Protein AF-A0A5M8QL01-F1 (afdb_monomer)

Radius of gyration: 34.4 Å; Cα contacts (8 Å, |Δi|>4): 2260; chains: 1; bounding box: 69×116×78 Å

Secondary structure (DSSP, 8-state):
--EEEEE-SS-BPPPEESGGGBTT-S---SS---B---GGGT--SS--SS---EEEEE---SS--------------PPPPEEEEEEETTEEEEEESS-B-TTGGG-GGGEEEE-SS-GGGSS-B--SEEEEEEEEEEE-TTT--EEEEEEEEEE-SSPPPTT-EEEEEEEEEEBTT--EEEEEEEEE--TTSB-SSEE--SSEE-TTS--EEEE--B-GGG-B----SSSPPEEEEEETT--EEEEEE-EEEEEETTTT-EEEEEEE-TT----EEEEEEETTTEEPPPEEESTTTTHHHHHHHHHHHHHTBSS-B-HHHHGGG-B---S-SEEEEPGGGGG-TT--TTSPPTT-EEE----B--SSSS-EEHHHHHHHHHHHHHHHHH-GGG--TTSS--TTTTSSS-HHHHHHHHHHHHHHHHB-TTS-EE-EEEESS---S-GGG--SPEEEPPEEHHHHHHHHHHHHHHHHHHTTT-HHHHHHHHHHHHHHHHHHHH--SPPPPP--TT--------S--HHHHHHHHHHHHHHH--HHHHHHHHHHHTTS------TT-SS--HHHHHHHHHT-SS---HHHHHHHHHHIIIIIHHHHHIIIIII-TT-S---SSGGG--TTTTTTTHHHHHHHHHHHHHHT-TTHHHHHHHHHHTTBT-STT--BSBTTSSTT--S--S-GGG-TTT-SSPPTT-B-----S---TTSHHHHHHH-GGGSBS---STT--S-GGG-----TT-HHHH---HHHHHHHHHHHHHHSS--SS--SEEEEEEEEEEETTEEEEEEEEEEEEEEEEEEEEEESSSS--EEEEEEEEEEEESS-EEEEEEESS--SEEEEEEEEEETTS-EEEPPPEEEE-TT---EEEEEE-GGGEEEEEEE--TT-S-S-EEEEEE-TTS-EEEEEEEPTTSEEEEE-TTSPSEEEEEEEEETT--EEEEEEEEE-

InterPro domains:
  IPR001701 Glycoside hydrolase family 9 [PF00759] (304-762)
  IPR004197 Cellulase, Ig-like domain [PF02927] (197-286)
  IPR004197 Cellulase, Ig-like domain [cd02850] (197-293)
  IPR008928 Six-hairpin glycosidase superfamily [SSF48208] (295-771)
  IPR012341 Six-hairpin glycosidase-like superfamily [G3DSA:1.50.10.10] (296-774)
  IPR013783 Immunoglobulin-like fold [G3DSA:2.60.40.10] (184-293)
  IPR013783 Immunoglobulin-like fold [G3DSA:2.60.40.10] (785-876)
  IPR014756 Immunoglobulin E-set [SSF81296] (187-293)
  IPR026444 Secretion system, C-terminal sorting domain [PF18962] (891-959)

pLDDT: mean 90.53, std 9.04, range [40.56, 98.94]

Structure (mmCIF, N/CA/C/O backbone):
data_AF-A0A5M8QL01-F1
#
_entry.id   AF-A0A5M8QL01-F1
#
loop_
_atom_site.group_PDB
_atom_site.id
_atom_site.type_symbol
_atom_site.label_atom_id
_atom_site.label_alt_id
_atom_site.label_comp_id
_atom_site.label_asym_id
_atom_site.label_entity_id
_atom_site.label_seq_id
_atom_site.pdbx_PDB_ins_code
_atom_site.Cartn_x
_atom_site.Cartn_y
_atom_site.Cartn_z
_atom_site.occupancy
_atom_site.B_iso_or_equiv
_atom_site.auth_seq_id
_atom_site.auth_comp_id
_atom_site.auth_asym_id
_atom_site.auth_atom_id
_atom_site.pdbx_PDB_model_num
ATOM 1 N N . MET A 1 1 ? 15.122 43.424 29.552 1.00 65.81 1 MET A N 1
ATOM 2 C CA . MET A 1 1 ? 13.929 42.722 29.050 1.00 65.81 1 MET A CA 1
ATOM 3 C C . MET A 1 1 ? 12.776 43.707 29.061 1.00 65.81 1 MET A C 1
ATOM 5 O O . MET A 1 1 ? 12.359 44.119 30.132 1.00 65.81 1 MET A O 1
ATOM 9 N N . THR A 1 2 ? 12.348 44.175 27.894 1.00 77.81 2 THR A N 1
ATOM 10 C CA . THR A 1 2 ? 11.279 45.178 27.761 1.00 77.81 2 THR A CA 1
ATOM 11 C C . THR A 1 2 ? 10.052 44.615 27.073 1.00 77.81 2 THR A C 1
ATOM 13 O O . THR A 1 2 ? 8.987 45.196 27.187 1.00 77.81 2 THR A O 1
ATOM 16 N N . SER A 1 3 ? 10.160 43.487 26.374 1.00 89.00 3 SER A N 1
ATOM 17 C CA . SER A 1 3 ? 9.026 42.910 25.662 1.00 89.00 3 SER A CA 1
ATOM 18 C C . SER A 1 3 ? 9.073 41.393 25.625 1.00 89.00 3 SER A C 1
ATOM 20 O O . SER A 1 3 ? 10.116 40.780 25.865 1.00 89.00 3 SER A O 1
ATOM 22 N N . VAL A 1 4 ? 7.929 40.795 25.318 1.00 92.00 4 VAL A N 1
ATOM 23 C CA . VAL A 1 4 ? 7.778 39.355 25.135 1.00 92.00 4 VAL A CA 1
ATOM 24 C C . VAL A 1 4 ? 6.928 39.062 23.907 1.00 92.00 4 VAL A C 1
ATOM 26 O O . VAL A 1 4 ? 6.077 39.871 23.529 1.00 92.00 4 VAL A O 1
ATOM 29 N N . ARG A 1 5 ? 7.151 37.905 23.291 1.00 92.19 5 ARG A N 1
ATOM 30 C CA . ARG A 1 5 ? 6.245 37.330 22.298 1.00 92.19 5 ARG A CA 1
ATOM 31 C C . ARG A 1 5 ? 6.241 35.809 22.381 1.00 92.19 5 ARG A C 1
ATOM 33 O O . ARG A 1 5 ? 7.229 35.206 22.793 1.00 92.19 5 ARG A O 1
ATOM 40 N N . PHE A 1 6 ? 5.160 35.193 21.925 1.00 89.44 6 PHE A N 1
ATOM 41 C CA . PHE A 1 6 ? 5.137 33.764 21.647 1.00 89.44 6 PHE A CA 1
ATOM 42 C C . PHE A 1 6 ? 5.599 33.504 20.223 1.00 89.44 6 PHE A C 1
ATOM 44 O O . PHE A 1 6 ? 5.224 34.224 19.292 1.00 89.44 6 PHE A O 1
ATOM 51 N N . THR A 1 7 ? 6.368 32.442 20.039 1.00 81.94 7 THR A N 1
ATOM 52 C CA . THR A 1 7 ? 6.711 31.954 18.710 1.00 81.94 7 THR A CA 1
ATOM 53 C C . THR A 1 7 ? 6.496 30.452 18.611 1.00 81.94 7 THR A C 1
ATOM 55 O O . THR A 1 7 ? 6.465 29.714 19.597 1.00 81.94 7 THR A O 1
ATOM 58 N N . THR A 1 8 ? 6.259 30.034 17.380 1.00 75.81 8 THR A N 1
ATOM 59 C CA . THR A 1 8 ? 6.319 28.651 16.928 1.00 75.81 8 THR A CA 1
ATOM 60 C C . THR A 1 8 ? 7.345 28.583 15.802 1.00 75.81 8 THR A C 1
ATOM 62 O O . THR A 1 8 ? 7.811 29.621 15.317 1.00 75.81 8 THR A O 1
ATOM 65 N N . TYR A 1 9 ? 7.656 27.386 15.325 1.00 70.12 9 TYR A N 1
ATOM 66 C CA . TYR A 1 9 ? 8.454 27.177 14.125 1.00 70.12 9 TYR A CA 1
ATOM 67 C C . TYR A 1 9 ? 7.861 27.867 12.883 1.00 70.12 9 TYR A C 1
ATOM 69 O O . TYR A 1 9 ? 8.603 28.166 11.951 1.00 70.12 9 TYR A O 1
ATOM 77 N N . PHE A 1 10 ? 6.553 28.150 12.865 1.00 71.44 10 PHE A N 1
ATOM 78 C CA . PHE A 1 10 ? 5.836 28.634 11.679 1.00 71.44 10 PHE A CA 1
ATOM 79 C C . PHE A 1 10 ? 5.258 30.047 11.812 1.00 71.44 10 PHE A C 1
ATOM 81 O O . PHE A 1 10 ? 4.943 30.690 10.813 1.00 71.44 10 PHE A O 1
ATOM 88 N N . ALA A 1 11 ? 5.090 30.548 13.034 1.00 78.62 11 ALA A N 1
ATOM 89 C CA . ALA A 1 11 ? 4.399 31.803 13.287 1.00 78.62 11 ALA A CA 1
ATOM 90 C C . ALA A 1 11 ? 4.971 32.547 14.492 1.00 78.62 11 ALA A C 1
ATOM 92 O O . ALA A 1 11 ? 5.449 31.952 15.458 1.00 78.62 11 ALA A O 1
ATOM 93 N N . LYS A 1 12 ? 4.874 33.878 14.451 1.00 88.00 12 LYS A N 1
ATOM 94 C CA . LYS A 1 12 ? 5.299 34.760 15.540 1.00 88.00 12 LYS A CA 1
ATOM 95 C C . LYS A 1 12 ? 4.149 35.660 15.963 1.00 88.00 12 LYS A C 1
ATOM 97 O O . LYS A 1 12 ? 3.425 36.187 15.121 1.00 88.00 12 LYS A O 1
ATOM 102 N N . SER A 1 13 ? 3.993 35.819 17.270 1.00 91.56 13 SER A N 1
ATOM 103 C CA . SER A 1 13 ? 3.046 36.747 17.878 1.00 91.56 13 SER A CA 1
ATOM 104 C C . SER A 1 13 ? 3.590 38.186 17.814 1.00 91.56 13 SER A C 1
ATOM 106 O O . SER A 1 13 ? 4.774 38.400 17.523 1.00 91.56 13 SER A O 1
ATOM 108 N N . ASN A 1 14 ? 2.756 39.184 18.119 1.00 93.50 14 ASN A N 1
ATOM 109 C CA . ASN A 1 14 ? 3.243 40.552 18.329 1.00 93.50 14 ASN A CA 1
ATOM 110 C C . ASN A 1 14 ? 4.234 40.588 19.498 1.00 93.50 14 ASN A C 1
ATOM 112 O O . ASN A 1 14 ? 4.078 39.836 20.461 1.00 93.50 14 ASN A O 1
ATOM 116 N N . TRP A 1 15 ? 5.203 41.503 19.440 1.00 94.12 15 TRP A N 1
ATOM 117 C CA . TRP A 1 15 ? 5.945 41.917 20.630 1.00 94.12 15 TRP A CA 1
ATOM 118 C C . TRP A 1 15 ? 5.041 42.758 21.527 1.00 94.12 15 TRP A C 1
ATOM 120 O O . TRP A 1 15 ? 4.440 43.727 21.066 1.00 94.12 15 TRP A O 1
ATOM 130 N N . VAL A 1 16 ? 4.978 42.419 22.812 1.00 94.12 16 VAL A N 1
ATOM 131 C CA . VAL A 1 16 ? 4.240 43.188 23.818 1.00 94.12 16 VAL A CA 1
ATOM 132 C C . VAL A 1 16 ? 5.215 43.738 24.844 1.00 94.12 16 VAL A C 1
ATOM 134 O O . VAL A 1 16 ? 5.973 42.972 25.436 1.00 94.12 16 VAL A O 1
ATOM 137 N N . ASN A 1 17 ? 5.205 45.060 25.045 1.00 90.19 17 ASN A N 1
ATOM 138 C CA . ASN A 1 17 ? 5.987 45.709 26.099 1.00 90.19 17 ASN A CA 1
ATOM 139 C C . ASN A 1 17 ? 5.483 45.243 27.475 1.00 90.19 17 ASN A C 1
ATOM 141 O O . ASN A 1 17 ? 4.280 45.270 27.714 1.00 90.19 17 ASN A O 1
ATOM 145 N N . LEU A 1 18 ? 6.387 44.816 28.359 1.00 89.69 18 LEU A N 1
ATOM 146 C CA . LEU A 1 18 ? 6.067 44.301 29.694 1.00 89.69 18 LEU A CA 1
ATOM 147 C C . LEU A 1 18 ? 5.715 45.403 30.697 1.00 89.69 18 LEU A C 1
ATOM 149 O O . LEU A 1 18 ? 4.960 45.146 31.630 1.00 89.69 18 LEU A O 1
ATOM 153 N N . GLU A 1 19 ? 6.258 46.608 30.520 1.00 88.31 19 GLU A N 1
ATOM 154 C CA . GLU A 1 19 ? 6.192 47.701 31.499 1.00 88.31 19 GLU A CA 1
ATOM 155 C C . GLU A 1 19 ? 4.760 48.060 31.945 1.00 88.31 19 GLU A C 1
ATOM 157 O O . GLU A 1 19 ? 4.531 48.139 33.154 1.00 88.31 19 GLU A O 1
ATOM 162 N N . PRO A 1 20 ? 3.753 48.160 31.048 1.00 92.19 20 PRO A N 1
ATOM 163 C CA . PRO A 1 20 ? 2.372 48.451 31.449 1.00 92.19 20 PRO A CA 1
ATOM 164 C C . PRO A 1 20 ? 1.691 47.331 32.252 1.00 92.19 20 PRO A C 1
ATOM 166 O O . PRO A 1 20 ? 0.604 47.535 32.786 1.00 92.19 20 PRO A O 1
ATOM 169 N N . TYR A 1 21 ? 2.291 46.139 32.303 1.00 93.00 21 TYR A N 1
ATOM 170 C CA . TYR A 1 21 ? 1.683 44.918 32.838 1.00 93.00 21 TYR A CA 1
ATOM 171 C C . TYR A 1 21 ? 2.350 44.417 34.128 1.00 93.00 21 TYR A C 1
ATOM 173 O O . TYR A 1 21 ? 1.952 43.373 34.661 1.00 93.00 21 TYR A O 1
ATOM 181 N N . ILE A 1 22 ? 3.343 45.151 34.646 1.00 91.94 22 ILE A N 1
ATOM 182 C CA . ILE A 1 22 ? 4.005 44.866 35.926 1.00 91.94 22 ILE A CA 1
ATOM 183 C C . ILE A 1 22 ? 3.024 45.135 37.071 1.00 91.94 22 ILE A C 1
ATOM 185 O O . ILE A 1 22 ? 2.533 46.253 37.246 1.00 91.94 22 ILE A O 1
ATOM 189 N N . GLN A 1 23 ? 2.747 44.115 37.882 1.00 92.12 23 GLN A N 1
ATOM 190 C CA . GLN A 1 23 ? 1.854 44.248 39.029 1.00 92.12 23 GLN A CA 1
ATOM 191 C C . GLN A 1 23 ? 2.471 45.188 40.074 1.00 92.12 23 GLN A C 1
ATOM 193 O O . GLN A 1 23 ? 3.611 45.007 40.504 1.00 92.12 23 GLN A O 1
ATOM 198 N N . GLY A 1 24 ? 1.719 46.223 40.460 1.00 87.75 24 GLY A N 1
ATOM 199 C CA . GLY A 1 24 ? 2.199 47.294 41.341 1.00 87.75 24 GLY A CA 1
ATOM 200 C C . GLY A 1 24 ? 3.070 48.360 40.658 1.00 87.75 24 GLY A C 1
ATOM 201 O O . GLY A 1 24 ? 3.537 49.269 41.340 1.00 87.75 24 GLY A O 1
ATOM 202 N N . GLY A 1 25 ? 3.269 48.282 39.335 1.00 85.31 25 GLY A N 1
ATOM 203 C CA . GLY A 1 25 ? 4.023 49.258 38.543 1.00 85.31 25 GLY A CA 1
ATOM 204 C C . GLY A 1 25 ? 5.539 49.284 38.803 1.00 85.31 25 GLY A C 1
ATOM 205 O O . GLY A 1 25 ? 6.095 48.475 39.553 1.00 85.31 25 GLY A O 1
ATOM 206 N N . GLY A 1 26 ? 6.217 50.247 38.168 1.00 83.31 26 GLY A N 1
ATOM 207 C CA . GLY A 1 26 ? 7.663 50.469 38.287 1.00 83.31 26 GLY A CA 1
ATOM 208 C C . GLY A 1 26 ? 8.517 49.641 37.318 1.00 83.31 26 GLY A C 1
ATOM 209 O O . GLY A 1 26 ? 8.012 49.059 36.365 1.00 83.31 26 GLY A O 1
ATOM 210 N N . LEU A 1 27 ? 9.832 49.607 37.560 1.00 78.94 27 LEU A N 1
ATOM 211 C CA . LEU A 1 27 ? 10.812 48.907 36.719 1.00 78.94 27 LEU A CA 1
ATOM 212 C C . LEU A 1 27 ? 11.110 47.492 37.243 1.00 78.94 27 LEU A C 1
ATOM 214 O O . LEU A 1 27 ? 11.049 47.235 38.448 1.00 78.94 27 LEU A O 1
ATOM 218 N N . ILE A 1 28 ? 11.496 46.585 36.341 1.00 77.62 28 ILE A N 1
ATOM 219 C CA . ILE A 1 28 ? 12.077 45.284 36.709 1.00 77.62 28 ILE A CA 1
ATOM 220 C C . ILE A 1 28 ? 13.488 45.538 37.257 1.00 77.62 28 ILE A C 1
ATOM 222 O O . ILE A 1 28 ? 14.361 46.012 36.531 1.00 77.62 28 ILE A O 1
ATOM 226 N N . THR A 1 29 ? 13.699 45.243 38.540 1.00 80.56 29 THR A N 1
ATOM 227 C CA . THR A 1 29 ? 14.981 45.414 39.245 1.00 80.56 29 THR A CA 1
ATOM 228 C C . THR A 1 29 ? 15.497 44.059 39.747 1.00 80.56 29 THR A C 1
ATOM 230 O O . THR A 1 29 ? 15.227 43.031 39.135 1.00 80.56 29 THR A O 1
ATOM 233 N N . THR A 1 30 ? 16.245 44.020 40.850 1.00 83.38 30 THR A N 1
ATOM 234 C CA . THR A 1 30 ? 16.792 42.789 41.447 1.00 83.38 30 THR A CA 1
ATOM 235 C C . THR A 1 30 ? 15.770 41.963 42.238 1.00 83.38 30 THR A C 1
ATOM 237 O O . THR A 1 30 ? 16.118 40.917 42.778 1.00 83.38 30 THR A O 1
ATOM 240 N N . SER A 1 31 ? 14.519 42.421 42.330 1.00 85.94 31 SER A N 1
ATOM 241 C CA . SER A 1 31 ? 13.426 41.720 43.015 1.00 85.94 31 SER A CA 1
ATOM 242 C C . SER A 1 31 ? 12.457 41.100 42.011 1.00 85.94 31 SER A C 1
ATOM 244 O O . SER A 1 31 ? 12.217 41.665 40.943 1.00 85.94 31 SER A O 1
ATOM 246 N N . TYR A 1 32 ? 11.874 39.951 42.366 1.00 86.56 32 TYR A N 1
ATOM 247 C CA . TYR A 1 32 ? 10.836 39.320 41.555 1.00 86.56 32 TYR A CA 1
ATOM 248 C C . TYR A 1 32 ? 9.622 40.243 41.417 1.00 86.56 32 TYR A C 1
ATOM 250 O O . TYR A 1 32 ? 9.127 40.811 42.393 1.00 86.56 32 TYR A O 1
ATOM 258 N N . LYS A 1 33 ? 9.142 40.375 40.181 1.00 88.69 33 LYS A N 1
ATOM 259 C CA . LYS A 1 33 ? 7.942 41.129 39.823 1.00 88.69 33 LYS A CA 1
ATOM 260 C C . LYS A 1 33 ? 6.997 40.214 39.063 1.00 88.69 33 LYS A C 1
ATOM 262 O O . LYS A 1 33 ? 7.418 39.510 38.149 1.00 88.69 33 LYS A O 1
ATOM 267 N N . GLU A 1 34 ? 5.723 40.253 39.424 1.00 90.19 34 GLU A N 1
ATOM 268 C CA . GLU A 1 34 ? 4.681 39.579 38.658 1.00 90.19 34 GLU A CA 1
ATOM 269 C C . GLU A 1 34 ? 4.289 40.442 37.451 1.00 90.19 34 GLU A C 1
ATOM 271 O O . GLU A 1 34 ? 4.132 41.658 37.574 1.00 90.19 34 GLU A O 1
ATOM 276 N N . VAL A 1 35 ? 4.119 39.818 36.284 1.00 89.31 35 VAL A N 1
ATOM 277 C CA . VAL A 1 35 ? 3.691 40.491 35.051 1.00 89.31 35 VAL A CA 1
ATOM 278 C C . VAL A 1 35 ? 2.479 39.759 34.480 1.00 89.31 35 VAL A C 1
ATOM 280 O O . VAL A 1 35 ? 2.533 38.547 34.281 1.00 89.31 35 VAL A O 1
ATOM 283 N N . ARG A 1 36 ? 1.383 40.481 34.203 1.00 90.56 36 ARG A N 1
ATOM 284 C CA . ARG A 1 36 ? 0.132 39.901 33.674 1.00 90.56 36 ARG A CA 1
ATOM 285 C C . ARG A 1 36 ? -0.266 40.544 32.355 1.00 90.56 36 ARG A C 1
ATOM 287 O O . ARG A 1 36 ? -0.786 41.655 32.330 1.00 90.56 36 ARG A O 1
ATOM 294 N N . ILE A 1 37 ? -0.051 39.823 31.261 1.00 90.06 37 ILE A N 1
ATOM 295 C CA . ILE A 1 37 ? -0.275 40.330 29.904 1.00 90.06 37 ILE A CA 1
ATOM 296 C C . ILE A 1 37 ? -1.567 39.736 29.332 1.00 90.06 37 ILE A C 1
ATOM 298 O O . ILE A 1 37 ? -1.707 38.511 29.299 1.00 90.06 37 ILE A O 1
ATOM 302 N N . PRO A 1 38 ? -2.497 40.557 28.815 1.00 90.06 38 PRO A N 1
ATOM 303 C CA . PRO A 1 38 ? -3.639 40.054 28.061 1.00 90.06 38 PRO A CA 1
ATOM 304 C C . PRO A 1 38 ? -3.199 39.324 26.781 1.00 90.06 38 PRO A C 1
ATOM 306 O O . PRO A 1 38 ? -2.600 39.927 25.889 1.00 90.06 38 PRO A O 1
ATOM 309 N N . LEU A 1 39 ? -3.565 38.043 26.638 1.00 86.62 39 LEU A N 1
ATOM 310 C CA . LEU A 1 39 ? -3.199 37.218 25.473 1.00 86.62 39 LEU A CA 1
ATOM 311 C C . LEU A 1 39 ? -3.632 37.833 24.132 1.00 86.62 39 LEU A C 1
ATOM 313 O O . LEU A 1 39 ? -2.963 37.656 23.121 1.00 86.62 39 LEU A O 1
ATOM 317 N N . GLN A 1 40 ? -4.726 38.597 24.103 1.00 88.12 40 GLN A N 1
ATOM 318 C CA . GLN A 1 40 ? -5.220 39.226 22.875 1.00 88.12 40 GLN A CA 1
ATOM 319 C C . GLN A 1 40 ? -4.199 40.180 22.230 1.00 88.12 40 GLN A C 1
ATOM 321 O O . GLN A 1 40 ? -4.215 40.333 21.013 1.00 88.12 40 GLN A O 1
ATOM 326 N N . LEU A 1 41 ? -3.292 40.773 23.013 1.00 93.31 41 LEU A N 1
ATOM 327 C CA . LEU A 1 41 ? -2.251 41.676 22.508 1.00 93.31 41 LEU A CA 1
ATOM 328 C C . LEU A 1 41 ? -1.172 40.943 21.710 1.00 93.31 41 LEU A C 1
ATOM 330 O O . LEU A 1 41 ? -0.551 41.521 20.821 1.00 93.31 41 LEU A O 1
ATOM 334 N N . LEU A 1 42 ? -0.963 39.664 22.018 1.00 91.38 42 LEU A N 1
ATOM 335 C CA . LEU A 1 42 ? 0.026 38.826 21.354 1.00 91.38 42 LEU A CA 1
ATOM 336 C C . LEU A 1 42 ? -0.497 38.323 19.993 1.00 91.38 42 LEU A C 1
ATOM 338 O O . LEU A 1 42 ? 0.306 38.028 19.114 1.00 91.38 42 LEU A O 1
ATOM 342 N N . LYS A 1 43 ? -1.816 38.271 19.760 1.00 89.50 43 LYS A N 1
ATOM 343 C CA . LYS A 1 43 ? -2.392 37.780 18.493 1.00 89.50 43 LYS A CA 1
ATOM 344 C C . LYS A 1 43 ? -2.021 38.649 17.293 1.00 89.50 43 LYS A C 1
ATOM 346 O O . LYS A 1 43 ? -2.095 39.872 17.356 1.00 89.50 43 LYS A O 1
ATOM 351 N N . THR A 1 44 ? -1.732 38.007 16.167 1.00 87.56 44 THR A N 1
ATOM 352 C CA . THR A 1 44 ? -1.580 38.672 14.863 1.00 87.56 44 THR A CA 1
ATOM 353 C C . THR A 1 44 ? -2.748 38.307 13.949 1.00 87.56 44 THR A C 1
ATOM 355 O O . THR A 1 44 ? -3.580 37.465 14.290 1.00 87.56 44 THR A O 1
ATOM 358 N N . GLN A 1 45 ? -2.811 38.914 12.760 1.00 80.44 45 GLN A N 1
ATOM 359 C CA . GLN A 1 45 ? -3.791 38.529 11.739 1.00 80.44 45 GLN A CA 1
ATOM 360 C C . GLN A 1 45 ? -3.625 37.062 11.297 1.00 80.44 45 GLN A C 1
ATOM 362 O O . GLN A 1 45 ? -4.611 36.412 10.963 1.00 80.44 45 GLN A O 1
ATOM 367 N N . SER A 1 46 ? -2.395 36.539 11.313 1.00 70.19 46 SER A N 1
ATOM 368 C CA . SER A 1 46 ? -2.055 35.189 10.847 1.00 70.19 46 SER A CA 1
ATOM 369 C C . SER A 1 46 ? -1.870 34.159 11.966 1.00 70.19 46 SER A C 1
ATOM 371 O O . SER A 1 46 ? -1.720 32.976 11.672 1.00 70.19 46 SER A O 1
ATOM 373 N N . TYR A 1 47 ? -1.878 34.565 13.240 1.00 79.75 47 TYR A N 1
ATOM 374 C CA . TYR A 1 47 ? -1.618 33.671 14.367 1.00 79.75 47 TYR A CA 1
ATOM 375 C C . TYR A 1 47 ? -2.485 34.002 15.585 1.00 79.75 47 TYR A C 1
ATOM 377 O O . TYR A 1 47 ? -2.399 35.072 16.192 1.00 79.75 47 TYR A O 1
ATOM 385 N N . ASN A 1 48 ? -3.321 33.035 15.962 1.00 77.19 48 ASN A N 1
ATOM 386 C CA . ASN A 1 48 ? -4.356 33.167 16.987 1.00 77.19 48 ASN A CA 1
ATOM 387 C C . ASN A 1 48 ? -3.961 32.607 18.367 1.00 77.19 48 ASN A C 1
ATOM 389 O O . ASN A 1 48 ? -4.831 32.522 19.234 1.00 77.19 48 ASN A O 1
ATOM 393 N N . LEU A 1 49 ? -2.682 32.264 18.570 1.00 77.69 49 LEU A N 1
ATOM 394 C CA . LEU A 1 49 ? -2.141 31.651 19.795 1.00 77.69 49 LEU A CA 1
ATOM 395 C C . LEU A 1 49 ? -2.639 30.228 20.082 1.00 77.69 49 LEU A C 1
ATOM 397 O O . LEU A 1 49 ? -2.635 29.797 21.229 1.00 77.69 49 LEU A O 1
ATOM 401 N N . SER A 1 50 ? -3.066 29.494 19.053 1.00 66.38 50 SER A N 1
ATOM 402 C CA . SER A 1 50 ? -3.535 28.106 19.194 1.00 66.38 50 SER A CA 1
ATOM 403 C C . SER A 1 50 ? -2.464 27.110 19.662 1.00 66.38 50 SER A C 1
ATOM 405 O O . SER A 1 50 ? -2.824 26.021 20.093 1.00 66.38 50 SER A O 1
ATOM 407 N N . SER A 1 51 ? -1.174 27.456 19.602 1.00 69.81 51 SER A N 1
ATOM 408 C CA . SER A 1 51 ? -0.069 26.627 20.104 1.00 69.81 51 SER A CA 1
ATOM 409 C C . SER A 1 51 ? 1.159 27.472 20.378 1.00 69.81 51 SER A C 1
ATOM 411 O O . SER A 1 51 ? 1.531 28.263 19.526 1.00 69.81 51 SER A O 1
ATOM 413 N N . ILE A 1 52 ? 1.831 27.271 21.507 1.00 76.44 52 ILE A N 1
ATOM 414 C CA . ILE A 1 52 ? 3.022 28.031 21.898 1.00 76.44 52 ILE A CA 1
ATOM 415 C C . ILE A 1 52 ? 4.181 27.050 22.054 1.00 76.44 52 ILE A C 1
ATOM 417 O O . ILE A 1 52 ? 4.075 26.110 22.836 1.00 76.44 52 ILE A O 1
ATOM 421 N N . GLU A 1 53 ? 5.281 27.278 21.337 1.00 72.75 53 GLU A N 1
ATOM 422 C CA . GLU A 1 53 ? 6.481 26.431 21.433 1.00 72.75 53 GLU A CA 1
ATOM 423 C C . GLU A 1 53 ? 7.621 27.162 22.139 1.00 72.75 53 GLU A C 1
ATOM 425 O O . GLU A 1 53 ? 8.304 26.590 22.985 1.00 72.75 53 GLU A O 1
ATOM 430 N N . PHE A 1 54 ? 7.792 28.450 21.839 1.00 81.81 54 PHE A N 1
ATOM 431 C CA . PHE A 1 54 ? 8.830 29.279 22.429 1.00 81.81 54 PHE A CA 1
ATOM 432 C C . PHE A 1 54 ? 8.244 30.560 23.017 1.00 81.81 54 PHE A C 1
ATOM 434 O O . PHE A 1 54 ? 7.316 31.173 22.477 1.00 81.81 54 PHE A O 1
ATOM 441 N N . LEU A 1 55 ? 8.846 30.987 24.123 1.00 86.69 55 LEU A N 1
ATOM 442 C CA . LEU A 1 55 ? 8.664 32.312 24.691 1.00 86.69 55 LEU A CA 1
ATOM 443 C C . LEU A 1 55 ? 9.922 33.127 24.413 1.00 86.69 55 LEU A C 1
ATOM 445 O O . LEU A 1 55 ? 10.987 32.843 24.958 1.00 86.69 55 LEU A O 1
ATOM 449 N N . GLU A 1 56 ? 9.806 34.132 23.553 1.00 89.31 56 GLU A N 1
ATOM 450 C CA . GLU A 1 56 ? 10.920 35.008 23.217 1.00 89.31 56 GLU A CA 1
ATOM 451 C C . GLU A 1 56 ? 10.847 36.299 24.023 1.00 89.31 56 GLU A C 1
ATOM 453 O O . GLU A 1 56 ? 9.789 36.920 24.147 1.00 89.31 56 GLU A O 1
ATOM 458 N N . PHE A 1 57 ? 12.002 36.740 24.507 1.00 85.06 57 PHE A N 1
ATOM 459 C CA . PHE A 1 57 ? 12.143 37.969 25.269 1.00 85.06 57 PHE A CA 1
ATOM 460 C C . PHE A 1 57 ? 12.998 38.979 24.512 1.00 85.06 57 PHE A C 1
ATOM 462 O O . PHE A 1 57 ? 14.095 38.672 24.051 1.00 85.06 57 PHE A O 1
ATOM 469 N N . GLY A 1 58 ? 12.489 40.201 24.399 1.00 83.38 58 GLY A N 1
ATOM 470 C CA . GLY A 1 58 ? 13.148 41.316 23.740 1.00 83.38 58 GLY A CA 1
ATOM 471 C C . GLY A 1 58 ? 13.781 42.237 24.774 1.00 83.38 58 GLY A C 1
ATOM 472 O O . GLY A 1 58 ? 13.215 42.488 25.843 1.00 83.38 58 GLY A O 1
ATOM 473 N N . THR A 1 59 ? 14.964 42.765 24.475 1.00 74.94 59 THR A N 1
ATOM 474 C CA . THR A 1 59 ? 15.629 43.773 25.305 1.00 74.94 59 THR A CA 1
ATOM 475 C C . THR A 1 59 ? 16.189 44.882 24.426 1.00 74.94 59 THR A C 1
ATOM 477 O O . THR A 1 59 ? 16.764 44.609 23.379 1.00 74.94 59 THR A O 1
ATOM 480 N N . SER A 1 60 ? 16.011 46.133 24.847 1.00 67.06 60 SER A N 1
ATOM 481 C CA . SER A 1 60 ? 16.616 47.312 24.213 1.00 67.06 60 SER A CA 1
ATOM 482 C C . SER A 1 60 ? 17.987 47.673 24.806 1.00 67.06 60 SER A C 1
ATOM 484 O O . SER A 1 60 ? 18.613 48.631 24.363 1.00 67.06 60 SER A O 1
ATOM 486 N N . ALA A 1 61 ? 18.453 46.936 25.821 1.00 63.62 61 ALA A N 1
ATOM 487 C CA . ALA A 1 61 ? 19.718 47.204 26.502 1.00 63.62 61 ALA A CA 1
ATOM 488 C C . ALA A 1 61 ? 20.928 46.696 25.696 1.00 63.62 61 ALA A C 1
ATOM 490 O O . ALA A 1 61 ? 20.921 45.570 25.206 1.00 63.62 61 ALA A O 1
ATOM 491 N N . VAL A 1 62 ? 21.980 47.519 25.622 1.00 58.03 62 VAL A N 1
ATOM 492 C CA . VAL A 1 62 ? 23.224 47.261 24.866 1.00 58.03 62 VAL A CA 1
ATOM 493 C C . VAL A 1 62 ? 24.247 46.423 25.665 1.00 58.03 62 VAL A C 1
ATOM 495 O O . VAL A 1 62 ? 25.280 46.032 25.131 1.00 58.03 62 VAL A O 1
ATOM 498 N N . SER A 1 63 ? 23.982 46.134 26.946 1.00 61.34 63 SER A N 1
ATOM 499 C CA . SER A 1 63 ? 24.871 45.386 27.851 1.00 61.34 63 SER A CA 1
ATOM 500 C C . SER A 1 63 ? 24.313 44.007 28.239 1.00 61.34 63 SER A C 1
ATOM 502 O O . SER A 1 63 ? 23.099 43.794 28.275 1.00 61.34 63 SER A O 1
ATOM 504 N N . GLN A 1 64 ? 25.213 43.060 28.540 1.00 62.19 64 GLN A N 1
ATOM 505 C CA . GLN A 1 64 ? 24.890 41.694 28.976 1.00 62.19 64 GLN A CA 1
ATOM 506 C C . GLN A 1 64 ? 24.271 41.685 30.387 1.00 62.19 64 GLN A C 1
ATOM 508 O O . GLN A 1 64 ? 24.963 41.499 31.384 1.00 62.19 64 GLN A O 1
ATOM 513 N N . LEU A 1 65 ? 22.959 41.898 30.479 1.00 68.12 65 LEU A N 1
ATOM 514 C CA . LEU A 1 65 ? 22.177 41.706 31.703 1.00 68.12 65 LEU A CA 1
ATOM 515 C C . LEU A 1 65 ? 21.544 40.307 31.704 1.00 68.12 65 LEU A C 1
ATOM 517 O O . LEU A 1 65 ? 20.916 39.912 30.721 1.00 68.12 65 LEU A O 1
ATOM 521 N N . GLN A 1 66 ? 21.674 39.576 32.814 1.00 71.12 66 GLN A N 1
ATOM 522 C CA . GLN A 1 66 ? 20.969 38.311 33.040 1.00 71.12 66 GLN A CA 1
ATOM 523 C C . GLN A 1 66 ? 19.634 38.574 33.746 1.00 71.12 66 GLN A C 1
ATOM 525 O O . GLN A 1 66 ? 19.585 39.279 34.752 1.00 71.12 66 GLN A O 1
ATOM 530 N N . PHE A 1 67 ? 18.553 38.004 33.215 1.00 73.56 67 PHE A N 1
ATOM 531 C CA . PHE A 1 67 ? 17.216 38.048 33.808 1.00 73.56 67 PHE A CA 1
ATOM 532 C C . PHE A 1 67 ? 16.830 36.640 34.262 1.00 73.56 67 PHE A C 1
ATOM 534 O O . PHE A 1 67 ? 17.066 35.679 33.532 1.00 73.56 67 PHE A O 1
ATOM 541 N N . PHE A 1 68 ? 16.213 36.530 35.438 1.00 79.62 68 PHE A N 1
ATOM 542 C CA . PHE A 1 68 ? 15.688 35.270 35.962 1.00 79.62 68 PHE A CA 1
ATOM 543 C C . PHE A 1 68 ? 14.172 35.226 35.786 1.00 79.62 68 PHE A C 1
ATOM 545 O O . PHE A 1 68 ? 13.483 36.218 36.026 1.00 79.62 68 PHE A O 1
ATOM 552 N N . ILE A 1 69 ? 13.665 34.072 35.361 1.00 81.81 69 ILE A N 1
ATOM 553 C CA . ILE A 1 69 ? 12.239 33.794 35.217 1.00 81.81 69 ILE A CA 1
ATOM 554 C C . ILE A 1 69 ? 11.956 32.550 36.046 1.00 81.81 69 ILE A C 1
ATOM 556 O O . ILE A 1 69 ? 12.593 31.523 35.834 1.00 81.81 69 ILE A O 1
ATOM 560 N N . ASP A 1 70 ? 11.030 32.669 36.990 1.00 81.06 70 ASP A N 1
ATOM 561 C CA . ASP A 1 70 ? 10.685 31.581 37.906 1.00 81.06 70 ASP A CA 1
ATOM 562 C C . ASP A 1 70 ? 9.432 30.835 37.425 1.00 81.06 70 ASP A C 1
ATOM 564 O O . ASP A 1 70 ? 9.491 29.652 37.105 1.00 81.06 70 ASP A O 1
ATOM 568 N N . ASN A 1 71 ? 8.309 31.549 37.261 1.00 80.06 71 ASN A N 1
ATOM 569 C CA . ASN A 1 71 ? 7.012 30.949 36.945 1.00 80.06 71 ASN A CA 1
ATOM 570 C C . ASN A 1 71 ? 6.331 31.611 35.739 1.00 80.06 71 ASN A C 1
ATOM 572 O O . ASN A 1 71 ? 5.938 32.776 35.790 1.00 80.06 71 ASN A O 1
ATOM 576 N N . ILE A 1 72 ? 6.137 30.841 34.664 1.00 79.94 72 ILE A N 1
ATOM 577 C CA . ILE A 1 72 ? 5.308 31.224 33.515 1.00 79.94 72 ILE A CA 1
ATOM 578 C C . ILE A 1 72 ? 4.044 30.367 33.545 1.00 79.94 72 ILE A C 1
ATOM 580 O O . ILE A 1 72 ? 4.119 29.146 33.421 1.00 79.94 72 ILE A O 1
ATOM 584 N N . LYS A 1 73 ? 2.879 31.009 33.663 1.00 77.69 73 LYS A N 1
ATOM 585 C CA . LYS A 1 73 ? 1.575 30.356 33.513 1.00 77.69 73 LYS A CA 1
ATOM 586 C C . LYS A 1 73 ? 0.813 31.021 32.376 1.00 77.69 73 LYS A C 1
ATOM 588 O O . LYS A 1 73 ? 0.588 32.229 32.397 1.00 77.69 73 LYS A O 1
ATOM 593 N N . VAL A 1 74 ? 0.392 30.222 31.402 1.00 74.12 74 VAL A N 1
ATOM 594 C CA . VAL A 1 74 ? -0.679 30.606 30.481 1.00 74.12 74 VAL A CA 1
ATOM 595 C C . VAL A 1 74 ? -1.966 30.082 31.099 1.00 74.12 74 VAL A C 1
ATOM 597 O O . VAL A 1 74 ? -2.063 28.894 31.383 1.00 74.12 74 VAL A O 1
ATOM 600 N N . ALA A 1 75 ? -2.914 30.972 31.365 1.00 71.56 75 ALA A N 1
ATOM 601 C CA . ALA A 1 75 ? -4.238 30.608 31.842 1.00 71.56 75 ALA A CA 1
ATOM 602 C C . ALA A 1 75 ? -5.252 31.218 30.882 1.00 71.56 75 ALA A C 1
ATOM 604 O O . ALA A 1 75 ? -5.258 32.438 30.682 1.00 71.56 75 ALA A O 1
ATOM 605 N N . ASP A 1 76 ? -6.089 30.382 30.282 1.00 73.94 76 ASP A N 1
ATOM 606 C CA . ASP A 1 76 ? -7.366 30.853 29.773 1.00 73.94 76 ASP A CA 1
ATOM 607 C C . ASP A 1 76 ? -8.445 30.577 30.833 1.00 73.94 76 ASP A C 1
ATOM 609 O O . ASP A 1 76 ? -8.250 29.762 31.730 1.00 73.94 76 ASP A O 1
ATOM 613 N N . GLY A 1 77 ? -9.532 31.347 30.812 1.00 78.00 77 GLY A N 1
ATOM 614 C CA . GLY A 1 77 ? -10.648 31.179 31.749 1.00 78.00 77 GLY A CA 1
ATOM 615 C C . GLY A 1 77 ? -11.809 30.394 31.147 1.00 78.00 77 GLY A C 1
ATOM 616 O O . GLY A 1 77 ? -12.956 30.649 31.518 1.00 78.00 77 GLY A O 1
ATOM 617 N N . LYS A 1 78 ? -11.563 29.564 30.125 1.00 84.06 78 LYS A N 1
ATOM 618 C CA . LYS A 1 78 ? -12.618 28.841 29.415 1.00 84.06 78 LYS A CA 1
ATOM 619 C C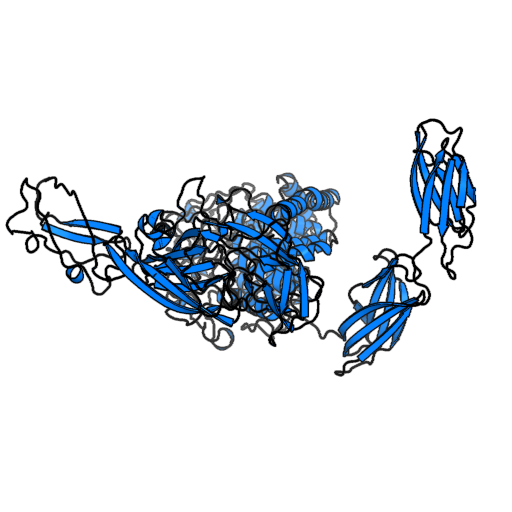 . LYS A 1 78 ? -12.653 27.401 29.901 1.00 84.06 78 LYS A C 1
ATOM 621 O O . LYS A 1 78 ? -11.659 26.700 29.882 1.00 84.06 78 LYS A O 1
ATOM 626 N N . SER A 1 79 ? -13.831 26.936 30.302 1.00 86.94 79 SER A N 1
ATOM 627 C CA . SER A 1 79 ? -14.008 25.521 30.622 1.00 86.94 79 SER A CA 1
ATOM 628 C C . SER A 1 79 ? -13.804 24.641 29.383 1.00 86.94 79 SER A C 1
ATOM 630 O O . SER A 1 79 ? -14.337 24.974 28.314 1.00 86.94 79 SER A O 1
ATOM 632 N N . PRO A 1 80 ? -13.139 23.479 29.524 1.00 88.44 80 PRO A N 1
ATOM 633 C CA . PRO A 1 80 ? -12.992 22.538 28.426 1.00 88.44 80 PRO A CA 1
ATOM 634 C C . PRO A 1 80 ? -14.356 21.993 27.989 1.00 88.44 80 PRO A C 1
ATOM 636 O O . PRO A 1 80 ? -15.260 21.772 28.797 1.00 88.44 80 PRO A O 1
ATOM 639 N N . LYS A 1 81 ? -14.519 21.729 26.693 1.00 91.50 81 LYS A N 1
ATOM 640 C CA . LYS A 1 81 ? -15.696 21.042 26.149 1.00 91.50 81 LYS A CA 1
ATOM 641 C C . LYS A 1 81 ? -15.493 19.535 26.216 1.00 91.50 81 LYS A C 1
ATOM 643 O O . LYS A 1 81 ? -14.410 19.043 25.896 1.00 91.50 81 LYS A O 1
ATOM 648 N N . VAL A 1 82 ? -16.553 18.808 26.557 1.00 92.69 82 VAL A N 1
ATOM 649 C CA . VAL A 1 82 ? -16.555 17.341 26.611 1.00 92.69 82 VAL A CA 1
ATOM 650 C C . VAL A 1 82 ? -17.594 16.800 25.644 1.00 92.69 82 VAL A C 1
ATOM 652 O O . VAL A 1 82 ? -18.739 17.244 25.635 1.00 92.69 82 VAL A O 1
ATOM 655 N N . TYR A 1 83 ? -17.191 15.824 24.840 1.00 94.81 83 TYR A N 1
ATOM 656 C CA . TYR A 1 83 ? -18.052 15.107 23.910 1.00 94.81 83 TYR A CA 1
ATOM 657 C C . TYR A 1 83 ? -18.089 13.640 24.311 1.00 94.81 83 TYR A C 1
ATOM 659 O O . TYR A 1 83 ? -17.041 13.022 24.494 1.00 94.81 83 TYR A O 1
ATOM 667 N N . PHE A 1 84 ? -19.282 13.074 24.425 1.00 95.31 84 PHE A N 1
ATOM 668 C CA . PHE A 1 84 ? -19.475 11.688 24.832 1.00 95.31 84 PHE A CA 1
ATOM 669 C C . PHE A 1 84 ? -19.865 10.799 23.651 1.00 95.31 84 PHE A C 1
ATOM 671 O O . PHE A 1 84 ? -20.600 11.224 22.759 1.00 95.31 84 PHE A O 1
ATOM 678 N N . ARG A 1 85 ? -19.399 9.547 23.682 1.00 94.94 85 ARG A N 1
ATOM 679 C CA . ARG A 1 85 ? -19.950 8.449 22.883 1.00 94.94 85 ARG A CA 1
ATOM 680 C C . ARG A 1 85 ? -19.754 7.091 23.573 1.00 94.94 85 ARG A C 1
ATOM 682 O O . ARG A 1 85 ? -18.723 6.904 24.226 1.00 94.94 85 ARG A O 1
ATOM 689 N N . PRO A 1 86 ? -20.662 6.117 23.396 1.00 94.25 86 PRO A N 1
ATOM 690 C CA . PRO A 1 86 ? -20.372 4.727 23.737 1.00 94.25 86 PRO A CA 1
ATOM 691 C C . PRO A 1 86 ? -19.249 4.160 22.849 1.00 94.25 86 PRO A C 1
ATOM 693 O O . PRO A 1 86 ? -18.995 4.640 21.741 1.00 94.25 86 PRO A O 1
ATOM 696 N N . VAL A 1 87 ? -18.538 3.159 23.368 1.00 94.06 87 VAL A N 1
ATOM 697 C CA . VAL A 1 87 ? -17.494 2.402 22.651 1.00 94.06 87 VAL A CA 1
ATOM 698 C C . VAL A 1 87 ? -17.769 0.909 22.694 1.00 94.06 87 VAL A C 1
ATOM 700 O O . VAL A 1 87 ? -17.420 0.211 21.757 1.00 94.06 87 VAL A O 1
ATOM 703 N N . ALA A 1 88 ? -18.356 0.395 23.765 1.00 94.88 88 ALA A N 1
ATOM 704 C CA . ALA A 1 88 ? -18.784 -0.993 23.876 1.00 94.88 88 ALA A CA 1
ATOM 705 C C . ALA A 1 88 ? -19.866 -1.083 24.955 1.00 94.88 88 ALA A C 1
ATOM 707 O O . ALA A 1 88 ? -20.151 -0.098 25.638 1.00 94.88 88 ALA A O 1
ATOM 708 N N . GLY A 1 89 ? -20.399 -2.283 25.155 1.00 92.12 89 GLY A N 1
ATOM 709 C CA . GLY A 1 89 ? -21.398 -2.603 26.162 1.00 92.12 89 GLY A CA 1
ATOM 710 C C . GLY A 1 89 ? -20.994 -2.143 27.550 1.00 92.12 89 GLY A C 1
ATOM 711 O O . GLY A 1 89 ? -21.857 -1.809 28.321 1.00 92.12 89 GLY A O 1
ATOM 712 N N . ASN A 1 90 ? -19.720 -2.022 27.892 1.00 94.50 90 ASN A N 1
ATOM 713 C CA . ASN A 1 90 ? -19.300 -1.541 29.209 1.00 94.50 90 ASN A CA 1
ATOM 714 C C . ASN A 1 90 ? -18.263 -0.415 29.141 1.00 94.50 90 ASN A C 1
ATOM 716 O O . ASN A 1 90 ? -17.525 -0.195 30.102 1.00 94.50 90 ASN A O 1
ATOM 720 N N . ILE A 1 91 ? -18.156 0.274 27.999 1.00 96.75 91 ILE A N 1
ATOM 721 C CA . ILE A 1 91 ? -17.118 1.285 27.781 1.00 96.75 91 ILE A CA 1
ATOM 722 C C . ILE A 1 91 ? -17.730 2.536 27.171 1.00 96.75 91 ILE A C 1
ATOM 724 O O . ILE A 1 91 ? -18.332 2.497 26.098 1.00 96.75 91 ILE A O 1
ATOM 728 N N . ALA A 1 92 ? -17.495 3.661 27.834 1.00 95.44 92 ALA A N 1
ATOM 729 C CA . ALA A 1 92 ? -17.789 4.993 27.334 1.00 95.44 92 ALA A CA 1
ATOM 730 C C . ALA A 1 92 ? -16.497 5.719 26.965 1.00 95.44 92 ALA A C 1
ATOM 732 O O . ALA A 1 92 ? -15.450 5.491 27.571 1.00 95.44 92 ALA A O 1
ATOM 733 N N . LYS A 1 93 ? -16.575 6.637 26.002 1.00 96.56 93 LYS A N 1
ATOM 734 C CA . LYS A 1 93 ? -15.482 7.544 25.666 1.00 96.56 93 LYS A CA 1
ATOM 735 C C . LYS A 1 93 ? -15.900 8.994 25.810 1.00 96.56 93 LYS A C 1
ATOM 737 O O . LYS A 1 93 ? -16.922 9.408 25.266 1.00 96.56 93 LYS A O 1
ATOM 742 N N . LEU A 1 94 ? -15.053 9.762 26.483 1.00 96.06 94 LEU A N 1
ATOM 743 C CA . LEU A 1 94 ? -15.116 11.213 26.543 1.00 96.06 94 LEU A CA 1
ATOM 744 C C . LEU A 1 94 ? -13.974 11.788 25.706 1.00 96.06 94 LEU A C 1
ATOM 746 O O . LEU A 1 94 ? -12.811 11.501 25.976 1.00 96.06 94 LEU A O 1
ATOM 750 N N . ARG A 1 95 ? -14.287 12.601 24.699 1.00 95.19 95 ARG A N 1
ATOM 751 C CA . ARG A 1 95 ? -13.310 13.458 24.019 1.00 95.19 95 ARG A CA 1
ATOM 752 C C . ARG A 1 95 ? -13.337 14.830 24.676 1.00 95.19 95 ARG A C 1
ATOM 754 O O . ARG A 1 95 ? -14.401 15.435 24.776 1.00 95.19 95 ARG A O 1
ATOM 761 N N . VAL A 1 96 ? -12.175 15.329 25.069 1.00 91.88 96 VAL A N 1
ATOM 762 C CA . VAL A 1 96 ? -12.015 16.623 25.741 1.00 91.88 96 VAL A CA 1
ATOM 763 C C . VAL A 1 96 ? -11.342 17.594 24.771 1.00 91.88 96 VAL A C 1
ATOM 765 O O . VAL A 1 96 ? -10.427 17.205 24.044 1.00 91.88 96 VAL A O 1
ATOM 768 N N . SER A 1 97 ? -11.816 18.841 24.699 1.00 89.31 97 SER A N 1
ATOM 769 C CA . SER A 1 97 ? -11.259 19.842 23.772 1.00 89.31 97 SER A CA 1
ATOM 770 C C . SER A 1 97 ? -9.869 20.336 24.160 1.00 89.31 97 SER A C 1
ATOM 772 O O . SER A 1 97 ? -9.208 20.960 23.338 1.00 89.31 97 SER A O 1
ATOM 774 N N . GLU A 1 98 ? -9.447 20.080 25.396 1.00 86.00 98 GLU A N 1
ATOM 775 C CA . GLU A 1 98 ? -8.200 20.571 25.970 1.00 86.00 98 GLU A CA 1
ATOM 776 C C . GLU A 1 98 ? -7.524 19.490 26.809 1.00 86.00 98 GLU A C 1
ATOM 778 O O . GLU A 1 98 ? -8.119 18.458 27.145 1.00 86.00 98 GLU A O 1
ATOM 783 N N . ARG A 1 99 ? -6.257 19.736 27.146 1.00 86.75 99 ARG A N 1
ATOM 784 C CA . ARG A 1 99 ? -5.478 18.845 27.995 1.00 86.75 99 ARG A CA 1
ATOM 785 C C . ARG A 1 99 ? -6.016 18.912 29.421 1.00 86.75 99 ARG A C 1
ATOM 787 O O . ARG A 1 99 ? -5.929 19.947 30.074 1.00 86.75 99 ARG A O 1
ATOM 794 N N . PHE A 1 100 ? -6.539 17.793 29.900 1.00 87.50 100 PHE A N 1
ATOM 795 C CA . PHE A 1 100 ? -7.037 17.677 31.265 1.00 87.50 100 PHE A CA 1
ATOM 796 C C . PHE A 1 100 ? -5.907 17.524 32.296 1.00 87.50 100 PHE A C 1
ATOM 798 O O . PHE A 1 100 ? -4.807 17.052 31.973 1.00 87.50 100 PHE A O 1
ATOM 805 N N . ASP A 1 101 ? -6.203 17.886 33.545 1.00 88.69 101 ASP A N 1
ATOM 806 C CA . ASP A 1 101 ? -5.356 17.593 34.696 1.00 88.69 101 ASP A CA 1
ATOM 807 C C . ASP A 1 101 ? -5.229 16.081 34.881 1.00 88.69 101 ASP A C 1
ATOM 809 O O . ASP A 1 101 ? -6.209 15.333 34.934 1.00 88.69 101 ASP A O 1
ATOM 813 N N . THR A 1 102 ? -3.986 15.619 34.958 1.00 84.38 102 THR A N 1
ATOM 814 C CA . THR A 1 102 ? -3.686 14.189 34.922 1.00 84.38 102 THR A CA 1
ATOM 815 C C . THR A 1 102 ? -3.960 13.483 36.240 1.00 84.38 102 THR A C 1
ATOM 817 O O . THR A 1 102 ? -3.960 12.259 36.265 1.00 84.38 102 THR A O 1
ATOM 820 N N . THR A 1 103 ? -4.136 14.220 37.334 1.00 84.00 103 THR A N 1
ATOM 821 C CA . THR A 1 103 ? -4.418 13.657 38.657 1.00 84.00 103 THR A CA 1
ATOM 822 C C . THR A 1 103 ? -5.923 13.510 38.840 1.00 84.00 103 THR A C 1
ATOM 824 O O . THR A 1 103 ? -6.405 12.451 39.239 1.00 84.00 103 THR A O 1
ATOM 827 N N . ASP A 1 104 ? -6.672 14.554 38.490 1.00 87.69 104 ASP A N 1
ATOM 828 C CA . ASP A 1 104 ? -8.123 14.598 38.615 1.00 87.69 104 ASP A CA 1
ATOM 829 C C . ASP A 1 104 ? -8.818 13.651 37.624 1.00 87.69 104 ASP A C 1
ATOM 831 O O . ASP A 1 104 ? -9.787 12.979 37.985 1.00 87.69 104 ASP A O 1
ATOM 835 N N . CYS A 1 105 ? -8.282 13.493 36.406 1.00 90.56 105 CYS A N 1
ATOM 836 C CA . CYS A 1 105 ? -8.945 12.691 35.381 1.00 90.56 105 CYS A CA 1
ATOM 837 C C . CYS A 1 105 ? -9.086 11.197 35.730 1.00 90.56 105 CYS A C 1
ATOM 839 O O . CYS A 1 105 ? -9.997 10.559 35.204 1.00 90.56 105 CYS A O 1
ATOM 841 N N . TYR A 1 106 ? -8.236 10.632 36.602 1.00 93.12 106 TYR A N 1
ATOM 842 C CA . TYR A 1 106 ? -8.348 9.233 37.063 1.00 93.12 106 TYR A CA 1
ATOM 843 C C . TYR A 1 106 ? -9.260 9.056 38.278 1.00 93.12 106 TYR A C 1
ATOM 845 O O . TYR A 1 106 ? -9.503 7.920 38.698 1.00 93.12 106 TYR A O 1
ATOM 853 N N . ASN A 1 107 ? -9.776 10.138 38.863 1.00 93.94 107 ASN A N 1
ATOM 854 C CA . ASN A 1 107 ? -10.716 10.019 39.960 1.00 93.94 107 ASN A CA 1
ATOM 855 C C . ASN A 1 107 ? -12.043 9.465 39.433 1.00 93.94 107 ASN A C 1
ATOM 857 O O . ASN A 1 107 ? -12.877 10.189 38.900 1.00 93.94 107 ASN A O 1
ATOM 861 N N . VAL A 1 108 ? -12.264 8.165 39.616 1.00 94.56 108 VAL A N 1
ATOM 862 C CA . VAL A 1 108 ? -13.479 7.484 39.149 1.00 94.56 108 VAL A CA 1
ATOM 863 C C . VAL A 1 108 ? -14.763 8.101 39.698 1.00 94.56 108 VAL A C 1
ATOM 865 O O . VAL A 1 108 ? -15.800 7.993 39.059 1.00 94.56 108 VAL A O 1
ATOM 868 N N . LYS A 1 109 ? -14.715 8.790 40.847 1.00 94.38 109 LYS A N 1
ATOM 869 C CA . LYS A 1 109 ? -15.881 9.471 41.429 1.00 94.38 109 LYS A CA 1
ATOM 870 C C . LYS A 1 109 ? -16.301 10.729 40.674 1.00 94.38 109 LYS A C 1
ATOM 872 O O . LYS A 1 109 ? -17.409 11.208 40.900 1.00 94.38 109 LYS A O 1
ATOM 877 N N . ASN A 1 110 ? -15.460 11.223 39.771 1.00 94.38 110 ASN A N 1
ATOM 878 C CA . ASN A 1 110 ? -15.803 12.315 38.870 1.00 94.38 110 ASN A CA 1
ATOM 879 C C . ASN A 1 110 ? -16.724 11.855 37.732 1.00 94.38 110 ASN A C 1
ATOM 881 O O . ASN A 1 110 ? -17.311 12.700 37.069 1.00 94.38 110 ASN A O 1
ATOM 885 N N . TYR A 1 111 ? -16.905 10.550 37.515 1.00 95.94 111 TYR A N 1
ATOM 886 C CA . TYR A 1 111 ? -17.731 10.040 36.423 1.00 95.94 111 TYR A CA 1
ATOM 887 C C . TYR A 1 111 ? -18.739 9.032 36.929 1.00 95.94 111 TYR A C 1
ATOM 889 O O . TYR A 1 111 ? -18.412 8.169 37.738 1.00 95.94 111 TYR A O 1
ATOM 897 N N . SER A 1 112 ? -19.953 9.079 36.409 1.00 95.94 112 SER A N 1
ATOM 898 C CA . SER A 1 112 ? -20.953 8.083 36.759 1.00 95.94 112 SER A CA 1
ATOM 899 C C . SER A 1 112 ? -21.974 7.882 35.661 1.00 95.94 112 SER A C 1
ATOM 901 O O . SER A 1 112 ? -22.141 8.737 34.799 1.00 95.94 112 SER A O 1
ATOM 903 N N . ILE A 1 113 ? -22.661 6.751 35.711 1.00 96.94 113 ILE A N 1
ATOM 904 C CA . ILE A 1 113 ? -23.737 6.400 34.797 1.00 96.94 113 ILE A CA 1
ATOM 905 C C . ILE A 1 113 ? -24.904 5.804 35.583 1.00 96.94 113 ILE A C 1
ATOM 907 O O . ILE A 1 113 ? -24.700 5.108 36.581 1.00 96.94 113 ILE A O 1
ATOM 911 N N . GLU A 1 114 ? -26.120 6.086 35.136 1.00 97.06 114 GLU A N 1
ATOM 912 C CA . GLU A 1 114 ? -27.352 5.580 35.739 1.00 97.06 114 GLU A CA 1
ATOM 913 C C . GLU A 1 114 ? -28.441 5.353 34.683 1.00 97.06 114 GLU A C 1
ATOM 915 O O . GLU A 1 114 ? -28.401 5.907 33.582 1.00 97.06 114 GLU A O 1
ATOM 920 N N . SER A 1 115 ? -29.425 4.522 35.015 1.00 97.31 115 SER A N 1
ATOM 921 C CA . SER A 1 115 ? -30.616 4.284 34.205 1.00 97.31 115 SER A CA 1
ATOM 922 C C . SER A 1 115 ? -31.785 3.862 35.081 1.00 97.31 115 SER A C 1
ATOM 924 O O . SER A 1 115 ? -31.667 2.971 35.915 1.00 97.31 115 SER A O 1
ATOM 926 N N . GLN A 1 116 ? -32.957 4.441 34.833 1.00 96.12 116 GLN A N 1
ATOM 927 C CA . GLN A 1 116 ? -34.194 4.012 35.495 1.00 96.12 116 GLN A CA 1
ATOM 928 C C . GLN A 1 116 ? -34.740 2.687 34.938 1.00 96.12 116 GLN A C 1
ATOM 930 O O . GLN A 1 116 ? -35.538 2.024 35.598 1.00 96.12 116 GLN A O 1
ATOM 935 N N . ALA A 1 117 ? -34.324 2.307 33.727 1.00 95.94 117 ALA A N 1
ATOM 936 C CA . ALA A 1 117 ? -34.828 1.140 33.006 1.00 95.94 117 ALA A CA 1
ATOM 937 C C . ALA A 1 117 ? -33.896 -0.082 33.096 1.00 95.94 117 ALA A C 1
ATOM 939 O O . ALA A 1 117 ? -34.307 -1.187 32.744 1.00 95.94 117 ALA A O 1
ATOM 940 N N . ASP A 1 118 ? -32.672 0.087 33.602 1.00 96.56 118 ASP A N 1
ATOM 941 C CA . ASP A 1 118 ? -31.733 -1.006 33.836 1.00 96.56 118 ASP A CA 1
ATOM 942 C C . ASP A 1 118 ? -31.491 -1.226 35.334 1.00 96.56 118 ASP A C 1
ATOM 944 O O . ASP A 1 118 ? -30.963 -0.357 36.023 1.00 96.56 118 ASP A O 1
ATOM 948 N N . ALA A 1 119 ? -31.837 -2.411 35.843 1.00 95.81 119 ALA A N 1
ATOM 949 C CA . ALA A 1 119 ? -31.655 -2.763 37.249 1.00 95.81 119 ALA A CA 1
ATOM 950 C C . ALA A 1 119 ? -30.190 -2.668 37.717 1.00 95.81 119 ALA A C 1
ATOM 952 O O . ALA A 1 119 ? -29.956 -2.279 38.861 1.00 95.81 119 ALA A O 1
ATOM 953 N N . ASP A 1 120 ? -29.225 -2.961 36.838 1.00 95.88 120 ASP A N 1
ATOM 954 C CA . ASP A 1 120 ? -27.791 -2.885 37.151 1.00 95.88 120 ASP A CA 1
ATOM 955 C C . ASP A 1 120 ? -27.305 -1.432 37.323 1.00 95.88 120 ASP A C 1
ATOM 957 O O . ASP A 1 120 ? -26.281 -1.189 37.959 1.00 95.88 120 ASP A O 1
ATOM 961 N N . TYR A 1 121 ? -28.072 -0.466 36.805 1.00 96.75 121 TYR A N 1
ATOM 962 C CA . TYR A 1 121 ? -27.761 0.966 36.802 1.00 96.75 121 TYR A CA 1
ATOM 963 C C . TYR A 1 121 ? -28.840 1.821 37.475 1.00 96.75 121 TYR A C 1
ATOM 965 O O . TYR A 1 121 ? -28.832 3.044 37.342 1.00 96.75 121 TYR A O 1
ATOM 973 N N . LYS A 1 122 ? -29.760 1.199 38.224 1.00 94.19 122 LYS A N 1
ATOM 974 C CA . LYS A 1 122 ? -30.828 1.912 38.943 1.00 94.19 122 LYS A CA 1
ATOM 975 C C . LYS A 1 122 ? -30.276 2.887 39.985 1.00 94.19 122 LYS A C 1
ATOM 977 O O . LYS A 1 122 ? -30.890 3.913 40.261 1.00 94.19 122 LYS A O 1
ATOM 982 N N . ASN A 1 123 ? -29.124 2.544 40.557 1.00 93.38 123 ASN A N 1
ATOM 983 C CA . ASN A 1 123 ? -28.325 3.427 41.395 1.00 93.38 123 ASN A CA 1
ATOM 984 C C . ASN A 1 123 ? -27.123 3.936 40.595 1.00 93.38 123 ASN A C 1
ATOM 986 O O . ASN A 1 123 ? -26.656 3.254 39.688 1.00 93.38 123 ASN A O 1
ATOM 990 N N . VAL A 1 124 ? -26.576 5.082 40.999 1.00 94.25 124 VAL A N 1
ATOM 991 C CA . VAL A 1 124 ? -25.362 5.669 40.413 1.00 94.25 124 VAL A CA 1
ATOM 992 C C . VAL A 1 124 ? -24.205 4.658 40.409 1.00 94.25 124 VAL A C 1
ATOM 994 O O . VAL A 1 124 ? -23.762 4.201 41.468 1.00 94.25 124 VAL A O 1
ATOM 997 N N . VAL A 1 125 ? -23.683 4.345 39.220 1.00 97.06 125 VAL A N 1
ATOM 998 C CA . VAL A 1 125 ? -22.527 3.457 39.013 1.00 97.06 125 VAL A CA 1
ATOM 999 C C . VAL A 1 125 ? -21.312 4.271 38.579 1.00 97.06 125 VAL A C 1
ATOM 1001 O O . VAL A 1 125 ? -21.413 5.149 37.728 1.00 97.06 125 VAL A O 1
ATOM 1004 N N . TYR A 1 126 ? -20.144 3.954 39.134 1.00 97.12 126 TYR A N 1
ATOM 1005 C CA . TYR A 1 126 ? -18.862 4.584 38.795 1.00 97.12 126 TYR A CA 1
ATOM 1006 C C . TYR A 1 126 ? -18.020 3.644 37.916 1.00 97.12 126 TYR A C 1
ATOM 1008 O O . TYR A 1 126 ? -18.142 2.423 38.061 1.00 97.12 126 TYR A O 1
ATOM 1016 N N . PRO A 1 127 ? -17.149 4.160 37.029 1.00 97.06 127 PRO A N 1
ATOM 1017 C CA . PRO A 1 127 ? -16.208 3.315 36.304 1.00 97.06 127 PRO A CA 1
ATOM 1018 C C . PRO A 1 127 ? -15.239 2.626 37.274 1.00 97.06 127 PRO A C 1
ATOM 1020 O O . PRO A 1 127 ? -14.853 3.184 38.300 1.00 97.06 127 PRO A O 1
ATOM 1023 N N . VAL A 1 128 ? -14.815 1.412 36.929 1.00 96.88 128 VAL A N 1
ATOM 1024 C CA . VAL A 1 128 ? -13.811 0.644 37.687 1.00 96.88 128 VAL A CA 1
ATOM 1025 C C . VAL A 1 128 ? -12.388 0.928 37.217 1.00 96.88 128 VAL A C 1
ATOM 1027 O O . VAL A 1 128 ? -11.427 0.693 37.947 1.00 96.88 128 VAL A O 1
ATOM 1030 N N . LYS A 1 129 ? -12.243 1.431 35.988 1.00 96.25 129 LYS A N 1
ATOM 1031 C CA . LYS A 1 129 ? -10.961 1.786 35.385 1.00 96.25 129 LYS A CA 1
ATOM 1032 C C . LYS A 1 129 ? -11.155 2.926 34.394 1.00 96.25 129 LYS A C 1
ATOM 1034 O O . LYS A 1 129 ? -12.187 3.011 33.730 1.00 96.25 129 LYS A O 1
ATOM 1039 N N . ILE A 1 130 ? -10.143 3.779 34.287 1.00 95.94 130 ILE A N 1
ATOM 1040 C CA . ILE A 1 130 ? -10.091 4.864 33.311 1.00 95.94 130 ILE A CA 1
ATOM 1041 C C . ILE A 1 130 ? -8.849 4.666 32.452 1.00 95.94 130 ILE A C 1
ATOM 1043 O O . ILE A 1 130 ? -7.767 4.412 32.977 1.00 95.94 130 ILE A O 1
ATOM 1047 N N . GLY A 1 131 ? -9.038 4.733 31.140 1.00 95.44 131 GLY A N 1
ATOM 1048 C CA . GLY A 1 131 ? -7.972 4.783 30.153 1.00 95.44 131 GLY A CA 1
ATOM 1049 C C . GLY A 1 131 ? -7.818 6.186 29.601 1.00 95.44 131 GLY A C 1
ATOM 1050 O O . GLY A 1 131 ? -8.806 6.860 29.341 1.00 95.44 131 GLY A O 1
ATOM 1051 N N . ARG A 1 132 ? -6.588 6.622 29.393 1.00 93.62 132 ARG A N 1
ATOM 1052 C CA . ARG A 1 132 ? -6.238 7.905 28.808 1.00 93.62 132 ARG A CA 1
ATOM 1053 C C . ARG A 1 132 ? -5.490 7.707 27.508 1.00 93.62 132 ARG A C 1
ATOM 1055 O O . ARG A 1 132 ? -4.506 6.969 27.448 1.00 93.62 132 ARG A O 1
ATOM 1062 N N . HIS A 1 133 ? -5.891 8.463 26.498 1.00 93.19 133 HIS A N 1
ATOM 1063 C CA . HIS A 1 133 ? -5.220 8.509 25.210 1.00 93.19 133 HIS A CA 1
ATOM 1064 C C . HIS A 1 133 ? -5.094 9.957 24.749 1.00 93.19 133 HIS A C 1
ATOM 1066 O O . HIS A 1 133 ? -6.047 10.728 24.814 1.00 93.19 133 HIS A O 1
ATOM 1072 N N . ALA A 1 134 ? -3.902 10.329 24.294 1.00 90.75 134 ALA A N 1
ATOM 1073 C CA . ALA A 1 134 ? -3.692 11.567 23.561 1.00 90.75 134 ALA A CA 1
ATOM 1074 C C . ALA A 1 134 ? -2.924 11.267 22.277 1.00 90.75 134 ALA A C 1
ATOM 1076 O O . ALA A 1 134 ? -1.998 10.452 22.287 1.00 90.75 134 ALA A O 1
ATOM 1077 N N . TYR A 1 135 ? -3.307 11.897 21.173 1.00 90.88 135 TYR A N 1
ATOM 1078 C CA . TYR A 1 135 ? -2.615 11.742 19.897 1.00 90.88 135 TYR A CA 1
ATOM 1079 C C . TYR A 1 135 ? -2.817 12.961 19.005 1.00 90.88 135 TYR A C 1
ATOM 1081 O O . TYR A 1 135 ? -3.838 13.648 19.080 1.00 90.88 135 TYR A O 1
ATOM 1089 N N . VAL A 1 136 ? -1.853 13.201 18.120 1.00 90.62 136 VAL A N 1
ATOM 1090 C CA . VAL A 1 136 ? -1.960 14.243 17.099 1.00 90.62 136 VAL A CA 1
ATOM 1091 C C . VAL A 1 136 ? -2.903 13.761 16.004 1.00 90.62 136 VAL A C 1
ATOM 1093 O O . VAL A 1 136 ? -2.624 12.797 15.292 1.00 90.62 136 VAL A O 1
ATOM 1096 N N . SER A 1 137 ? -4.048 14.428 15.908 1.00 90.44 137 SER A N 1
ATOM 1097 C CA . SER A 1 137 ? -5.127 14.128 14.960 1.00 90.44 137 SER A CA 1
ATOM 1098 C C . SER A 1 137 ? -5.075 14.976 13.688 1.00 90.44 137 SER A C 1
ATOM 1100 O O . SER A 1 137 ? -5.763 14.669 12.723 1.00 90.44 137 SER A O 1
ATOM 1102 N N . GLY A 1 138 ? -4.248 16.019 13.674 1.00 90.62 138 GLY A N 1
ATOM 1103 C CA . GLY A 1 138 ? -4.040 16.886 12.523 1.00 90.62 138 GLY A CA 1
ATOM 1104 C C . GLY A 1 138 ? -3.040 17.991 12.842 1.00 90.62 138 GLY A C 1
ATOM 1105 O O . GLY A 1 138 ? -2.520 18.051 13.957 1.00 90.62 138 GLY A O 1
ATOM 1106 N N . LEU A 1 139 ? -2.802 18.879 11.881 1.00 86.94 139 LEU A N 1
ATOM 1107 C CA . LEU A 1 139 ? -2.029 20.104 12.065 1.00 86.94 139 LEU A CA 1
ATOM 1108 C C . LEU A 1 139 ? -2.906 21.318 11.744 1.00 86.94 139 LEU A C 1
ATOM 1110 O O . LEU A 1 139 ? -3.722 21.281 10.823 1.00 86.94 139 LEU A O 1
ATOM 1114 N N . MET A 1 140 ? -2.743 22.396 12.506 1.00 80.19 140 MET A N 1
ATOM 1115 C CA . MET A 1 140 ? -3.415 23.663 12.240 1.00 80.19 140 MET A CA 1
ATOM 1116 C C . MET A 1 140 ? -2.865 24.277 10.942 1.00 80.19 140 MET A C 1
ATOM 1118 O O . MET A 1 140 ? -1.646 24.463 10.833 1.00 80.19 140 MET A O 1
ATOM 1122 N N . PRO A 1 141 ? -3.725 24.636 9.970 1.00 71.81 141 PRO A N 1
ATOM 1123 C CA . PRO A 1 141 ? -3.283 25.281 8.738 1.00 71.81 141 PRO A CA 1
ATOM 1124 C C . PRO A 1 141 ? -2.494 26.568 9.012 1.00 71.81 141 PRO A C 1
ATOM 1126 O O . PRO A 1 141 ? -2.871 27.376 9.860 1.00 71.81 141 PRO A O 1
ATOM 1129 N N . GLY A 1 142 ? -1.393 26.766 8.286 1.00 68.06 142 GLY A N 1
ATOM 1130 C CA . GLY A 1 142 ? -0.532 27.949 8.386 1.00 68.06 142 GLY A CA 1
ATOM 1131 C C . GLY A 1 142 ? 0.454 27.928 9.558 1.00 68.06 142 GLY A C 1
ATOM 1132 O O . GLY A 1 142 ? 1.622 28.240 9.353 1.00 68.06 142 GLY A O 1
ATOM 1133 N N . SER A 1 143 ? 0.024 27.530 10.763 1.00 68.19 143 SER A N 1
ATOM 1134 C CA . SER A 1 143 ? 0.906 27.476 11.941 1.00 68.19 143 SER A CA 1
ATOM 1135 C C . SER A 1 143 ? 1.593 26.128 12.151 1.00 68.19 143 SER A C 1
ATOM 1137 O O . SER A 1 143 ? 2.426 26.034 13.046 1.00 68.19 143 SER A O 1
ATOM 1139 N N . GLY A 1 144 ? 1.203 25.076 11.419 1.00 73.88 144 GLY A N 1
ATOM 1140 C CA . GLY A 1 144 ? 1.783 23.728 11.513 1.00 73.88 144 GLY A CA 1
ATOM 1141 C C . GLY A 1 144 ? 1.708 23.101 12.909 1.00 73.88 144 GLY A C 1
ATOM 1142 O O . GLY A 1 144 ? 2.394 22.123 13.194 1.00 73.88 144 GLY A O 1
ATOM 1143 N N . SER A 1 145 ? 0.893 23.680 13.791 1.00 77.62 145 SER A N 1
ATOM 1144 C CA . SER A 1 145 ? 0.809 23.299 15.193 1.00 77.62 145 SER A CA 1
ATOM 1145 C C . SER A 1 145 ? -0.024 22.034 15.367 1.00 77.62 145 SER A C 1
ATOM 1147 O O . SER A 1 145 ? -1.017 21.871 14.655 1.00 77.62 145 SER A O 1
ATOM 1149 N N . PRO A 1 146 ? 0.312 21.154 16.319 1.00 84.75 146 PRO A N 1
ATOM 1150 C CA . PRO A 1 146 ? -0.388 19.892 16.479 1.00 84.75 146 PRO A CA 1
ATOM 1151 C C . PRO A 1 146 ? -1.808 20.108 17.008 1.00 84.75 146 PRO A C 1
ATOM 1153 O O . PRO A 1 146 ? -2.023 20.736 18.041 1.00 84.75 146 PRO A O 1
ATOM 1156 N N . VAL A 1 147 ? -2.789 19.534 16.314 1.00 87.75 147 VAL A N 1
ATOM 1157 C CA . VAL A 1 147 ? -4.154 19.372 16.820 1.00 87.75 147 VAL A CA 1
ATOM 1158 C C . VAL A 1 147 ? -4.198 18.066 17.599 1.00 87.75 147 VAL A C 1
ATOM 1160 O O . VAL A 1 147 ? -4.417 16.985 17.038 1.00 87.75 147 VAL A O 1
ATOM 1163 N N . THR A 1 148 ? -3.962 18.161 18.902 1.00 88.88 148 THR A N 1
ATOM 1164 C CA . THR A 1 148 ? -3.982 17.005 19.800 1.00 88.88 148 THR A CA 1
ATOM 1165 C C . THR A 1 148 ? -5.410 16.689 20.229 1.00 88.88 148 THR A C 1
ATOM 1167 O O . THR A 1 148 ? -6.139 17.547 20.720 1.00 88.88 148 THR A O 1
ATOM 1170 N N . THR A 1 149 ? -5.816 15.437 20.042 1.00 92.38 149 THR A N 1
ATOM 1171 C CA . THR A 1 149 ? -7.082 14.912 20.549 1.00 92.38 149 THR A CA 1
ATOM 1172 C C . THR A 1 149 ? -6.837 14.216 21.884 1.00 92.38 149 THR A C 1
ATOM 1174 O O . THR A 1 149 ? -5.942 13.379 21.985 1.00 92.38 149 THR A O 1
ATOM 1177 N N . PHE A 1 150 ? -7.639 14.563 22.895 1.00 92.88 150 PHE A N 1
ATOM 1178 C CA . PHE A 1 150 ? -7.581 14.003 24.245 1.00 92.88 150 PHE A CA 1
ATOM 1179 C C . PHE A 1 150 ? -8.820 13.148 24.508 1.00 92.88 150 PHE A C 1
ATOM 1181 O O . PHE A 1 150 ? -9.950 13.629 24.395 1.00 92.88 150 PHE A O 1
ATOM 1188 N N . GLU A 1 151 ? -8.617 11.880 24.852 1.00 95.56 151 GLU A N 1
ATOM 1189 C CA . GLU A 1 151 ? -9.684 10.906 25.067 1.00 95.56 151 GLU A CA 1
ATOM 1190 C C . GLU A 1 151 ? -9.538 10.214 26.426 1.00 95.56 151 GLU A C 1
ATOM 1192 O O . GLU A 1 151 ? -8.439 9.827 26.836 1.00 95.56 151 GLU A O 1
ATOM 1197 N N . LEU A 1 152 ? -10.672 10.034 27.104 1.00 95.94 152 LEU A N 1
ATOM 1198 C CA . LEU A 1 152 ? -10.817 9.200 28.289 1.00 95.94 152 LEU A CA 1
ATOM 1199 C C . LEU A 1 152 ? -11.764 8.044 27.979 1.00 95.94 152 LEU A C 1
ATOM 1201 O O . LEU A 1 152 ? -12.877 8.261 27.504 1.00 95.94 152 LEU A O 1
ATOM 1205 N N . PHE A 1 153 ? -11.340 6.826 28.282 1.00 97.31 153 PHE A N 1
ATOM 1206 C CA . PHE A 1 153 ? -12.137 5.611 28.215 1.00 97.31 153 PHE A CA 1
ATOM 1207 C C . PHE A 1 153 ? -12.592 5.247 29.624 1.00 97.31 153 PHE A C 1
ATOM 1209 O O . PHE A 1 153 ? -11.778 4.863 30.461 1.00 97.31 153 PHE A O 1
ATOM 1216 N N . LEU A 1 154 ? -13.886 5.366 29.895 1.00 97.12 154 LEU A N 1
ATOM 1217 C CA . LEU A 1 154 ? -14.493 4.978 31.162 1.00 97.12 154 LEU A CA 1
ATOM 1218 C C . LEU A 1 154 ? -14.961 3.528 31.044 1.00 97.12 154 LEU A C 1
ATOM 1220 O O . LEU A 1 154 ? -15.798 3.221 30.195 1.00 97.12 154 LEU A O 1
ATOM 1224 N N . ILE A 1 155 ? -14.406 2.641 31.868 1.00 97.25 155 ILE A N 1
ATOM 1225 C CA . ILE A 1 155 ? -14.676 1.201 31.823 1.00 97.25 155 ILE A CA 1
ATOM 1226 C C . ILE A 1 155 ? -15.522 0.829 33.039 1.00 97.25 155 ILE A C 1
ATOM 1228 O O . ILE A 1 155 ? -15.105 1.058 34.176 1.00 97.25 155 ILE A O 1
ATOM 1232 N N . PHE A 1 156 ? -16.690 0.241 32.802 1.00 96.38 156 PHE A N 1
ATOM 1233 C CA . PHE A 1 156 ? -17.642 -0.190 33.825 1.00 96.38 156 PHE A CA 1
ATOM 1234 C C . PHE A 1 156 ? -17.611 -1.716 34.008 1.00 96.38 156 PHE A C 1
ATOM 1236 O O . PHE A 1 156 ? -17.208 -2.457 33.109 1.00 96.38 156 PHE A O 1
ATOM 1243 N N . ASP A 1 157 ? -18.022 -2.187 35.189 1.00 94.50 157 ASP A N 1
ATOM 1244 C CA . ASP A 1 157 ? -18.053 -3.623 35.522 1.00 94.50 157 ASP A CA 1
ATOM 1245 C C . ASP A 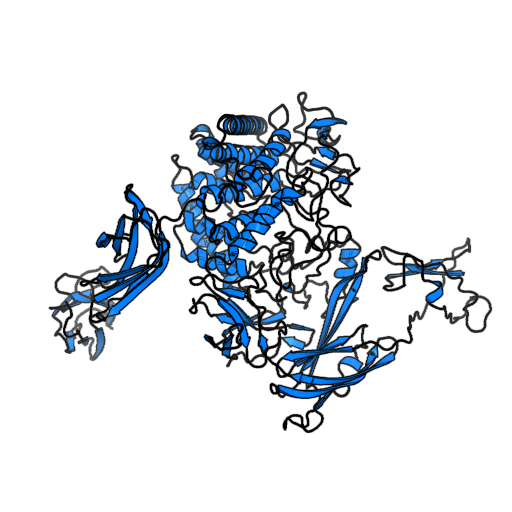1 157 ? -19.189 -4.370 34.808 1.00 94.50 157 ASP A C 1
ATOM 1247 O O . ASP A 1 157 ? -19.030 -5.509 34.372 1.00 94.50 157 ASP A O 1
ATOM 1251 N N . LYS A 1 158 ? -20.347 -3.718 34.675 1.00 93.81 158 LYS A N 1
ATOM 1252 C CA . LYS A 1 158 ? -21.539 -4.291 34.045 1.00 93.81 158 LYS A CA 1
ATOM 1253 C C . LYS A 1 158 ? -21.669 -3.838 32.588 1.00 93.81 158 LYS A C 1
ATOM 1255 O O . LYS A 1 158 ? -21.155 -2.772 32.243 1.00 93.81 158 LYS A O 1
ATOM 1260 N N . PRO A 1 159 ? -22.303 -4.648 31.723 1.00 94.31 159 PRO A N 1
ATOM 1261 C CA . PRO A 1 159 ? -22.682 -4.228 30.386 1.00 94.31 159 PRO A CA 1
ATOM 1262 C C . PRO A 1 159 ? -24.028 -3.482 30.386 1.00 94.31 159 PRO A C 1
ATOM 1264 O O . PRO A 1 159 ? -24.960 -3.843 31.097 1.00 94.31 159 PRO A O 1
ATOM 1267 N N . LEU A 1 160 ? -24.125 -2.481 29.524 1.00 95.19 160 LEU A N 1
ATOM 1268 C CA . LEU A 1 160 ? -25.308 -1.761 29.090 1.00 95.19 160 LEU A CA 1
ATOM 1269 C C . LEU A 1 160 ? -26.173 -2.665 28.203 1.00 95.19 160 LEU A C 1
ATOM 1271 O O . LEU A 1 160 ? -25.680 -3.524 27.466 1.00 95.19 160 LEU A O 1
ATOM 1275 N N . LYS A 1 161 ? -27.480 -2.430 28.247 1.00 95.62 161 LYS A N 1
ATOM 1276 C CA . LYS A 1 161 ? -28.509 -3.134 27.484 1.00 95.62 161 LYS A CA 1
ATOM 1277 C C . LYS A 1 161 ? -28.925 -2.296 26.281 1.00 95.62 161 LYS A C 1
ATOM 1279 O O . LYS A 1 161 ? -29.107 -1.084 26.378 1.00 95.62 161 LYS A O 1
ATOM 1284 N N . ASN A 1 162 ? -29.085 -2.951 25.133 1.00 96.12 162 ASN A N 1
ATOM 1285 C CA . ASN A 1 162 ? -29.529 -2.288 23.907 1.00 96.12 162 ASN A CA 1
ATOM 1286 C C . ASN A 1 162 ? -30.917 -1.665 24.074 1.00 96.12 162 ASN A C 1
ATOM 1288 O O . ASN A 1 162 ? -31.784 -2.238 24.734 1.00 96.12 162 ASN A O 1
ATOM 1292 N N . ASN A 1 163 ? -31.138 -0.527 23.414 1.00 95.25 163 ASN A N 1
ATOM 1293 C CA . ASN A 1 163 ? -32.394 0.231 23.428 1.00 95.25 163 ASN A CA 1
ATOM 1294 C C . ASN A 1 163 ? -32.832 0.705 24.825 1.00 95.25 163 ASN A C 1
ATOM 1296 O O . ASN A 1 163 ? -33.995 1.051 25.028 1.00 95.25 163 ASN A O 1
ATOM 1300 N N . VAL A 1 164 ? -31.904 0.745 25.784 1.00 96.62 164 VAL A N 1
ATOM 1301 C CA . VAL A 1 164 ? -32.124 1.319 27.111 1.00 96.62 164 VAL A CA 1
ATOM 1302 C C . VAL A 1 164 ? -31.484 2.702 27.183 1.00 96.62 164 VAL A C 1
ATOM 1304 O O . VAL A 1 164 ? -30.399 2.932 26.647 1.00 96.62 164 VAL A O 1
ATOM 1307 N N . SER A 1 165 ? -32.190 3.632 27.828 1.00 96.81 165 SER A N 1
ATOM 1308 C CA . SER A 1 165 ? -31.725 4.997 28.066 1.00 96.81 165 SER A CA 1
ATOM 1309 C C . SER A 1 165 ? -30.824 5.048 29.297 1.00 96.81 165 SER A C 1
ATOM 1311 O O . SER A 1 165 ? -31.218 4.571 30.363 1.00 96.81 165 SER A O 1
ATOM 1313 N N . TYR A 1 166 ? -29.661 5.677 29.170 1.00 97.44 166 TYR A N 1
ATOM 1314 C CA . TYR A 1 166 ? -28.700 5.906 30.247 1.00 97.44 166 TYR A CA 1
ATOM 1315 C C . TYR A 1 166 ? -28.331 7.381 30.313 1.00 97.44 166 TYR A C 1
ATOM 1317 O O . TYR A 1 166 ? -28.217 8.034 29.276 1.00 97.44 166 TYR A O 1
ATOM 1325 N N . THR A 1 167 ? -28.082 7.880 31.517 1.00 97.00 167 THR A N 1
ATOM 1326 C CA . THR A 1 167 ? -27.540 9.220 31.746 1.00 97.00 167 THR A CA 1
ATOM 1327 C C . THR A 1 167 ? -26.110 9.089 32.233 1.00 97.00 167 THR A C 1
ATOM 1329 O O . THR A 1 167 ? -25.852 8.375 33.203 1.00 97.00 167 THR A O 1
ATOM 1332 N N . ILE A 1 168 ? -25.176 9.746 31.545 1.00 96.44 168 ILE A N 1
ATOM 1333 C CA . ILE A 1 168 ? -23.771 9.805 31.938 1.00 96.44 168 ILE A CA 1
ATOM 1334 C C . ILE A 1 168 ? -23.423 11.195 32.456 1.00 96.44 168 ILE A C 1
ATOM 1336 O O . ILE A 1 168 ? -23.707 12.212 31.823 1.00 96.44 168 ILE A O 1
ATOM 1340 N N . HIS A 1 169 ? -22.746 11.194 33.596 1.00 95.81 169 HIS A N 1
ATOM 1341 C CA . HIS A 1 169 ? -22.281 12.368 34.308 1.00 95.81 169 HIS A CA 1
ATOM 1342 C C . HIS A 1 169 ? -20.754 12.389 34.297 1.00 95.81 169 HIS A C 1
ATOM 1344 O O . HIS A 1 169 ? -20.120 11.395 34.659 1.00 95.81 169 HIS A O 1
ATOM 1350 N N . ALA A 1 170 ? -20.157 13.516 33.926 1.00 93.44 170 ALA A N 1
ATOM 1351 C CA . ALA A 1 170 ? -18.759 13.834 34.188 1.00 93.44 170 ALA A CA 1
ATOM 1352 C C . ALA A 1 170 ? -18.715 15.158 34.948 1.00 93.44 170 ALA A C 1
ATOM 1354 O O . ALA A 1 170 ? -19.049 16.205 34.407 1.00 93.44 170 ALA A O 1
ATOM 1355 N N . ASN A 1 171 ? -18.312 15.108 36.209 1.00 87.81 171 ASN A N 1
ATOM 1356 C CA . ASN A 1 171 ? -18.278 16.231 37.126 1.00 87.81 171 ASN A CA 1
ATOM 1357 C C . ASN A 1 171 ? -16.833 16.561 37.470 1.00 87.81 171 ASN A C 1
ATOM 1359 O O . ASN A 1 171 ? -16.047 15.664 37.753 1.00 87.81 171 ASN A O 1
ATOM 1363 N N . LYS A 1 172 ? -16.509 17.853 37.546 1.00 83.81 172 LYS A N 1
ATOM 1364 C CA . LYS A 1 172 ? -15.211 18.340 38.037 1.00 83.81 172 LYS A CA 1
ATOM 1365 C C . LYS A 1 172 ? -14.003 17.938 37.191 1.00 83.81 172 LYS A C 1
ATOM 1367 O O . LYS A 1 172 ? -12.902 18.125 37.679 1.00 83.81 172 LYS A O 1
ATOM 1372 N N . LEU A 1 173 ? -14.175 17.483 35.946 1.00 88.56 173 LEU A N 1
ATOM 1373 C CA . LEU A 1 173 ? -13.039 17.284 35.046 1.00 88.56 173 LEU A CA 1
ATOM 1374 C C . LEU A 1 173 ? -12.346 18.634 34.819 1.00 88.56 173 LEU A C 1
ATOM 1376 O O . LEU A 1 173 ? -12.976 19.573 34.324 1.00 88.56 173 LEU A O 1
ATOM 1380 N N . LYS A 1 174 ? -11.071 18.726 35.198 1.00 89.31 174 LYS A N 1
ATOM 1381 C CA . LYS A 1 174 ? -10.281 19.958 35.083 1.00 89.31 174 LYS A CA 1
ATOM 1382 C C . LYS A 1 174 ? -9.338 19.949 33.893 1.00 89.31 174 LYS A C 1
ATOM 1384 O O . LYS A 1 174 ? -8.833 18.894 33.515 1.00 89.31 174 LYS A O 1
ATOM 1389 N N . ASP A 1 175 ? -9.056 21.128 33.352 1.00 87.81 175 ASP A N 1
ATOM 1390 C CA . ASP A 1 175 ? -7.864 21.384 32.541 1.00 87.81 175 ASP A CA 1
ATOM 1391 C C . ASP A 1 175 ? -6.639 21.727 33.418 1.00 87.81 175 ASP A C 1
ATOM 1393 O O . ASP A 1 175 ? -6.714 21.760 34.648 1.00 87.81 175 ASP A O 1
ATOM 1397 N N . LEU A 1 176 ? -5.495 22.003 32.787 1.00 83.88 176 LEU A N 1
ATOM 1398 C CA . LEU A 1 176 ? -4.273 22.441 33.483 1.00 83.88 176 LEU A CA 1
ATOM 1399 C C . LEU A 1 176 ? -4.349 23.874 34.056 1.00 83.88 176 LEU A C 1
ATOM 1401 O O . LEU A 1 176 ? -3.440 24.300 34.772 1.00 83.88 176 LEU A O 1
ATOM 1405 N N . SER A 1 177 ? -5.402 24.629 33.740 1.00 84.00 177 SER A N 1
ATOM 1406 C CA . SER A 1 177 ? -5.654 25.986 34.236 1.00 84.00 177 SER A CA 1
ATOM 1407 C C . SER A 1 177 ? -6.605 26.013 35.438 1.00 84.00 177 SER A C 1
ATOM 1409 O O . SER A 1 177 ? -6.906 27.103 35.923 1.00 84.00 177 SER A O 1
ATOM 1411 N N . ASP A 1 178 ? -7.016 24.845 35.948 1.00 86.31 178 ASP A N 1
ATOM 1412 C CA . ASP A 1 178 ? -8.057 24.641 36.967 1.00 86.31 178 ASP A CA 1
ATOM 1413 C C . ASP A 1 178 ? -9.486 24.990 36.510 1.00 86.31 178 ASP A C 1
ATOM 1415 O O . ASP A 1 178 ? -10.412 25.010 37.331 1.00 86.31 178 ASP A O 1
ATOM 1419 N N . ASN A 1 179 ? -9.717 25.205 35.211 1.00 87.94 179 ASN A N 1
ATOM 1420 C CA . ASN A 1 179 ? -11.072 25.343 34.696 1.00 87.94 179 ASN A CA 1
ATOM 1421 C C . ASN A 1 179 ? -11.761 23.981 34.750 1.00 87.94 179 ASN A C 1
ATOM 1423 O O . ASN A 1 179 ? -11.268 22.985 34.221 1.00 87.94 179 ASN A O 1
ATOM 1427 N N . SER A 1 180 ? -12.935 23.939 35.375 1.00 88.62 180 SER A N 1
ATOM 1428 C CA . SER A 1 180 ? -13.730 22.716 35.473 1.00 88.62 180 SER A CA 1
ATOM 1429 C C . SER A 1 180 ? -14.837 22.688 34.431 1.00 88.62 180 SER A C 1
ATOM 1431 O O . SER A 1 180 ? -15.406 23.726 34.082 1.00 88.62 180 SER A O 1
ATOM 1433 N N . THR A 1 181 ? -15.163 21.490 33.966 1.00 87.19 181 THR A N 1
ATOM 1434 C CA . THR A 1 181 ? -16.305 21.242 33.091 1.00 87.19 181 THR A CA 1
ATOM 1435 C C . THR A 1 181 ? -17.243 20.207 33.692 1.00 87.19 181 THR A C 1
ATOM 1437 O O . THR A 1 181 ? -16.858 19.402 34.549 1.00 87.19 181 THR A O 1
ATOM 1440 N N . VAL A 1 182 ? -18.492 20.265 33.243 1.00 90.31 182 VAL A N 1
ATOM 1441 C CA . VAL A 1 182 ? -19.546 19.324 33.603 1.00 90.31 182 VAL A CA 1
ATOM 1442 C C . VAL A 1 182 ? -20.170 18.803 32.316 1.00 90.31 182 VAL A C 1
ATOM 1444 O O . VAL A 1 182 ? -20.480 19.577 31.410 1.00 90.31 182 VAL A O 1
ATOM 1447 N N . LEU A 1 183 ? -20.356 17.491 32.246 1.00 93.56 183 LEU A N 1
ATOM 1448 C CA . LEU A 1 183 ? -21.167 16.827 31.240 1.00 93.56 183 LEU A CA 1
ATOM 1449 C C . LEU A 1 183 ? -22.288 16.085 31.958 1.00 93.56 183 LEU A C 1
ATOM 1451 O O . LEU A 1 183 ? -22.013 15.270 32.830 1.00 93.56 183 LEU A O 1
ATOM 1455 N N . ASP A 1 184 ? -23.519 16.332 31.541 1.00 94.81 184 ASP A N 1
ATOM 1456 C CA . ASP A 1 184 ? -24.691 15.543 31.903 1.00 94.81 184 ASP A CA 1
ATOM 1457 C C . ASP A 1 184 ? -25.451 15.302 30.597 1.00 94.81 184 ASP A C 1
ATOM 1459 O O . ASP A 1 184 ? -25.908 16.250 29.950 1.00 94.81 184 ASP A O 1
ATOM 1463 N N . THR A 1 185 ? -25.446 14.060 30.114 1.00 96.12 185 THR A N 1
ATOM 1464 C CA . THR A 1 185 ? -26.075 13.721 28.835 1.00 96.12 185 THR A CA 1
ATOM 1465 C C . THR A 1 185 ? -26.740 12.358 28.873 1.00 96.12 185 THR A C 1
ATOM 1467 O O . THR A 1 185 ? -26.222 11.399 29.446 1.00 96.12 185 THR A O 1
ATOM 1470 N N . THR A 1 186 ? -27.906 12.273 28.240 1.00 96.56 186 THR A N 1
ATOM 1471 C CA . THR A 1 186 ? -28.677 11.038 28.101 1.00 96.56 186 THR A CA 1
ATOM 1472 C C . THR A 1 186 ? -28.467 10.445 26.714 1.00 96.56 186 THR A C 1
ATOM 1474 O O . THR A 1 186 ? -28.473 11.165 25.715 1.00 96.56 186 THR A O 1
ATOM 1477 N N . PHE A 1 187 ? -28.309 9.128 26.634 1.00 95.81 187 PHE A N 1
ATOM 1478 C CA . PHE A 1 187 ? -28.162 8.400 25.379 1.00 95.81 187 PHE A CA 1
ATOM 1479 C C . PHE A 1 187 ? -28.882 7.054 25.432 1.00 95.81 187 PHE A C 1
ATOM 1481 O O . PHE A 1 187 ? -29.124 6.503 26.503 1.00 95.81 187 PHE A O 1
ATOM 1488 N N . ILE A 1 188 ? -29.194 6.510 24.258 1.00 95.88 188 ILE A N 1
ATOM 1489 C CA . ILE A 1 188 ? -29.705 5.147 24.110 1.00 95.88 188 ILE A CA 1
ATOM 1490 C C . ILE A 1 188 ? -28.556 4.281 23.608 1.00 95.88 188 ILE A C 1
ATOM 1492 O O . ILE A 1 188 ? -27.932 4.612 22.600 1.00 95.88 188 ILE A O 1
ATOM 1496 N N . PHE A 1 189 ? -28.250 3.196 24.316 1.00 96.19 189 PHE A N 1
ATOM 1497 C CA . PHE A 1 189 ? -27.175 2.296 23.902 1.00 96.19 189 PHE A CA 1
ATOM 1498 C C . PHE A 1 189 ? -27.615 1.404 22.731 1.00 96.19 189 PHE A C 1
ATOM 1500 O O . PHE A 1 189 ? -28.711 0.836 22.755 1.00 96.19 189 PHE A O 1
ATOM 1507 N N . SER A 1 190 ? -26.745 1.254 21.729 1.00 95.44 190 SER A N 1
ATOM 1508 C CA . SER A 1 190 ? -26.926 0.308 20.629 1.00 95.44 190 SER A CA 1
ATOM 1509 C C . SER A 1 190 ? -25.596 -0.291 20.190 1.00 95.44 190 SER A C 1
ATOM 1511 O O . SER A 1 190 ? -24.773 0.367 19.562 1.00 95.44 190 SER A O 1
ATOM 1513 N N . ASP A 1 191 ? -25.400 -1.581 20.432 1.00 94.75 191 ASP A N 1
ATOM 1514 C CA . ASP A 1 191 ? -24.251 -2.318 19.904 1.00 94.75 191 ASP A CA 1
ATOM 1515 C C . ASP A 1 191 ? -24.265 -2.479 18.374 1.00 94.75 191 ASP A C 1
ATOM 1517 O O . ASP A 1 191 ? -23.311 -3.003 17.805 1.00 94.75 191 ASP A O 1
ATOM 1521 N N . LYS A 1 192 ? -25.302 -1.995 17.686 1.00 93.19 192 LYS A N 1
ATOM 1522 C CA . LYS A 1 192 ? -25.345 -1.909 16.223 1.00 93.19 192 LYS A CA 1
ATOM 1523 C C . LYS A 1 192 ? -24.648 -0.668 15.668 1.00 93.19 192 LYS A C 1
ATOM 1525 O O . LYS A 1 192 ? -24.634 -0.483 14.452 1.00 93.19 192 LYS A O 1
ATOM 1530 N N . ASP A 1 193 ? -24.070 0.175 16.513 1.00 94.06 193 ASP A N 1
ATOM 1531 C CA . ASP A 1 193 ? -23.284 1.326 16.079 1.00 94.06 193 ASP A CA 1
ATOM 1532 C C . ASP A 1 193 ? -21.839 0.944 15.712 1.00 94.06 193 ASP A C 1
ATOM 1534 O O . ASP A 1 193 ? -21.305 -0.105 16.090 1.00 94.06 193 ASP A O 1
ATOM 1538 N N . ILE A 1 194 ? -21.176 1.828 14.962 1.00 94.12 194 ILE A N 1
ATOM 1539 C CA . ILE A 1 194 ? -19.762 1.680 14.605 1.00 94.12 194 ILE A CA 1
ATOM 1540 C C . ILE A 1 194 ? -18.904 2.302 15.705 1.00 94.12 194 ILE A C 1
ATOM 1542 O O . ILE A 1 194 ? -18.851 3.522 15.871 1.00 94.12 194 ILE A O 1
ATOM 1546 N N . TYR A 1 195 ? -18.176 1.456 16.432 1.00 94.38 195 TYR A N 1
ATOM 1547 C CA . TYR A 1 195 ? -17.291 1.892 17.520 1.00 94.38 195 TYR A CA 1
ATOM 1548 C C . TYR A 1 195 ? -15.794 1.804 17.194 1.00 94.38 195 TYR A C 1
ATOM 1550 O O . TYR A 1 195 ? -14.965 2.302 17.959 1.00 94.38 195 TYR A O 1
ATOM 1558 N N . GLY A 1 196 ? -15.436 1.202 16.054 1.00 93.00 196 GLY A N 1
ATOM 1559 C CA . GLY A 1 196 ? -14.045 0.935 15.661 1.00 93.00 196 GLY A CA 1
ATOM 1560 C C . GLY A 1 196 ? -13.441 -0.327 16.292 1.00 93.00 196 GLY A C 1
ATOM 1561 O O . GLY A 1 196 ? -12.243 -0.569 16.158 1.00 93.00 196 GLY A O 1
ATOM 1562 N N . ASN A 1 197 ? -14.259 -1.135 16.974 1.00 97.12 197 ASN A N 1
ATOM 1563 C CA . ASN A 1 197 ? -13.832 -2.392 17.592 1.00 97.12 197 ASN A CA 1
ATOM 1564 C C . ASN A 1 197 ? -13.833 -3.564 16.607 1.00 97.12 197 ASN A C 1
ATOM 1566 O O . ASN A 1 197 ? -12.957 -4.423 16.683 1.00 97.12 197 ASN A O 1
ATOM 1570 N N . VAL A 1 198 ? -14.837 -3.603 15.725 1.00 98.19 198 VAL A N 1
ATOM 1571 C CA . VAL A 1 198 ? -15.034 -4.634 14.703 1.00 98.19 198 VAL A CA 1
ATOM 1572 C C . VAL A 1 198 ? -14.549 -4.077 13.370 1.00 98.19 198 VAL A C 1
ATOM 1574 O O . VAL A 1 198 ? -15.015 -3.030 12.923 1.00 98.19 198 VAL A O 1
ATOM 1577 N N . LYS A 1 199 ? -13.583 -4.758 12.761 1.00 97.75 199 LYS A N 1
ATOM 1578 C CA . LYS A 1 199 ? -12.843 -4.304 11.581 1.00 97.75 199 LYS A CA 1
ATOM 1579 C C . LYS A 1 199 ? -13.022 -5.304 10.451 1.00 97.75 199 LYS A C 1
ATOM 1581 O O . LYS A 1 199 ? -13.004 -6.515 10.678 1.00 97.75 199 LYS A O 1
ATOM 1586 N N . ALA A 1 200 ? -13.196 -4.771 9.253 1.00 97.31 200 ALA A N 1
ATOM 1587 C CA . ALA A 1 200 ? -13.381 -5.512 8.016 1.00 97.31 200 ALA A CA 1
ATOM 1588 C C . ALA A 1 200 ? -12.716 -4.740 6.871 1.00 97.31 200 ALA A C 1
ATOM 1590 O O . ALA A 1 200 ? -12.349 -3.575 7.033 1.00 97.31 200 ALA A O 1
ATOM 1591 N N . ASN A 1 201 ? -12.592 -5.385 5.718 1.00 97.25 201 ASN A N 1
ATOM 1592 C CA . ASN A 1 201 ? -12.340 -4.703 4.458 1.00 97.25 201 ASN A CA 1
ATOM 1593 C C . ASN A 1 201 ? -13.558 -3.815 4.134 1.00 97.25 201 ASN A C 1
ATOM 1595 O O . ASN A 1 201 ? -14.665 -4.324 4.037 1.00 97.25 201 ASN A O 1
ATOM 1599 N N . HIS A 1 202 ? -13.352 -2.505 4.011 1.00 95.50 202 HIS A N 1
ATOM 1600 C CA . HIS A 1 202 ? -14.344 -1.448 3.757 1.00 95.50 202 HIS A CA 1
ATOM 1601 C C . HIS A 1 202 ? -14.936 -1.486 2.347 1.00 95.50 202 HIS A C 1
ATOM 1603 O O . HIS A 1 202 ? -15.969 -0.871 2.094 1.00 95.50 202 HIS A O 1
ATOM 1609 N N . VAL A 1 203 ? -14.269 -2.177 1.423 1.00 95.75 203 VAL A N 1
ATOM 1610 C CA . VAL A 1 203 ? -14.746 -2.374 0.054 1.00 95.75 203 VAL A CA 1
ATOM 1611 C C . VAL A 1 203 ? -15.552 -3.664 -0.008 1.00 95.75 203 VAL A C 1
ATOM 1613 O O . VAL A 1 203 ? -16.754 -3.658 -0.289 1.00 95.75 203 VAL A O 1
ATOM 1616 N N . GLY A 1 204 ? -14.904 -4.791 0.284 1.00 95.94 204 GLY A N 1
ATOM 1617 C CA . GLY A 1 204 ? -15.547 -6.078 0.119 1.00 95.94 204 GLY A CA 1
ATOM 1618 C C . GLY A 1 204 ? -14.624 -7.273 0.004 1.00 95.94 204 GLY A C 1
ATOM 1619 O O . GLY A 1 204 ? -13.405 -7.177 0.127 1.00 95.94 204 GLY A O 1
ATOM 1620 N N . TYR A 1 205 ? -15.256 -8.408 -0.264 1.00 98.12 205 TYR A N 1
ATOM 1621 C CA . TYR A 1 205 ? -14.629 -9.712 -0.379 1.00 98.12 205 TYR A CA 1
ATOM 1622 C C . TYR A 1 205 ? -15.160 -10.478 -1.593 1.00 98.12 205 TYR A C 1
ATOM 1624 O O . TYR A 1 205 ? -16.311 -10.302 -1.994 1.00 98.12 205 TYR A O 1
ATOM 1632 N N . LEU A 1 206 ? -14.345 -11.380 -2.144 1.00 94.12 206 LEU A N 1
ATOM 1633 C CA . LEU A 1 206 ? -14.817 -12.317 -3.163 1.00 94.12 206 LEU A CA 1
ATOM 1634 C C . LEU A 1 206 ? -15.597 -13.470 -2.493 1.00 94.12 206 LEU A C 1
ATOM 1636 O O . LEU A 1 206 ? -15.244 -13.878 -1.378 1.00 94.12 206 LEU A O 1
ATOM 1640 N N . PRO A 1 207 ? -16.624 -14.037 -3.156 1.00 90.00 207 PRO A N 1
ATOM 1641 C CA . PRO A 1 207 ? -17.415 -15.150 -2.628 1.00 90.00 207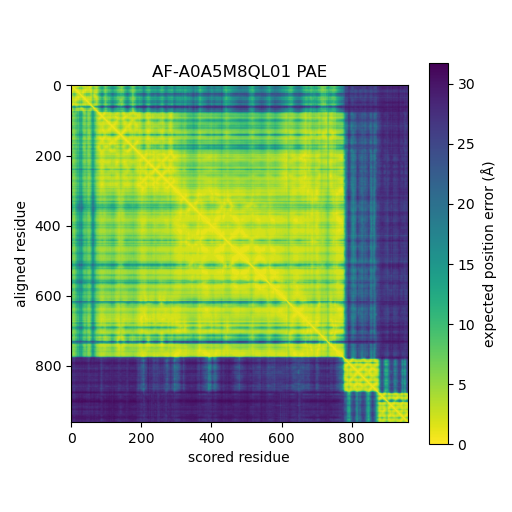 PRO A CA 1
ATOM 1642 C C . PRO A 1 207 ? -16.570 -16.340 -2.161 1.00 90.00 207 PRO A C 1
ATOM 1644 O O . PRO A 1 207 ? -16.719 -16.790 -1.026 1.00 90.00 207 PRO A O 1
ATOM 1647 N N . ASP A 1 208 ? -15.618 -16.775 -2.988 1.00 88.31 208 ASP A N 1
ATOM 1648 C CA . ASP A 1 208 ? -14.820 -17.991 -2.779 1.00 88.31 208 ASP A CA 1
ATOM 1649 C C . ASP A 1 208 ? -13.390 -17.707 -2.252 1.00 88.31 208 ASP A C 1
ATOM 1651 O O . ASP A 1 208 ? -12.493 -18.524 -2.439 1.00 88.31 208 ASP A O 1
ATOM 1655 N N . SER A 1 209 ? -13.147 -16.561 -1.596 1.00 88.81 209 SER A N 1
ATOM 1656 C CA . SER A 1 209 ? -11.839 -16.225 -0.992 1.00 88.81 209 SER A CA 1
ATOM 1657 C C . SER A 1 209 ? -11.847 -16.269 0.543 1.00 88.81 209 SER A C 1
ATOM 1659 O O . SER A 1 209 ? -12.926 -16.259 1.148 1.00 88.81 209 SER A O 1
ATOM 1661 N N . PRO A 1 210 ? -10.676 -16.226 1.212 1.00 95.50 210 PRO A N 1
ATOM 1662 C CA . PRO A 1 210 ? -10.606 -15.933 2.639 1.00 95.50 210 PRO A CA 1
ATOM 1663 C C . PRO A 1 210 ? -11.311 -14.616 2.973 1.00 95.50 210 PRO A C 1
ATOM 1665 O O . PRO A 1 210 ? -11.199 -13.637 2.229 1.00 95.50 210 PRO A O 1
ATOM 1668 N N . LYS A 1 211 ? -12.052 -14.613 4.083 1.00 98.06 211 LYS A N 1
ATOM 1669 C CA . LYS A 1 211 ? -12.835 -13.476 4.580 1.00 98.06 211 LYS A CA 1
ATOM 1670 C C . LYS A 1 211 ? -12.661 -13.363 6.083 1.00 98.06 211 LYS A C 1
ATOM 1672 O O . LYS A 1 211 ? -13.309 -14.071 6.855 1.00 98.06 211 LYS A O 1
ATOM 1677 N N . LEU A 1 212 ? -11.728 -12.502 6.481 1.00 97.69 212 LEU A N 1
ATOM 1678 C CA . LEU A 1 212 ? -11.246 -12.420 7.855 1.00 97.69 212 LEU A CA 1
ATOM 1679 C C . LEU A 1 212 ? -11.493 -11.020 8.417 1.00 97.69 212 LEU A C 1
ATOM 1681 O O . LEU A 1 212 ? -10.794 -10.076 8.066 1.00 97.69 212 LEU A O 1
ATOM 1685 N N . GLY A 1 213 ? -12.440 -10.882 9.336 1.00 98.25 213 GLY A N 1
ATOM 1686 C CA . GLY A 1 213 ? -12.576 -9.687 10.165 1.00 98.25 213 GLY A CA 1
ATOM 1687 C C . GLY A 1 213 ? -11.695 -9.746 11.410 1.00 98.25 213 GLY A C 1
ATOM 1688 O O . GLY A 1 213 ? -11.094 -10.783 11.730 1.00 98.25 213 GLY A O 1
ATOM 1689 N N . LYS A 1 214 ? -11.631 -8.628 12.136 1.00 98.25 214 LYS A N 1
ATOM 1690 C CA . LYS A 1 214 ? -10.918 -8.525 13.415 1.00 98.25 214 LYS A CA 1
ATOM 1691 C C . LYS A 1 214 ? -11.781 -7.856 14.480 1.00 98.25 214 LYS A C 1
ATOM 1693 O O . LYS A 1 214 ? -12.537 -6.935 14.187 1.00 98.25 214 LYS A O 1
ATOM 1698 N N . LEU A 1 215 ? -11.633 -8.301 15.722 1.00 98.56 215 LEU A N 1
ATOM 1699 C CA . LEU A 1 215 ? -12.207 -7.670 16.909 1.00 98.56 215 LEU A CA 1
ATOM 1700 C C . LEU A 1 215 ? -11.080 -7.300 17.883 1.00 98.56 215 LEU A C 1
ATOM 1702 O O . LEU A 1 215 ? -10.216 -8.123 18.181 1.00 98.56 215 LEU A O 1
ATOM 1706 N N . GLY A 1 216 ? -11.101 -6.064 18.377 1.00 97.75 216 GLY A N 1
ATOM 1707 C CA . GLY A 1 216 ? -10.137 -5.542 19.348 1.00 97.75 216 GLY A CA 1
ATOM 1708 C C . GLY A 1 216 ? -10.157 -4.016 19.397 1.00 97.75 216 GLY A C 1
ATOM 1709 O O . GLY A 1 216 ? -10.657 -3.375 18.476 1.00 97.75 216 GLY A O 1
ATOM 1710 N N . ASN A 1 217 ? -9.630 -3.410 20.463 1.00 96.50 217 ASN A N 1
ATOM 1711 C CA . ASN A 1 217 ? -9.393 -1.963 20.511 1.00 96.50 217 ASN A CA 1
ATOM 1712 C C . ASN A 1 217 ? -8.329 -1.599 21.559 1.00 96.50 217 ASN A C 1
ATOM 1714 O O . ASN A 1 217 ? -8.099 -2.357 22.508 1.00 96.50 217 ASN A O 1
ATOM 1718 N N . PHE A 1 218 ? -7.699 -0.439 21.373 1.00 95.38 218 PHE A N 1
ATOM 1719 C CA . PHE A 1 218 ? -6.740 0.170 22.292 1.00 95.38 218 PHE A CA 1
ATOM 1720 C C . PHE A 1 218 ? -7.431 1.289 23.070 1.00 95.38 218 PHE A C 1
ATOM 1722 O O . PHE A 1 218 ? -7.939 2.241 22.480 1.00 95.38 218 PHE A O 1
ATOM 1729 N N . LEU A 1 219 ? -7.428 1.180 24.393 1.00 95.25 219 LEU A N 1
ATOM 1730 C CA . LEU A 1 219 ? -8.084 2.100 25.321 1.00 95.25 219 LEU A CA 1
ATOM 1731 C C . LEU A 1 219 ? -7.071 3.039 25.995 1.00 95.25 219 LEU A C 1
ATOM 1733 O O . LEU A 1 219 ? -7.206 3.375 27.173 1.00 95.25 219 LEU A O 1
ATOM 1737 N N . GLY A 1 220 ? -6.017 3.430 25.273 1.00 92.44 220 GLY A N 1
ATOM 1738 C CA . GLY A 1 220 ? -4.943 4.249 25.829 1.00 92.44 220 GLY A CA 1
ATOM 1739 C C . GLY A 1 220 ? -4.110 3.494 26.868 1.00 92.44 220 GLY A C 1
ATOM 1740 O O . GLY A 1 220 ? -3.808 2.313 26.706 1.00 92.44 220 GLY A O 1
ATOM 1741 N N . ASP A 1 221 ? -3.751 4.145 27.969 1.00 92.12 221 ASP A N 1
ATOM 1742 C CA . ASP A 1 221 ? -3.025 3.498 29.078 1.00 92.12 221 ASP A CA 1
ATOM 1743 C C . ASP A 1 221 ? -3.846 2.469 29.884 1.00 92.12 221 ASP A C 1
ATOM 1745 O O . ASP A 1 221 ? -3.280 1.723 30.687 1.00 92.12 221 ASP A O 1
ATOM 1749 N N . ALA A 1 222 ? -5.157 2.345 29.637 1.00 93.19 222 ALA A N 1
ATOM 1750 C CA . ALA A 1 222 ? -5.914 1.186 30.099 1.00 93.19 222 ALA A CA 1
ATOM 1751 C C . ALA A 1 222 ? -5.598 -0.081 29.286 1.00 93.19 222 ALA A C 1
ATOM 1753 O O . ALA A 1 222 ? -6.023 -1.167 29.698 1.00 93.19 222 ALA A O 1
ATOM 1754 N N . TRP A 1 223 ? -4.804 0.052 28.219 1.00 92.81 223 TRP A N 1
ATOM 1755 C CA . TRP A 1 223 ? -4.361 -0.986 27.298 1.00 92.81 223 TRP A CA 1
ATOM 1756 C C . TRP A 1 223 ? -5.513 -1.601 26.507 1.00 92.81 223 TRP A C 1
ATOM 1758 O O . TRP A 1 223 ? -6.235 -0.902 25.803 1.00 92.81 223 TRP A O 1
ATOM 1768 N N . PHE A 1 224 ? -5.655 -2.918 26.554 1.00 94.31 224 PHE A N 1
ATOM 1769 C CA . PHE A 1 224 ? -6.560 -3.658 25.691 1.00 94.31 224 PHE A CA 1
ATOM 1770 C C . PHE A 1 224 ? -8.004 -3.483 26.138 1.00 94.31 224 PHE A C 1
ATOM 1772 O O . PHE A 1 224 ? -8.301 -3.525 27.335 1.00 94.31 224 PHE A O 1
ATOM 1779 N N . MET A 1 225 ? -8.912 -3.407 25.169 1.00 95.69 225 MET A N 1
ATOM 1780 C CA . MET A 1 225 ? -10.326 -3.633 25.439 1.00 95.69 225 MET A CA 1
ATOM 1781 C C . MET A 1 225 ? -10.524 -4.996 26.136 1.00 95.69 225 MET A C 1
ATOM 1783 O O . MET A 1 225 ? -9.966 -5.996 25.670 1.00 95.69 225 MET A O 1
ATOM 1787 N N . PRO A 1 226 ? -11.270 -5.061 27.258 1.00 92.75 226 PRO A N 1
ATOM 1788 C CA . PRO A 1 226 ? -11.499 -6.305 27.976 1.00 92.75 226 PRO A CA 1
ATOM 1789 C C . PRO A 1 226 ? -12.439 -7.210 27.170 1.00 92.75 226 PRO A C 1
ATOM 1791 O O . PRO A 1 226 ? -13.626 -6.935 27.010 1.00 92.75 226 PRO A O 1
ATOM 1794 N N . ILE A 1 227 ? -11.879 -8.301 26.656 1.00 94.56 227 ILE A N 1
ATOM 1795 C CA . ILE A 1 227 ? -12.592 -9.370 25.954 1.00 94.56 227 ILE A CA 1
ATOM 1796 C C . ILE A 1 227 ? -12.107 -10.695 26.547 1.00 94.56 227 ILE A C 1
ATOM 1798 O O . ILE A 1 227 ? -10.899 -10.856 26.777 1.00 94.56 227 ILE A O 1
ATOM 1802 N N . ASP A 1 228 ? -13.037 -11.612 26.819 1.00 93.94 228 ASP A N 1
ATOM 1803 C CA . ASP A 1 228 ? -12.724 -12.952 27.321 1.00 93.94 228 ASP A CA 1
ATOM 1804 C C . ASP A 1 228 ? -11.933 -13.730 26.256 1.00 93.94 228 ASP A C 1
ATOM 1806 O O . ASP A 1 228 ? -12.389 -13.941 25.135 1.00 93.94 228 ASP A O 1
ATOM 1810 N N . THR A 1 229 ? -10.703 -14.120 26.594 1.00 95.69 229 THR A N 1
ATOM 1811 C CA . THR A 1 229 ? -9.814 -14.869 25.697 1.00 95.69 229 THR A CA 1
ATOM 1812 C C . THR A 1 229 ? -10.054 -16.377 25.742 1.00 95.69 229 THR A C 1
ATOM 1814 O O . THR A 1 229 ? -9.576 -17.081 24.856 1.00 95.69 229 THR A O 1
ATOM 1817 N N . LEU A 1 230 ? -10.735 -16.876 26.778 1.00 95.50 230 LEU A N 1
ATOM 1818 C CA . LEU A 1 230 ? -11.085 -18.287 26.951 1.00 95.50 230 LEU A CA 1
ATOM 1819 C C . LEU A 1 230 ? -12.432 -18.598 26.301 1.00 95.50 230 LEU A C 1
ATOM 1821 O O . LEU A 1 230 ? -12.557 -19.623 25.636 1.00 95.50 230 LEU A O 1
ATOM 1825 N N . ASN A 1 231 ? -13.396 -17.683 26.432 1.00 95.62 231 ASN A N 1
ATOM 1826 C CA . ASN A 1 231 ? -14.709 -17.770 25.790 1.00 95.62 231 ASN A CA 1
ATOM 1827 C C . ASN A 1 231 ? -14.979 -16.507 24.956 1.00 95.62 231 ASN A C 1
ATOM 1829 O O . ASN A 1 231 ? -15.750 -15.639 25.373 1.00 95.62 231 ASN A O 1
ATOM 1833 N N . PRO A 1 232 ? -14.327 -16.367 23.788 1.00 96.69 232 PRO A N 1
ATOM 1834 C CA . PRO A 1 232 ? -14.536 -15.213 22.926 1.00 96.69 232 PRO A CA 1
ATOM 1835 C C . PRO A 1 232 ? -16.010 -15.045 22.518 1.00 96.69 232 PRO A C 1
ATOM 1837 O O . PRO A 1 232 ? -16.700 -16.047 22.306 1.00 96.69 232 PRO A O 1
ATOM 1840 N N . PRO A 1 233 ? -16.507 -13.805 22.354 1.00 96.75 233 PRO A N 1
ATOM 1841 C CA . PRO A 1 233 ? -17.890 -13.572 21.951 1.00 96.75 233 PRO A CA 1
ATOM 1842 C C . PRO A 1 233 ? -18.160 -14.125 20.539 1.00 96.75 233 PRO A C 1
ATOM 1844 O O . PRO A 1 233 ? -17.274 -14.077 19.677 1.00 96.75 233 PRO A O 1
ATOM 1847 N N . PRO A 1 234 ? -19.371 -14.626 20.247 1.00 98.25 234 PRO A N 1
ATOM 1848 C CA . PRO A 1 234 ? -19.745 -14.960 18.880 1.00 98.25 234 PRO A CA 1
ATOM 1849 C C . PRO A 1 234 ? -19.865 -13.687 18.032 1.00 98.25 234 PRO A C 1
ATOM 1851 O O . PRO A 1 234 ? -20.018 -12.580 18.551 1.00 98.25 234 PRO A O 1
ATOM 1854 N N . PHE A 1 235 ? -19.837 -13.851 16.714 1.00 98.75 235 PHE A N 1
ATOM 1855 C CA . PHE A 1 235 ? -20.082 -12.774 15.763 1.00 98.75 235 PHE A CA 1
ATOM 1856 C C . PHE A 1 235 ? -21.143 -13.180 14.742 1.00 98.75 235 PHE A C 1
ATOM 1858 O O . PHE A 1 235 ? -21.429 -14.360 14.529 1.00 98.75 235 PHE A O 1
ATOM 1865 N N . GLN A 1 236 ? -21.728 -12.178 14.103 1.00 98.62 236 GLN A N 1
ATOM 1866 C CA . GLN A 1 236 ? -22.768 -12.323 13.099 1.00 98.62 236 GLN A CA 1
ATOM 1867 C C . GLN A 1 236 ? -22.404 -11.517 11.856 1.00 98.62 236 GLN A C 1
ATOM 1869 O O . GLN A 1 236 ? -21.743 -10.481 11.941 1.00 98.62 236 GLN A O 1
ATOM 1874 N N . LEU A 1 237 ? -22.868 -11.990 10.705 1.00 98.38 237 LEU A N 1
ATOM 1875 C CA . LEU A 1 237 ? -22.958 -11.192 9.492 1.00 98.38 237 LEU A CA 1
ATOM 1876 C C . LEU A 1 237 ? -24.406 -10.725 9.363 1.00 98.38 237 LEU A C 1
ATOM 1878 O O . LEU A 1 237 ? -25.318 -11.560 9.355 1.00 98.38 237 LEU A O 1
ATOM 1882 N N . ILE A 1 238 ? -24.610 -9.415 9.281 1.00 97.88 238 ILE A N 1
ATOM 1883 C CA . ILE A 1 238 ? -25.934 -8.812 9.096 1.00 97.88 238 ILE A CA 1
ATOM 1884 C C . ILE A 1 238 ? -26.014 -8.123 7.735 1.00 97.88 238 ILE A C 1
ATOM 1886 O O . ILE A 1 238 ? -25.030 -7.523 7.307 1.00 97.88 238 ILE A O 1
ATOM 1890 N N . ASN A 1 239 ? -27.157 -8.224 7.055 1.00 96.06 239 ASN A N 1
ATOM 1891 C CA . ASN A 1 239 ? -27.432 -7.476 5.821 1.00 96.06 239 ASN A CA 1
ATOM 1892 C C . ASN A 1 239 ? -27.952 -6.054 6.117 1.00 96.06 239 ASN A C 1
ATOM 1894 O O . ASN A 1 239 ? -28.122 -5.670 7.280 1.00 96.06 239 ASN A O 1
ATOM 1898 N N . ASP A 1 240 ? -28.216 -5.277 5.065 1.00 88.69 240 ASP A N 1
ATOM 1899 C CA . ASP A 1 240 ? -28.745 -3.910 5.170 1.00 88.69 240 ASP A CA 1
ATOM 1900 C C . ASP A 1 240 ? -30.124 -3.870 5.867 1.00 88.69 240 ASP A C 1
ATOM 1902 O O . ASP A 1 240 ? -30.413 -2.937 6.620 1.00 88.69 240 ASP A O 1
ATOM 1906 N N . GLU A 1 241 ? -30.937 -4.927 5.734 1.00 91.88 241 GLU A N 1
ATOM 1907 C CA . GLU A 1 241 ? -32.207 -5.117 6.454 1.00 91.88 241 GLU A CA 1
ATOM 1908 C C . GLU A 1 241 ? -32.031 -5.548 7.921 1.00 91.88 241 GLU A C 1
ATOM 1910 O O . GLU A 1 241 ? -33.012 -5.856 8.603 1.00 91.88 241 GLU A O 1
ATOM 1915 N N . GLN A 1 242 ? -30.795 -5.565 8.433 1.00 90.25 242 GLN A N 1
ATOM 1916 C CA . GLN A 1 242 ? -30.455 -5.929 9.811 1.00 90.25 242 GLN A CA 1
ATOM 1917 C C . GLN A 1 242 ? -30.764 -7.389 10.181 1.00 90.25 242 GLN A C 1
ATOM 1919 O O . GLN A 1 242 ? -30.857 -7.726 11.367 1.00 90.25 242 GLN A O 1
ATOM 1924 N N . GLN A 1 243 ? -30.906 -8.261 9.185 1.00 95.69 243 GLN A N 1
ATOM 1925 C CA . GLN A 1 243 ? -31.126 -9.693 9.349 1.00 95.69 243 GLN A CA 1
ATOM 1926 C C . GLN A 1 243 ? -29.791 -10.423 9.453 1.00 95.69 243 GLN A C 1
ATOM 1928 O O . GLN A 1 243 ? -28.861 -10.166 8.691 1.00 95.69 243 GLN A O 1
ATOM 1933 N N . VAL A 1 244 ? -29.711 -11.371 10.383 1.00 97.94 244 VAL A N 1
ATOM 1934 C CA . VAL A 1 244 ? -28.547 -12.246 10.524 1.00 97.94 244 VAL A CA 1
ATOM 1935 C C . VAL A 1 244 ? -28.565 -13.275 9.399 1.00 97.94 244 VAL A C 1
ATOM 1937 O O . VAL A 1 244 ? -29.475 -14.099 9.326 1.00 97.94 244 VAL A O 1
ATOM 1940 N N . VAL A 1 245 ? -27.548 -13.242 8.540 1.00 97.62 245 VAL A N 1
ATOM 1941 C CA . VAL A 1 245 ? -27.401 -14.167 7.400 1.00 97.62 245 VAL A CA 1
ATOM 1942 C C . VAL A 1 245 ? -26.313 -15.217 7.628 1.00 97.62 245 VAL A C 1
ATOM 1944 O O . VAL A 1 245 ? -26.286 -16.245 6.957 1.00 97.62 245 VAL A O 1
ATOM 1947 N N . PHE A 1 246 ? -25.424 -14.973 8.591 1.00 98.19 246 PHE A N 1
ATOM 1948 C CA . PHE A 1 246 ? -24.385 -15.903 9.018 1.00 98.19 246 PHE A CA 1
ATOM 1949 C C . PHE A 1 246 ? -24.049 -15.668 10.492 1.00 98.19 246 PHE A C 1
ATOM 1951 O O . PHE A 1 246 ? -24.179 -14.559 11.010 1.00 98.19 246 PHE A O 1
ATOM 1958 N N . SER A 1 247 ? -23.613 -16.715 11.185 1.00 98.19 247 SER A N 1
ATOM 1959 C CA . SER A 1 247 ? -23.108 -16.639 12.557 1.00 98.19 247 SER A CA 1
ATOM 1960 C C . SER A 1 247 ? -21.853 -17.489 12.679 1.00 98.19 247 SER A C 1
ATOM 1962 O O . SER A 1 247 ? -21.788 -18.587 12.130 1.00 98.19 247 SER A O 1
ATOM 1964 N N . GLY A 1 248 ? -20.871 -16.982 13.415 1.00 97.25 248 GLY A N 1
ATOM 1965 C CA . GLY A 1 248 ? -19.606 -17.658 13.658 1.00 97.25 248 GLY A CA 1
ATOM 1966 C C . GLY A 1 248 ? -19.094 -17.404 15.070 1.00 97.25 248 GLY A C 1
ATOM 1967 O O . GLY A 1 248 ? -19.604 -16.556 15.803 1.00 97.25 248 GLY A O 1
ATOM 1968 N N . ASN A 1 249 ? -18.065 -18.149 15.458 1.00 97.25 249 ASN A N 1
ATOM 1969 C CA . ASN A 1 249 ? -17.377 -17.945 16.728 1.00 97.25 249 ASN A CA 1
ATOM 1970 C C . ASN A 1 249 ? -16.100 -17.153 16.479 1.00 97.25 249 ASN A C 1
ATOM 1972 O O . ASN A 1 249 ? -15.331 -17.499 15.580 1.00 97.25 249 ASN A O 1
ATOM 1976 N N . SER A 1 250 ? -15.863 -16.106 17.271 1.00 97.56 250 SER A N 1
ATOM 1977 C CA . SER A 1 250 ? -14.575 -15.423 17.209 1.00 97.56 250 SER A CA 1
ATOM 1978 C C . SER A 1 250 ? -13.482 -16.295 17.828 1.00 97.56 250 SER A C 1
ATOM 1980 O O . SER A 1 250 ? -13.733 -17.126 18.704 1.00 97.56 250 SER A O 1
ATOM 1982 N N . LYS A 1 251 ? -12.246 -16.120 17.362 1.00 97.12 251 LYS A N 1
ATOM 1983 C CA . LYS A 1 251 ? -11.083 -16.853 17.868 1.00 97.12 251 LYS A CA 1
ATOM 1984 C C . LYS A 1 251 ? -10.049 -15.877 18.393 1.00 97.12 251 LYS A C 1
ATOM 1986 O O . LYS A 1 251 ? -9.577 -15.030 17.642 1.00 97.12 251 LYS A O 1
ATOM 1991 N N . PHE A 1 252 ? -9.648 -16.014 19.655 1.00 97.75 252 PHE A N 1
ATOM 1992 C CA . PHE A 1 252 ? -8.514 -15.249 20.169 1.00 97.75 252 PHE A CA 1
ATOM 1993 C C . PHE A 1 252 ? -7.247 -15.616 19.389 1.00 97.75 252 PHE A C 1
ATOM 1995 O O . PHE A 1 252 ? -6.857 -16.784 19.339 1.00 97.75 252 PHE A O 1
ATOM 2002 N N . LEU A 1 253 ? -6.612 -14.618 18.774 1.00 94.88 253 LEU A N 1
ATOM 2003 C CA . LEU A 1 253 ? -5.342 -14.800 18.084 1.00 94.88 253 LEU A CA 1
ATOM 2004 C C . LEU A 1 253 ? -4.182 -14.499 19.024 1.00 94.88 253 LEU A C 1
ATOM 2006 O O . LEU A 1 253 ? -3.315 -15.346 19.239 1.00 94.88 253 LEU A O 1
ATOM 2010 N N . LYS A 1 254 ? -4.129 -13.264 19.539 1.00 93.62 254 LYS A N 1
ATOM 2011 C CA . LYS A 1 254 ? -2.941 -12.760 20.231 1.00 93.62 254 LYS A CA 1
ATOM 2012 C C . LYS A 1 254 ? -3.200 -11.464 20.997 1.00 93.62 254 LYS A C 1
ATOM 2014 O O . LYS A 1 254 ? -4.016 -10.642 20.594 1.00 93.62 254 LYS A O 1
ATOM 2019 N N . THR A 1 255 ? -2.418 -11.244 22.052 1.00 94.81 255 THR A N 1
ATOM 2020 C CA . THR A 1 255 ? -2.196 -9.913 22.639 1.00 94.81 255 THR A CA 1
ATOM 2021 C C . THR A 1 255 ? -1.050 -9.229 21.895 1.00 94.81 255 THR A C 1
ATOM 2023 O O . THR A 1 255 ? 0.101 -9.655 21.997 1.00 94.81 255 THR A O 1
ATOM 2026 N N . ASP A 1 256 ? -1.356 -8.188 21.132 1.00 91.50 256 ASP A N 1
ATOM 2027 C CA . ASP A 1 256 ? -0.421 -7.471 20.270 1.00 91.50 256 ASP A CA 1
ATOM 2028 C C . ASP A 1 256 ? -0.164 -6.046 20.783 1.00 91.50 256 ASP A C 1
ATOM 2030 O O . ASP A 1 256 ? -0.540 -5.044 20.177 1.00 91.50 256 ASP A O 1
ATOM 2034 N N . SER A 1 257 ? 0.487 -5.956 21.944 1.00 89.12 257 SER A N 1
ATOM 2035 C CA . SER A 1 257 ? 0.747 -4.696 22.653 1.00 89.12 257 SER A CA 1
ATOM 2036 C C . SER A 1 257 ? 1.588 -3.702 21.855 1.00 89.12 257 SER A C 1
ATOM 2038 O O . SER A 1 257 ? 1.354 -2.502 21.926 1.00 89.12 257 SER A O 1
ATOM 2040 N N . THR A 1 258 ? 2.581 -4.195 21.111 1.00 85.50 258 THR A N 1
ATOM 2041 C CA . THR A 1 258 ? 3.595 -3.351 20.464 1.00 85.50 258 THR A CA 1
ATOM 2042 C C . THR A 1 258 ? 3.111 -2.737 19.152 1.00 85.50 258 THR A C 1
ATOM 2044 O O . THR A 1 258 ? 3.491 -1.611 18.832 1.00 85.50 258 THR A O 1
ATOM 2047 N N . PHE A 1 259 ? 2.303 -3.463 18.375 1.00 89.25 259 PHE A N 1
ATOM 2048 C CA . PHE A 1 259 ? 1.902 -3.028 17.039 1.00 89.25 259 PHE A CA 1
ATOM 2049 C C . PHE A 1 259 ? 0.518 -2.394 17.047 1.00 89.25 259 PHE A C 1
ATOM 2051 O O . PHE A 1 259 ? 0.410 -1.197 16.786 1.00 89.25 259 PHE A O 1
ATOM 2058 N N . SER A 1 260 ? -0.522 -3.151 17.390 1.00 92.75 260 SER A N 1
ATOM 2059 C CA . SER A 1 260 ? -1.902 -2.645 17.421 1.00 92.75 260 SER A CA 1
ATOM 2060 C C . SER A 1 260 ? -2.335 -2.059 18.769 1.00 92.75 260 SER A C 1
ATOM 2062 O O . SER A 1 260 ? -3.172 -1.154 18.798 1.00 92.75 260 SER A O 1
ATOM 2064 N N . GLY A 1 261 ? -1.762 -2.539 19.876 1.00 92.94 261 GLY A N 1
ATOM 2065 C CA . GLY A 1 261 ? -2.210 -2.214 21.230 1.00 92.94 261 GLY A CA 1
ATOM 2066 C C . GLY A 1 261 ? -3.466 -2.977 21.635 1.00 92.94 261 GLY A C 1
ATOM 2067 O O . GLY A 1 261 ? -4.215 -2.499 22.481 1.00 92.94 261 GLY A O 1
ATOM 2068 N N . GLU A 1 262 ? -3.730 -4.132 21.019 1.00 95.75 262 GLU A N 1
ATOM 2069 C CA . GLU A 1 262 ? -5.009 -4.840 21.129 1.00 95.75 262 GLU A CA 1
ATOM 2070 C C . GLU A 1 262 ? -4.836 -6.297 21.567 1.00 95.75 262 GLU A C 1
ATOM 2072 O O . GLU A 1 262 ? -3.841 -6.952 21.259 1.00 95.75 262 GLU A O 1
ATOM 2077 N N . ARG A 1 263 ? -5.852 -6.842 22.241 1.00 96.94 263 ARG A N 1
ATOM 2078 C CA . ARG A 1 263 ? -6.139 -8.275 22.143 1.00 96.94 263 ARG A CA 1
ATOM 2079 C C . ARG A 1 263 ? -6.944 -8.470 20.872 1.00 96.94 263 ARG A C 1
ATOM 2081 O O . ARG A 1 263 ? -8.029 -7.907 20.757 1.00 96.94 263 ARG A O 1
ATOM 2088 N N . VAL A 1 264 ? -6.384 -9.216 19.932 1.00 97.69 264 VAL A N 1
ATOM 2089 C CA . VAL A 1 264 ? -6.946 -9.377 18.595 1.00 97.69 264 VAL A CA 1
ATOM 2090 C C . VAL A 1 264 ? -7.638 -10.724 18.495 1.00 97.69 264 VAL A C 1
ATOM 2092 O O . VAL A 1 264 ? -7.059 -11.766 18.818 1.00 97.69 264 VAL A O 1
ATOM 2095 N N . PHE A 1 265 ? -8.874 -10.681 18.019 1.00 98.50 265 PHE A N 1
ATOM 2096 C CA . PHE A 1 265 ? -9.710 -11.836 17.744 1.00 98.50 265 PHE A CA 1
ATOM 2097 C C . PHE A 1 265 ? -10.030 -11.881 16.255 1.00 98.50 265 PHE A C 1
ATOM 2099 O O . PHE A 1 265 ? -10.256 -10.845 15.633 1.00 98.50 265 PHE A O 1
ATOM 2106 N N . GLU A 1 266 ? -10.041 -13.076 15.684 1.00 98.31 266 GLU A N 1
ATOM 2107 C CA . GLU A 1 266 ? -10.384 -13.316 14.288 1.00 98.31 266 GLU A CA 1
ATOM 2108 C C . GLU A 1 266 ? -11.861 -13.644 14.133 1.00 98.31 266 GLU A C 1
ATOM 2110 O O . GLU A 1 266 ? -12.405 -14.447 14.894 1.00 98.31 266 GLU A O 1
ATOM 2115 N N . LEU A 1 267 ? -12.479 -13.022 13.131 1.00 98.69 267 LEU A N 1
ATOM 2116 C CA . LEU A 1 267 ? -13.854 -13.260 12.715 1.00 98.69 267 LEU A CA 1
ATOM 2117 C C . LEU A 1 267 ? -13.804 -13.895 11.318 1.00 98.69 267 LEU A C 1
ATOM 2119 O O . LEU A 1 267 ? -13.736 -13.177 10.324 1.00 98.69 267 LEU A O 1
ATOM 2123 N N . ASP A 1 268 ? -13.740 -15.224 11.238 1.00 98.31 268 ASP A N 1
ATOM 2124 C CA . ASP A 1 268 ? -13.637 -15.945 9.962 1.00 98.31 268 ASP A CA 1
ATOM 2125 C C . ASP A 1 268 ? -15.023 -16.341 9.439 1.00 98.31 268 ASP A C 1
ATOM 2127 O O . ASP A 1 268 ? -15.705 -17.196 10.007 1.00 98.31 268 ASP A O 1
ATOM 2131 N N . PHE A 1 269 ? -15.430 -15.716 8.338 1.00 98.38 269 PHE A N 1
ATOM 2132 C CA . PHE A 1 269 ? -16.686 -15.982 7.636 1.00 98.38 269 PHE A CA 1
ATOM 2133 C C . PHE A 1 269 ? -16.433 -16.437 6.195 1.00 98.38 269 PHE A C 1
ATOM 2135 O O . PHE A 1 269 ? -17.284 -16.277 5.321 1.00 98.38 269 PHE A O 1
ATOM 2142 N N . SER A 1 270 ? -15.267 -17.043 5.940 1.00 96.25 270 SER A N 1
ATOM 2143 C CA . SER A 1 270 ? -14.858 -17.523 4.613 1.00 96.25 270 SER A CA 1
ATOM 2144 C C . SER A 1 270 ? -15.859 -18.510 4.003 1.00 96.25 270 SER A C 1
ATOM 2146 O O . SER A 1 270 ? -16.022 -18.530 2.786 1.00 96.25 270 SER A O 1
ATOM 2148 N N . ALA A 1 271 ? -16.584 -19.264 4.837 1.00 94.00 271 ALA A N 1
ATOM 2149 C CA . ALA A 1 271 ? -17.612 -20.216 4.413 1.00 94.00 271 ALA A CA 1
ATOM 2150 C C . ALA A 1 271 ? -18.897 -19.572 3.846 1.00 94.00 271 ALA A C 1
ATOM 2152 O O . ALA A 1 271 ? -19.713 -20.277 3.253 1.00 94.00 271 ALA A O 1
ATOM 2153 N N . PHE A 1 272 ? -19.113 -18.266 4.035 1.00 96.06 272 PHE A N 1
ATOM 2154 C CA . PHE A 1 272 ? -20.297 -17.565 3.538 1.00 96.06 272 PHE A CA 1
ATOM 2155 C C . PHE A 1 272 ? -20.018 -16.907 2.182 1.00 96.06 272 PHE A C 1
ATOM 2157 O O . PHE A 1 272 ? -19.263 -15.949 2.119 1.00 96.06 272 PHE A O 1
ATOM 2164 N N . ALA A 1 273 ? -20.641 -17.385 1.104 1.00 92.56 273 ALA A N 1
ATOM 2165 C CA . ALA A 1 273 ? -20.350 -16.929 -0.263 1.00 92.56 273 ALA A CA 1
ATOM 2166 C C . ALA A 1 273 ? -21.473 -16.097 -0.913 1.00 92.56 273 ALA A C 1
ATOM 2168 O O . ALA A 1 273 ? -21.325 -15.640 -2.043 1.00 92.56 273 ALA A O 1
ATOM 2169 N N . THR A 1 274 ? -22.615 -15.914 -0.243 1.00 93.94 274 THR A N 1
ATOM 2170 C CA . THR A 1 274 ? -23.759 -15.210 -0.839 1.00 93.94 274 THR A CA 1
ATOM 2171 C C . THR A 1 274 ? -23.401 -13.755 -1.121 1.00 93.94 274 THR A C 1
ATOM 2173 O O . THR A 1 274 ? -22.935 -13.043 -0.233 1.00 93.94 274 THR A O 1
ATOM 2176 N N . ALA A 1 275 ? -23.633 -13.321 -2.360 1.00 94.62 275 ALA A N 1
ATOM 2177 C CA . ALA A 1 275 ? -23.384 -11.947 -2.756 1.00 94.62 275 ALA A CA 1
ATOM 2178 C C . ALA A 1 275 ? -24.384 -10.981 -2.102 1.00 94.62 275 ALA A C 1
ATOM 2180 O O . ALA A 1 275 ? -25.574 -11.284 -1.991 1.00 94.62 275 ALA A O 1
ATOM 2181 N N . GLY A 1 276 ? -23.906 -9.805 -1.705 1.00 94.50 276 GLY A N 1
ATOM 2182 C CA . GLY A 1 276 ? -24.719 -8.797 -1.029 1.00 94.50 276 GLY A CA 1
ATOM 2183 C C . GLY A 1 276 ? -23.886 -7.788 -0.248 1.00 94.50 276 GLY A C 1
ATOM 2184 O O . GLY A 1 276 ? -22.657 -7.843 -0.256 1.00 94.50 276 GLY A O 1
ATOM 2185 N N . LYS A 1 277 ? -24.567 -6.860 0.424 1.00 97.38 277 LYS A N 1
ATOM 2186 C CA . LYS A 1 277 ? -23.958 -5.878 1.328 1.00 97.38 277 LYS A CA 1
ATOM 2187 C C . LYS A 1 277 ? -24.158 -6.307 2.768 1.00 97.38 277 LYS A C 1
ATOM 2189 O O . LYS A 1 277 ? -25.249 -6.748 3.137 1.00 97.38 277 LYS A O 1
ATOM 2194 N N . TYR A 1 278 ? -23.099 -6.192 3.559 1.00 98.06 278 TYR A N 1
ATOM 2195 C CA . TYR A 1 278 ? -23.071 -6.732 4.905 1.00 98.06 278 TYR A CA 1
ATOM 2196 C C . TYR A 1 278 ? -22.274 -5.873 5.883 1.00 98.06 278 TYR A C 1
ATOM 2198 O O . TYR A 1 278 ? -21.437 -5.051 5.505 1.00 98.06 278 TYR A O 1
ATOM 2206 N N . HIS A 1 279 ? -22.500 -6.151 7.164 1.00 97.56 279 HIS A N 1
ATOM 2207 C CA . HIS A 1 279 ? -21.648 -5.748 8.272 1.00 97.56 279 HIS A CA 1
ATOM 2208 C C . HIS A 1 279 ? -21.255 -6.963 9.104 1.00 97.56 279 HIS A C 1
ATOM 2210 O O . HIS A 1 279 ? -22.083 -7.843 9.357 1.00 97.56 279 HIS A O 1
ATOM 2216 N N . LEU A 1 280 ? -20.027 -6.962 9.620 1.00 98.38 280 LEU A N 1
ATOM 2217 C CA . LEU A 1 280 ? -19.685 -7.802 10.761 1.00 98.38 280 LEU A CA 1
ATOM 2218 C C . LEU A 1 280 ? -20.219 -7.144 12.024 1.00 98.38 280 LEU A C 1
ATOM 2220 O O . LEU A 1 280 ? -19.969 -5.966 12.264 1.00 98.38 280 LEU A O 1
ATOM 2224 N N . PHE A 1 281 ? -20.921 -7.913 12.842 1.00 98.50 281 PHE A N 1
ATOM 2225 C CA . PHE A 1 281 ? -21.525 -7.465 14.086 1.00 98.50 281 PHE A CA 1
ATOM 2226 C C . PHE A 1 281 ? -21.112 -8.394 15.225 1.00 98.50 281 PHE A C 1
ATOM 2228 O O . PHE A 1 281 ? -21.134 -9.618 15.087 1.00 98.50 281 PHE A O 1
ATOM 2235 N N . VAL A 1 282 ? -20.729 -7.810 16.357 1.00 98.31 282 VAL A N 1
ATOM 2236 C CA . VAL A 1 282 ? -20.396 -8.548 17.575 1.00 98.31 282 VAL A CA 1
ATOM 2237 C C . VAL A 1 282 ? -21.256 -7.971 18.705 1.00 98.31 282 VAL A C 1
ATOM 2239 O O . VAL A 1 282 ? -21.038 -6.816 19.083 1.00 98.31 282 VAL A O 1
ATOM 2242 N N . PRO A 1 283 ? -22.219 -8.738 19.255 1.00 96.19 283 PRO A N 1
ATOM 2243 C CA . PRO A 1 283 ? -23.092 -8.268 20.329 1.00 96.19 283 PRO A CA 1
ATOM 2244 C C . PRO A 1 283 ? -22.307 -7.665 21.498 1.00 96.19 283 PRO A C 1
ATOM 2246 O O . PRO A 1 283 ? -21.324 -8.240 21.964 1.00 96.19 283 PRO A O 1
ATOM 2249 N N . GLY A 1 284 ? -22.723 -6.483 21.948 1.00 95.38 284 GLY A N 1
ATOM 2250 C CA . GLY A 1 284 ? -22.039 -5.701 22.978 1.00 95.38 284 GLY A CA 1
ATOM 2251 C C . GLY A 1 284 ? -20.731 -5.023 22.543 1.00 95.38 284 GLY A C 1
ATOM 2252 O O . GLY A 1 284 ? -20.165 -4.278 23.334 1.00 95.38 284 GLY A O 1
ATOM 2253 N N . TYR A 1 285 ? -20.237 -5.216 21.318 1.00 97.06 285 TYR A N 1
ATOM 2254 C CA . TYR A 1 285 ? -18.956 -4.652 20.869 1.00 97.06 285 TYR A CA 1
ATOM 2255 C C . TYR A 1 285 ? -19.049 -3.765 19.623 1.00 97.06 285 TYR A C 1
ATOM 2257 O O . TYR A 1 285 ? -18.050 -3.133 19.279 1.00 97.06 285 TYR A O 1
ATOM 2265 N N . GLY A 1 286 ? -20.204 -3.646 18.972 1.00 96.75 286 GLY A N 1
ATOM 2266 C CA . GLY A 1 286 ? -20.354 -2.805 17.783 1.00 96.75 286 GLY A CA 1
ATOM 2267 C C . GLY A 1 286 ? -20.451 -3.608 16.486 1.00 96.75 286 GLY A C 1
ATOM 2268 O O . GLY A 1 286 ? -20.412 -4.844 16.470 1.00 96.75 286 GLY A O 1
ATOM 2269 N N . ARG A 1 287 ? -20.480 -2.877 15.371 1.00 97.12 287 ARG A N 1
ATOM 2270 C CA . ARG A 1 287 ? -20.316 -3.425 14.018 1.00 97.12 287 ARG A CA 1
ATOM 2271 C C . ARG A 1 287 ? -19.176 -2.769 13.236 1.00 97.12 287 ARG A C 1
ATOM 2273 O O . ARG A 1 287 ? -18.665 -1.717 13.628 1.00 97.12 287 ARG A O 1
ATOM 2280 N N . SER A 1 288 ? -18.794 -3.397 12.127 1.00 97.19 288 SER A N 1
ATOM 2281 C CA . SER A 1 288 ? -17.891 -2.832 11.122 1.00 97.19 288 SER A CA 1
ATOM 2282 C C . SER A 1 288 ? -18.588 -1.790 10.237 1.00 97.19 288 SER A C 1
ATOM 2284 O O . SER A 1 288 ? -19.821 -1.682 10.205 1.00 97.19 288 SER A O 1
ATOM 2286 N N . GLU A 1 289 ? -17.786 -1.090 9.429 1.00 95.19 289 GLU A N 1
ATOM 2287 C CA . GLU A 1 289 ? -18.262 -0.436 8.201 1.00 95.19 289 GLU A CA 1
ATOM 2288 C C . GLU A 1 289 ? -19.002 -1.434 7.289 1.00 95.19 289 GLU A C 1
ATOM 2290 O O . GLU A 1 289 ? -18.889 -2.655 7.478 1.00 95.19 289 GLU A O 1
ATOM 2295 N N . ASN A 1 290 ? -19.807 -0.933 6.341 1.00 94.88 290 ASN A N 1
ATOM 2296 C CA . ASN A 1 290 ? -20.386 -1.815 5.320 1.00 94.88 290 ASN A CA 1
ATOM 2297 C C . ASN A 1 290 ? -19.305 -2.309 4.361 1.00 94.88 290 ASN A C 1
ATOM 2299 O O . ASN A 1 290 ? -18.293 -1.649 4.139 1.00 94.88 290 ASN A O 1
ATOM 2303 N N . PHE A 1 291 ? -19.553 -3.481 3.794 1.00 97.12 291 PHE A N 1
ATOM 2304 C CA . PHE A 1 291 ? -18.748 -4.055 2.732 1.00 97.12 291 PHE A CA 1
ATOM 2305 C C . PHE A 1 291 ? -19.606 -4.951 1.847 1.00 97.12 291 PHE A C 1
ATOM 2307 O O . PHE A 1 291 ? -20.684 -5.396 2.246 1.00 97.12 291 PHE A O 1
ATOM 2314 N N . THR A 1 292 ? -19.125 -5.228 0.639 1.00 96.94 292 THR A N 1
ATOM 2315 C CA . THR A 1 292 ? -19.835 -6.074 -0.327 1.00 96.94 292 THR A CA 1
ATOM 2316 C C . THR A 1 292 ? -19.176 -7.449 -0.430 1.00 96.94 292 THR A C 1
ATOM 2318 O O . THR A 1 292 ? -17.957 -7.557 -0.397 1.00 96.94 292 THR A O 1
ATOM 2321 N N . ILE A 1 293 ? -19.954 -8.516 -0.579 1.00 98.06 293 ILE A N 1
ATOM 2322 C CA . ILE A 1 293 ? -19.464 -9.794 -1.108 1.00 98.06 293 ILE A CA 1
ATOM 2323 C C . ILE A 1 293 ? -19.943 -9.879 -2.553 1.00 98.06 293 ILE A C 1
ATOM 2325 O O . ILE A 1 293 ? -21.147 -9.820 -2.797 1.00 98.06 293 ILE A O 1
ATOM 2329 N N . SER A 1 294 ? -19.021 -9.925 -3.512 1.00 93.75 294 SER A N 1
ATOM 2330 C CA . SER A 1 294 ? -19.328 -9.999 -4.948 1.00 93.75 294 SER A CA 1
ATOM 2331 C C . SER A 1 294 ? -18.063 -10.310 -5.750 1.00 93.75 294 SER A C 1
ATOM 2333 O O . SER A 1 294 ? -16.956 -10.041 -5.288 1.00 93.75 294 SER A O 1
ATOM 2335 N N . ASP A 1 295 ? -18.212 -10.828 -6.967 1.00 89.38 295 ASP A N 1
ATOM 2336 C CA . ASP A 1 295 ? -17.088 -11.134 -7.866 1.00 89.38 295 ASP A CA 1
ATOM 2337 C C . ASP A 1 295 ? -16.392 -9.878 -8.426 1.00 89.38 295 ASP A C 1
ATOM 2339 O O . ASP A 1 295 ? -15.291 -9.965 -8.961 1.00 89.38 295 ASP A O 1
ATOM 2343 N N . ASN A 1 296 ? -17.015 -8.703 -8.296 1.00 91.00 296 ASN A N 1
ATOM 2344 C CA . ASN A 1 296 ? -16.554 -7.436 -8.876 1.00 91.00 296 ASN A CA 1
ATOM 2345 C C . ASN A 1 296 ? -16.119 -6.383 -7.841 1.00 91.00 296 ASN A C 1
ATOM 2347 O O . ASN A 1 296 ? -15.996 -5.205 -8.172 1.00 91.00 296 ASN A O 1
ATOM 2351 N N . VAL A 1 297 ? -15.875 -6.774 -6.585 1.00 95.50 297 VAL A N 1
ATOM 2352 C CA . VAL A 1 297 ? -15.530 -5.819 -5.508 1.00 95.50 297 VAL A CA 1
ATOM 2353 C C . VAL A 1 297 ? -14.223 -5.051 -5.747 1.00 95.50 297 VAL A C 1
ATOM 2355 O O . VAL A 1 297 ? -14.018 -4.012 -5.132 1.00 95.50 297 VAL A O 1
ATOM 2358 N N . TYR A 1 298 ? -13.339 -5.526 -6.631 1.00 96.44 298 TYR A N 1
ATOM 2359 C CA . TYR A 1 298 ? -12.085 -4.836 -6.965 1.00 96.44 298 TYR A CA 1
ATOM 2360 C C . TYR A 1 298 ? -12.150 -3.999 -8.242 1.00 96.44 298 TYR A C 1
ATOM 2362 O O . TYR A 1 298 ? -11.153 -3.365 -8.564 1.00 96.44 298 TYR A O 1
ATOM 2370 N N . ASP A 1 299 ? -13.281 -3.950 -8.947 1.00 94.75 299 ASP A N 1
ATOM 2371 C CA . ASP A 1 299 ? -13.379 -3.238 -10.228 1.00 94.75 299 ASP A CA 1
ATOM 2372 C C . ASP A 1 299 ? -13.228 -1.724 -10.048 1.00 94.75 299 ASP A C 1
ATOM 2374 O O . ASP A 1 299 ? -12.413 -1.099 -10.721 1.00 94.75 299 ASP A O 1
ATOM 2378 N N . GLU A 1 300 ? -13.957 -1.138 -9.095 1.00 94.06 300 GLU A N 1
ATOM 2379 C CA . GLU A 1 300 ? -13.847 0.287 -8.759 1.00 94.06 300 GLU A CA 1
ATOM 2380 C C . GLU A 1 300 ? -12.468 0.630 -8.159 1.00 94.06 300 GLU A C 1
ATOM 2382 O O . GLU A 1 300 ? -11.821 1.555 -8.664 1.00 94.06 300 GLU A O 1
ATOM 2387 N N . PRO A 1 301 ? -11.943 -0.113 -7.156 1.00 96.25 301 PRO A N 1
ATOM 2388 C CA . PRO A 1 301 ? -10.572 0.082 -6.702 1.00 96.25 301 PRO A CA 1
ATOM 2389 C C . PRO A 1 301 ? -9.534 0.010 -7.820 1.00 96.25 301 PRO A C 1
ATOM 2391 O O . PRO A 1 301 ? -8.633 0.842 -7.850 1.00 96.25 301 PRO A O 1
ATOM 2394 N N . TYR A 1 302 ? -9.659 -0.955 -8.736 1.00 97.44 302 TYR A N 1
A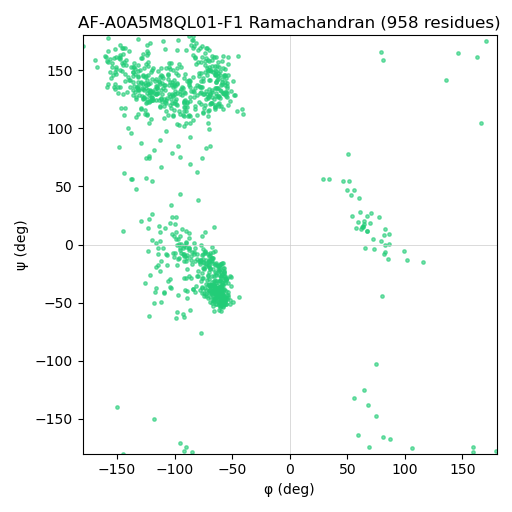TOM 2395 C CA . TYR A 1 302 ? -8.759 -1.103 -9.875 1.00 97.44 302 TYR A CA 1
ATOM 2396 C C . TYR A 1 302 ? -8.864 0.089 -10.833 1.00 97.44 302 TYR A C 1
ATOM 2398 O O . TYR A 1 302 ? -7.840 0.655 -11.203 1.00 97.44 302 TYR A O 1
ATOM 2406 N N . PHE A 1 303 ? -10.077 0.519 -11.186 1.00 95.56 303 PHE A N 1
ATOM 2407 C CA . PHE A 1 303 ? -10.287 1.679 -12.055 1.00 95.56 303 PHE A CA 1
ATOM 2408 C C . PHE A 1 303 ? -9.605 2.936 -11.501 1.00 95.56 303 PHE A C 1
ATOM 2410 O O . PHE A 1 303 ? -8.867 3.623 -12.210 1.00 95.56 303 PHE A O 1
ATOM 2417 N N . HIS A 1 304 ? -9.804 3.226 -10.213 1.00 95.88 304 HIS A N 1
ATOM 2418 C CA . HIS A 1 304 ? -9.208 4.405 -9.594 1.00 95.88 304 HIS A CA 1
ATOM 2419 C C . HIS A 1 304 ? -7.688 4.303 -9.467 1.00 95.88 304 HIS A C 1
ATOM 2421 O O . HIS A 1 304 ? -6.996 5.278 -9.757 1.00 95.88 304 HIS A O 1
ATOM 2427 N N . THR A 1 305 ? -7.149 3.146 -9.076 1.00 95.88 305 THR A N 1
ATOM 2428 C CA . THR A 1 305 ? -5.695 2.992 -8.926 1.00 95.88 305 THR A CA 1
ATOM 2429 C C . THR A 1 305 ? -4.981 2.970 -10.272 1.00 95.88 305 THR A C 1
ATOM 2431 O O . THR A 1 305 ? -3.908 3.556 -10.375 1.00 95.88 305 THR A O 1
ATOM 2434 N N . ALA A 1 306 ? -5.576 2.394 -11.325 1.00 95.00 306 ALA A N 1
ATOM 2435 C CA . ALA A 1 306 ? -5.031 2.440 -12.688 1.00 95.00 306 ALA A CA 1
ATOM 2436 C C . ALA A 1 306 ? -4.863 3.885 -13.173 1.00 95.00 306 ALA A C 1
ATOM 2438 O O . ALA A 1 306 ? -3.824 4.263 -13.713 1.00 95.00 306 ALA A O 1
ATOM 2439 N N . ARG A 1 307 ? -5.858 4.727 -12.887 1.00 95.69 307 ARG A N 1
ATOM 2440 C CA . ARG A 1 307 ? -5.845 6.150 -13.237 1.00 95.69 307 ARG A CA 1
ATOM 2441 C C . ARG A 1 307 ? -4.942 6.998 -12.352 1.00 95.69 307 ARG A C 1
ATOM 2443 O O . ARG A 1 307 ? -4.638 8.128 -12.725 1.00 95.69 307 ARG A O 1
ATOM 2450 N N . ALA A 1 308 ? -4.504 6.494 -11.201 1.00 95.19 308 ALA A N 1
ATOM 2451 C CA . ALA A 1 308 ? -3.615 7.240 -10.319 1.00 95.19 308 ALA A CA 1
ATOM 2452 C C . ALA A 1 308 ? -2.296 7.609 -11.031 1.00 95.19 308 ALA A C 1
ATOM 2454 O O . ALA A 1 308 ? -1.827 8.732 -10.874 1.00 95.19 308 ALA A O 1
ATOM 2455 N N . LEU A 1 309 ? -1.776 6.734 -11.908 1.00 96.44 309 LEU A N 1
ATOM 2456 C CA . LEU A 1 309 ? -0.609 7.029 -12.756 1.00 96.44 309 LEU A CA 1
ATOM 2457 C C . LEU A 1 309 ? -0.889 8.118 -13.801 1.00 96.44 309 LEU A C 1
ATOM 2459 O O . LEU A 1 309 ? -0.073 9.024 -13.965 1.00 96.44 309 LEU A O 1
ATOM 2463 N N . TYR A 1 310 ? -2.071 8.111 -14.428 1.00 97.38 310 TYR A N 1
ATOM 2464 C CA . TYR A 1 310 ? -2.487 9.196 -15.325 1.00 97.38 310 TYR A CA 1
ATOM 2465 C C . TYR A 1 310 ? -2.436 10.563 -14.615 1.00 97.38 310 TYR A C 1
ATOM 2467 O O . TYR A 1 310 ? -1.962 11.552 -15.178 1.00 97.38 310 TYR A O 1
ATOM 2475 N N . PHE A 1 311 ? -2.844 10.625 -13.343 1.00 97.31 311 PHE A N 1
ATOM 2476 C CA . PHE A 1 311 ? -2.768 11.858 -12.551 1.00 97.31 311 PHE A CA 1
ATOM 2477 C C . PHE A 1 311 ? -1.340 12.271 -12.160 1.00 97.31 311 PHE A C 1
ATOM 2479 O O . PHE A 1 311 ? -1.115 13.453 -11.868 1.00 97.31 311 PHE A O 1
ATOM 2486 N N . GLN A 1 312 ? -0.376 11.351 -12.239 1.00 97.88 312 GLN A N 1
ATOM 2487 C CA . GLN A 1 312 ? 1.048 11.639 -12.090 1.00 97.88 312 GLN A CA 1
ATOM 2488 C C . GLN A 1 312 ? 1.699 12.139 -13.383 1.00 97.88 312 GLN A C 1
ATOM 2490 O O . GLN A 1 312 ? 2.849 12.552 -13.339 1.00 97.88 312 GLN A O 1
ATOM 2495 N N . ARG A 1 313 ? 1.027 12.166 -14.541 1.00 97.88 313 ARG A N 1
ATOM 2496 C CA . ARG A 1 313 ? 1.655 12.662 -15.778 1.00 97.88 313 ARG A CA 1
ATOM 2497 C C . ARG A 1 313 ? 2.135 14.113 -15.632 1.00 97.88 313 ARG A C 1
ATOM 2499 O O . ARG A 1 313 ? 1.427 14.976 -15.109 1.00 97.88 313 ARG A O 1
ATOM 2506 N N . THR A 1 314 ? 3.327 14.410 -16.148 1.00 97.38 314 THR A N 1
ATOM 2507 C CA . THR A 1 314 ? 3.906 15.772 -16.141 1.00 97.38 314 THR A CA 1
ATOM 2508 C C . THR A 1 314 ? 3.161 16.769 -17.029 1.00 97.38 314 THR A C 1
ATOM 2510 O O . THR A 1 314 ? 3.358 17.977 -16.902 1.00 97.38 314 THR A O 1
ATOM 2513 N N . GLU A 1 315 ? 2.317 16.286 -17.939 1.00 96.12 315 GLU A N 1
ATOM 2514 C CA . GLU A 1 315 ? 1.571 17.105 -18.890 1.00 96.12 315 GLU A CA 1
ATOM 2515 C C . GLU A 1 315 ? 0.274 17.677 -18.300 1.00 96.12 315 GLU A C 1
ATOM 2517 O O . GLU A 1 315 ? -0.086 17.442 -17.142 1.00 96.12 315 GLU A O 1
ATOM 2522 N N . LYS A 1 316 ? -0.403 18.495 -19.112 1.00 96.56 316 LYS A N 1
ATOM 2523 C CA . LYS A 1 316 ? -1.736 19.000 -18.804 1.00 96.56 316 LYS A CA 1
ATOM 2524 C C . LYS A 1 316 ? -2.719 17.835 -18.761 1.00 96.56 316 LYS A C 1
ATOM 2526 O O . LYS A 1 316 ? -2.726 16.993 -19.656 1.00 96.56 316 LYS A O 1
ATOM 2531 N N . LEU A 1 317 ? -3.560 17.827 -17.735 1.00 96.56 317 LEU A N 1
ATOM 2532 C CA . LEU A 1 317 ? -4.630 16.855 -17.573 1.00 96.56 317 LEU A CA 1
ATOM 2533 C C . LEU A 1 317 ? -5.945 17.517 -17.983 1.00 96.56 317 LEU A C 1
ATOM 2535 O O . LEU A 1 317 ? -6.421 18.433 -17.310 1.00 96.56 317 LEU A O 1
ATOM 2539 N N . GLU A 1 318 ? -6.513 17.079 -19.104 1.00 94.50 318 GLU A N 1
ATOM 2540 C CA . GLU A 1 318 ? -7.722 17.679 -19.677 1.00 94.50 318 GLU A CA 1
ATOM 2541 C C . GLU A 1 318 ? -8.986 17.245 -18.928 1.00 94.50 318 GLU A C 1
ATOM 2543 O O . GLU A 1 318 ? -9.088 16.108 -18.469 1.00 94.50 318 GLU A O 1
ATOM 2548 N N . GLY A 1 319 ? -9.986 18.128 -18.849 1.00 91.56 319 GLY A N 1
ATOM 2549 C CA . GLY A 1 319 ? -11.230 17.876 -18.107 1.00 91.56 319 GLY A CA 1
ATOM 2550 C C . GLY A 1 319 ? -12.036 16.664 -18.585 1.00 91.56 319 GLY A C 1
ATOM 2551 O O . GLY A 1 319 ? -12.712 16.042 -17.771 1.00 91.56 319 GLY A O 1
ATOM 2552 N N . SER A 1 320 ? -11.922 16.279 -19.861 1.00 89.00 320 SER A N 1
ATOM 2553 C CA . SER A 1 320 ? -12.578 15.087 -20.423 1.00 89.00 320 SER A CA 1
ATOM 2554 C C . SER A 1 320 ? -12.130 13.787 -19.752 1.00 89.00 320 SER A C 1
ATOM 2556 O O . SER A 1 320 ? -12.944 12.894 -19.539 1.00 89.00 320 SER A O 1
ATOM 2558 N N . SER A 1 321 ? -10.850 13.698 -19.385 1.00 90.69 321 SER A N 1
ATOM 2559 C CA . SER A 1 321 ? -10.285 12.521 -18.724 1.00 90.69 321 SER A CA 1
ATOM 2560 C C . SER A 1 321 ? -10.074 12.770 -17.236 1.00 90.69 321 SER A C 1
ATOM 2562 O O . SER A 1 321 ? -10.315 11.876 -16.446 1.00 90.69 321 SER A O 1
ATOM 2564 N N . ALA A 1 322 ? -9.677 13.968 -16.808 1.00 92.62 322 ALA A N 1
ATOM 2565 C CA . ALA A 1 322 ? -9.322 14.276 -15.420 1.00 92.62 322 ALA A CA 1
ATOM 2566 C C . ALA A 1 322 ? -10.490 14.760 -14.544 1.00 92.62 322 ALA A C 1
ATOM 2568 O O . ALA A 1 322 ? -10.349 14.807 -13.321 1.00 92.62 322 ALA A O 1
ATOM 2569 N N . GLY A 1 323 ? -11.631 15.130 -15.134 1.00 92.62 323 GLY A N 1
ATOM 2570 C CA . GLY A 1 323 ? -12.774 15.668 -14.397 1.00 92.62 323 GLY A CA 1
ATOM 2571 C C . GLY A 1 323 ? -12.400 16.896 -13.561 1.00 92.62 323 GLY A C 1
ATOM 2572 O O . GLY A 1 323 ? -11.722 17.806 -14.038 1.00 92.62 323 GLY A O 1
ATOM 2573 N N . SER A 1 324 ? -12.811 16.911 -12.290 1.00 92.00 324 SER A N 1
ATOM 2574 C CA . SER A 1 324 ? -12.517 18.009 -11.357 1.00 92.00 324 SER A CA 1
ATOM 2575 C C . SER A 1 324 ? -11.035 18.172 -11.025 1.00 92.00 324 SER A C 1
ATOM 2577 O O . SER A 1 324 ? -10.666 19.224 -10.518 1.00 92.00 324 SER A O 1
ATOM 2579 N N . TRP A 1 325 ? -10.199 17.166 -11.297 1.00 95.25 325 TRP A N 1
ATOM 2580 C CA . TRP A 1 325 ? -8.750 17.204 -11.060 1.00 95.25 325 TRP A CA 1
ATOM 2581 C C . TRP A 1 325 ? -7.954 17.657 -12.291 1.00 95.25 325 TRP A C 1
ATOM 2583 O O . TRP A 1 325 ? -6.735 17.488 -12.339 1.00 95.25 325 TRP A O 1
ATOM 2593 N N . ALA A 1 326 ? -8.627 18.221 -13.301 1.00 95.62 326 ALA A N 1
ATOM 2594 C CA . ALA A 1 326 ? -7.958 18.866 -14.422 1.00 95.62 326 ALA A CA 1
ATOM 2595 C C . ALA A 1 326 ? -6.987 19.947 -13.925 1.00 95.62 326 ALA A C 1
ATOM 2597 O O . ALA A 1 326 ? -7.314 20.751 -13.049 1.00 95.62 326 ALA A O 1
ATOM 2598 N N . ARG A 1 327 ? -5.780 19.954 -14.491 1.00 95.81 327 ARG A N 1
ATOM 2599 C CA . ARG A 1 327 ? -4.704 20.875 -14.113 1.00 95.81 327 ARG A CA 1
ATOM 2600 C C . ARG A 1 327 ? -3.739 21.088 -15.266 1.00 95.81 327 ARG A C 1
ATOM 2602 O O . ARG A 1 327 ? -3.568 20.206 -16.108 1.00 95.81 327 ARG A O 1
ATOM 2609 N N . ASP A 1 328 ? -3.047 22.219 -15.248 1.00 96.44 328 ASP A N 1
ATOM 2610 C CA . ASP A 1 328 ? -1.892 22.426 -16.115 1.00 96.44 328 ASP A CA 1
ATOM 2611 C C . ASP A 1 328 ? -0.728 21.495 -15.720 1.00 96.44 328 ASP A C 1
ATOM 2613 O O . ASP A 1 328 ? -0.622 21.021 -14.580 1.00 96.44 328 ASP A O 1
ATOM 2617 N N . GLY A 1 329 ? 0.116 21.184 -16.705 1.00 95.62 329 GLY A N 1
ATOM 2618 C CA . GLY A 1 329 ? 1.343 20.405 -16.527 1.00 95.62 329 GLY A CA 1
ATOM 2619 C C . GLY A 1 329 ? 2.537 21.280 -16.160 1.00 95.62 329 GLY A C 1
ATOM 2620 O O . GLY A 1 329 ? 2.418 22.501 -16.108 1.00 95.62 329 GLY A O 1
ATOM 2621 N N . LEU A 1 330 ? 3.704 20.664 -15.964 1.00 96.12 330 LEU A N 1
ATOM 2622 C CA . LEU A 1 330 ? 4.948 21.400 -15.725 1.00 96.12 330 LEU A CA 1
ATOM 2623 C C . LEU A 1 330 ? 5.217 22.395 -16.875 1.00 96.12 330 LEU A C 1
ATOM 2625 O O . LEU A 1 330 ? 5.194 21.985 -18.042 1.00 96.12 330 LEU A O 1
ATOM 2629 N N . PRO A 1 331 ? 5.525 23.678 -16.589 1.00 94.94 331 PRO A N 1
ATOM 2630 C CA . PRO A 1 331 ? 5.751 24.673 -17.640 1.00 94.94 331 PRO A CA 1
ATOM 2631 C C . PRO A 1 331 ? 6.945 24.342 -18.544 1.00 94.94 331 PRO A C 1
ATOM 2633 O O . PRO A 1 331 ? 6.907 24.565 -19.756 1.00 94.94 331 PRO A O 1
ATOM 2636 N N . SER A 1 332 ? 8.020 23.798 -17.963 1.00 92.19 332 SER A N 1
ATOM 2637 C CA . SER A 1 332 ? 9.225 23.432 -18.706 1.00 92.19 332 SER A CA 1
ATOM 2638 C C . SER A 1 332 ? 9.166 21.989 -19.201 1.00 92.19 332 SER A C 1
ATOM 2640 O O . SER A 1 332 ? 9.083 21.052 -18.412 1.00 92.19 332 SER A O 1
ATOM 2642 N N . LYS A 1 333 ? 9.330 21.807 -20.517 1.00 93.75 333 LYS A N 1
ATOM 2643 C CA . LYS A 1 333 ? 9.540 20.496 -21.166 1.00 93.75 333 LYS A CA 1
ATOM 2644 C C . LYS A 1 333 ? 11.020 20.165 -21.390 1.00 93.75 333 LYS A C 1
ATOM 2646 O O . LYS A 1 333 ? 11.349 19.196 -22.068 1.00 93.75 333 LYS A O 1
ATOM 2651 N N . THR A 1 334 ? 11.913 20.993 -20.856 1.00 97.31 334 THR A N 1
ATOM 2652 C CA . THR A 1 334 ? 13.368 20.813 -20.912 1.00 97.31 334 THR A CA 1
ATOM 2653 C C . THR A 1 334 ? 13.955 20.839 -19.509 1.00 97.31 334 THR A C 1
ATOM 2655 O O . THR A 1 334 ? 13.386 21.474 -18.618 1.00 97.31 334 THR A O 1
ATOM 2658 N N . ALA A 1 335 ? 15.109 20.214 -19.321 1.00 97.31 335 ALA A N 1
ATOM 2659 C CA . ALA A 1 335 ? 15.873 20.310 -18.086 1.00 97.31 335 ALA A CA 1
ATOM 2660 C C . ALA A 1 335 ? 17.341 20.613 -18.381 1.00 97.31 335 ALA A C 1
ATOM 2662 O O . ALA A 1 335 ? 17.868 20.254 -19.432 1.00 97.31 335 ALA A O 1
ATOM 2663 N N . GLU A 1 336 ? 17.974 21.320 -17.460 1.00 97.31 336 GLU A N 1
ATOM 2664 C CA . GLU A 1 336 ? 19.353 21.768 -17.557 1.00 97.31 336 GLU A CA 1
ATOM 2665 C C . GLU A 1 336 ? 20.311 20.693 -17.032 1.00 97.31 336 GLU A C 1
ATOM 2667 O O . GLU A 1 336 ? 20.083 20.105 -15.974 1.00 97.31 336 GLU A O 1
ATOM 2672 N N . ILE A 1 337 ? 21.400 20.431 -17.753 1.00 96.88 337 ILE A N 1
ATOM 2673 C CA . ILE A 1 337 ? 22.484 19.580 -17.258 1.00 96.88 337 ILE A CA 1
ATOM 2674 C C . ILE A 1 337 ? 23.139 20.259 -16.058 1.00 96.88 337 ILE A C 1
ATOM 2676 O O . ILE A 1 337 ? 23.703 21.349 -16.178 1.00 96.88 337 ILE A O 1
ATOM 2680 N N . HIS A 1 338 ? 23.081 19.606 -14.900 1.00 95.12 338 HIS A N 1
ATOM 2681 C CA . HIS A 1 338 ? 23.653 20.152 -13.680 1.00 95.12 338 HIS A CA 1
ATOM 2682 C C . HIS A 1 338 ? 25.192 20.173 -13.725 1.00 95.12 338 HIS A C 1
ATOM 2684 O O . HIS A 1 338 ? 25.837 19.307 -14.315 1.00 95.12 338 HIS A O 1
ATOM 2690 N N . SER A 1 339 ? 25.809 21.130 -13.033 1.00 91.94 339 SER A N 1
ATOM 2691 C CA . SER A 1 339 ? 27.273 21.268 -12.974 1.00 91.94 339 SER A CA 1
ATOM 2692 C C . SER A 1 339 ? 27.989 20.074 -12.344 1.00 91.94 339 SER A C 1
ATOM 2694 O O . SER A 1 339 ? 29.159 19.855 -12.632 1.00 91.94 339 SER A O 1
ATOM 2696 N N . SER A 1 340 ? 27.293 19.261 -11.546 1.00 88.19 340 SER A N 1
ATOM 2697 C CA . SER A 1 340 ? 27.856 18.049 -10.935 1.00 88.19 340 SER A CA 1
ATOM 2698 C C . SER A 1 340 ? 28.285 16.987 -11.944 1.00 88.19 340 SER A C 1
ATOM 2700 O O . SER A 1 340 ? 29.071 16.123 -11.577 1.00 88.19 340 SER A O 1
ATOM 2702 N N . HIS A 1 341 ? 27.826 17.040 -13.201 1.00 92.50 341 HIS A N 1
ATOM 2703 C CA . HIS A 1 341 ? 28.245 16.073 -14.225 1.00 92.50 341 HIS A CA 1
ATOM 2704 C C . HIS A 1 341 ? 29.762 16.083 -14.425 1.00 92.50 341 HIS A C 1
ATOM 2706 O O . HIS A 1 341 ? 30.354 15.026 -14.585 1.00 92.50 341 HIS A O 1
ATOM 2712 N N . THR A 1 342 ? 30.427 17.238 -14.310 1.00 90.81 342 THR A N 1
ATOM 2713 C CA . THR A 1 342 ? 31.893 17.333 -14.464 1.00 90.81 342 THR A CA 1
ATOM 2714 C C . THR A 1 342 ? 32.672 16.667 -13.329 1.00 90.81 342 THR A C 1
ATOM 2716 O O . THR A 1 342 ? 33.880 16.477 -13.454 1.00 90.81 342 THR A O 1
ATOM 2719 N N . LEU A 1 343 ? 32.000 16.321 -12.228 1.00 88.12 343 LEU A N 1
ATOM 2720 C CA . LEU A 1 343 ? 32.576 15.603 -11.092 1.00 88.12 343 LEU A CA 1
ATOM 2721 C C . LEU A 1 343 ? 32.405 14.082 -11.218 1.00 88.12 343 LEU A C 1
ATOM 2723 O O . LEU A 1 343 ? 32.953 13.343 -10.401 1.00 88.12 343 LEU A O 1
ATOM 2727 N N . SER A 1 344 ? 31.637 13.627 -12.209 1.00 90.44 344 SER A N 1
ATOM 2728 C CA . SER A 1 344 ? 31.325 12.220 -12.421 1.00 90.44 344 SER A CA 1
ATOM 2729 C C . SER A 1 344 ? 32.443 11.503 -13.166 1.00 90.44 344 SER A C 1
ATOM 2731 O O . SER A 1 344 ? 32.879 11.954 -14.225 1.00 90.44 344 SER A O 1
ATOM 2733 N N . ASP A 1 345 ? 32.821 10.316 -12.691 1.00 91.12 345 ASP A N 1
ATOM 2734 C CA . ASP A 1 345 ? 33.767 9.432 -13.390 1.00 91.12 345 ASP A CA 1
ATOM 2735 C C . ASP A 1 345 ? 33.180 8.880 -14.716 1.00 91.12 345 ASP A C 1
ATOM 2737 O O . ASP A 1 345 ? 33.900 8.304 -15.531 1.00 91.12 345 ASP A O 1
ATOM 2741 N N . LEU A 1 346 ? 31.870 9.053 -14.948 1.00 94.94 346 LEU A N 1
ATOM 2742 C CA . LEU A 1 346 ? 31.165 8.648 -16.173 1.00 94.94 346 LEU A CA 1
ATOM 2743 C C . LEU A 1 346 ? 31.019 9.775 -17.211 1.00 94.94 346 LEU A C 1
ATOM 2745 O O . LEU A 1 346 ? 30.476 9.540 -18.294 1.00 94.94 346 LEU A O 1
ATOM 2749 N N . ASN A 1 347 ? 31.464 10.992 -16.894 1.00 93.62 347 ASN A N 1
ATOM 2750 C CA . ASN A 1 347 ? 31.389 12.128 -17.808 1.00 93.62 347 ASN A CA 1
ATOM 2751 C C . ASN A 1 347 ? 32.476 12.055 -18.890 1.00 93.62 347 ASN A C 1
ATOM 2753 O O . ASN A 1 347 ? 33.642 11.784 -18.600 1.00 93.62 347 ASN A O 1
ATOM 2757 N N . ASN A 1 348 ? 32.112 12.326 -20.142 1.00 93.56 348 ASN A N 1
ATOM 2758 C CA . ASN A 1 348 ? 33.025 12.288 -21.283 1.00 93.56 348 ASN A CA 1
ATOM 2759 C C . ASN A 1 348 ? 32.722 13.368 -22.336 1.00 93.56 348 ASN A C 1
ATOM 2761 O O . ASN A 1 348 ? 31.813 14.178 -22.201 1.00 93.56 348 ASN A O 1
ATOM 2765 N N . ALA A 1 349 ? 33.518 13.391 -23.409 1.00 92.81 349 ALA A N 1
ATOM 2766 C CA . ALA A 1 349 ? 33.463 14.431 -24.438 1.00 92.81 349 ALA A CA 1
ATOM 2767 C C . ALA A 1 349 ? 32.178 14.440 -25.291 1.00 92.81 349 ALA A C 1
ATOM 2769 O O . ALA A 1 349 ? 31.950 15.407 -26.014 1.00 92.81 349 ALA A O 1
ATOM 2770 N N . THR A 1 350 ? 31.368 13.378 -25.250 1.00 93.75 350 THR A N 1
ATOM 2771 C CA . THR A 1 350 ? 30.089 13.307 -25.980 1.00 93.75 350 THR A CA 1
ATOM 2772 C C . THR A 1 350 ? 28.898 13.767 -25.142 1.00 93.75 350 THR A C 1
ATOM 2774 O O . THR A 1 350 ? 27.802 13.917 -25.683 1.00 93.75 350 THR A O 1
ATOM 2777 N N . ASP A 1 351 ? 29.102 14.003 -23.844 1.00 93.88 351 ASP A N 1
ATOM 2778 C CA . ASP A 1 351 ? 28.062 14.502 -22.957 1.00 93.88 351 ASP A CA 1
ATOM 2779 C C . ASP A 1 351 ? 27.713 15.962 -23.253 1.00 93.88 351 ASP A C 1
ATOM 2781 O O . ASP A 1 351 ? 28.541 16.778 -23.667 1.00 93.88 351 ASP A O 1
ATOM 2785 N N . TYR A 1 352 ? 26.453 16.306 -23.001 1.00 95.88 352 TYR A N 1
ATOM 2786 C CA . TYR A 1 352 ? 26.003 17.689 -23.024 1.00 95.88 352 TYR A CA 1
ATOM 2787 C C . TYR A 1 352 ? 26.724 18.496 -21.936 1.00 95.88 352 TYR A C 1
ATOM 27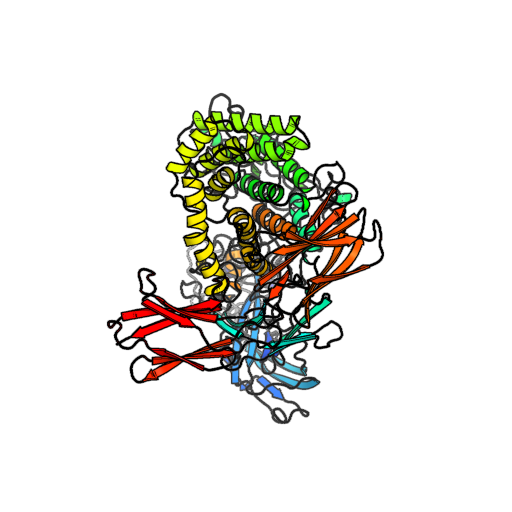89 O O . TYR A 1 352 ? 26.813 18.071 -20.785 1.00 95.88 352 TYR A O 1
ATOM 2797 N N . ALA A 1 353 ? 27.208 19.690 -22.282 1.00 95.06 353 ALA A N 1
ATOM 2798 C CA . ALA A 1 353 ? 27.891 20.554 -21.323 1.00 95.06 353 ALA A CA 1
ATOM 2799 C C . ALA A 1 353 ? 26.932 21.019 -20.205 1.00 95.06 353 ALA A C 1
ATOM 2801 O O . ALA A 1 353 ? 25.760 21.290 -20.493 1.00 95.06 353 ALA A O 1
ATOM 2802 N N . PRO A 1 354 ? 27.401 21.196 -18.955 1.00 95.31 354 PRO A N 1
ATOM 2803 C CA . PRO A 1 354 ? 26.610 21.841 -17.911 1.00 95.31 354 PRO A CA 1
ATOM 2804 C C . PRO A 1 354 ? 25.993 23.169 -18.353 1.00 95.31 354 PRO A C 1
ATOM 2806 O O . PRO A 1 354 ? 26.624 23.944 -19.071 1.00 95.31 354 PRO A O 1
ATOM 2809 N N . GLY A 1 355 ? 24.752 23.424 -17.940 1.00 95.62 355 GLY A N 1
ATOM 2810 C CA . GLY A 1 355 ? 23.961 24.567 -18.410 1.00 95.62 355 GLY A CA 1
ATOM 2811 C C . GLY A 1 355 ? 23.199 24.316 -19.718 1.00 95.62 355 GLY A C 1
ATOM 2812 O O . GLY A 1 355 ? 22.308 25.087 -20.075 1.00 95.62 355 GLY A O 1
ATOM 2813 N N . THR A 1 356 ? 23.495 23.228 -20.440 1.00 97.56 356 THR A N 1
ATOM 2814 C CA . THR A 1 356 ? 22.733 22.850 -21.639 1.00 97.56 356 THR A CA 1
ATOM 2815 C C . THR A 1 356 ? 21.333 22.399 -21.242 1.00 97.56 356 THR A C 1
ATOM 2817 O O . THR A 1 356 ? 21.180 21.524 -20.392 1.00 97.56 356 THR A O 1
ATOM 2820 N N . LYS A 1 357 ? 20.302 22.954 -21.886 1.00 97.81 357 LYS A N 1
ATOM 2821 C CA . LYS A 1 357 ? 18.917 22.491 -21.735 1.00 97.81 357 LYS A CA 1
ATOM 2822 C C . LYS A 1 357 ? 18.613 21.403 -22.753 1.00 97.81 357 LYS A C 1
ATOM 2824 O O . LYS A 1 357 ? 18.707 21.648 -23.954 1.00 97.81 357 LYS A O 1
ATOM 2829 N N . ILE A 1 358 ? 18.211 20.231 -22.272 1.00 97.69 358 ILE A N 1
ATOM 2830 C CA . ILE A 1 358 ? 17.842 19.088 -23.110 1.00 97.69 358 ILE A CA 1
ATOM 2831 C C . ILE A 1 358 ? 16.352 18.746 -22.966 1.00 97.69 358 ILE A C 1
ATOM 2833 O O . ILE A 1 358 ? 15.772 18.994 -21.902 1.00 97.69 358 ILE A O 1
ATOM 2837 N N . PRO A 1 359 ? 15.699 18.216 -24.020 1.00 97.50 359 PRO A N 1
ATOM 2838 C CA . PRO A 1 359 ? 14.303 17.792 -23.949 1.00 97.50 359 PRO A CA 1
ATOM 2839 C C . PRO A 1 359 ? 14.084 16.731 -22.867 1.00 97.50 359 PRO A C 1
ATOM 2841 O O . PRO A 1 359 ? 14.795 15.734 -22.832 1.00 97.50 359 PRO A O 1
ATOM 2844 N N . MET A 1 360 ? 13.079 16.949 -22.017 1.00 96.81 360 MET A N 1
ATOM 2845 C CA . MET A 1 360 ? 12.622 16.027 -20.969 1.00 96.81 360 MET A CA 1
ATOM 2846 C C . MET A 1 360 ? 11.082 15.988 -20.912 1.00 96.81 360 MET A C 1
ATOM 2848 O O . MET A 1 360 ? 10.492 16.320 -19.872 1.00 96.81 360 MET A O 1
ATOM 2852 N N . PRO A 1 361 ? 10.404 15.658 -22.030 1.00 95.81 361 PRO A N 1
ATOM 2853 C CA . PRO A 1 361 ? 8.949 15.564 -22.066 1.00 95.81 361 PRO A CA 1
ATOM 2854 C C . PRO A 1 361 ? 8.454 14.316 -21.313 1.00 95.81 361 PRO A C 1
ATOM 2856 O O . PRO A 1 361 ? 9.243 13.423 -21.006 1.00 95.81 361 PRO A O 1
ATOM 2859 N N . LYS A 1 362 ? 7.136 14.242 -21.085 1.00 97.25 362 LYS A N 1
ATOM 2860 C CA . LYS A 1 362 ? 6.432 13.053 -20.569 1.00 97.25 362 LYS A CA 1
ATOM 2861 C C . LYS A 1 362 ? 6.924 12.584 -19.187 1.00 97.25 362 LYS A C 1
ATOM 2863 O O . LYS A 1 362 ? 7.544 13.351 -18.445 1.00 97.25 362 LYS A O 1
ATOM 2868 N N . GLY A 1 363 ? 6.585 11.355 -18.819 1.00 97.62 363 GLY A N 1
ATOM 2869 C CA . GLY A 1 363 ? 6.937 10.722 -17.554 1.00 97.62 363 GLY A CA 1
ATOM 2870 C C . GLY A 1 363 ? 6.056 11.111 -16.368 1.00 97.62 363 GLY A C 1
ATOM 2871 O O . GLY A 1 363 ? 5.394 12.156 -16.373 1.00 97.62 363 GLY A O 1
ATOM 2872 N N . TRP A 1 364 ? 6.052 10.261 -15.352 1.00 98.19 364 TRP A N 1
ATOM 2873 C CA . TRP A 1 364 ? 5.272 10.424 -14.134 1.00 98.19 364 TRP A CA 1
ATOM 2874 C C . TRP A 1 364 ? 6.056 11.159 -13.059 1.00 98.19 364 TRP A C 1
ATOM 2876 O O . TRP A 1 364 ? 7.173 10.784 -12.729 1.00 98.19 364 TRP A O 1
ATOM 2886 N N . LEU A 1 365 ? 5.437 12.165 -12.452 1.00 97.12 365 LEU A N 1
ATOM 2887 C CA . LEU A 1 365 ? 5.853 12.691 -11.158 1.00 97.12 365 LEU A CA 1
ATOM 2888 C C . LEU A 1 365 ? 5.962 11.499 -10.188 1.00 97.12 365 LEU A C 1
ATOM 2890 O O . LEU A 1 365 ? 5.021 10.715 -10.061 1.00 97.12 365 LEU A O 1
ATOM 2894 N N . ASP A 1 366 ? 7.123 11.308 -9.569 1.00 96.56 366 ASP A N 1
ATOM 2895 C CA . ASP A 1 366 ? 7.451 10.066 -8.859 1.00 96.56 366 ASP A CA 1
ATOM 2896 C C . ASP A 1 366 ? 6.560 9.835 -7.644 1.00 96.56 366 ASP A C 1
ATOM 2898 O O . ASP A 1 366 ? 6.174 8.705 -7.353 1.00 96.56 366 ASP A O 1
ATOM 2902 N N . ALA A 1 367 ? 6.238 10.918 -6.944 1.00 94.88 367 ALA A N 1
ATOM 2903 C CA . ALA A 1 367 ? 5.605 10.880 -5.642 1.00 94.88 367 ALA A CA 1
ATOM 2904 C C . ALA A 1 367 ? 4.729 12.126 -5.436 1.00 94.88 367 ALA A C 1
ATOM 2906 O O . ALA A 1 367 ? 4.022 12.587 -6.340 1.00 94.88 367 ALA A O 1
ATOM 2907 N N . GLY A 1 368 ? 4.762 12.677 -4.223 1.00 93.06 368 GLY A N 1
ATOM 2908 C CA . GLY A 1 368 ? 4.129 13.946 -3.914 1.00 93.06 368 GLY A CA 1
ATOM 2909 C C . GLY A 1 368 ? 4.789 15.139 -4.600 1.00 93.06 368 GLY A C 1
ATOM 2910 O O . GLY A 1 368 ? 4.096 16.130 -4.831 1.00 93.06 368 GLY A O 1
ATOM 2911 N N . ASP A 1 369 ? 6.089 15.052 -4.907 1.00 92.38 369 ASP A N 1
ATOM 2912 C CA . ASP A 1 369 ? 6.910 16.063 -5.577 1.00 92.38 369 ASP A CA 1
ATOM 2913 C C . ASP A 1 369 ? 6.960 15.885 -7.108 1.00 92.38 369 ASP A C 1
ATOM 2915 O O . ASP A 1 369 ? 6.298 15.017 -7.672 1.00 92.38 369 ASP A O 1
ATOM 2919 N N . TYR A 1 370 ? 7.721 16.742 -7.803 1.00 94.56 370 TYR A N 1
ATOM 2920 C CA . TYR A 1 370 ? 7.803 16.736 -9.273 1.00 94.56 370 TYR A CA 1
ATOM 2921 C C . TYR A 1 370 ? 9.064 16.082 -9.840 1.00 94.56 370 TYR A C 1
ATOM 2923 O O . TYR A 1 370 ? 9.336 16.192 -11.042 1.00 94.56 370 TYR A O 1
ATOM 2931 N N . GLY A 1 371 ? 9.857 15.429 -8.991 1.00 95.38 371 GLY A N 1
ATOM 2932 C CA . GLY A 1 371 ? 10.978 14.622 -9.431 1.00 95.38 371 GLY A CA 1
ATOM 2933 C C . GLY A 1 371 ? 10.536 13.426 -10.272 1.00 95.38 371 GLY A C 1
ATOM 2934 O O . GLY A 1 371 ? 9.447 12.886 -10.103 1.00 95.38 371 GLY A O 1
ATOM 2935 N N . ARG A 1 372 ? 11.405 13.020 -11.198 1.00 96.88 372 ARG A N 1
ATOM 2936 C CA . ARG A 1 372 ? 11.302 11.781 -11.978 1.00 96.88 372 ARG A CA 1
ATOM 2937 C C . ARG A 1 372 ? 12.613 11.024 -11.850 1.00 96.88 372 ARG A C 1
ATOM 2939 O O . ARG A 1 372 ? 13.674 11.602 -12.119 1.00 96.88 372 ARG A O 1
ATOM 2946 N N . TYR A 1 373 ? 12.556 9.759 -11.445 1.00 97.69 373 TYR A N 1
ATOM 2947 C CA . TYR A 1 373 ? 13.731 8.975 -11.061 1.00 97.69 373 TYR A CA 1
ATOM 2948 C C . TYR A 1 373 ? 13.750 7.643 -11.812 1.00 97.69 373 TYR A C 1
ATOM 2950 O O . TYR A 1 373 ? 12.781 6.890 -11.790 1.00 97.69 373 TYR A O 1
ATOM 2958 N N . VAL A 1 374 ? 14.872 7.321 -12.464 1.00 98.06 374 VAL A N 1
ATOM 2959 C CA . VAL A 1 374 ? 15.011 6.050 -13.196 1.00 98.06 374 VAL A CA 1
ATOM 2960 C C . VAL A 1 374 ? 14.814 4.817 -12.296 1.00 98.06 374 VAL A C 1
ATOM 2962 O O . VAL A 1 374 ? 14.161 3.877 -12.754 1.00 98.06 374 VAL A O 1
ATOM 2965 N N . PRO A 1 375 ? 15.302 4.778 -11.034 1.00 96.44 375 PRO A N 1
ATOM 2966 C CA . PRO A 1 375 ? 15.109 3.613 -10.167 1.00 96.44 375 PRO A CA 1
ATOM 2967 C C . PRO A 1 375 ? 13.639 3.236 -9.931 1.00 96.44 375 PRO A C 1
ATOM 2969 O O . PRO A 1 375 ? 13.255 2.073 -10.080 1.00 96.44 375 PRO A O 1
ATOM 2972 N N . THR A 1 376 ? 12.797 4.211 -9.592 1.00 96.62 376 THR A N 1
ATOM 2973 C CA . THR A 1 376 ? 11.377 3.981 -9.290 1.00 96.62 376 THR A CA 1
ATOM 2974 C C . THR A 1 376 ? 10.555 3.745 -10.553 1.00 96.62 376 THR A C 1
ATOM 2976 O O . THR A 1 376 ? 9.691 2.863 -10.560 1.00 96.62 376 THR A O 1
ATOM 2979 N N . ALA A 1 377 ? 10.885 4.436 -11.646 1.00 98.00 377 ALA A N 1
ATOM 2980 C CA . ALA A 1 377 ? 10.310 4.214 -12.967 1.00 98.00 377 ALA A CA 1
ATOM 2981 C C . ALA A 1 377 ? 10.550 2.786 -13.470 1.00 98.00 377 ALA A C 1
ATOM 2983 O O . ALA A 1 377 ? 9.607 2.062 -13.789 1.00 98.00 377 ALA A O 1
ATOM 2984 N N . ALA A 1 378 ? 11.805 2.327 -13.467 1.00 97.81 378 ALA A N 1
ATOM 2985 C CA . ALA A 1 378 ? 12.151 0.983 -13.918 1.00 97.81 378 ALA A CA 1
ATOM 2986 C C . ALA A 1 378 ? 11.511 -0.100 -13.034 1.00 97.81 378 ALA A C 1
ATOM 2988 O O . ALA A 1 378 ? 11.054 -1.127 -13.537 1.00 97.81 378 ALA A O 1
ATOM 2989 N N . SER A 1 379 ? 11.434 0.129 -11.719 1.00 96.56 379 SER A N 1
ATOM 2990 C CA . SER A 1 379 ? 10.725 -0.762 -10.795 1.00 96.56 379 SER A CA 1
ATOM 2991 C C . SER A 1 379 ? 9.221 -0.831 -11.095 1.00 96.56 379 SER A C 1
ATOM 2993 O O . SER A 1 379 ? 8.658 -1.923 -11.171 1.00 96.56 379 SER A O 1
ATOM 2995 N N . THR A 1 380 ? 8.587 0.313 -11.364 1.00 98.00 380 THR A N 1
ATOM 2996 C CA . THR A 1 380 ? 7.177 0.402 -11.779 1.00 98.00 380 THR A CA 1
ATOM 2997 C C . THR A 1 380 ? 6.924 -0.340 -13.090 1.00 98.00 380 THR A C 1
ATOM 2999 O O . THR A 1 380 ? 5.991 -1.139 -13.183 1.00 98.00 380 THR A O 1
ATOM 3002 N N . MET A 1 381 ? 7.799 -0.152 -14.082 1.00 98.12 381 MET A N 1
ATOM 3003 C CA . MET A 1 381 ? 7.725 -0.862 -15.360 1.00 98.12 381 MET A CA 1
ATOM 3004 C C . MET A 1 381 ? 7.884 -2.370 -15.181 1.00 98.12 381 MET A C 1
ATOM 3006 O O . MET A 1 381 ? 7.127 -3.124 -15.788 1.00 98.12 381 MET A O 1
ATOM 3010 N N . PHE A 1 382 ? 8.798 -2.824 -14.314 1.00 98.50 382 PHE A N 1
ATOM 3011 C CA . PHE A 1 382 ? 8.925 -4.245 -13.990 1.00 98.50 382 PHE A CA 1
ATOM 3012 C C . PHE A 1 382 ? 7.598 -4.832 -13.504 1.00 98.50 382 PHE A C 1
ATOM 3014 O O . PHE A 1 382 ? 7.153 -5.858 -14.020 1.00 98.50 382 PHE A O 1
ATOM 3021 N N . ILE A 1 383 ? 6.969 -4.176 -12.526 1.00 98.56 383 ILE A N 1
ATOM 3022 C CA . ILE A 1 383 ? 5.724 -4.640 -11.905 1.00 98.56 383 ILE A CA 1
ATOM 3023 C C . ILE A 1 383 ? 4.608 -4.727 -12.949 1.00 98.56 383 ILE A C 1
ATOM 3025 O O . ILE A 1 383 ? 3.984 -5.778 -13.102 1.00 98.56 383 ILE A O 1
ATOM 3029 N N . LEU A 1 384 ? 4.374 -3.648 -13.698 1.00 98.69 384 LEU A N 1
ATOM 3030 C CA . LEU A 1 384 ? 3.225 -3.553 -14.598 1.00 98.69 384 LEU A CA 1
ATOM 3031 C C . LEU A 1 384 ? 3.403 -4.362 -15.886 1.00 98.69 384 LEU A C 1
ATOM 3033 O O . LEU A 1 384 ? 2.450 -5.015 -16.310 1.00 98.69 384 LEU A O 1
ATOM 3037 N N . PHE A 1 385 ? 4.605 -4.419 -16.471 1.00 98.75 385 PHE A N 1
ATOM 3038 C CA . PHE A 1 385 ? 4.853 -5.339 -17.587 1.00 98.75 385 PHE A CA 1
ATOM 3039 C C . PHE A 1 385 ? 4.782 -6.796 -17.139 1.00 98.75 385 PHE A C 1
ATOM 3041 O O . PHE A 1 385 ? 4.217 -7.614 -17.854 1.00 98.75 385 PHE A O 1
ATOM 3048 N N . THR A 1 386 ? 5.286 -7.141 -15.949 1.00 98.56 386 THR A N 1
ATOM 3049 C CA . THR A 1 386 ? 5.149 -8.512 -15.430 1.00 98.56 386 THR A CA 1
ATOM 3050 C C . THR A 1 386 ? 3.681 -8.876 -15.208 1.00 98.56 386 THR A C 1
ATOM 3052 O O . THR A 1 386 ? 3.264 -9.975 -15.568 1.00 98.56 386 THR A O 1
ATOM 3055 N N . ALA A 1 387 ? 2.877 -7.959 -14.662 1.00 98.44 387 ALA A N 1
ATOM 3056 C CA . ALA A 1 387 ? 1.436 -8.149 -14.522 1.00 98.44 387 ALA A CA 1
ATOM 3057 C C . ALA A 1 387 ? 0.761 -8.370 -15.886 1.00 98.44 387 ALA A C 1
ATOM 3059 O O . ALA A 1 387 ? -0.006 -9.321 -16.052 1.00 98.44 387 ALA A O 1
ATOM 3060 N N . PHE A 1 388 ? 1.095 -7.538 -16.877 1.00 98.19 388 PHE A N 1
ATOM 3061 C CA . PHE A 1 388 ? 0.587 -7.669 -18.240 1.00 98.19 388 PHE A CA 1
ATOM 3062 C C . PHE A 1 388 ? 0.997 -8.998 -18.890 1.00 98.19 388 PHE A C 1
ATOM 3064 O O . PHE A 1 388 ? 0.172 -9.644 -19.523 1.00 98.19 388 PHE A O 1
ATOM 3071 N N . GLU A 1 389 ? 2.230 -9.461 -18.688 1.00 97.25 389 GLU A N 1
ATOM 3072 C CA . GLU A 1 389 ? 2.704 -10.750 -19.208 1.00 97.25 389 GLU A CA 1
ATOM 3073 C C . GLU A 1 389 ? 2.004 -11.950 -18.555 1.00 97.25 389 GLU A C 1
ATOM 3075 O O . GLU A 1 389 ? 1.730 -12.944 -19.229 1.00 97.25 389 GLU A O 1
ATOM 3080 N N . LEU A 1 390 ? 1.713 -11.877 -17.253 1.00 95.81 390 LEU A N 1
ATOM 3081 C CA . LEU A 1 390 ? 1.080 -12.972 -16.515 1.00 95.81 390 LEU A CA 1
ATOM 3082 C C . LEU A 1 390 ? -0.430 -13.070 -16.773 1.00 95.81 390 LEU A C 1
ATOM 3084 O O . LEU A 1 390 ? -0.968 -14.173 -16.861 1.00 95.81 390 LEU A O 1
ATOM 3088 N N . TYR A 1 391 ? -1.127 -11.938 -16.872 1.00 95.56 391 TYR A N 1
ATOM 3089 C CA . TYR A 1 391 ? -2.587 -11.894 -16.996 1.00 95.56 391 TYR A CA 1
ATOM 3090 C C . TYR A 1 391 ? -3.053 -10.749 -17.917 1.00 95.56 391 TYR A C 1
ATOM 3092 O O . TYR A 1 391 ? -3.834 -9.892 -17.497 1.00 95.56 391 TYR A O 1
ATOM 3100 N N . PRO A 1 392 ? -2.663 -10.764 -19.212 1.00 93.19 392 PRO A N 1
ATOM 3101 C CA . PRO A 1 392 ? -2.900 -9.659 -20.155 1.00 93.19 392 PRO A CA 1
ATOM 3102 C C . PRO A 1 392 ? -4.383 -9.346 -20.347 1.00 93.19 392 PRO A C 1
ATOM 3104 O O . PRO A 1 392 ? -4.765 -8.202 -20.571 1.00 93.19 392 PRO A O 1
ATOM 3107 N N . LYS A 1 393 ? -5.250 -10.357 -20.193 1.00 90.81 393 LYS A N 1
ATOM 3108 C CA . LYS A 1 393 ? -6.701 -10.179 -20.274 1.00 90.81 393 LYS A CA 1
ATOM 3109 C C . LYS A 1 393 ? -7.228 -9.191 -19.237 1.00 90.81 393 LYS A C 1
ATOM 3111 O O . LYS A 1 393 ? -8.280 -8.634 -19.478 1.00 90.81 393 LYS A O 1
ATOM 3116 N N . LYS A 1 394 ? -6.552 -8.947 -18.112 1.00 94.62 394 LYS A N 1
ATOM 3117 C CA . LYS A 1 394 ? -7.018 -7.987 -17.094 1.00 94.62 394 LYS A CA 1
ATOM 3118 C C . LYS A 1 394 ? -6.816 -6.522 -17.484 1.00 94.62 394 LYS A C 1
ATOM 3120 O O . LYS A 1 394 ? -7.267 -5.655 -16.751 1.00 94.62 394 LYS A O 1
ATOM 3125 N N . PHE A 1 395 ? -6.187 -6.259 -18.627 1.00 95.62 395 PHE A N 1
ATOM 3126 C CA . PHE A 1 395 ? -5.858 -4.920 -19.104 1.00 95.62 395 PHE A CA 1
ATOM 3127 C C . PHE A 1 395 ? -6.499 -4.683 -20.481 1.00 95.62 395 PHE A C 1
ATOM 3129 O O . PHE A 1 395 ? -5.820 -4.783 -21.502 1.00 95.62 395 PHE A O 1
ATOM 3136 N N . PRO A 1 396 ? -7.823 -4.473 -20.550 1.00 90.56 396 PRO A N 1
ATOM 3137 C CA . PRO A 1 396 ? -8.479 -4.073 -21.791 1.00 90.56 396 PRO A CA 1
ATOM 3138 C C . PRO A 1 396 ? -8.138 -2.625 -22.177 1.00 90.56 396 PRO A C 1
ATOM 3140 O O . PRO A 1 396 ? -7.760 -1.809 -21.336 1.00 90.56 396 PRO A O 1
ATOM 3143 N N . ASP A 1 397 ? -8.307 -2.331 -23.462 1.00 92.00 397 ASP A N 1
ATOM 3144 C CA . ASP A 1 397 ? -8.416 -0.967 -23.989 1.00 92.00 397 ASP A CA 1
ATOM 3145 C C . ASP A 1 397 ? -9.738 -0.325 -23.511 1.00 92.00 397 ASP A C 1
ATOM 3147 O O . ASP A 1 397 ? -10.718 -1.034 -23.248 1.00 92.00 397 ASP A O 1
ATOM 3151 N N . GLY A 1 398 ? -9.753 0.995 -23.337 1.00 87.00 398 GLY A N 1
ATOM 3152 C CA . GLY A 1 398 ? -10.936 1.790 -22.995 1.00 87.00 398 GLY A CA 1
ATOM 3153 C C . GLY A 1 398 ? -11.316 1.812 -21.509 1.00 87.00 398 GLY A C 1
ATOM 3154 O O . GLY A 1 398 ? -12.209 2.556 -21.101 1.00 87.00 398 GLY A O 1
ATOM 3155 N N . PHE A 1 399 ? -10.670 1.004 -20.662 1.00 90.44 399 PHE A N 1
ATOM 3156 C CA . PHE A 1 399 ? -11.081 0.830 -19.263 1.00 90.44 399 PHE A CA 1
ATOM 3157 C C . PHE A 1 399 ? -10.707 1.991 -18.341 1.00 90.44 399 PHE A C 1
ATOM 3159 O O . PHE A 1 399 ? -11.502 2.371 -17.487 1.00 90.44 399 PHE A O 1
ATOM 3166 N N . SER A 1 400 ? -9.507 2.547 -18.478 1.00 90.12 400 SER A N 1
ATOM 3167 C CA . SER A 1 400 ? -8.978 3.590 -17.594 1.00 90.12 400 SER A CA 1
ATOM 3168 C C . SER A 1 400 ? -9.481 4.986 -17.976 1.00 90.12 400 SER A C 1
ATOM 3170 O O . SER A 1 400 ? -9.378 5.911 -17.165 1.00 90.12 400 SER A O 1
ATOM 3172 N N . ASN A 1 401 ? -10.070 5.163 -19.166 1.00 89.75 401 ASN A N 1
ATOM 3173 C CA . ASN A 1 401 ? -10.560 6.452 -19.672 1.00 89.75 401 ASN A CA 1
ATOM 3174 C C . ASN A 1 401 ? -9.462 7.536 -19.585 1.00 89.75 401 ASN A C 1
ATOM 3176 O O . ASN A 1 401 ? -9.613 8.595 -18.959 1.00 89.75 401 ASN A O 1
ATOM 3180 N N . ILE A 1 402 ? -8.324 7.219 -20.189 1.00 94.88 402 ILE A N 1
ATOM 3181 C CA . ILE A 1 402 ? -7.190 8.120 -20.408 1.00 94.88 402 ILE A CA 1
ATOM 3182 C C . ILE A 1 402 ? -7.268 8.684 -21.838 1.00 94.88 402 ILE A C 1
ATOM 3184 O O . ILE A 1 402 ? -8.082 8.211 -22.627 1.00 94.88 402 ILE A O 1
ATOM 3188 N N . PRO A 1 403 ? -6.495 9.724 -22.197 1.00 96.25 403 PRO A N 1
ATOM 3189 C CA . PRO A 1 403 ? -6.567 10.316 -23.536 1.00 96.25 403 PRO A CA 1
ATOM 3190 C C . PRO A 1 403 ? -6.317 9.330 -24.682 1.00 96.25 403 PRO A C 1
ATOM 3192 O O . PRO A 1 403 ? -6.793 9.556 -25.790 1.00 96.25 403 PRO A O 1
ATOM 3195 N N . GLU A 1 404 ? -5.548 8.275 -24.420 1.00 96.56 404 GLU A N 1
ATOM 3196 C CA . GLU A 1 404 ? -5.202 7.240 -25.387 1.00 96.56 404 GLU A CA 1
ATOM 3197 C C . GLU A 1 404 ? -6.233 6.106 -25.493 1.00 96.56 404 GLU A C 1
ATOM 3199 O O . GLU A 1 404 ? -6.134 5.328 -26.433 1.00 96.56 404 GLU A O 1
ATOM 3204 N N . SER A 1 405 ? -7.225 6.037 -24.598 1.00 92.56 405 SER A N 1
ATOM 3205 C CA . SER A 1 405 ? -8.266 5.002 -24.614 1.00 92.56 405 SER A CA 1
ATOM 3206 C C . SER A 1 405 ? -8.989 4.911 -25.969 1.00 92.56 405 SER A C 1
ATOM 3208 O O . SER A 1 405 ? -9.237 5.926 -26.624 1.00 92.56 405 SER A O 1
ATOM 3210 N N . ASP A 1 406 ? -9.372 3.688 -26.343 1.00 91.12 406 ASP A N 1
ATOM 3211 C CA . ASP A 1 406 ? -10.022 3.298 -27.602 1.00 91.12 406 ASP A CA 1
ATOM 3212 C C . ASP A 1 406 ? -9.106 3.372 -28.847 1.00 91.12 406 ASP A C 1
ATOM 3214 O O . ASP A 1 406 ? -9.569 3.557 -29.981 1.00 91.12 406 ASP A O 1
ATOM 3218 N N . ASN A 1 407 ? -7.788 3.214 -28.667 1.00 93.00 407 ASN A N 1
ATOM 3219 C CA . ASN A 1 407 ? -6.795 3.228 -29.753 1.00 93.00 407 ASN A CA 1
ATOM 3220 C C . ASN A 1 407 ? -6.358 1.822 -30.236 1.00 93.00 407 ASN A C 1
ATOM 3222 O O . ASN A 1 407 ? -5.509 1.715 -31.127 1.00 93.00 407 ASN A O 1
ATOM 3226 N N . ASN A 1 408 ? -6.972 0.752 -29.719 1.00 90.69 408 ASN A N 1
ATOM 3227 C CA . ASN A 1 408 ? -6.622 -0.668 -29.887 1.00 90.69 408 ASN A CA 1
ATOM 3228 C C . ASN A 1 408 ? -5.326 -1.117 -29.187 1.00 90.69 408 ASN A C 1
ATOM 3230 O O . ASN A 1 408 ? -4.769 -2.172 -29.516 1.00 90.69 408 ASN A O 1
ATOM 3234 N N . ILE A 1 409 ? -4.850 -0.350 -28.213 1.00 95.19 409 ILE A N 1
ATOM 3235 C CA . ILE A 1 409 ? -3.757 -0.690 -27.308 1.00 95.19 409 ILE A CA 1
ATOM 3236 C C . ILE A 1 409 ? -4.363 -0.764 -25.900 1.00 95.19 409 ILE A C 1
ATOM 3238 O O . ILE A 1 409 ? -5.153 0.088 -25.521 1.00 95.19 409 ILE A O 1
ATOM 3242 N N . PRO A 1 410 ? -4.046 -1.795 -25.098 1.00 96.69 410 PRO A N 1
ATOM 3243 C CA . PRO A 1 410 ? -4.405 -1.804 -23.686 1.00 96.69 410 PRO A CA 1
ATOM 3244 C C . PRO A 1 410 ? -4.037 -0.490 -22.987 1.00 96.69 410 PRO A C 1
ATOM 3246 O O . PRO A 1 410 ? -2.865 -0.117 -23.002 1.00 96.69 410 PRO A O 1
ATOM 3249 N N . ASP A 1 411 ? -4.980 0.133 -22.277 1.00 97.38 411 ASP A N 1
ATOM 3250 C CA . ASP A 1 411 ? -4.745 1.410 -21.583 1.00 97.38 411 ASP A CA 1
ATOM 3251 C C . ASP A 1 411 ? -3.524 1.361 -20.646 1.00 97.38 411 ASP A C 1
ATOM 3253 O O . ASP A 1 411 ? -2.801 2.342 -20.482 1.00 97.38 411 ASP A O 1
ATOM 3257 N N . LEU A 1 412 ? -3.254 0.197 -20.034 1.00 98.25 412 LEU A N 1
ATOM 3258 C CA . LEU A 1 412 ? -2.050 0.000 -19.221 1.00 98.25 412 LEU A CA 1
ATOM 3259 C C . LEU A 1 412 ? -0.764 0.200 -20.042 1.00 98.25 412 LEU A C 1
ATOM 3261 O O . LEU A 1 412 ? 0.201 0.781 -19.547 1.00 98.25 412 LEU A O 1
ATOM 3265 N N . LEU A 1 413 ? -0.727 -0.318 -21.271 1.00 98.56 413 LEU A N 1
ATOM 3266 C CA . LEU A 1 413 ? 0.415 -0.167 -22.166 1.00 98.56 413 LEU A CA 1
ATOM 3267 C C . LEU A 1 413 ? 0.544 1.276 -22.661 1.00 98.56 413 LEU A C 1
ATOM 3269 O O . LEU A 1 413 ? 1.671 1.749 -22.777 1.00 98.56 413 LEU A O 1
ATOM 3273 N N . ASP A 1 414 ? -0.552 1.999 -22.885 1.00 98.56 414 ASP A N 1
ATOM 3274 C CA . ASP A 1 414 ? -0.482 3.432 -23.196 1.00 98.56 414 ASP A CA 1
ATOM 3275 C C . ASP A 1 414 ? 0.094 4.250 -22.039 1.00 98.56 414 ASP A C 1
ATOM 3277 O O . ASP A 1 414 ? 0.981 5.085 -22.239 1.00 98.56 414 ASP A O 1
ATOM 3281 N N . GLU A 1 415 ? -0.328 3.959 -20.809 1.00 98.62 415 GLU A N 1
ATOM 3282 C CA . GLU A 1 415 ? 0.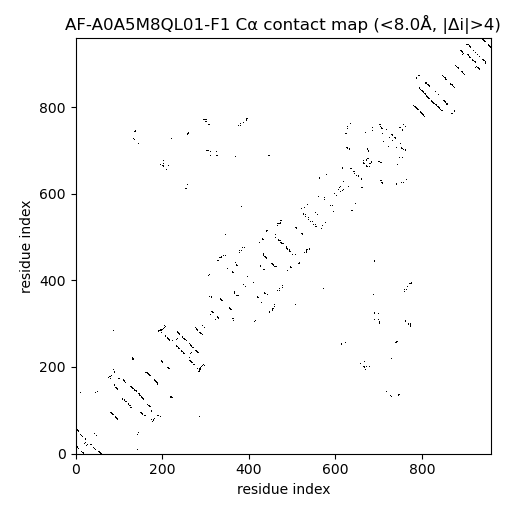242 4.600 -19.626 1.00 98.62 415 GLU A CA 1
ATOM 3283 C C . GLU A 1 415 ? 1.739 4.257 -19.489 1.00 98.62 415 GLU A C 1
ATOM 3285 O O . GLU A 1 415 ? 2.569 5.146 -19.306 1.00 98.62 415 GLU A O 1
ATOM 3290 N N . LEU A 1 416 ? 2.134 2.992 -19.688 1.00 98.69 416 LEU A N 1
ATOM 3291 C CA . LEU A 1 416 ? 3.548 2.583 -19.693 1.00 98.69 416 LEU A CA 1
ATOM 3292 C C . LEU A 1 416 ? 4.358 3.213 -20.835 1.00 98.69 416 LEU A C 1
ATOM 3294 O O . LEU A 1 416 ? 5.554 3.473 -20.667 1.00 98.69 416 LEU A O 1
ATOM 3298 N N . ARG A 1 417 ? 3.740 3.479 -21.992 1.00 98.69 417 ARG A N 1
ATOM 3299 C CA . ARG A 1 417 ? 4.372 4.191 -23.112 1.00 98.69 417 ARG A CA 1
ATOM 3300 C C . ARG A 1 417 ? 4.710 5.624 -22.713 1.00 98.69 417 ARG A C 1
ATOM 3302 O O . ARG A 1 417 ? 5.792 6.097 -23.057 1.00 98.69 417 ARG A O 1
ATOM 3309 N N . PHE A 1 418 ? 3.842 6.281 -21.940 1.00 98.62 418 PHE A N 1
ATOM 3310 C CA . PHE A 1 418 ? 4.073 7.635 -21.434 1.00 98.62 418 PHE A CA 1
ATOM 3311 C C . PHE A 1 418 ? 5.364 7.735 -20.603 1.00 98.62 418 PHE A C 1
ATOM 3313 O O . PHE A 1 418 ? 6.148 8.671 -20.784 1.00 98.62 418 PHE A O 1
ATOM 3320 N N . GLU A 1 419 ? 5.621 6.753 -19.737 1.00 98.75 419 GLU A N 1
ATOM 3321 C CA . GLU A 1 419 ? 6.864 6.677 -18.958 1.00 98.75 419 GLU A CA 1
ATOM 3322 C C . GLU A 1 419 ? 8.064 6.246 -19.806 1.00 98.75 419 GLU A C 1
ATOM 3324 O O . GLU A 1 419 ? 9.149 6.826 -19.716 1.00 98.75 419 GLU A O 1
ATOM 3329 N N . THR A 1 420 ? 7.862 5.259 -20.684 1.00 98.75 420 THR A N 1
ATOM 3330 C CA . THR A 1 420 ? 8.900 4.768 -21.601 1.00 98.75 420 THR A CA 1
ATOM 3331 C C . THR A 1 420 ? 9.435 5.906 -22.474 1.00 98.75 420 THR A C 1
ATOM 3333 O O . THR A 1 420 ? 10.643 6.006 -22.683 1.00 98.75 420 THR A O 1
ATOM 3336 N N . ASP A 1 421 ? 8.569 6.810 -22.938 1.00 98.56 421 ASP A N 1
ATOM 3337 C CA . ASP A 1 421 ? 8.968 7.971 -23.733 1.00 98.56 421 ASP A CA 1
ATOM 3338 C C . ASP A 1 421 ? 9.843 8.956 -22.958 1.00 98.56 421 ASP A C 1
ATOM 3340 O O . ASP A 1 421 ? 10.817 9.458 -23.521 1.00 98.56 421 ASP A O 1
ATOM 3344 N N . TRP A 1 422 ? 9.580 9.179 -21.668 1.00 98.62 422 TRP A N 1
ATOM 3345 C CA . TRP A 1 422 ? 10.484 9.966 -20.826 1.00 98.62 422 TRP A CA 1
ATOM 3346 C C . TRP A 1 422 ? 11.830 9.264 -20.625 1.00 98.62 422 TRP A C 1
ATOM 3348 O O . TRP A 1 422 ? 12.877 9.880 -20.829 1.00 98.62 422 TRP A O 1
ATOM 3358 N N . LEU A 1 423 ? 11.829 7.968 -20.298 1.00 98.56 423 LEU A N 1
ATOM 3359 C CA . LEU A 1 423 ? 13.067 7.213 -20.098 1.00 98.56 423 LEU A CA 1
ATOM 3360 C C . LEU A 1 423 ? 13.976 7.245 -21.329 1.00 98.56 423 LEU A C 1
ATOM 3362 O O . LEU A 1 423 ? 15.189 7.375 -21.185 1.00 98.56 423 LEU A O 1
ATOM 3366 N N . LYS A 1 424 ? 13.419 7.185 -22.544 1.00 98.38 424 LYS A N 1
ATOM 3367 C CA . LYS A 1 424 ? 14.199 7.296 -23.791 1.00 98.38 424 LYS A CA 1
ATOM 3368 C C . LYS A 1 424 ? 14.977 8.617 -23.879 1.00 98.38 424 LYS A C 1
ATOM 3370 O O . LYS A 1 424 ? 16.081 8.644 -24.413 1.00 98.38 424 LYS A O 1
ATOM 3375 N N . HIS A 1 425 ? 14.447 9.700 -23.307 1.00 98.06 425 HIS A N 1
ATOM 3376 C CA . HIS A 1 425 ? 15.152 10.983 -23.203 1.00 98.06 425 HIS A CA 1
ATOM 3377 C C . HIS A 1 425 ? 16.210 11.024 -22.089 1.00 98.06 425 HIS A C 1
ATOM 3379 O O . HIS A 1 425 ? 17.094 11.879 -22.127 1.00 98.06 425 HIS A O 1
ATOM 3385 N N . MET A 1 426 ? 16.167 10.098 -21.128 1.00 98.56 426 MET A N 1
ATOM 3386 C CA . MET A 1 426 ? 17.174 9.979 -20.067 1.00 98.56 426 MET A CA 1
ATOM 3387 C C . MET A 1 426 ? 18.476 9.311 -20.538 1.00 98.56 426 MET A C 1
ATOM 3389 O O . MET A 1 426 ? 19.478 9.380 -19.823 1.00 98.56 426 MET A O 1
ATOM 3393 N N . GLN A 1 427 ? 18.496 8.679 -21.719 1.00 98.44 427 GLN A N 1
ATOM 3394 C CA . GLN A 1 427 ? 19.712 8.100 -22.290 1.00 98.44 427 GLN A CA 1
ATOM 3395 C C . GLN A 1 427 ? 20.593 9.180 -22.940 1.00 98.44 427 GLN A C 1
ATOM 3397 O O . GLN A 1 427 ? 20.189 9.885 -23.865 1.00 98.44 427 GLN A O 1
ATOM 3402 N N . ALA A 1 428 ? 21.834 9.277 -22.475 1.00 97.69 428 ALA A N 1
ATOM 3403 C CA . ALA A 1 428 ? 22.859 10.165 -22.999 1.00 97.69 428 ALA A CA 1
ATOM 3404 C C . ALA A 1 428 ? 23.414 9.685 -24.364 1.00 97.69 428 ALA A C 1
ATOM 3406 O O . ALA A 1 428 ? 23.219 8.527 -24.765 1.00 97.69 428 ALA A O 1
ATOM 3407 N N . PRO A 1 429 ? 24.130 10.550 -25.112 1.00 96.25 429 PRO A N 1
ATOM 3408 C CA . PRO A 1 429 ? 24.644 10.221 -26.445 1.00 96.25 429 PRO A CA 1
ATOM 3409 C C . PRO A 1 429 ? 25.547 8.982 -26.512 1.00 96.25 429 PRO A C 1
ATOM 3411 O O . PRO A 1 429 ? 25.506 8.272 -27.517 1.00 96.25 429 PRO A O 1
ATOM 3414 N N . ASP A 1 430 ? 26.289 8.668 -25.452 1.00 96.88 430 ASP A N 1
ATOM 3415 C CA . ASP A 1 430 ? 27.159 7.487 -25.350 1.00 96.88 430 ASP A CA 1
ATOM 3416 C C . ASP A 1 430 ? 26.437 6.193 -24.931 1.00 96.88 430 ASP A C 1
ATOM 3418 O O . ASP A 1 430 ? 27.023 5.115 -24.990 1.00 96.88 430 ASP A O 1
ATOM 3422 N N . GLY A 1 431 ? 25.160 6.276 -24.545 1.00 98.19 431 GLY A N 1
ATOM 3423 C CA . GLY A 1 431 ? 24.355 5.140 -24.093 1.00 98.19 431 GLY A CA 1
ATOM 3424 C C . GLY A 1 431 ? 24.184 5.027 -22.581 1.00 98.19 431 GLY A C 1
ATOM 3425 O O . GLY A 1 431 ? 23.299 4.282 -22.153 1.00 98.19 431 GLY A O 1
ATOM 3426 N N . GLY A 1 432 ? 24.961 5.767 -21.783 1.00 98.38 432 GLY A N 1
ATOM 3427 C CA . GLY A 1 432 ? 24.747 5.859 -20.340 1.00 98.38 432 GLY A CA 1
ATOM 3428 C C . GLY A 1 432 ? 23.449 6.599 -20.025 1.00 98.38 432 GLY A C 1
ATOM 3429 O O . GLY A 1 432 ? 22.927 7.334 -20.859 1.00 98.38 432 GLY A O 1
ATOM 3430 N N . VAL A 1 433 ? 22.889 6.403 -18.835 1.00 98.56 433 VAL A N 1
ATOM 3431 C CA . VAL A 1 433 ? 21.563 6.935 -18.485 1.00 98.56 433 VAL A CA 1
ATOM 3432 C C . VAL A 1 433 ? 21.651 7.825 -17.258 1.00 98.56 433 VAL A C 1
ATOM 3434 O O . VAL A 1 433 ? 22.212 7.427 -16.233 1.00 98.56 433 VAL A O 1
ATOM 3437 N N . TYR A 1 434 ? 21.092 9.030 -17.379 1.00 97.75 434 TYR A N 1
ATOM 3438 C CA . TYR A 1 434 ? 20.976 9.997 -16.292 1.00 97.75 434 TYR A CA 1
ATOM 3439 C C . TYR A 1 434 ? 20.119 9.441 -15.154 1.00 97.75 434 TYR A C 1
ATOM 3441 O O . TYR A 1 434 ? 19.151 8.723 -15.380 1.00 97.75 434 TYR A O 1
ATOM 3449 N N . PHE A 1 435 ? 20.454 9.786 -13.916 1.00 96.25 435 PHE A N 1
ATOM 3450 C CA . PHE A 1 435 ? 19.784 9.212 -12.749 1.00 96.25 435 PHE A CA 1
ATOM 3451 C C . PHE A 1 435 ? 18.353 9.723 -12.532 1.00 96.25 435 PHE A C 1
ATOM 3453 O O . PHE A 1 435 ? 17.440 8.957 -12.217 1.00 96.25 435 PHE A O 1
ATOM 3460 N N . ARG A 1 436 ? 18.156 11.038 -12.673 1.00 95.88 436 ARG A N 1
ATOM 3461 C CA . ARG A 1 436 ? 16.885 11.716 -12.385 1.00 95.88 436 ARG A CA 1
ATOM 3462 C C . ARG A 1 436 ? 16.795 13.069 -13.074 1.00 95.88 436 ARG A C 1
ATOM 3464 O O . ARG A 1 436 ? 17.825 13.669 -13.401 1.00 95.88 436 ARG A O 1
ATOM 3471 N N . VAL A 1 437 ? 15.572 13.575 -13.184 1.00 96.31 437 VAL A N 1
ATOM 3472 C CA . VAL A 1 437 ? 15.284 14.985 -13.455 1.00 96.31 437 VAL A CA 1
ATOM 3473 C C . VAL A 1 437 ? 14.390 15.539 -12.355 1.00 96.31 437 VAL A C 1
ATOM 3475 O O . VAL A 1 437 ? 13.330 14.985 -12.074 1.00 96.31 437 VAL A O 1
ATOM 3478 N N . THR A 1 438 ? 14.815 16.621 -11.710 1.00 95.50 438 THR A N 1
ATOM 3479 C CA . THR A 1 438 ? 14.087 17.202 -10.573 1.00 95.50 438 THR A CA 1
ATOM 3480 C C . THR A 1 438 ? 14.143 18.721 -10.615 1.00 95.50 438 THR A C 1
ATOM 3482 O O . THR A 1 438 ? 15.107 19.275 -11.145 1.00 95.50 438 THR A O 1
ATOM 3485 N N . PRO A 1 439 ? 13.170 19.427 -10.028 1.00 93.56 439 PRO A N 1
ATOM 3486 C CA . PRO A 1 439 ? 13.343 20.840 -9.722 1.00 93.56 439 PRO A CA 1
ATOM 3487 C C . PRO A 1 439 ? 14.549 21.068 -8.794 1.00 93.56 439 PRO A C 1
ATOM 3489 O O . PRO A 1 439 ? 15.004 20.158 -8.095 1.00 93.56 439 PRO A O 1
ATOM 3492 N N . ALA A 1 440 ? 15.091 22.287 -8.801 1.00 90.44 440 ALA A N 1
ATOM 3493 C CA . ALA A 1 440 ? 16.224 22.668 -7.953 1.00 90.44 440 ALA A CA 1
ATOM 3494 C C . ALA A 1 440 ? 15.931 22.529 -6.447 1.00 90.44 440 ALA A C 1
ATOM 3496 O O . ALA A 1 440 ? 16.803 22.153 -5.663 1.00 90.44 440 ALA A O 1
ATOM 3497 N N . LEU A 1 441 ? 14.695 22.831 -6.051 1.00 91.75 441 LEU A N 1
ATOM 3498 C CA . LEU A 1 441 ? 14.194 22.766 -4.682 1.00 91.75 441 LEU A CA 1
ATOM 3499 C C . LEU A 1 441 ? 12.962 21.858 -4.627 1.00 91.75 441 LEU A C 1
ATOM 3501 O O . LEU A 1 441 ? 12.334 21.610 -5.651 1.00 91.75 441 LEU A O 1
ATOM 3505 N N . TRP A 1 442 ? 12.585 21.404 -3.430 1.00 89.69 442 TRP A N 1
ATOM 3506 C CA . TRP A 1 442 ? 11.350 20.643 -3.245 1.00 89.69 442 TRP A CA 1
ATOM 3507 C C . TRP A 1 442 ? 10.141 21.444 -3.733 1.00 89.69 442 TRP A C 1
ATOM 3509 O O . TRP A 1 442 ? 9.958 22.600 -3.343 1.00 89.69 442 TRP A O 1
ATOM 3519 N N . SER A 1 443 ? 9.320 20.811 -4.567 1.00 88.06 443 SER A N 1
ATOM 3520 C CA . SER A 1 443 ? 8.161 21.435 -5.198 1.00 88.06 443 SER A CA 1
ATOM 3521 C C . SER A 1 443 ? 7.102 21.899 -4.201 1.00 88.06 443 SER A C 1
ATOM 3523 O O . SER A 1 443 ? 6.947 21.348 -3.108 1.00 88.06 443 SER A O 1
ATOM 3525 N N . SER A 1 444 ? 6.335 22.909 -4.617 1.00 87.56 444 SER A N 1
ATOM 3526 C CA . SER A 1 444 ? 5.129 23.382 -3.935 1.00 87.56 444 SER A CA 1
ATOM 3527 C C . SER A 1 444 ? 4.122 23.927 -4.952 1.00 87.56 444 SER A C 1
ATOM 3529 O O . SER A 1 444 ? 4.507 24.260 -6.069 1.00 87.56 444 SER A O 1
ATOM 3531 N N . GLY A 1 445 ? 2.847 24.029 -4.574 1.00 91.06 445 GLY A N 1
ATOM 3532 C CA . GLY A 1 445 ? 1.778 24.468 -5.487 1.00 91.06 445 GLY A CA 1
ATOM 3533 C C . GLY A 1 445 ? 1.272 23.342 -6.388 1.00 91.06 445 GLY A C 1
ATOM 3534 O O . GLY A 1 445 ? 1.523 22.185 -6.087 1.00 91.06 445 GLY A O 1
ATOM 3535 N N . LEU A 1 446 ? 0.529 23.659 -7.448 1.00 94.50 446 LEU A N 1
ATOM 3536 C CA . LEU A 1 446 ? 0.171 22.710 -8.518 1.00 94.50 446 LEU A CA 1
ATOM 3537 C C . LEU A 1 446 ? 1.317 22.580 -9.545 1.00 94.50 446 LEU A C 1
ATOM 3539 O O . LEU A 1 446 ? 2.138 23.489 -9.639 1.00 94.50 446 LEU A O 1
ATOM 3543 N N . PRO A 1 447 ? 1.385 21.507 -10.362 1.00 95.12 447 PRO A N 1
ATOM 3544 C CA . PRO A 1 447 ? 2.455 21.334 -11.354 1.00 95.12 447 PRO A CA 1
ATOM 3545 C C . PRO A 1 447 ? 2.645 22.521 -12.309 1.00 95.12 447 PRO A C 1
ATOM 3547 O O . PRO A 1 447 ? 3.775 22.935 -12.554 1.00 95.12 447 PRO A O 1
ATOM 3550 N N . GLY A 1 448 ? 1.555 23.130 -12.787 1.00 95.56 448 GLY A N 1
ATOM 3551 C CA . GLY A 1 448 ? 1.608 24.339 -13.624 1.00 95.56 448 GLY A CA 1
ATOM 3552 C C . GLY A 1 448 ? 2.124 25.603 -12.930 1.00 95.56 448 GLY A C 1
ATOM 3553 O O . GLY A 1 448 ? 2.424 26.583 -13.605 1.00 95.56 448 GLY A O 1
ATOM 3554 N N . GLU A 1 449 ? 2.250 25.587 -11.602 1.00 95.25 449 GLU A N 1
ATOM 3555 C CA . GLU A 1 449 ? 2.772 26.694 -10.791 1.00 95.25 449 GLU A CA 1
ATOM 3556 C C . GLU A 1 449 ? 4.286 26.546 -10.509 1.00 95.25 449 GLU A C 1
ATOM 3558 O O . GLU A 1 449 ? 4.864 27.397 -9.836 1.00 95.25 449 GLU A O 1
ATOM 3563 N N . GLU A 1 450 ? 4.952 25.493 -11.010 1.00 94.12 450 GLU A N 1
ATOM 3564 C CA . GLU A 1 450 ? 6.388 25.270 -10.791 1.00 94.12 450 GLU A CA 1
ATOM 3565 C C . GLU A 1 450 ? 7.248 26.312 -11.524 1.00 94.12 450 GLU A C 1
ATOM 3567 O O . GLU A 1 450 ? 7.210 26.439 -12.750 1.00 94.12 450 GLU A O 1
ATOM 3572 N N . THR A 1 451 ? 8.073 27.033 -10.763 1.00 93.31 451 THR A N 1
ATOM 3573 C CA . THR A 1 451 ? 8.958 28.090 -11.278 1.00 93.31 451 THR A CA 1
ATOM 3574 C C . THR A 1 451 ? 10.440 27.743 -11.193 1.00 93.31 451 THR A C 1
ATOM 3576 O O . THR A 1 451 ? 11.264 28.448 -11.776 1.00 93.31 451 THR A O 1
ATOM 3579 N N . ASN A 1 452 ? 10.814 26.705 -10.440 1.00 93.25 452 ASN A N 1
ATOM 3580 C CA . ASN A 1 452 ? 12.212 26.323 -10.289 1.00 93.25 452 ASN A CA 1
ATOM 3581 C C . ASN A 1 452 ? 12.747 25.687 -11.583 1.00 93.25 452 ASN A C 1
ATOM 3583 O O . ASN A 1 452 ? 12.017 24.969 -12.273 1.00 93.25 452 ASN A O 1
ATOM 3587 N N . PRO A 1 453 ? 14.034 25.893 -11.918 1.00 92.88 453 PRO A N 1
ATOM 3588 C CA . PRO A 1 453 ? 14.646 25.177 -13.026 1.00 92.88 453 PRO A CA 1
ATOM 3589 C C . PRO A 1 453 ? 14.665 23.672 -12.735 1.00 92.88 453 PRO A C 1
ATOM 3591 O O . PRO A 1 453 ? 14.907 23.246 -11.603 1.00 92.88 453 PRO A O 1
ATOM 3594 N N . LEU A 1 454 ? 14.424 22.877 -13.778 1.00 95.88 454 LEU A N 1
ATOM 3595 C CA . LEU A 1 454 ? 14.595 21.429 -13.742 1.00 95.88 454 LEU A CA 1
ATOM 3596 C C . LEU A 1 454 ? 16.052 21.090 -14.051 1.00 95.88 454 LEU A C 1
ATOM 3598 O O . LEU A 1 454 ? 16.587 21.574 -15.047 1.00 95.88 454 LEU A O 1
ATOM 3602 N N . TYR A 1 455 ? 16.657 20.222 -13.249 1.00 96.56 455 TYR A N 1
ATOM 3603 C CA . TYR A 1 455 ? 18.018 19.738 -13.427 1.00 96.56 455 TYR A CA 1
ATOM 3604 C C . TYR A 1 455 ? 18.054 18.247 -13.719 1.00 96.56 455 TYR A C 1
ATOM 3606 O O . TYR A 1 455 ? 17.400 17.451 -13.047 1.00 96.56 455 TYR A O 1
ATOM 3614 N N . VAL A 1 456 ? 18.887 17.873 -14.683 1.00 96.75 456 VAL A N 1
ATOM 3615 C CA . VAL A 1 456 ? 19.265 16.490 -14.967 1.00 96.75 456 VAL A CA 1
ATOM 3616 C C . VAL A 1 456 ? 20.492 16.159 -14.125 1.00 96.75 456 VAL A C 1
ATOM 3618 O O . VAL A 1 456 ? 21.512 16.847 -14.211 1.00 96.75 456 VAL A O 1
ATOM 3621 N N . SER A 1 457 ? 20.404 15.122 -13.293 1.00 94.88 457 SER A N 1
ATOM 3622 C CA . SER A 1 457 ? 21.550 14.629 -12.511 1.00 94.88 457 SER A CA 1
ATOM 3623 C C . SER A 1 457 ? 22.475 13.748 -13.358 1.00 94.88 457 SER A C 1
ATOM 3625 O O . SER A 1 457 ? 22.124 13.359 -14.469 1.00 94.88 457 SER A O 1
ATOM 3627 N N . GLU A 1 458 ? 23.669 13.463 -12.842 1.00 94.31 458 GLU A N 1
ATOM 3628 C CA . GLU A 1 458 ? 24.689 12.670 -13.539 1.00 94.31 458 GLU A CA 1
ATOM 3629 C C . GLU A 1 458 ? 24.208 11.257 -13.924 1.00 94.31 458 GLU A C 1
ATOM 3631 O O . GLU A 1 458 ? 23.209 10.747 -13.402 1.00 94.31 458 GLU A O 1
ATOM 3636 N N . LYS A 1 459 ? 24.920 10.630 -14.867 1.00 95.31 459 LYS A N 1
ATOM 3637 C CA . LYS A 1 459 ? 24.681 9.237 -15.268 1.00 95.31 459 LYS A CA 1
ATOM 3638 C C . LYS A 1 459 ? 25.089 8.287 -14.148 1.00 95.31 459 LYS A C 1
ATOM 3640 O O . LYS A 1 459 ? 26.044 8.567 -13.431 1.00 95.31 459 LYS A O 1
ATOM 3645 N N . THR A 1 460 ? 24.430 7.134 -14.056 1.00 97.12 460 THR A N 1
ATOM 3646 C CA . THR A 1 460 ? 24.915 6.017 -13.227 1.00 97.12 460 THR A CA 1
ATOM 3647 C C . THR A 1 460 ? 24.842 4.688 -13.961 1.00 97.12 460 THR A C 1
ATOM 3649 O O . THR A 1 460 ? 23.976 4.477 -14.817 1.00 97.12 460 THR A O 1
ATOM 3652 N N . THR A 1 461 ? 25.735 3.758 -13.621 1.00 98.38 461 THR A N 1
ATOM 3653 C CA . THR A 1 461 ? 25.682 2.392 -14.157 1.00 98.38 461 THR A CA 1
ATOM 3654 C C . THR A 1 461 ? 24.426 1.660 -13.680 1.00 98.38 461 THR A C 1
ATOM 3656 O O . THR A 1 461 ? 23.806 0.956 -14.474 1.00 98.38 461 THR A O 1
ATOM 3659 N N . GLN A 1 462 ? 23.962 1.920 -12.453 1.00 97.88 462 GLN A N 1
ATOM 3660 C CA . GLN A 1 462 ? 22.693 1.405 -11.927 1.00 97.88 462 GLN A CA 1
ATOM 3661 C C . GLN A 1 462 ? 21.502 1.834 -12.796 1.00 97.88 462 GLN A C 1
ATOM 3663 O O . GLN A 1 462 ? 20.751 0.984 -13.275 1.00 97.88 462 GLN A O 1
ATOM 3668 N N . SER A 1 463 ? 21.357 3.140 -13.066 1.00 98.06 463 SER A N 1
ATOM 3669 C CA . SER A 1 463 ? 20.274 3.668 -13.916 1.00 98.06 463 SER A CA 1
ATOM 3670 C C . SER A 1 463 ? 20.367 3.125 -15.333 1.00 98.06 463 SER A C 1
ATOM 3672 O O . SER A 1 463 ? 19.352 2.784 -15.930 1.00 98.06 463 SER A O 1
ATOM 3674 N N . THR A 1 464 ? 21.587 2.984 -15.855 1.00 98.81 464 THR A N 1
ATOM 3675 C CA . THR A 1 464 ? 21.820 2.446 -17.200 1.00 98.81 464 THR A CA 1
ATOM 3676 C C . THR A 1 464 ? 21.385 0.984 -17.311 1.00 98.81 464 THR A C 1
ATOM 3678 O O . THR A 1 464 ? 20.738 0.608 -18.287 1.00 98.81 464 THR A O 1
ATOM 3681 N N . ALA A 1 465 ? 21.672 0.162 -16.300 1.00 98.88 465 ALA A N 1
ATOM 3682 C CA . ALA A 1 465 ? 21.242 -1.233 -16.261 1.00 98.88 465 ALA A CA 1
ATOM 3683 C C . ALA A 1 465 ? 19.724 -1.370 -16.068 1.00 98.88 465 ALA A C 1
ATOM 3685 O O . ALA A 1 465 ? 19.073 -2.094 -16.820 1.00 98.88 465 ALA A O 1
ATOM 3686 N N . MET A 1 466 ? 19.133 -0.613 -15.142 1.00 98.75 466 MET A N 1
ATOM 3687 C CA . MET A 1 466 ? 17.679 -0.598 -14.948 1.00 98.75 466 MET A CA 1
ATOM 3688 C C . MET A 1 466 ? 16.925 -0.123 -16.197 1.00 98.75 466 MET A C 1
ATOM 3690 O O . MET A 1 466 ? 15.916 -0.715 -16.573 1.00 98.75 466 MET A O 1
ATOM 3694 N N . PHE A 1 467 ? 17.446 0.892 -16.889 1.00 98.88 467 PHE A N 1
ATOM 3695 C CA . PHE A 1 467 ? 16.918 1.347 -18.172 1.00 98.88 467 PHE A CA 1
ATOM 3696 C C . PHE A 1 467 ? 17.024 0.269 -19.254 1.00 98.88 467 PHE A C 1
ATOM 3698 O O . PHE A 1 467 ? 16.053 0.034 -19.969 1.00 98.88 467 PHE A O 1
ATOM 3705 N N . ALA A 1 468 ? 18.167 -0.418 -19.370 1.00 98.94 468 ALA A N 1
ATOM 3706 C CA . ALA A 1 468 ? 18.331 -1.501 -20.338 1.00 98.94 468 ALA A CA 1
ATOM 3707 C C . ALA A 1 468 ? 17.303 -2.622 -20.110 1.00 98.94 468 ALA A C 1
ATOM 3709 O O . ALA A 1 468 ? 16.687 -3.093 -21.067 1.00 98.94 468 ALA A O 1
ATOM 3710 N N . ALA A 1 469 ? 17.065 -2.991 -18.847 1.00 98.94 469 ALA A N 1
ATOM 3711 C CA . ALA A 1 469 ? 16.024 -3.940 -18.468 1.00 98.94 469 ALA A CA 1
ATOM 3712 C C . ALA A 1 469 ? 14.626 -3.438 -18.876 1.00 98.94 469 ALA A C 1
ATOM 3714 O O . ALA A 1 469 ? 13.915 -4.118 -19.617 1.00 98.94 469 ALA A O 1
ATOM 3715 N N . ALA A 1 470 ? 14.262 -2.218 -18.469 1.00 98.81 470 ALA A N 1
ATOM 3716 C CA . ALA A 1 470 ? 12.960 -1.614 -18.751 1.00 98.81 470 ALA A CA 1
ATOM 3717 C C . ALA A 1 470 ? 12.674 -1.478 -20.259 1.00 98.81 470 ALA A C 1
ATOM 3719 O O . ALA A 1 470 ? 11.581 -1.808 -20.719 1.00 98.81 470 ALA A O 1
ATOM 3720 N N . MET A 1 471 ? 13.663 -1.059 -21.053 1.00 98.94 471 MET A N 1
ATOM 3721 C CA . MET A 1 471 ? 13.537 -0.951 -22.508 1.00 98.94 471 MET A CA 1
ATOM 3722 C C . MET A 1 471 ? 13.427 -2.318 -23.200 1.00 98.94 471 MET A C 1
ATOM 3724 O O . MET A 1 471 ? 12.698 -2.449 -24.185 1.00 98.94 471 MET A O 1
ATOM 3728 N N . ALA A 1 472 ? 14.103 -3.353 -22.688 1.00 98.94 472 ALA A N 1
ATOM 3729 C CA . ALA A 1 472 ? 13.943 -4.719 -23.185 1.00 98.94 472 ALA A CA 1
ATOM 3730 C C . ALA A 1 472 ? 12.531 -5.265 -22.890 1.00 98.94 472 ALA A C 1
ATOM 3732 O O . ALA A 1 472 ? 11.899 -5.853 -23.769 1.00 98.94 472 ALA A O 1
ATOM 3733 N N . MET A 1 473 ? 11.987 -4.996 -21.697 1.00 98.88 473 MET A N 1
ATOM 3734 C CA . MET A 1 473 ? 10.588 -5.310 -21.375 1.00 98.88 473 MET A CA 1
ATOM 3735 C C . MET A 1 473 ? 9.611 -4.559 -22.289 1.00 98.88 473 MET A C 1
ATOM 3737 O O . MET A 1 473 ? 8.688 -5.178 -22.824 1.00 98.88 473 MET A O 1
ATOM 3741 N N . ALA A 1 474 ? 9.840 -3.263 -22.531 1.00 98.88 474 ALA A N 1
ATOM 3742 C CA . ALA A 1 474 ? 9.031 -2.463 -23.448 1.00 98.88 474 ALA A CA 1
ATOM 3743 C C . ALA A 1 474 ? 9.040 -3.055 -24.867 1.00 98.88 474 ALA A C 1
ATOM 3745 O O . ALA A 1 474 ? 7.977 -3.228 -25.461 1.00 98.88 474 ALA A O 1
ATOM 3746 N N . TYR A 1 475 ? 10.205 -3.470 -25.386 1.00 98.81 475 TYR A N 1
ATOM 3747 C CA . TYR A 1 475 ? 10.276 -4.168 -26.674 1.00 98.81 475 TYR A CA 1
ATOM 3748 C C . TYR A 1 475 ? 9.323 -5.364 -26.723 1.00 98.81 475 TYR A C 1
ATOM 3750 O O . TYR A 1 475 ? 8.527 -5.455 -27.654 1.00 98.81 475 TYR A O 1
ATOM 3758 N N . ARG A 1 476 ? 9.361 -6.266 -25.732 1.00 97.62 476 ARG A N 1
ATOM 3759 C CA . ARG A 1 476 ? 8.501 -7.462 -25.755 1.00 97.62 476 ARG A CA 1
ATOM 3760 C C . ARG A 1 476 ? 7.021 -7.116 -25.751 1.00 97.62 476 ARG A C 1
ATOM 3762 O O . ARG A 1 476 ? 6.265 -7.717 -26.507 1.00 97.62 476 ARG A O 1
ATOM 3769 N N . ASN A 1 477 ? 6.631 -6.171 -24.901 1.00 98.38 477 ASN A N 1
ATOM 3770 C CA . ASN A 1 477 ? 5.228 -5.884 -24.625 1.00 98.38 477 ASN A CA 1
ATOM 3771 C C . ASN A 1 477 ? 4.580 -4.995 -25.696 1.00 98.38 477 ASN A C 1
ATOM 3773 O O . ASN A 1 477 ? 3.390 -5.139 -25.954 1.00 98.38 477 ASN A O 1
ATOM 3777 N N . PHE A 1 478 ? 5.355 -4.153 -26.392 1.00 98.50 478 PHE A N 1
ATOM 3778 C CA . PHE A 1 478 ? 4.852 -3.342 -27.508 1.00 98.50 478 PHE A CA 1
ATOM 3779 C C . PHE A 1 478 ? 4.998 -4.005 -28.879 1.00 98.50 478 PHE A C 1
ATOM 3781 O O . PHE A 1 478 ? 4.362 -3.552 -29.827 1.00 98.50 478 PHE A O 1
ATOM 3788 N N . LYS A 1 479 ? 5.791 -5.078 -29.022 1.00 96.94 479 LYS A N 1
ATOM 3789 C CA . LYS A 1 479 ? 6.112 -5.698 -30.326 1.00 96.94 479 LYS A CA 1
ATOM 3790 C C . LYS A 1 479 ? 4.887 -6.016 -31.188 1.00 96.94 479 LYS A C 1
ATOM 3792 O O . LYS A 1 479 ? 4.969 -5.920 -32.410 1.00 96.94 479 LYS A O 1
ATOM 3797 N N . THR A 1 480 ? 3.783 -6.422 -30.566 1.00 95.00 480 THR A N 1
ATOM 3798 C CA . THR A 1 480 ? 2.541 -6.802 -31.257 1.00 95.00 480 THR A CA 1
ATOM 3799 C C . THR A 1 480 ? 1.616 -5.624 -31.562 1.00 95.00 480 THR A C 1
ATOM 3801 O O . THR A 1 480 ? 0.695 -5.794 -32.353 1.00 95.00 480 THR A O 1
ATOM 3804 N N . TYR A 1 481 ? 1.856 -4.456 -30.961 1.00 95.81 481 TYR A N 1
ATOM 3805 C CA . TYR A 1 481 ? 1.013 -3.260 -31.080 1.00 95.81 481 TYR A CA 1
ATOM 3806 C C . TYR A 1 481 ? 1.688 -2.161 -31.916 1.00 95.81 481 TYR A C 1
ATOM 3808 O O . TYR A 1 481 ? 1.053 -1.546 -32.764 1.00 95.81 481 TYR A O 1
ATOM 3816 N N . ASP A 1 482 ? 2.991 -1.944 -31.721 1.00 97.69 482 ASP A N 1
ATOM 3817 C CA . ASP A 1 482 ? 3.793 -0.926 -32.408 1.00 97.69 482 ASP A CA 1
ATOM 3818 C C . ASP A 1 482 ? 5.240 -1.435 -32.565 1.00 97.69 482 ASP A C 1
ATOM 3820 O O . ASP A 1 482 ? 6.128 -1.187 -31.744 1.00 97.69 482 ASP A O 1
ATOM 3824 N N . LEU A 1 483 ? 5.477 -2.220 -33.622 1.00 98.00 483 LEU A N 1
ATOM 3825 C CA . LEU A 1 483 ? 6.777 -2.848 -33.879 1.00 98.00 483 LEU A CA 1
ATOM 3826 C C . LEU A 1 483 ? 7.924 -1.832 -34.083 1.00 98.00 483 LEU A C 1
ATOM 3828 O O . LEU A 1 483 ? 9.001 -2.063 -33.523 1.00 98.00 483 LEU A O 1
ATOM 3832 N N . PRO A 1 484 ? 7.764 -0.728 -34.846 1.00 98.62 484 PRO A N 1
ATOM 3833 C CA . PRO A 1 484 ? 8.800 0.300 -34.950 1.00 98.62 484 PRO A CA 1
ATOM 3834 C C . PRO A 1 484 ? 9.177 0.898 -33.593 1.00 98.62 484 PRO A C 1
ATOM 3836 O O . PRO A 1 484 ? 10.366 1.028 -33.293 1.00 98.62 484 PRO A O 1
ATOM 3839 N N . TYR A 1 485 ? 8.185 1.207 -32.752 1.00 98.56 485 TYR A N 1
ATOM 3840 C CA . TYR A 1 485 ? 8.429 1.705 -31.403 1.00 98.56 485 TYR A CA 1
ATOM 3841 C C . TYR A 1 485 ? 9.175 0.686 -30.541 1.00 98.56 485 TYR A C 1
ATOM 3843 O O . TYR A 1 485 ? 10.198 1.015 -29.938 1.00 98.56 485 TYR A O 1
ATOM 3851 N N . ALA A 1 486 ? 8.709 -0.564 -30.541 1.00 98.81 486 ALA A N 1
ATOM 3852 C CA . ALA A 1 486 ? 9.342 -1.651 -29.810 1.00 98.81 486 ALA A CA 1
ATOM 3853 C C . ALA A 1 486 ? 10.816 -1.814 -30.212 1.00 98.81 486 ALA A C 1
ATOM 3855 O O . ALA A 1 486 ? 11.689 -1.873 -29.343 1.00 98.81 486 ALA A O 1
ATOM 3856 N N . ASN A 1 487 ? 11.119 -1.846 -31.515 1.00 98.81 487 ASN A N 1
ATOM 3857 C CA . ASN A 1 487 ? 12.495 -1.950 -32.011 1.00 98.81 487 ASN A CA 1
ATOM 3858 C C . ASN A 1 487 ? 13.366 -0.779 -31.530 1.00 98.81 487 ASN A C 1
ATOM 3860 O O . ASN A 1 487 ? 14.488 -1.007 -31.084 1.00 98.81 487 ASN A O 1
ATOM 3864 N N . ALA A 1 488 ? 12.835 0.448 -31.523 1.00 98.75 488 ALA A N 1
ATOM 3865 C CA . ALA A 1 488 ? 13.553 1.611 -31.001 1.00 98.75 488 ALA A CA 1
ATOM 3866 C C . ALA A 1 488 ? 13.844 1.512 -29.489 1.00 98.75 488 ALA A C 1
ATOM 3868 O O . ALA A 1 488 ? 14.879 2.002 -29.028 1.00 98.75 488 ALA A O 1
ATOM 3869 N N . CYS A 1 489 ? 12.966 0.879 -28.703 1.00 98.88 489 CYS A N 1
ATOM 3870 C CA . CYS A 1 489 ? 13.255 0.546 -27.305 1.00 98.88 489 CYS A CA 1
ATOM 3871 C C . CYS A 1 489 ? 14.389 -0.485 -27.214 1.00 98.88 489 CYS A C 1
ATOM 3873 O O . CYS A 1 489 ? 15.353 -0.274 -26.479 1.00 98.88 489 CYS A O 1
ATOM 3875 N N . LEU A 1 490 ? 14.336 -1.563 -28.006 1.00 98.88 490 LEU A N 1
ATOM 3876 C CA . LEU A 1 490 ? 15.383 -2.589 -28.004 1.00 98.88 490 LEU A CA 1
ATOM 3877 C C . LEU A 1 490 ? 16.759 -2.029 -28.388 1.00 98.88 490 LEU A C 1
ATOM 3879 O O . LEU A 1 490 ? 17.758 -2.389 -27.768 1.00 98.88 490 LEU A O 1
ATOM 3883 N N . ASP A 1 491 ? 16.830 -1.145 -29.380 1.00 98.88 491 ASP A N 1
ATOM 3884 C CA . ASP A 1 491 ? 18.093 -0.535 -29.806 1.00 98.88 491 ASP A CA 1
ATOM 3885 C C . ASP A 1 491 ? 18.717 0.315 -28.692 1.00 98.88 491 ASP A C 1
ATOM 3887 O O . ASP A 1 491 ? 19.922 0.233 -28.443 1.00 98.88 491 ASP A O 1
ATOM 3891 N N . GLN A 1 492 ? 17.899 1.056 -27.942 1.00 98.81 492 GLN A N 1
ATOM 3892 C CA . GLN A 1 492 ? 18.372 1.809 -26.780 1.00 98.81 492 GLN A CA 1
ATOM 3893 C C . GLN A 1 492 ? 18.779 0.899 -25.619 1.00 98.81 492 GLN A C 1
ATOM 3895 O O . GLN A 1 492 ? 19.787 1.178 -24.966 1.00 98.81 492 GLN A O 1
ATOM 3900 N N . ALA A 1 493 ? 18.070 -0.215 -25.399 1.00 98.94 493 ALA A N 1
ATOM 3901 C CA . ALA A 1 493 ? 18.464 -1.229 -24.421 1.00 98.94 493 ALA A CA 1
ATOM 3902 C C . ALA A 1 493 ? 19.856 -1.800 -24.741 1.00 98.94 493 ALA A C 1
ATOM 3904 O O . ALA A 1 493 ? 20.722 -1.889 -23.870 1.00 98.94 493 ALA A O 1
ATOM 3905 N N . LYS A 1 494 ? 20.101 -2.129 -26.016 1.00 98.88 494 LYS A N 1
ATOM 3906 C CA . LYS A 1 494 ? 21.400 -2.619 -26.497 1.00 98.88 494 LYS A CA 1
ATOM 3907 C C . LYS A 1 494 ? 22.495 -1.568 -26.346 1.00 98.88 494 LYS A C 1
ATOM 3909 O O . LYS A 1 494 ? 23.587 -1.905 -25.900 1.00 98.88 494 LYS A O 1
ATOM 3914 N N . LYS A 1 495 ? 22.200 -0.305 -26.662 1.00 98.81 495 LYS A N 1
ATOM 3915 C CA . LYS A 1 495 ? 23.140 0.811 -26.496 1.00 98.81 495 LYS A CA 1
ATOM 3916 C C . LYS A 1 495 ? 23.531 1.018 -25.027 1.00 98.81 495 LYS A C 1
ATOM 3918 O O . LYS A 1 495 ? 24.712 1.174 -24.729 1.00 98.81 495 LYS A O 1
ATOM 3923 N N . ALA A 1 496 ? 22.565 0.937 -24.112 1.00 98.88 496 ALA A N 1
ATOM 3924 C CA . ALA A 1 496 ? 22.817 0.973 -22.672 1.00 98.88 496 ALA A CA 1
ATOM 3925 C C . ALA A 1 496 ? 23.670 -0.219 -22.208 1.00 98.88 496 ALA A C 1
ATOM 3927 O O . ALA A 1 496 ? 24.602 -0.048 -21.424 1.00 98.88 496 ALA A O 1
ATOM 3928 N N . TRP A 1 497 ? 23.423 -1.420 -22.743 1.00 98.81 497 TRP A N 1
ATOM 3929 C CA . TRP A 1 497 ? 24.271 -2.582 -22.469 1.00 98.81 497 TRP A CA 1
ATOM 3930 C C . TRP A 1 497 ? 25.714 -2.391 -22.952 1.00 98.81 497 TRP A C 1
ATOM 3932 O O . TRP A 1 497 ? 26.654 -2.692 -22.219 1.00 98.81 497 TRP A O 1
ATOM 3942 N N . THR A 1 498 ? 25.913 -1.834 -24.149 1.00 98.62 498 THR A N 1
ATOM 3943 C CA . THR A 1 498 ? 27.253 -1.509 -24.661 1.00 98.62 498 THR A CA 1
ATOM 3944 C C . THR A 1 498 ? 27.979 -0.506 -23.763 1.00 98.62 498 THR A C 1
ATOM 3946 O O . THR A 1 498 ? 29.160 -0.701 -23.477 1.00 98.62 498 THR A O 1
ATOM 3949 N N . PHE A 1 499 ? 27.285 0.515 -23.249 1.00 98.69 499 PHE A N 1
ATOM 3950 C CA . PHE A 1 499 ? 27.853 1.421 -22.246 1.00 98.69 499 PHE A CA 1
ATOM 3951 C C . PHE A 1 499 ? 28.294 0.655 -20.989 1.00 98.69 499 PHE A C 1
ATOM 3953 O O . PHE A 1 499 ? 29.430 0.782 -20.541 1.00 98.69 499 PHE A O 1
ATOM 3960 N N . LEU A 1 500 ? 27.442 -0.218 -20.447 1.00 98.75 500 LEU A N 1
ATOM 3961 C CA . LEU A 1 500 ? 27.773 -1.021 -19.263 1.00 98.75 500 LEU A CA 1
ATOM 3962 C C . LEU A 1 500 ? 29.001 -1.917 -19.467 1.00 98.75 500 LEU A C 1
ATOM 3964 O O . LEU A 1 500 ? 29.769 -2.108 -18.525 1.00 98.75 500 LEU A O 1
ATOM 3968 N N . GLN A 1 501 ? 29.209 -2.446 -20.674 1.00 98.00 501 GLN A N 1
ATOM 3969 C CA . GLN A 1 501 ? 30.400 -3.233 -21.009 1.00 98.00 501 GLN A CA 1
ATOM 3970 C C . GLN A 1 501 ? 31.679 -2.381 -21.027 1.00 98.00 501 GLN A C 1
ATOM 3972 O O . GLN A 1 501 ? 32.733 -2.858 -20.611 1.00 98.00 501 GLN A O 1
ATOM 3977 N N . ALA A 1 502 ? 31.589 -1.118 -21.453 1.00 97.56 502 ALA A N 1
ATOM 3978 C CA . ALA A 1 502 ? 32.706 -0.171 -21.414 1.00 97.56 502 ALA A CA 1
ATOM 3979 C C . ALA A 1 502 ? 33.014 0.346 -19.992 1.00 97.56 502 ALA A C 1
ATOM 3981 O O . ALA A 1 502 ? 34.135 0.775 -19.721 1.00 97.56 502 ALA A O 1
ATOM 3982 N N . HIS A 1 503 ? 32.045 0.264 -19.076 1.00 97.56 503 HIS A N 1
ATOM 3983 C CA . HIS A 1 503 ? 32.149 0.729 -17.691 1.00 97.56 503 HIS A CA 1
ATOM 3984 C C . HIS A 1 503 ? 31.881 -0.424 -16.703 1.00 97.56 503 HIS A C 1
ATOM 3986 O O . HIS A 1 503 ? 30.793 -0.497 -16.132 1.00 97.56 503 HIS A O 1
ATOM 3992 N N . PRO A 1 504 ? 32.836 -1.352 -16.486 1.00 95.12 504 PRO A N 1
ATOM 3993 C CA . PRO A 1 504 ? 32.600 -2.587 -15.727 1.00 95.12 504 PRO A CA 1
ATOM 3994 C C . PRO A 1 504 ? 32.490 -2.400 -14.205 1.00 95.12 504 PRO A C 1
ATOM 3996 O O . PRO A 1 504 ? 32.028 -3.308 -13.518 1.00 95.12 504 PRO A O 1
ATOM 3999 N N . ALA A 1 505 ? 32.928 -1.259 -13.668 1.00 95.00 505 ALA A N 1
ATOM 4000 C CA . ALA A 1 505 ? 32.807 -0.936 -12.248 1.00 95.00 505 ALA A CA 1
ATOM 4001 C C . ALA A 1 505 ? 31.504 -0.175 -11.968 1.00 95.00 505 ALA A C 1
ATOM 4003 O O . ALA A 1 505 ? 31.106 0.678 -12.763 1.00 95.00 505 ALA A O 1
ATOM 4004 N N . ALA A 1 506 ? 30.880 -0.447 -10.820 1.00 96.12 506 ALA A N 1
ATOM 4005 C CA . ALA A 1 506 ? 29.722 0.310 -10.365 1.00 96.12 506 ALA A CA 1
ATOM 4006 C C . ALA A 1 506 ? 30.090 1.781 -10.125 1.00 96.12 506 ALA A C 1
ATOM 4008 O O . ALA A 1 506 ? 31.112 2.080 -9.496 1.00 96.12 506 ALA A O 1
ATOM 4009 N N . SER A 1 507 ? 29.249 2.702 -10.598 1.00 95.25 507 SER A N 1
ATOM 4010 C CA . SER A 1 507 ? 29.386 4.114 -10.246 1.00 95.25 507 SER A CA 1
ATOM 4011 C C . SER A 1 507 ? 29.031 4.366 -8.783 1.00 95.25 507 SER A C 1
ATOM 4013 O O . SER A 1 507 ? 28.293 3.603 -8.154 1.00 95.25 507 SER A O 1
ATOM 4015 N N . LYS A 1 508 ? 29.537 5.479 -8.248 1.00 92.38 508 LYS A N 1
ATOM 4016 C CA . LYS A 1 508 ? 29.155 5.967 -6.920 1.00 92.38 508 LYS A CA 1
ATOM 4017 C C . LYS A 1 508 ? 27.668 6.366 -6.910 1.00 92.38 508 LYS A C 1
ATOM 4019 O O . LYS A 1 508 ? 27.169 6.822 -7.940 1.00 92.38 508 LYS A O 1
ATOM 4024 N N . PRO A 1 509 ? 26.979 6.251 -5.758 1.00 89.81 509 PRO A N 1
ATOM 4025 C CA . PRO A 1 509 ? 25.653 6.834 -5.596 1.00 89.81 509 PRO A CA 1
ATOM 4026 C C . PRO A 1 509 ? 25.672 8.332 -5.911 1.00 89.81 509 PRO A C 1
ATOM 4028 O O . PRO A 1 509 ? 26.626 9.027 -5.554 1.00 89.81 509 PRO A O 1
ATOM 4031 N N . VAL A 1 510 ? 24.596 8.818 -6.526 1.00 86.38 510 VAL A N 1
ATOM 4032 C CA . VAL A 1 510 ? 24.445 10.231 -6.880 1.00 86.38 510 VAL A CA 1
ATOM 4033 C C . VAL A 1 510 ? 24.323 11.087 -5.620 1.00 86.38 510 VAL A C 1
ATOM 4035 O O . VAL A 1 510 ? 23.394 10.916 -4.832 1.00 86.38 510 VAL A O 1
ATOM 4038 N N . ASP A 1 511 ? 25.230 12.051 -5.463 1.00 84.62 511 ASP A N 1
ATOM 4039 C CA . ASP A 1 511 ? 25.183 13.081 -4.417 1.00 84.62 511 ASP A CA 1
ATOM 4040 C C . ASP A 1 511 ? 25.360 14.467 -5.049 1.00 84.62 511 ASP A C 1
ATOM 4042 O O . ASP A 1 511 ? 26.467 14.993 -5.198 1.00 84.62 511 ASP A O 1
ATOM 4046 N N . VAL A 1 512 ? 24.240 15.057 -5.473 1.00 84.06 512 VAL A N 1
ATOM 4047 C CA . VAL A 1 512 ? 24.240 16.365 -6.133 1.00 84.06 512 VAL A CA 1
ATOM 4048 C C . VAL A 1 512 ? 23.952 17.472 -5.129 1.00 84.06 512 VAL A C 1
ATOM 4050 O O . VAL A 1 512 ? 22.802 17.732 -4.769 1.00 84.06 512 VAL A O 1
ATOM 4053 N N . LYS A 1 513 ? 25.007 18.183 -4.722 1.00 83.38 513 LYS A N 1
ATOM 4054 C CA . LYS A 1 513 ? 24.883 19.394 -3.899 1.00 83.38 513 LYS A CA 1
ATOM 4055 C C . LYS A 1 513 ? 24.047 20.454 -4.615 1.00 83.38 513 LYS A C 1
ATOM 4057 O O . LYS A 1 513 ? 24.256 20.714 -5.794 1.00 83.38 513 LYS A O 1
ATOM 4062 N N . GLY A 1 514 ? 23.157 21.109 -3.871 1.00 80.06 514 GLY A N 1
ATOM 4063 C CA . GLY A 1 514 ? 22.324 22.201 -4.388 1.00 80.06 514 GLY A CA 1
ATOM 4064 C C . GLY A 1 514 ? 21.025 21.760 -5.066 1.00 80.06 514 GLY A C 1
ATOM 4065 O O . GLY A 1 514 ? 20.266 22.628 -5.483 1.00 80.06 514 GLY A O 1
ATOM 4066 N N . ILE A 1 515 ? 20.741 20.452 -5.126 1.00 85.69 515 ILE A N 1
ATOM 4067 C CA . ILE A 1 515 ? 19.447 19.913 -5.560 1.00 85.69 515 ILE A CA 1
ATOM 4068 C C . ILE A 1 515 ? 18.743 19.271 -4.363 1.00 85.69 515 ILE A C 1
ATOM 4070 O O . ILE A 1 515 ? 19.290 18.371 -3.723 1.00 85.69 515 ILE A O 1
ATOM 4074 N N . ALA A 1 516 ? 17.514 19.697 -4.079 1.00 85.25 516 ALA A N 1
ATOM 4075 C CA . ALA A 1 516 ? 16.674 19.064 -3.067 1.00 85.25 516 ALA A CA 1
ATOM 4076 C C . ALA A 1 516 ? 15.796 17.981 -3.716 1.00 85.25 516 ALA A C 1
ATOM 4078 O O . ALA A 1 516 ? 14.823 18.294 -4.393 1.00 85.25 516 ALA A O 1
ATOM 4079 N N . ALA A 1 517 ? 16.180 16.713 -3.553 1.00 88.06 517 ALA A N 1
ATOM 4080 C CA . ALA A 1 517 ? 15.522 15.588 -4.214 1.00 88.06 517 ALA A CA 1
ATOM 4081 C C . ALA A 1 517 ? 15.782 14.254 -3.497 1.00 88.06 517 ALA A C 1
ATOM 4083 O O . ALA A 1 517 ? 16.795 14.102 -2.805 1.00 88.06 517 ALA A O 1
ATOM 4084 N N . GLY A 1 518 ? 14.904 13.269 -3.725 1.00 86.81 518 GLY A N 1
ATOM 4085 C CA . GLY A 1 518 ? 15.023 11.911 -3.187 1.00 86.81 518 GLY A CA 1
ATOM 4086 C C . GLY A 1 518 ? 16.358 11.254 -3.573 1.00 86.81 518 GLY A C 1
ATOM 4087 O O . GLY A 1 518 ? 16.730 11.298 -4.750 1.00 86.81 518 GLY A O 1
ATOM 4088 N N . PRO A 1 519 ? 17.122 10.691 -2.617 1.00 87.56 519 PRO A N 1
ATOM 4089 C CA . PRO A 1 519 ? 18.502 10.283 -2.871 1.00 87.56 519 PRO A CA 1
ATOM 4090 C C . PRO A 1 519 ? 18.640 8.941 -3.602 1.00 87.56 519 PRO A C 1
ATOM 4092 O O . PRO A 1 519 ? 19.660 8.751 -4.251 1.00 87.56 519 PRO A O 1
ATOM 4095 N N . TYR A 1 520 ? 17.668 8.024 -3.466 1.00 90.88 520 TYR A N 1
ATOM 4096 C CA . TYR A 1 520 ? 17.677 6.642 -3.993 1.00 90.88 520 TYR A CA 1
ATOM 4097 C C . TYR A 1 520 ? 19.085 6.015 -4.126 1.00 90.88 520 TYR A C 1
ATOM 4099 O O . TYR A 1 520 ? 19.498 5.644 -5.228 1.00 90.88 520 TYR A O 1
ATOM 4107 N N . PRO A 1 521 ? 19.873 5.952 -3.031 1.00 92.50 521 PRO A N 1
ATOM 4108 C CA . PRO A 1 521 ? 21.274 5.579 -3.122 1.00 92.50 521 PRO A CA 1
ATOM 4109 C C . PRO A 1 521 ? 21.425 4.079 -3.343 1.00 92.50 521 PRO A C 1
ATOM 4111 O O . PRO A 1 521 ? 20.934 3.277 -2.551 1.00 92.50 521 PRO A O 1
ATOM 4114 N N . ASP A 1 522 ? 22.211 3.711 -4.347 1.00 92.69 522 ASP A N 1
ATOM 4115 C CA . ASP A 1 522 ? 22.623 2.334 -4.563 1.00 92.69 522 ASP A CA 1
ATOM 4116 C C . ASP A 1 522 ? 24.135 2.252 -4.775 1.00 92.69 522 ASP A C 1
ATOM 4118 O O . ASP A 1 522 ? 24.719 3.022 -5.536 1.00 92.69 522 ASP A O 1
ATOM 4122 N N . LYS A 1 523 ? 24.785 1.375 -4.009 1.00 91.50 523 LYS A N 1
ATOM 4123 C CA . LYS A 1 523 ? 26.251 1.315 -3.891 1.00 91.50 523 LYS A CA 1
ATOM 4124 C C . LYS A 1 523 ? 26.881 0.267 -4.797 1.00 91.50 523 LYS A C 1
ATOM 4126 O O . LYS A 1 523 ? 28.102 0.254 -4.929 1.00 91.50 523 LYS A O 1
ATOM 4131 N N . GLU A 1 524 ? 26.080 -0.620 -5.365 1.00 93.38 524 GLU A N 1
ATOM 4132 C CA . GLU A 1 524 ? 26.537 -1.652 -6.284 1.00 93.38 524 GLU A CA 1
ATOM 4133 C C . GLU A 1 524 ? 25.649 -1.681 -7.529 1.00 93.38 524 GLU A C 1
ATOM 4135 O O . GLU A 1 524 ? 24.731 -0.874 -7.624 1.00 93.38 524 GLU A O 1
ATOM 4140 N N . ASP A 1 525 ? 25.968 -2.529 -8.508 1.00 96.81 525 ASP A N 1
ATOM 4141 C CA . ASP A 1 525 ? 25.143 -2.671 -9.711 1.00 96.81 525 ASP A CA 1
ATOM 4142 C C . ASP A 1 525 ? 25.071 -4.103 -10.279 1.00 96.81 525 ASP A C 1
ATOM 4144 O O . ASP A 1 525 ? 24.616 -4.302 -11.412 1.00 96.81 525 ASP A O 1
ATOM 4148 N N . ARG A 1 526 ? 25.542 -5.122 -9.539 1.00 97.81 526 ARG A N 1
ATOM 4149 C CA . ARG A 1 526 ? 25.677 -6.486 -10.087 1.00 97.81 526 ARG A CA 1
ATOM 4150 C C . ARG A 1 526 ? 24.319 -7.094 -10.399 1.00 97.81 526 ARG A C 1
ATOM 4152 O O . ARG A 1 526 ? 24.160 -7.746 -11.431 1.00 97.81 526 ARG A O 1
ATOM 4159 N N . ASP A 1 527 ? 23.341 -6.880 -9.527 1.00 97.00 527 ASP A N 1
ATOM 4160 C CA . ASP A 1 527 ? 21.983 -7.366 -9.726 1.00 97.00 527 ASP A CA 1
ATOM 4161 C C . ASP A 1 527 ? 21.189 -6.522 -10.726 1.00 97.00 527 ASP A C 1
ATOM 4163 O O . ASP A 1 527 ? 20.423 -7.103 -11.497 1.00 97.00 527 ASP A O 1
ATOM 4167 N N . ASN A 1 528 ? 21.442 -5.212 -10.841 1.00 98.12 528 ASN A N 1
ATOM 4168 C CA . ASN A 1 528 ? 20.916 -4.408 -11.952 1.00 98.12 528 ASN A CA 1
ATOM 4169 C C . ASN A 1 528 ? 21.424 -4.954 -13.300 1.00 98.12 528 ASN A C 1
ATOM 4171 O O . ASN A 1 528 ? 20.644 -5.104 -14.241 1.00 98.12 528 ASN A O 1
ATOM 4175 N N . ARG A 1 529 ? 22.720 -5.289 -13.406 1.00 98.75 529 ARG A N 1
ATOM 4176 C CA . ARG A 1 529 ? 23.324 -5.843 -14.633 1.00 98.75 529 ARG A CA 1
ATOM 4177 C C . ARG A 1 529 ? 22.814 -7.240 -14.959 1.00 98.75 529 ARG A C 1
ATOM 4179 O O . ARG A 1 529 ? 22.504 -7.505 -16.119 1.00 98.75 529 ARG A O 1
ATOM 4186 N N . ALA A 1 530 ? 22.684 -8.114 -13.960 1.00 98.69 530 ALA A N 1
ATOM 4187 C CA . ALA A 1 530 ? 22.053 -9.415 -14.164 1.00 98.69 530 ALA A CA 1
ATOM 4188 C C . ALA A 1 530 ? 20.602 -9.258 -14.631 1.00 98.69 530 ALA A C 1
ATOM 4190 O O . ALA A 1 530 ? 20.175 -9.976 -15.532 1.00 98.69 530 ALA A O 1
ATOM 4191 N N . TRP A 1 531 ? 19.857 -8.299 -14.075 1.00 98.75 531 TRP A N 1
ATOM 4192 C CA . TRP A 1 531 ? 18.490 -8.032 -14.510 1.00 98.75 531 TRP A CA 1
ATOM 4193 C C . TRP A 1 531 ? 18.431 -7.552 -15.962 1.00 98.75 531 TRP A C 1
ATOM 4195 O O . TRP A 1 531 ? 17.697 -8.132 -16.760 1.00 98.75 531 TRP A O 1
ATOM 4205 N N . ALA A 1 532 ? 19.269 -6.587 -16.341 1.00 98.88 532 ALA A N 1
ATOM 4206 C CA . ALA A 1 532 ? 19.382 -6.121 -17.721 1.00 98.88 532 ALA A CA 1
ATOM 4207 C C . ALA A 1 532 ? 19.713 -7.255 -18.705 1.00 98.88 532 ALA A C 1
ATOM 4209 O O . ALA A 1 532 ? 19.036 -7.398 -19.724 1.00 98.88 532 ALA A O 1
ATOM 4210 N N . ALA A 1 533 ? 20.709 -8.088 -18.388 1.00 98.94 533 ALA A N 1
ATOM 4211 C CA . ALA A 1 533 ? 21.088 -9.228 -19.220 1.00 98.94 533 ALA A CA 1
ATOM 4212 C C . ALA A 1 533 ? 19.951 -10.257 -19.341 1.00 98.94 533 ALA A C 1
ATOM 4214 O O . ALA A 1 533 ? 19.653 -10.718 -20.443 1.00 98.94 533 ALA A O 1
ATOM 4215 N N . ALA A 1 534 ? 19.268 -10.574 -18.236 1.00 98.88 534 ALA A N 1
ATOM 4216 C CA . ALA A 1 534 ? 18.146 -11.508 -18.237 1.00 98.88 534 ALA A CA 1
ATOM 4217 C C . ALA A 1 534 ? 16.963 -11.000 -19.074 1.00 98.88 534 ALA A C 1
ATOM 4219 O O . ALA A 1 534 ? 16.385 -11.769 -19.842 1.00 98.88 534 ALA A O 1
ATOM 4220 N N . GLU A 1 535 ? 16.616 -9.714 -18.976 1.00 98.88 535 GLU A N 1
ATOM 4221 C CA . GLU A 1 535 ? 15.536 -9.128 -19.777 1.00 98.88 535 GLU A CA 1
ATOM 4222 C C . GLU A 1 535 ? 15.919 -9.026 -21.255 1.00 98.88 535 GLU A C 1
ATOM 4224 O O . GLU A 1 535 ? 15.093 -9.329 -22.116 1.00 98.88 535 GLU A O 1
ATOM 4229 N N . LEU A 1 536 ? 17.169 -8.671 -21.579 1.00 98.94 536 LEU A N 1
ATOM 4230 C CA . LEU A 1 536 ? 17.674 -8.703 -22.955 1.00 98.94 536 LEU A CA 1
ATOM 4231 C C . LEU A 1 536 ? 17.623 -10.124 -23.529 1.00 98.94 536 LEU A C 1
ATOM 4233 O O . LEU A 1 536 ? 17.168 -10.301 -24.663 1.00 98.94 536 LEU A O 1
ATOM 4237 N N . TYR A 1 537 ? 17.995 -11.140 -22.745 1.00 98.94 537 TYR A N 1
ATOM 4238 C CA . TYR A 1 537 ? 17.878 -12.538 -23.157 1.00 98.94 537 TYR A CA 1
ATOM 4239 C C . TYR A 1 537 ? 16.419 -12.951 -23.366 1.00 98.94 537 TYR A C 1
ATOM 4241 O O . TYR A 1 537 ? 16.066 -13.403 -24.453 1.00 98.94 537 TYR A O 1
ATOM 4249 N N . LYS A 1 538 ? 15.539 -12.703 -22.385 1.00 98.75 538 LYS A N 1
ATOM 4250 C CA . LYS A 1 538 ? 14.094 -12.986 -22.482 1.00 98.75 538 LYS A CA 1
ATOM 4251 C C . LYS A 1 538 ? 13.444 -12.313 -23.692 1.00 98.75 538 LYS A C 1
ATOM 4253 O O . LYS A 1 538 ? 12.478 -12.825 -24.249 1.00 98.75 538 LYS A O 1
ATOM 4258 N N . SER A 1 539 ? 13.977 -11.170 -24.109 1.00 98.69 539 SER A N 1
ATOM 4259 C CA . SER A 1 539 ? 13.450 -10.386 -25.225 1.00 98.69 539 SER A CA 1
ATOM 4260 C C . SER A 1 539 ? 13.975 -10.819 -26.590 1.00 98.69 539 SER A C 1
ATOM 4262 O O . SER A 1 539 ? 13.278 -10.639 -27.585 1.00 98.69 539 SER A O 1
ATOM 4264 N N . THR A 1 540 ? 15.187 -11.370 -26.667 1.00 98.38 540 THR A N 1
ATOM 4265 C CA . THR A 1 540 ? 15.880 -11.579 -27.952 1.00 98.38 540 THR A CA 1
ATOM 4266 C C . THR A 1 540 ? 16.249 -13.026 -28.249 1.00 98.38 540 THR A C 1
ATOM 4268 O O . THR A 1 540 ? 16.382 -13.366 -29.421 1.00 98.38 540 THR A O 1
ATOM 4271 N N . GLY A 1 541 ? 16.441 -13.858 -27.224 1.00 98.38 541 GLY A N 1
ATOM 4272 C CA . GLY A 1 541 ? 17.023 -15.194 -27.362 1.00 98.38 541 GLY A CA 1
ATOM 4273 C C . GLY A 1 541 ? 18.494 -15.189 -27.783 1.00 98.38 541 GLY A C 1
ATOM 4274 O O . GLY A 1 541 ? 19.016 -16.231 -28.159 1.00 98.38 541 GLY A O 1
ATOM 4275 N N . ASP A 1 542 ? 19.169 -14.034 -27.763 1.00 98.50 542 ASP A N 1
ATOM 4276 C CA . ASP A 1 542 ? 20.581 -13.928 -28.133 1.00 98.50 542 ASP A CA 1
ATOM 4277 C C . ASP A 1 542 ? 21.458 -14.493 -27.006 1.00 98.50 542 ASP A C 1
ATOM 4279 O O . ASP A 1 542 ? 21.523 -13.945 -25.900 1.00 98.50 542 ASP A O 1
ATOM 4283 N N . GLU A 1 543 ? 22.143 -15.596 -27.307 1.00 98.25 543 GLU A N 1
ATOM 4284 C CA . GLU A 1 543 ? 22.961 -16.377 -26.373 1.00 98.25 543 GLU A CA 1
ATOM 4285 C C . GLU A 1 543 ? 24.078 -15.570 -25.695 1.00 98.25 543 GLU A C 1
ATOM 4287 O O . GLU A 1 543 ? 24.529 -15.929 -24.606 1.00 98.25 543 GLU A O 1
ATOM 4292 N N . LYS A 1 544 ? 24.498 -14.427 -26.256 1.00 98.31 544 LYS A N 1
ATOM 4293 C CA . LYS A 1 544 ? 25.456 -13.557 -25.556 1.00 98.31 544 LYS A CA 1
ATOM 4294 C C . LYS A 1 544 ? 24.877 -13.002 -24.248 1.00 98.31 544 LYS A C 1
ATOM 4296 O O . LYS A 1 544 ? 25.588 -12.933 -23.251 1.00 98.31 544 LYS A O 1
ATOM 4301 N N . TYR A 1 545 ? 23.585 -12.659 -24.225 1.00 98.81 545 TYR A N 1
ATOM 4302 C CA . TYR A 1 545 ? 22.928 -12.131 -23.027 1.00 98.81 545 TYR A CA 1
ATOM 4303 C C . TYR A 1 545 ? 22.655 -13.232 -22.005 1.00 98.81 545 TYR A C 1
ATOM 4305 O O . TYR A 1 545 ? 22.683 -12.968 -20.806 1.00 98.81 545 TYR A O 1
ATOM 4313 N N . HIS A 1 546 ? 22.456 -14.471 -22.465 1.00 98.75 546 HIS A N 1
ATOM 4314 C CA . HIS A 1 546 ? 22.439 -15.643 -21.594 1.00 98.75 546 HIS A CA 1
ATOM 4315 C C . HIS A 1 546 ? 23.781 -15.799 -20.867 1.00 98.75 546 HIS A C 1
ATOM 4317 O O . HIS A 1 546 ? 23.816 -15.860 -19.639 1.00 98.75 546 HIS A O 1
ATOM 4323 N N . ALA A 1 547 ? 24.894 -15.789 -21.608 1.00 98.69 547 ALA A N 1
ATOM 4324 C CA . ALA A 1 547 ? 26.233 -15.881 -21.026 1.00 98.69 547 ALA A CA 1
ATOM 4325 C C . ALA A 1 547 ? 26.540 -14.707 -20.076 1.00 98.69 547 ALA A C 1
ATOM 4327 O O . ALA A 1 547 ? 27.083 -14.908 -18.986 1.00 98.69 547 ALA A O 1
ATOM 4328 N N . ASP A 1 548 ? 26.152 -13.488 -20.456 1.00 98.69 548 ASP A N 1
ATOM 4329 C CA . ASP A 1 548 ? 26.290 -12.297 -19.619 1.00 98.69 548 ASP A CA 1
ATOM 4330 C C . ASP A 1 548 ? 25.471 -12.409 -18.324 1.00 98.69 548 ASP A C 1
ATOM 4332 O O . ASP A 1 548 ? 25.993 -12.117 -17.245 1.00 98.69 548 ASP A O 1
ATOM 4336 N N . PHE A 1 549 ? 24.222 -12.887 -18.397 1.00 98.81 549 PHE A N 1
ATOM 4337 C CA . PHE A 1 549 ? 23.398 -13.140 -17.216 1.00 98.81 549 PHE A CA 1
ATOM 4338 C C . PHE A 1 549 ? 24.097 -14.107 -16.262 1.00 98.81 549 PHE A C 1
ATOM 4340 O O . PHE A 1 549 ? 24.256 -13.774 -15.093 1.00 98.81 549 PHE A O 1
ATOM 4347 N N . LEU A 1 550 ? 24.575 -15.259 -16.744 1.00 98.56 550 LEU A N 1
ATOM 4348 C CA . LEU A 1 550 ? 25.272 -16.238 -15.901 1.00 98.56 550 LEU A CA 1
ATOM 4349 C C . LEU A 1 550 ? 26.522 -15.640 -15.233 1.00 98.56 550 LEU A C 1
ATOM 4351 O O . LEU A 1 550 ? 26.819 -15.927 -14.069 1.00 98.56 550 LEU A O 1
ATOM 4355 N N . ASN A 1 551 ? 27.244 -14.774 -15.949 1.00 98.25 551 ASN A N 1
ATOM 4356 C CA . ASN A 1 551 ? 28.437 -14.105 -15.439 1.00 98.25 551 ASN A CA 1
ATOM 4357 C C . ASN A 1 551 ? 28.153 -13.083 -14.340 1.00 98.25 551 ASN A C 1
ATOM 4359 O O . ASN A 1 551 ? 28.968 -12.968 -13.427 1.00 98.25 551 ASN A O 1
ATOM 4363 N N . TRP A 1 552 ? 27.038 -12.360 -14.414 1.00 98.19 552 TRP A N 1
ATOM 4364 C CA . TRP A 1 552 ? 26.637 -11.433 -13.355 1.00 98.19 552 TRP A CA 1
ATOM 4365 C C . TRP A 1 552 ? 25.925 -12.149 -12.216 1.00 98.19 552 TRP A C 1
ATOM 4367 O O . TRP A 1 552 ? 26.224 -11.880 -11.056 1.00 98.19 552 TRP A O 1
ATOM 4377 N N . TYR A 1 553 ? 25.052 -13.107 -12.532 1.00 97.81 553 TYR A N 1
ATOM 4378 C CA . TYR A 1 553 ? 24.263 -13.850 -11.557 1.00 97.81 553 TYR A CA 1
ATOM 4379 C C . TYR A 1 553 ? 25.161 -14.534 -10.524 1.00 97.81 553 TYR A C 1
ATOM 4381 O O . TYR A 1 553 ? 24.986 -14.306 -9.333 1.00 97.81 553 TYR A O 1
ATOM 4389 N N . LYS A 1 554 ? 26.236 -15.212 -10.961 1.00 97.19 554 LYS A N 1
ATOM 4390 C CA . LYS A 1 554 ? 27.215 -15.856 -10.060 1.00 97.19 554 LYS A CA 1
ATOM 4391 C C . LYS A 1 554 ? 27.924 -14.909 -9.074 1.00 97.19 554 LYS A C 1
ATOM 4393 O O . LYS A 1 554 ? 28.581 -15.387 -8.154 1.00 97.19 554 LYS A O 1
ATOM 4398 N N . LEU A 1 555 ? 27.876 -13.591 -9.296 1.00 96.44 555 LEU A N 1
ATOM 4399 C CA . LEU A 1 555 ? 28.507 -12.579 -8.438 1.00 96.44 555 LEU A CA 1
ATOM 4400 C C . LEU A 1 555 ? 27.544 -11.996 -7.396 1.00 96.44 555 LEU A C 1
ATOM 4402 O O . LEU A 1 555 ? 27.981 -11.212 -6.548 1.00 96.44 555 LEU A O 1
ATOM 4406 N N . ILE A 1 556 ? 26.258 -12.336 -7.471 1.00 95.25 556 ILE A N 1
ATOM 4407 C CA . ILE A 1 556 ? 25.211 -11.822 -6.589 1.00 95.25 556 ILE A CA 1
ATOM 4408 C C . ILE A 1 556 ? 25.068 -12.759 -5.376 1.00 95.25 556 ILE A C 1
ATOM 4410 O O . ILE A 1 556 ? 25.195 -13.971 -5.520 1.00 95.25 556 ILE A O 1
ATOM 4414 N N . PRO A 1 557 ? 24.740 -12.253 -4.173 1.00 90.25 557 PRO A N 1
ATOM 4415 C CA . PRO A 1 557 ? 24.502 -13.085 -2.983 1.00 90.25 557 PRO A CA 1
ATOM 4416 C C . PRO A 1 557 ? 23.287 -14.038 -3.055 1.00 90.25 557 PRO A C 1
ATOM 4418 O O . PRO A 1 557 ? 23.062 -14.820 -2.133 1.00 90.25 557 PRO A O 1
ATOM 4421 N N . HIS A 1 558 ? 22.488 -13.967 -4.127 1.00 92.00 558 HIS A N 1
ATOM 4422 C CA . HIS A 1 558 ? 21.236 -14.710 -4.328 1.00 92.00 558 HIS A CA 1
ATOM 4423 C C . HIS A 1 558 ? 20.243 -14.537 -3.162 1.00 92.00 558 HIS A C 1
ATOM 4425 O O . HIS A 1 558 ? 19.624 -15.505 -2.701 1.00 92.00 558 HIS A O 1
ATOM 4431 N N . GLU A 1 559 ? 20.112 -13.300 -2.675 1.00 88.88 559 GLU A N 1
ATOM 4432 C CA . GLU A 1 559 ? 19.099 -12.902 -1.700 1.00 88.88 559 GLU A CA 1
ATOM 4433 C C . GLU A 1 559 ? 17.840 -12.412 -2.421 1.00 88.88 559 GLU A C 1
ATOM 4435 O O . GLU A 1 559 ? 17.858 -11.433 -3.169 1.00 88.88 559 GLU A O 1
ATOM 4440 N N . PHE A 1 560 ? 16.725 -13.102 -2.195 1.00 90.06 560 PHE A N 1
ATOM 4441 C CA . PHE A 1 560 ? 15.469 -12.837 -2.888 1.00 90.06 560 PHE A CA 1
ATOM 4442 C C . PHE A 1 560 ? 14.550 -11.949 -2.039 1.00 90.06 560 PHE A C 1
ATOM 4444 O O . PHE A 1 560 ? 13.711 -12.434 -1.278 1.00 90.06 560 PHE A O 1
ATOM 4451 N N . HIS A 1 561 ? 14.756 -10.635 -2.147 1.00 81.56 561 HIS A N 1
ATOM 4452 C CA . HIS A 1 561 ? 13.951 -9.604 -1.480 1.00 81.56 561 HIS A CA 1
ATOM 4453 C C . HIS A 1 561 ? 12.661 -9.271 -2.255 1.00 81.56 561 HIS A C 1
ATOM 4455 O O . HIS A 1 561 ? 12.469 -9.737 -3.375 1.00 81.56 561 HIS A O 1
ATOM 4461 N N . ALA A 1 562 ? 11.764 -8.483 -1.652 1.00 76.00 562 ALA A N 1
ATOM 4462 C CA . ALA A 1 562 ? 10.474 -8.115 -2.251 1.00 76.00 562 ALA A CA 1
ATOM 4463 C C . ALA A 1 562 ? 10.637 -7.383 -3.597 1.00 76.00 562 ALA A C 1
ATOM 4465 O O . ALA A 1 562 ? 11.529 -6.543 -3.752 1.00 76.00 562 ALA A O 1
ATOM 4466 N N . THR A 1 563 ? 9.750 -7.659 -4.559 1.00 83.25 563 THR A N 1
ATOM 4467 C CA . THR A 1 563 ? 9.907 -7.182 -5.951 1.00 83.25 563 THR A CA 1
ATOM 4468 C C . THR A 1 563 ? 9.734 -5.675 -6.128 1.00 83.25 563 THR A C 1
ATOM 4470 O O . THR A 1 563 ? 10.249 -5.112 -7.094 1.00 83.25 563 THR A O 1
ATOM 4473 N N . MET A 1 564 ? 9.075 -5.006 -5.179 1.00 86.94 564 MET A N 1
ATOM 4474 C CA . MET A 1 564 ? 8.875 -3.553 -5.185 1.00 86.94 564 MET A CA 1
ATOM 4475 C C . MET A 1 564 ? 10.168 -2.762 -4.916 1.00 86.94 564 MET A C 1
ATOM 4477 O O . MET A 1 564 ? 10.180 -1.547 -5.067 1.00 86.94 564 MET A O 1
ATOM 4481 N N . SER A 1 565 ? 11.268 -3.414 -4.521 1.00 87.19 565 SER A N 1
ATOM 4482 C CA . SER A 1 565 ? 12.524 -2.716 -4.233 1.00 87.19 565 SER A CA 1
ATOM 4483 C C . SER A 1 565 ? 13.072 -1.974 -5.461 1.00 87.19 565 SER A C 1
ATOM 4485 O O . SER A 1 565 ? 13.265 -2.558 -6.535 1.00 87.19 565 SER A O 1
ATOM 4487 N N . TRP A 1 566 ? 13.370 -0.685 -5.280 1.00 86.38 566 TRP A N 1
ATOM 4488 C CA . TRP A 1 566 ? 14.096 0.139 -6.252 1.00 86.38 566 TRP A CA 1
ATOM 4489 C C . TRP A 1 566 ? 15.611 -0.100 -6.216 1.00 86.38 566 TRP A C 1
ATOM 4491 O O . TRP A 1 566 ? 16.293 0.340 -7.132 1.00 86.38 566 TRP A O 1
ATOM 4501 N N . GLN A 1 567 ? 16.124 -0.765 -5.173 1.00 89.56 567 GLN A N 1
ATOM 4502 C CA . GLN A 1 567 ? 17.558 -1.000 -4.971 1.00 89.56 567 GLN A CA 1
ATOM 4503 C C . GLN A 1 567 ? 17.974 -2.449 -5.254 1.00 89.56 567 GLN A C 1
ATOM 4505 O O . GLN A 1 567 ? 19.102 -2.709 -5.638 1.00 89.56 567 GLN A O 1
ATOM 4510 N N . GLN A 1 568 ? 17.089 -3.417 -5.007 1.00 91.06 568 GLN A N 1
ATOM 4511 C CA . GLN A 1 568 ? 17.424 -4.840 -5.085 1.00 91.06 568 GLN A CA 1
ATOM 4512 C C . GLN A 1 568 ? 16.686 -5.490 -6.251 1.00 91.06 568 GLN A C 1
ATOM 4514 O O . GLN A 1 568 ? 15.455 -5.551 -6.281 1.00 91.06 568 GLN A O 1
ATOM 4519 N N . HIS A 1 569 ? 17.447 -6.027 -7.197 1.00 95.75 569 HIS A N 1
ATOM 4520 C CA . HIS A 1 569 ? 16.945 -6.529 -8.477 1.00 95.75 569 HIS A CA 1
ATOM 4521 C C . HIS A 1 569 ? 17.218 -8.016 -8.695 1.00 95.75 569 HIS A C 1
ATOM 4523 O O . HIS A 1 569 ? 16.849 -8.564 -9.731 1.00 95.75 569 HIS A O 1
ATOM 4529 N N . THR A 1 570 ? 17.786 -8.702 -7.701 1.00 96.56 570 THR A N 1
ATOM 4530 C CA . THR A 1 570 ? 18.085 -10.142 -7.770 1.00 96.56 570 THR A CA 1
ATOM 4531 C C . THR A 1 570 ? 16.852 -10.977 -8.150 1.00 96.56 570 THR A C 1
ATOM 4533 O O . THR A 1 570 ? 16.941 -11.821 -9.042 1.00 96.56 570 THR A O 1
ATOM 4536 N N . VAL A 1 571 ? 15.682 -10.713 -7.542 1.00 96.31 571 VAL A N 1
ATOM 4537 C CA . VAL A 1 571 ? 14.422 -11.393 -7.913 1.00 96.31 571 VAL A CA 1
ATOM 4538 C C . VAL A 1 571 ? 13.994 -11.044 -9.333 1.00 96.31 571 VAL A C 1
ATOM 4540 O O . VAL A 1 571 ? 13.595 -11.940 -10.067 1.00 96.31 571 VAL A O 1
ATOM 4543 N N . LYS A 1 572 ? 14.110 -9.776 -9.744 1.00 97.56 572 LYS A N 1
ATOM 4544 C CA . LYS A 1 572 ? 13.738 -9.326 -11.096 1.00 97.56 572 LYS A CA 1
ATOM 4545 C C . LYS A 1 572 ? 14.587 -10.033 -12.160 1.00 97.56 572 LYS A C 1
ATOM 4547 O O . LYS A 1 572 ? 14.047 -10.551 -13.135 1.00 97.56 572 LYS A O 1
ATOM 4552 N N . ALA A 1 573 ? 15.892 -10.161 -11.912 1.00 98.31 573 ALA A N 1
ATOM 4553 C CA . ALA A 1 573 ? 16.830 -10.865 -12.779 1.00 98.31 573 ALA A CA 1
ATOM 4554 C C . ALA A 1 573 ? 16.487 -12.349 -12.944 1.00 98.31 573 ALA A C 1
ATOM 4556 O O . ALA A 1 573 ? 16.278 -12.824 -14.062 1.00 98.31 573 ALA A O 1
ATOM 4557 N N . ILE A 1 574 ? 16.390 -13.090 -11.834 1.00 98.06 574 ILE A N 1
ATOM 4558 C CA . ILE A 1 574 ? 16.119 -14.528 -11.909 1.00 98.06 574 ILE A CA 1
ATOM 4559 C C . ILE A 1 574 ? 14.682 -14.821 -12.348 1.00 98.06 574 ILE A C 1
ATOM 4561 O O . ILE A 1 574 ? 14.439 -15.863 -12.951 1.00 98.06 574 ILE A O 1
ATOM 4565 N N . TRP A 1 575 ? 13.732 -13.911 -12.104 1.00 98.12 575 TRP A N 1
ATOM 4566 C CA . TRP A 1 575 ? 12.371 -13.999 -12.628 1.00 98.12 575 TRP A CA 1
ATOM 4567 C C . TRP A 1 575 ? 12.357 -13.917 -14.153 1.00 98.12 575 TRP A C 1
ATOM 4569 O O . TRP A 1 575 ? 11.793 -14.800 -14.802 1.00 98.12 575 TRP A O 1
ATOM 4579 N N . ALA A 1 576 ? 13.009 -12.905 -14.733 1.00 98.62 576 ALA A N 1
ATOM 4580 C CA . ALA A 1 576 ? 13.122 -12.760 -16.181 1.00 98.62 576 ALA A CA 1
ATOM 4581 C C . ALA A 1 576 ? 13.770 -14.001 -16.809 1.00 98.62 576 ALA A C 1
ATOM 4583 O O . ALA A 1 576 ? 13.221 -14.587 -17.742 1.00 98.62 576 ALA A O 1
ATOM 4584 N N . TYR A 1 577 ? 14.874 -14.474 -16.228 1.00 98.69 577 TYR A N 1
ATOM 4585 C CA . TYR A 1 577 ? 15.536 -15.689 -16.692 1.00 98.69 577 TYR A CA 1
ATOM 4586 C C . TYR A 1 577 ? 14.636 -16.927 -16.551 1.00 98.69 577 TYR A C 1
ATOM 4588 O O . TYR A 1 577 ? 14.489 -17.686 -17.495 1.00 98.69 577 TYR A O 1
ATOM 4596 N N . SER A 1 578 ? 13.947 -17.110 -15.422 1.00 98.25 578 SER A N 1
ATOM 4597 C CA . SER A 1 578 ? 13.104 -18.294 -15.165 1.00 98.25 578 SER A CA 1
ATOM 4598 C C . SER A 1 578 ? 11.794 -18.330 -15.959 1.00 98.25 578 SER A C 1
ATOM 4600 O O . SER A 1 578 ? 11.149 -19.378 -16.009 1.00 98.25 578 SER A O 1
ATOM 4602 N N . THR A 1 579 ? 11.363 -17.199 -16.523 1.00 97.31 579 THR A N 1
ATOM 4603 C CA . THR A 1 579 ? 10.078 -17.054 -17.238 1.00 97.31 579 THR A CA 1
ATOM 4604 C C . THR A 1 579 ? 10.247 -16.798 -18.735 1.00 97.31 579 THR A C 1
ATOM 4606 O O . THR A 1 579 ? 9.285 -16.458 -19.422 1.00 97.31 579 THR A O 1
ATOM 4609 N N . THR A 1 580 ? 11.464 -16.950 -19.256 1.00 97.69 580 THR A N 1
ATOM 4610 C CA . THR A 1 580 ? 11.725 -16.900 -20.695 1.00 97.69 580 THR A CA 1
ATOM 4611 C C . THR A 1 580 ? 11.231 -18.159 -21.414 1.00 97.69 580 THR A C 1
ATOM 4613 O O . THR A 1 580 ? 11.063 -19.218 -20.812 1.00 97.69 580 THR A O 1
ATOM 4616 N N . THR A 1 581 ? 10.992 -18.039 -22.720 1.00 96.69 581 THR A N 1
ATOM 4617 C CA . THR A 1 581 ? 10.684 -19.179 -23.605 1.00 96.69 581 THR A CA 1
ATOM 4618 C C . THR A 1 581 ? 11.942 -19.813 -24.208 1.00 96.69 581 THR A C 1
ATOM 4620 O O . THR A 1 581 ? 11.861 -20.877 -24.818 1.00 96.69 581 THR A O 1
ATOM 4623 N N . PHE A 1 582 ? 13.100 -19.172 -24.031 1.00 98.31 582 PHE A N 1
ATOM 4624 C CA . PHE A 1 582 ? 14.402 -19.659 -24.482 1.00 98.31 582 PHE A CA 1
ATOM 4625 C C . PHE A 1 582 ? 15.029 -20.643 -23.472 1.00 98.31 582 PHE A C 1
ATOM 4627 O O . PHE A 1 582 ? 14.583 -20.709 -22.323 1.00 98.31 582 PHE A O 1
ATOM 4634 N N . PRO A 1 583 ? 16.040 -21.437 -23.871 1.00 98.25 583 PRO A N 1
ATOM 4635 C CA . PRO A 1 583 ? 16.719 -22.363 -22.967 1.00 98.25 583 PRO A CA 1
ATOM 4636 C C . PRO A 1 583 ? 17.332 -21.687 -21.730 1.00 98.25 583 PRO A C 1
ATOM 4638 O O . PRO A 1 583 ? 17.846 -20.574 -21.779 1.00 98.25 583 PRO A O 1
ATOM 4641 N N . VAL A 1 584 ? 17.303 -22.382 -20.595 1.00 98.25 584 VAL A N 1
ATOM 4642 C CA . VAL A 1 584 ? 17.818 -21.880 -19.312 1.00 98.25 584 VAL A CA 1
ATOM 4643 C C . VAL A 1 584 ? 18.583 -22.965 -18.573 1.00 98.25 584 VAL A C 1
ATOM 4645 O O . VAL A 1 584 ? 18.267 -24.151 -18.687 1.00 98.25 584 VAL A O 1
ATOM 4648 N N . GLU A 1 585 ? 19.535 -22.553 -17.741 1.00 97.94 585 GLU A N 1
ATOM 4649 C CA . GLU A 1 585 ? 20.221 -23.444 -16.812 1.00 97.94 585 GLU A CA 1
ATOM 4650 C C . GLU A 1 585 ? 19.267 -23.868 -15.690 1.00 97.94 585 GLU A C 1
ATOM 4652 O O . GLU A 1 585 ? 18.964 -23.108 -14.761 1.00 97.94 585 GLU A O 1
ATOM 4657 N N . ALA A 1 586 ? 18.792 -25.115 -15.764 1.00 97.56 586 ALA A N 1
ATOM 4658 C CA . ALA A 1 586 ? 17.808 -25.660 -14.830 1.00 97.56 586 ALA A CA 1
ATOM 4659 C C . ALA A 1 586 ? 18.260 -25.556 -13.363 1.00 97.56 586 ALA A C 1
ATOM 4661 O O . ALA A 1 586 ? 17.423 -25.407 -12.474 1.00 97.56 586 ALA A O 1
ATOM 4662 N N . ALA A 1 587 ? 19.572 -25.593 -13.101 1.00 97.94 587 ALA A N 1
ATOM 4663 C CA . ALA A 1 587 ? 20.135 -25.430 -11.764 1.00 97.94 587 ALA A CA 1
ATOM 4664 C C . ALA A 1 587 ? 19.753 -24.083 -11.122 1.00 97.94 587 ALA A C 1
ATOM 4666 O O . ALA A 1 587 ? 19.336 -24.071 -9.966 1.00 97.94 587 ALA A O 1
ATOM 4667 N N . HIS A 1 588 ? 19.812 -22.973 -11.866 1.00 97.88 588 HIS A N 1
ATOM 4668 C CA . HIS A 1 588 ? 19.482 -21.640 -11.345 1.00 97.88 588 HIS A CA 1
ATOM 4669 C C . HIS A 1 588 ? 17.977 -21.458 -11.132 1.00 97.88 588 HIS A C 1
ATOM 4671 O O . HIS A 1 588 ? 17.550 -20.917 -10.113 1.00 97.88 588 HIS A O 1
ATOM 4677 N N . VAL A 1 589 ? 17.154 -21.987 -12.045 1.00 97.88 589 VAL A N 1
ATOM 4678 C CA . VAL A 1 589 ? 15.691 -21.975 -11.884 1.00 97.88 589 VAL A CA 1
ATOM 4679 C C . VAL A 1 589 ? 15.272 -22.819 -10.677 1.00 97.88 589 VAL A C 1
ATOM 4681 O O . VAL A 1 589 ? 14.415 -22.409 -9.893 1.00 97.88 589 VAL A O 1
ATOM 4684 N N . ASN A 1 590 ? 15.888 -23.990 -10.495 1.00 97.94 590 ASN A N 1
ATOM 4685 C CA . ASN A 1 590 ? 15.622 -24.857 -9.351 1.00 97.94 590 ASN A CA 1
ATOM 4686 C C . ASN A 1 590 ? 16.108 -24.233 -8.041 1.00 97.94 590 ASN A C 1
ATOM 4688 O O . ASN A 1 590 ? 15.387 -24.306 -7.050 1.00 97.94 590 ASN A O 1
ATOM 4692 N N . GLU A 1 591 ? 17.273 -23.579 -8.026 1.00 97.00 591 GLU A N 1
ATOM 4693 C CA . GLU A 1 591 ? 17.741 -22.812 -6.869 1.00 97.00 591 GLU A CA 1
ATOM 4694 C C . GLU A 1 591 ? 16.702 -21.765 -6.458 1.00 97.00 591 GLU A C 1
ATOM 4696 O O . GLU A 1 591 ? 16.287 -21.732 -5.297 1.00 97.00 591 GLU A O 1
ATOM 4701 N N . PHE A 1 592 ? 16.234 -20.957 -7.412 1.00 97.44 592 PHE A N 1
ATOM 4702 C CA . PHE A 1 592 ? 15.243 -19.923 -7.144 1.00 97.44 592 PHE A CA 1
ATOM 4703 C C . PHE A 1 592 ? 13.947 -20.512 -6.587 1.00 97.44 592 PHE A C 1
ATOM 4705 O O . PHE A 1 592 ? 13.498 -20.114 -5.513 1.00 97.44 592 PHE A O 1
ATOM 4712 N N . LYS A 1 593 ? 13.378 -21.524 -7.254 1.00 97.44 593 LYS A N 1
ATOM 4713 C CA . LYS A 1 593 ? 12.158 -22.201 -6.785 1.00 97.44 593 LYS A CA 1
ATOM 4714 C C . LYS A 1 593 ? 12.333 -22.829 -5.402 1.00 97.44 593 LYS A C 1
ATOM 4716 O O . LYS A 1 593 ? 11.401 -22.788 -4.595 1.00 97.44 593 LYS A O 1
ATOM 4721 N N . ASN A 1 594 ? 13.504 -23.394 -5.116 1.00 97.31 594 ASN A N 1
ATOM 4722 C CA . ASN A 1 594 ? 13.809 -23.973 -3.815 1.00 97.31 594 ASN A CA 1
ATOM 4723 C C . ASN A 1 594 ? 13.859 -22.888 -2.739 1.00 97.31 594 ASN A C 1
ATOM 4725 O O . ASN A 1 594 ? 13.096 -22.993 -1.783 1.00 97.31 594 ASN A O 1
ATOM 4729 N N . LYS A 1 595 ? 14.639 -21.811 -2.924 1.00 96.31 595 LYS A N 1
ATOM 4730 C CA . LYS A 1 595 ? 14.710 -20.707 -1.949 1.00 96.31 595 LYS A CA 1
ATOM 4731 C C . LYS A 1 595 ? 13.374 -19.989 -1.770 1.00 96.31 595 LYS A C 1
ATOM 4733 O O . LYS A 1 595 ? 13.035 -19.608 -0.650 1.00 96.31 595 LYS A O 1
ATOM 4738 N N . LEU A 1 596 ? 12.569 -19.850 -2.829 1.00 95.75 596 LEU A N 1
ATOM 4739 C CA . LEU A 1 596 ? 11.205 -19.338 -2.695 1.00 95.75 596 LEU A CA 1
ATOM 4740 C C . LEU A 1 596 ? 10.392 -20.189 -1.712 1.00 95.75 596 LEU A C 1
ATOM 4742 O O . LEU A 1 596 ? 9.765 -19.645 -0.806 1.00 95.75 596 LEU A O 1
ATOM 4746 N N . ASN A 1 597 ? 10.436 -21.517 -1.849 1.00 95.12 597 ASN A N 1
ATOM 4747 C CA . ASN A 1 597 ? 9.701 -22.432 -0.976 1.00 95.12 597 ASN A CA 1
ATOM 4748 C C . ASN A 1 597 ? 10.285 -22.540 0.437 1.00 95.12 597 ASN A C 1
ATOM 4750 O O . ASN A 1 597 ? 9.515 -22.595 1.392 1.00 95.12 597 ASN A O 1
ATOM 4754 N N . SER A 1 598 ? 11.608 -22.616 0.583 1.00 94.56 598 SER A N 1
ATOM 4755 C CA . SER A 1 598 ? 12.261 -22.904 1.866 1.00 94.56 598 SER A CA 1
ATOM 4756 C C . SER A 1 598 ? 12.533 -21.662 2.708 1.00 94.56 598 SER A C 1
ATOM 4758 O O . SER A 1 598 ? 12.590 -21.766 3.932 1.00 94.56 598 SER A O 1
ATOM 4760 N N . GLU A 1 599 ? 12.690 -20.495 2.079 1.00 93.81 599 GLU A N 1
ATOM 4761 C CA . GLU A 1 599 ? 13.126 -19.267 2.748 1.00 93.81 599 GLU A CA 1
ATOM 4762 C C . GLU A 1 599 ? 12.106 -18.141 2.585 1.00 93.81 599 GLU A C 1
ATOM 4764 O O . GLU A 1 599 ? 11.544 -17.690 3.583 1.00 93.81 599 GLU A O 1
ATOM 4769 N N . VAL A 1 600 ? 11.825 -17.701 1.353 1.00 93.19 600 VAL A N 1
ATOM 4770 C CA . VAL A 1 600 ? 11.033 -16.480 1.105 1.00 93.19 600 VAL A CA 1
ATOM 4771 C C . VAL A 1 600 ? 9.590 -16.649 1.575 1.00 93.19 600 VAL A C 1
ATOM 4773 O O . VAL A 1 600 ? 9.146 -15.915 2.457 1.00 93.19 600 VAL A O 1
ATOM 4776 N N . LEU A 1 601 ? 8.873 -17.656 1.067 1.00 93.50 601 LEU A N 1
ATOM 4777 C CA . LEU A 1 601 ? 7.468 -17.896 1.415 1.00 93.50 601 LEU A CA 1
ATOM 4778 C C . LEU A 1 601 ? 7.301 -18.298 2.883 1.00 93.50 601 LEU A C 1
ATOM 4780 O O . LEU A 1 601 ? 6.351 -17.870 3.536 1.00 93.50 601 LEU A O 1
ATOM 4784 N N . VAL A 1 602 ? 8.248 -19.061 3.439 1.00 93.00 602 VAL A N 1
ATOM 4785 C CA . VAL A 1 602 ? 8.260 -19.396 4.873 1.00 93.00 602 VAL A CA 1
ATOM 4786 C C . VAL A 1 602 ? 8.413 -18.131 5.713 1.00 93.00 602 VAL A C 1
ATOM 4788 O O . VAL A 1 602 ? 7.704 -17.956 6.705 1.00 93.00 602 VAL A O 1
ATOM 4791 N N . ASN A 1 603 ? 9.313 -17.227 5.326 1.00 90.88 603 ASN A N 1
ATOM 4792 C CA . ASN A 1 603 ? 9.521 -15.962 6.016 1.00 90.88 603 ASN A CA 1
ATOM 4793 C C . ASN A 1 603 ? 8.294 -15.050 5.890 1.00 90.88 603 ASN A C 1
ATOM 4795 O O . ASN A 1 603 ? 7.835 -14.519 6.901 1.00 90.88 603 ASN A O 1
ATOM 4799 N N . TYR A 1 604 ? 7.709 -14.943 4.695 1.00 91.75 604 TYR A N 1
ATOM 4800 C CA . TYR A 1 604 ? 6.499 -14.159 4.448 1.00 91.75 604 TYR A CA 1
ATOM 4801 C C . TYR A 1 604 ? 5.340 -14.675 5.296 1.00 91.75 604 TYR A C 1
ATOM 4803 O O . TYR A 1 604 ? 4.764 -13.903 6.062 1.00 91.75 604 TYR A O 1
ATOM 4811 N N . PHE A 1 605 ? 5.063 -15.980 5.264 1.00 91.88 605 PHE A N 1
ATOM 4812 C CA . PHE A 1 605 ? 4.015 -16.603 6.073 1.00 91.88 605 PHE A CA 1
ATOM 4813 C C . PHE A 1 605 ? 4.273 -16.441 7.578 1.00 91.88 605 PHE A C 1
ATOM 4815 O O . PHE A 1 605 ? 3.368 -16.140 8.355 1.00 91.88 605 PHE A O 1
ATOM 4822 N N . ASN A 1 606 ? 5.522 -16.604 8.026 1.00 89.94 606 ASN A N 1
ATOM 4823 C CA . ASN A 1 606 ? 5.866 -16.412 9.434 1.00 89.94 606 ASN A CA 1
ATOM 4824 C C . ASN A 1 606 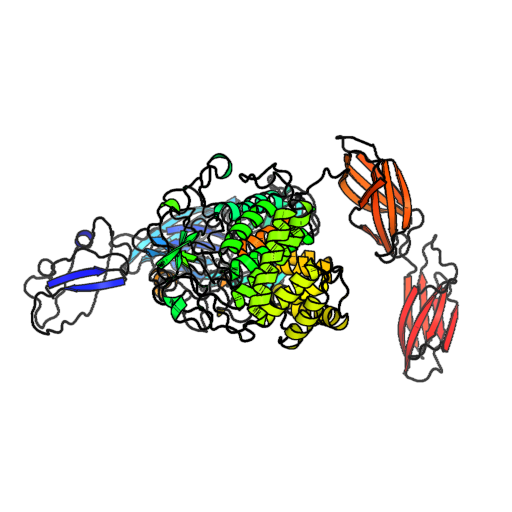? 5.670 -14.952 9.878 1.00 89.94 606 ASN A C 1
ATOM 4826 O O . ASN A 1 606 ? 5.215 -14.721 10.996 1.00 89.94 606 ASN A O 1
ATOM 4830 N N . ARG A 1 607 ? 6.032 -13.974 9.039 1.00 86.56 607 ARG A N 1
ATOM 4831 C CA . ARG A 1 607 ? 5.879 -12.536 9.310 1.00 86.56 607 ARG A CA 1
ATOM 4832 C C . ARG A 1 607 ? 4.407 -12.135 9.343 1.00 86.56 607 ARG A C 1
ATOM 4834 O O . ARG A 1 607 ? 3.981 -11.541 10.326 1.00 86.56 607 ARG A O 1
ATOM 4841 N N . THR A 1 608 ? 3.658 -12.521 8.318 1.00 89.62 608 THR A N 1
ATOM 4842 C CA . THR A 1 608 ? 2.245 -12.174 8.134 1.00 89.62 608 THR A CA 1
ATOM 4843 C C . THR A 1 608 ? 1.356 -13.032 9.035 1.00 89.62 608 THR A C 1
ATOM 4845 O O . THR A 1 608 ? 0.956 -12.587 10.105 1.00 89.62 608 THR A O 1
ATOM 4848 N N . MET A 1 609 ? 1.141 -14.296 8.676 1.00 89.12 609 MET A N 1
ATOM 4849 C CA . MET A 1 609 ? 0.136 -15.173 9.282 1.00 89.12 609 MET A CA 1
ATOM 4850 C C . MET A 1 609 ? 0.466 -15.655 10.702 1.00 89.12 609 MET A C 1
ATOM 4852 O O . MET A 1 609 ? -0.439 -15.861 11.508 1.00 89.12 609 MET A O 1
ATOM 4856 N N . LYS A 1 610 ? 1.748 -15.888 11.037 1.00 87.31 610 LYS A N 1
ATOM 4857 C CA . LYS A 1 610 ? 2.113 -16.406 12.378 1.00 87.31 610 LYS A CA 1
ATOM 4858 C C . LYS A 1 610 ? 2.404 -15.321 13.411 1.00 87.31 610 LYS A C 1
ATOM 4860 O O . LYS A 1 610 ? 2.115 -15.511 14.592 1.00 87.31 610 LYS A O 1
ATOM 4865 N N . LYS A 1 611 ? 3.075 -14.234 13.017 1.00 86.06 611 LYS A N 1
ATOM 4866 C CA . LYS A 1 611 ? 3.579 -13.221 13.962 1.00 86.06 611 LYS A CA 1
ATOM 4867 C C . LYS A 1 611 ? 2.656 -12.015 14.096 1.00 86.06 611 LYS A C 1
ATOM 4869 O O . LYS A 1 611 ? 2.464 -11.563 15.234 1.00 86.06 611 LYS A O 1
ATOM 4874 N N . HIS A 1 612 ? 2.128 -11.503 12.985 1.00 89.06 612 HIS A N 1
ATOM 4875 C CA . HIS A 1 612 ? 1.332 -10.280 12.947 1.00 89.06 612 HIS A CA 1
ATOM 4876 C C . HIS A 1 612 ? -0.145 -10.578 13.220 1.00 89.06 612 HIS A C 1
ATOM 4878 O O . HIS A 1 612 ? -0.772 -11.342 12.502 1.00 89.06 612 HIS A O 1
ATOM 4884 N N . ALA A 1 613 ? -0.744 -9.936 14.226 1.00 92.12 613 ALA A N 1
ATOM 4885 C CA . ALA A 1 613 ? -2.122 -10.242 14.634 1.00 92.12 613 ALA A CA 1
ATOM 4886 C C . ALA A 1 613 ? -3.185 -9.900 13.567 1.00 92.12 613 ALA A C 1
ATOM 4888 O O . ALA A 1 613 ? -4.249 -10.509 13.514 1.00 92.12 613 ALA A O 1
ATOM 4889 N N . TYR A 1 614 ? -2.879 -8.927 12.712 1.00 93.56 614 TYR A N 1
ATOM 4890 C CA . TYR A 1 614 ? -3.689 -8.554 11.549 1.00 93.56 614 TYR A CA 1
ATOM 4891 C C . TYR A 1 614 ? -3.342 -9.298 10.252 1.00 93.56 614 TYR A C 1
ATOM 4893 O O . TYR A 1 614 ? -3.966 -9.021 9.240 1.00 93.56 614 TYR A O 1
ATOM 4901 N N . HIS A 1 615 ? -2.376 -10.221 10.254 1.00 91.75 615 HIS A N 1
ATOM 4902 C CA . HIS A 1 615 ? -1.898 -10.921 9.049 1.00 91.75 615 HIS A CA 1
ATOM 4903 C C . HIS A 1 615 ? -1.273 -10.034 7.960 1.00 91.75 615 HIS A C 1
ATOM 4905 O O . HIS A 1 615 ? -1.057 -10.501 6.846 1.00 91.75 615 HIS A O 1
ATOM 4911 N N . GLY A 1 616 ? -0.950 -8.776 8.263 1.00 84.06 616 GLY A N 1
ATOM 4912 C CA . GLY A 1 616 ? -0.280 -7.863 7.334 1.00 84.06 616 GLY A CA 1
ATOM 4913 C C . GLY A 1 616 ? 1.240 -8.019 7.309 1.00 84.06 616 GLY A C 1
ATOM 4914 O O . GLY A 1 616 ? 1.830 -8.676 8.177 1.00 84.06 616 GLY A O 1
ATOM 4915 N N . ALA A 1 617 ? 1.872 -7.383 6.321 1.00 70.56 617 ALA A N 1
ATOM 4916 C CA . ALA A 1 617 ? 3.322 -7.269 6.215 1.00 70.56 617 ALA A CA 1
ATOM 4917 C C . ALA A 1 617 ? 3.938 -6.826 7.556 1.00 70.56 617 ALA A C 1
ATOM 4919 O O . ALA A 1 617 ? 3.493 -5.874 8.197 1.00 70.56 617 ALA A O 1
ATOM 4920 N N . TYR A 1 618 ? 4.946 -7.570 8.018 1.00 69.50 618 TYR A N 1
ATOM 4921 C CA . TYR A 1 618 ? 5.491 -7.429 9.366 1.00 69.50 618 TYR A CA 1
ATOM 4922 C C . TYR A 1 618 ? 7.002 -7.355 9.358 1.00 69.50 618 TYR A C 1
ATOM 4924 O O . TYR A 1 618 ? 7.682 -8.200 8.769 1.00 69.50 618 TYR A O 1
ATOM 4932 N N . HIS A 1 619 ? 7.524 -6.426 10.152 1.00 68.50 619 HIS A N 1
ATOM 4933 C CA . HIS A 1 619 ? 8.912 -6.438 10.564 1.00 68.50 619 HIS A CA 1
ATOM 4934 C C . HIS A 1 619 ? 9.015 -6.647 12.078 1.00 68.50 619 HIS A C 1
ATOM 4936 O O . HIS A 1 619 ? 8.313 -6.019 12.865 1.00 68.50 619 HIS A O 1
ATOM 4942 N N . HIS A 1 620 ? 9.918 -7.534 12.501 1.00 65.38 620 HIS A N 1
ATOM 4943 C CA . HIS A 1 620 ? 10.101 -7.890 13.915 1.00 65.38 620 HIS A CA 1
ATOM 4944 C C . HIS A 1 620 ? 10.642 -6.737 14.769 1.00 65.38 620 HIS A C 1
ATOM 4946 O O . HIS A 1 620 ? 10.462 -6.727 15.984 1.00 65.38 620 HIS A O 1
ATOM 4952 N N . TYR A 1 621 ? 11.276 -5.752 14.135 1.00 72.94 621 TYR A N 1
ATOM 4953 C CA . TYR A 1 621 ? 11.677 -4.502 14.767 1.00 72.94 621 TYR A CA 1
ATOM 4954 C C . TYR A 1 621 ? 10.682 -3.397 14.417 1.00 72.94 621 TYR A C 1
ATOM 4956 O O . TYR A 1 621 ? 10.587 -3.007 13.252 1.00 72.94 621 TYR A O 1
ATOM 4964 N N . LYS A 1 622 ? 9.983 -2.874 15.438 1.00 75.81 622 LYS A N 1
ATOM 4965 C CA . LYS A 1 622 ? 8.945 -1.838 15.292 1.00 75.81 622 LYS A CA 1
ATOM 4966 C C . LYS A 1 622 ? 9.431 -0.587 14.552 1.00 75.81 622 LYS A C 1
ATOM 4968 O O . LYS A 1 622 ? 8.636 0.044 13.877 1.00 75.81 622 LYS A O 1
ATOM 4973 N N . GLY A 1 623 ? 10.724 -0.259 14.631 1.00 78.06 623 GLY A N 1
ATOM 4974 C CA . GLY A 1 623 ? 11.309 0.903 13.952 1.00 78.06 623 GLY A CA 1
ATOM 4975 C C . GLY A 1 623 ? 11.392 0.804 12.424 1.00 78.06 623 GLY A C 1
ATOM 4976 O O . GLY A 1 623 ? 11.703 1.804 11.799 1.00 78.06 623 GLY A O 1
ATOM 4977 N N . TYR A 1 624 ? 11.107 -0.358 11.821 1.00 79.50 624 TYR A N 1
ATOM 4978 C CA . TYR A 1 624 ? 10.968 -0.487 10.357 1.00 79.50 624 TYR A CA 1
ATOM 4979 C C . TYR A 1 624 ? 9.544 -0.194 9.863 1.00 79.50 624 TYR A C 1
ATOM 4981 O O . TYR A 1 624 ? 9.290 -0.246 8.661 1.00 79.50 624 TYR A O 1
ATOM 4989 N N . VAL A 1 625 ? 8.592 0.072 10.763 1.00 86.69 625 VAL A N 1
ATOM 4990 C CA . VAL A 1 625 ? 7.253 0.506 10.354 1.00 86.69 625 VAL A CA 1
ATOM 4991 C C . VAL A 1 625 ? 7.341 1.955 9.869 1.00 86.69 625 VAL A C 1
ATOM 4993 O O . VAL A 1 625 ? 7.762 2.824 10.629 1.00 86.69 625 VAL A O 1
ATOM 4996 N N . GLY A 1 626 ? 6.972 2.205 8.617 1.00 87.31 626 GLY A N 1
ATOM 4997 C CA . GLY A 1 626 ? 7.107 3.488 7.918 1.00 87.31 626 GLY A CA 1
ATOM 4998 C C . GLY A 1 626 ? 7.392 3.260 6.432 1.00 87.31 626 GLY A C 1
ATOM 4999 O O . GLY A 1 626 ? 7.721 2.136 6.050 1.00 87.31 626 GLY A O 1
ATOM 5000 N N . PHE A 1 627 ? 7.241 4.297 5.600 1.00 88.56 627 PHE A N 1
ATOM 5001 C CA . PHE A 1 627 ? 7.455 4.203 4.144 1.00 88.56 627 PHE A CA 1
ATOM 5002 C C . PHE A 1 627 ? 6.705 3.014 3.505 1.00 88.56 627 PHE A C 1
ATOM 5004 O O . PHE A 1 627 ? 7.282 2.201 2.789 1.00 88.56 627 PHE A O 1
ATOM 5011 N N . GLY A 1 628 ? 5.424 2.840 3.846 1.00 88.00 628 GLY A N 1
ATOM 5012 C CA . GLY A 1 628 ? 4.562 1.829 3.231 1.00 88.00 628 GLY A CA 1
ATOM 5013 C C . GLY A 1 628 ? 4.673 0.422 3.810 1.00 88.00 628 GLY A C 1
ATOM 5014 O O . GLY A 1 628 ? 3.849 -0.423 3.482 1.00 88.00 628 GLY A O 1
ATOM 5015 N N . SER A 1 629 ? 5.609 0.138 4.720 1.00 85.88 629 SER A N 1
ATOM 5016 C CA . SER A 1 629 ? 5.915 -1.248 5.119 1.00 85.88 629 SER A CA 1
ATOM 5017 C C . SER A 1 629 ? 4.764 -2.049 5.751 1.00 85.88 629 SER A C 1
ATOM 5019 O O . SER A 1 629 ? 4.836 -3.277 5.776 1.00 85.88 629 SER A O 1
ATOM 5021 N N . PHE A 1 630 ? 3.707 -1.385 6.235 1.00 90.44 630 PHE A N 1
ATOM 5022 C CA . PHE A 1 630 ? 2.463 -2.027 6.683 1.00 90.44 630 PHE A CA 1
ATOM 5023 C C . PHE A 1 630 ? 1.267 -1.711 5.777 1.00 90.44 630 PHE A C 1
ATOM 5025 O O . PHE A 1 630 ? 0.540 -2.621 5.385 1.00 90.44 630 PHE A O 1
ATOM 5032 N N . ALA A 1 631 ? 1.042 -0.432 5.455 1.00 91.38 631 ALA A N 1
ATOM 5033 C CA . ALA A 1 631 ? -0.124 -0.025 4.674 1.00 91.38 631 ALA A CA 1
ATOM 5034 C C . ALA A 1 631 ? -0.060 -0.480 3.210 1.00 91.38 631 ALA A C 1
ATOM 5036 O O . ALA A 1 631 ? -1.110 -0.676 2.615 1.00 91.38 631 ALA A O 1
ATOM 5037 N N . MET A 1 632 ? 1.136 -0.732 2.667 1.00 88.12 632 MET A N 1
ATOM 5038 C CA . MET A 1 632 ? 1.354 -1.203 1.294 1.00 88.12 632 MET A CA 1
ATOM 5039 C C . MET A 1 632 ? 1.495 -2.727 1.210 1.00 88.12 632 MET A C 1
ATOM 5041 O O . MET A 1 632 ? 2.365 -3.265 0.514 1.00 88.12 632 MET A O 1
ATOM 5045 N N . ALA A 1 633 ? 0.638 -3.453 1.932 1.00 92.00 633 ALA A N 1
ATOM 5046 C CA . ALA A 1 633 ? 0.622 -4.916 1.931 1.00 92.00 633 ALA A CA 1
ATOM 5047 C C . ALA A 1 633 ? 0.343 -5.516 0.532 1.00 92.00 633 ALA A C 1
ATOM 5049 O O . ALA A 1 633 ? 0.685 -6.672 0.282 1.00 92.00 633 ALA A O 1
ATOM 5050 N N . GLN A 1 634 ? -0.178 -4.725 -0.418 1.00 92.19 634 GLN A N 1
ATOM 5051 C CA . GLN A 1 634 ? -0.326 -5.102 -1.830 1.00 92.19 634 GLN A CA 1
ATOM 5052 C C . GLN A 1 634 ? 1.002 -5.532 -2.477 1.00 92.19 634 GLN A C 1
ATOM 5054 O O . GLN A 1 634 ? 0.985 -6.354 -3.386 1.00 92.19 634 GLN A O 1
ATOM 5059 N N . SER A 1 635 ? 2.155 -5.051 -1.993 1.00 91.94 635 SER A N 1
ATOM 5060 C CA . SER A 1 635 ? 3.471 -5.525 -2.458 1.00 91.94 635 SER A CA 1
ATOM 5061 C C . SER A 1 635 ? 3.651 -7.037 -2.255 1.00 91.94 635 SER A C 1
ATOM 5063 O O . SER A 1 635 ? 4.046 -7.750 -3.174 1.00 91.94 635 SER A O 1
ATOM 5065 N N . TYR A 1 636 ? 3.250 -7.556 -1.091 1.00 93.69 636 TYR A N 1
ATOM 5066 C CA . TYR A 1 636 ? 3.250 -8.992 -0.806 1.00 93.69 636 TYR A CA 1
ATOM 5067 C C . TYR A 1 636 ? 2.179 -9.722 -1.622 1.00 93.69 636 TYR A C 1
ATOM 5069 O O . TYR A 1 636 ? 2.393 -10.863 -2.023 1.00 93.69 636 TYR A O 1
ATOM 5077 N N . ALA A 1 637 ? 1.029 -9.084 -1.877 1.00 95.50 637 ALA A N 1
ATOM 5078 C CA . ALA A 1 637 ? -0.007 -9.663 -2.729 1.00 95.50 637 ALA A CA 1
ATOM 5079 C C . ALA A 1 637 ? 0.515 -9.921 -4.150 1.00 95.50 637 ALA A C 1
ATOM 5081 O O . ALA A 1 637 ? 0.333 -11.021 -4.671 1.00 95.50 637 ALA A O 1
ATOM 5082 N N . PHE A 1 638 ? 1.217 -8.949 -4.737 1.00 97.06 638 PHE A N 1
ATOM 5083 C CA . PHE A 1 638 ? 1.824 -9.095 -6.056 1.00 97.06 638 PHE A CA 1
ATOM 5084 C C . PHE A 1 638 ? 2.901 -10.190 -6.085 1.00 97.06 638 PHE A C 1
ATOM 5086 O O . PHE A 1 638 ? 2.875 -11.046 -6.971 1.00 97.06 638 PHE A O 1
ATOM 5093 N N . ASP A 1 639 ? 3.770 -10.249 -5.070 1.00 96.06 639 ASP A N 1
ATOM 5094 C CA . ASP A 1 639 ? 4.770 -11.318 -4.940 1.00 96.06 639 ASP A CA 1
ATOM 5095 C C . ASP A 1 639 ? 4.117 -12.709 -4.871 1.00 96.06 639 ASP A C 1
ATOM 5097 O O . ASP A 1 639 ? 4.520 -13.632 -5.582 1.00 96.06 639 ASP A O 1
ATOM 5101 N N . TYR A 1 640 ? 3.058 -12.873 -4.070 1.00 96.19 640 TYR A N 1
ATOM 5102 C CA . TYR A 1 640 ? 2.309 -14.130 -4.013 1.00 96.19 640 TYR A CA 1
ATOM 5103 C C . TYR A 1 640 ? 1.657 -14.484 -5.357 1.00 96.19 640 TYR A C 1
ATOM 5105 O O . TYR A 1 640 ? 1.683 -15.655 -5.741 1.00 96.19 640 TYR A O 1
ATOM 5113 N N . ILE A 1 641 ? 1.124 -13.507 -6.101 1.00 97.00 641 ILE A N 1
ATOM 5114 C CA . ILE A 1 641 ? 0.584 -13.727 -7.452 1.00 97.00 641 ILE A CA 1
ATOM 5115 C C . ILE A 1 641 ? 1.692 -14.226 -8.388 1.00 97.00 641 ILE A C 1
ATOM 5117 O O . ILE A 1 641 ? 1.515 -15.264 -9.034 1.00 97.00 641 ILE A O 1
ATOM 5121 N N . MET A 1 642 ? 2.849 -13.563 -8.428 1.00 97.12 642 MET A N 1
ATOM 5122 C CA . MET A 1 642 ? 3.992 -13.988 -9.244 1.00 97.12 642 MET A CA 1
ATOM 5123 C C . MET A 1 642 ? 4.449 -15.408 -8.886 1.00 97.12 642 MET A C 1
ATOM 5125 O O . MET A 1 642 ? 4.569 -16.283 -9.749 1.00 97.12 642 MET A O 1
ATOM 5129 N N . PHE A 1 643 ? 4.668 -15.674 -7.598 1.00 96.44 643 PHE A N 1
ATOM 5130 C CA . PHE A 1 643 ? 5.177 -16.965 -7.143 1.00 96.44 643 PHE A CA 1
ATOM 5131 C C . PHE A 1 643 ? 4.147 -18.087 -7.302 1.00 96.44 643 PHE A C 1
ATOM 5133 O O . PHE A 1 643 ? 4.544 -19.221 -7.571 1.00 96.44 643 PHE A O 1
ATOM 5140 N N . SER A 1 644 ? 2.843 -17.790 -7.229 1.00 95.62 644 SER A N 1
ATOM 5141 C CA . SER A 1 644 ? 1.784 -18.768 -7.522 1.00 95.62 644 SER A CA 1
ATOM 5142 C C . SER A 1 644 ? 1.890 -19.307 -8.949 1.00 95.62 644 SER A C 1
ATOM 5144 O O . SER A 1 644 ? 1.785 -20.518 -9.144 1.00 95.62 644 SER A O 1
ATOM 5146 N N . HIS A 1 645 ? 2.198 -18.445 -9.926 1.00 93.00 645 HIS A N 1
ATOM 5147 C CA . HIS A 1 645 ? 2.386 -18.839 -11.322 1.00 93.00 645 HIS A CA 1
ATOM 5148 C C . HIS A 1 645 ? 3.662 -19.666 -11.500 1.00 93.00 645 HIS A C 1
ATOM 5150 O O . HIS A 1 645 ? 3.620 -20.761 -12.063 1.00 93.00 645 HIS A O 1
ATOM 5156 N N . LEU A 1 646 ? 4.795 -19.185 -10.976 1.00 94.31 646 LEU A N 1
ATOM 5157 C CA . LEU A 1 646 ? 6.091 -19.851 -11.151 1.00 94.31 646 LEU A CA 1
ATOM 5158 C C . LEU A 1 646 ? 6.162 -21.222 -10.461 1.00 94.31 646 LEU A C 1
ATOM 5160 O O . LEU A 1 646 ? 6.756 -22.166 -10.998 1.00 94.31 646 LEU A O 1
ATOM 5164 N N . LEU A 1 647 ? 5.582 -21.329 -9.262 1.00 94.56 647 LEU A N 1
ATOM 5165 C CA . LEU A 1 647 ? 5.575 -22.551 -8.455 1.00 94.56 647 LEU A CA 1
ATOM 5166 C C . LEU A 1 647 ? 4.363 -23.445 -8.727 1.00 94.56 647 LEU A C 1
ATOM 5168 O O . LEU A 1 647 ? 4.352 -24.577 -8.249 1.00 94.56 647 LEU A O 1
ATOM 5172 N N . LYS A 1 648 ? 3.370 -22.957 -9.484 1.00 90.75 648 LYS A N 1
ATOM 5173 C CA . LYS A 1 648 ? 2.069 -23.611 -9.701 1.00 90.75 648 LYS A CA 1
ATOM 5174 C C . LYS A 1 648 ? 1.346 -23.919 -8.382 1.00 90.75 648 LYS A C 1
ATOM 5176 O O . LYS A 1 648 ? 0.861 -25.027 -8.176 1.00 90.75 648 LYS A O 1
ATOM 5181 N N . LYS A 1 649 ? 1.307 -22.925 -7.490 1.00 91.06 649 LYS A N 1
ATOM 5182 C CA . LYS A 1 649 ? 0.723 -23.001 -6.141 1.00 91.06 649 LYS A CA 1
ATOM 5183 C C . LYS A 1 649 ? -0.446 -22.022 -5.990 1.00 91.06 649 LYS A C 1
ATOM 5185 O O . LYS A 1 649 ? -0.233 -20.910 -5.493 1.00 91.06 649 LYS A O 1
ATOM 5190 N N . PRO A 1 650 ? -1.659 -22.374 -6.459 1.00 88.12 650 PRO A N 1
ATOM 5191 C CA . PRO A 1 650 ? -2.818 -21.482 -6.396 1.00 88.12 650 PRO A CA 1
ATOM 5192 C C . PRO A 1 650 ? -3.216 -21.115 -4.961 1.00 88.12 650 PRO A C 1
ATOM 5194 O O . PRO A 1 650 ? -3.793 -20.055 -4.750 1.00 88.12 650 PRO A O 1
ATOM 5197 N N . GLU A 1 651 ? -2.847 -21.918 -3.961 1.00 86.19 651 GLU A N 1
ATOM 5198 C CA . GLU A 1 651 ? -3.074 -21.619 -2.544 1.00 86.19 651 GLU A CA 1
ATOM 5199 C C . GLU A 1 651 ? -2.363 -20.339 -2.060 1.00 86.19 651 GLU A C 1
ATOM 5201 O O . GLU A 1 651 ? -2.744 -19.761 -1.045 1.00 86.19 651 GLU A O 1
ATOM 5206 N N . LEU A 1 652 ? -1.348 -19.845 -2.783 1.00 92.62 652 LEU A N 1
ATOM 5207 C CA . LEU A 1 652 ? -0.722 -18.553 -2.479 1.00 92.62 652 LEU A CA 1
ATOM 5208 C C . LEU A 1 652 ? -1.652 -17.367 -2.777 1.00 92.62 652 LEU A C 1
ATOM 5210 O O . LEU A 1 652 ? -1.469 -16.293 -2.203 1.00 92.62 652 LEU A O 1
ATOM 5214 N N . LEU A 1 653 ? -2.664 -17.547 -3.631 1.00 95.12 653 LEU A N 1
ATOM 5215 C CA . LEU A 1 653 ? -3.627 -16.493 -3.948 1.00 95.12 653 LEU A CA 1
ATOM 5216 C C . LEU A 1 653 ? -4.500 -16.146 -2.740 1.00 95.12 653 LEU A C 1
ATOM 5218 O O . LEU A 1 653 ? -4.812 -14.975 -2.550 1.00 95.12 653 LEU A O 1
ATOM 5222 N N . ASP A 1 654 ? -4.797 -17.108 -1.867 1.00 94.19 654 ASP A N 1
ATOM 5223 C CA . ASP A 1 654 ? -5.489 -16.854 -0.598 1.00 94.19 654 ASP A CA 1
ATOM 5224 C C . ASP A 1 654 ? -4.669 -15.932 0.314 1.00 94.19 654 ASP A C 1
ATOM 5226 O O . ASP A 1 654 ? -5.203 -15.010 0.933 1.00 94.19 654 ASP A O 1
ATOM 5230 N N . LEU A 1 655 ? -3.345 -16.118 0.348 1.00 94.88 655 LEU A N 1
ATOM 5231 C CA . LEU A 1 655 ? -2.447 -15.232 1.090 1.00 94.88 655 LEU A CA 1
ATOM 5232 C C . LEU A 1 655 ? -2.399 -13.838 0.463 1.00 94.88 655 LEU A C 1
ATOM 5234 O O . LEU A 1 655 ? -2.440 -12.847 1.192 1.00 94.88 655 LEU A O 1
ATOM 5238 N N . ALA A 1 656 ? -2.370 -13.754 -0.871 1.00 95.00 656 ALA A N 1
ATOM 5239 C CA . ALA A 1 656 ? -2.446 -12.485 -1.587 1.00 95.00 656 ALA A CA 1
ATOM 5240 C C . ALA A 1 656 ? -3.746 -11.733 -1.266 1.00 95.00 656 ALA A C 1
ATOM 5242 O O . ALA A 1 656 ? -3.707 -10.537 -0.984 1.00 95.00 656 ALA A O 1
ATOM 5243 N N . LYS A 1 657 ? -4.886 -12.438 -1.229 1.00 94.62 657 LYS A N 1
ATOM 5244 C CA . LYS A 1 657 ? -6.188 -11.875 -0.850 1.00 94.62 657 LYS A CA 1
ATOM 5245 C C . LYS A 1 657 ? -6.165 -11.243 0.533 1.00 94.62 657 LYS A C 1
ATOM 5247 O O . LYS A 1 657 ? -6.569 -10.092 0.665 1.00 94.62 657 LYS A O 1
ATOM 5252 N N . ILE A 1 658 ? -5.639 -11.958 1.526 1.00 95.75 658 ILE A N 1
ATOM 5253 C CA . ILE A 1 658 ? -5.556 -11.475 2.911 1.00 95.75 658 ILE A CA 1
ATOM 5254 C C . ILE A 1 658 ? -4.727 -10.186 3.003 1.00 95.75 658 ILE A C 1
ATOM 5256 O O . ILE A 1 658 ? -5.076 -9.285 3.765 1.00 95.75 658 ILE A O 1
ATOM 5260 N N . GLN A 1 659 ? -3.658 -10.052 2.207 1.00 95.88 659 GLN A N 1
ATOM 5261 C CA . GLN A 1 659 ? -2.857 -8.824 2.206 1.00 95.88 659 GLN A CA 1
ATOM 5262 C C . GLN A 1 659 ? -3.639 -7.600 1.707 1.00 95.88 659 GLN A C 1
ATOM 5264 O O . GLN A 1 659 ? -3.379 -6.494 2.174 1.00 95.88 659 GLN A O 1
ATOM 5269 N N . LEU A 1 660 ? -4.612 -7.773 0.806 1.00 95.88 660 LEU A N 1
ATOM 5270 C CA . LEU A 1 660 ? -5.422 -6.666 0.283 1.00 95.88 660 LEU A CA 1
ATOM 5271 C C . LEU A 1 660 ? -6.434 -6.119 1.297 1.00 95.88 660 LEU A C 1
ATOM 5273 O O . LEU A 1 660 ? -6.883 -4.986 1.144 1.00 95.88 660 LEU A O 1
ATOM 5277 N N . ASP A 1 661 ? -6.769 -6.869 2.347 1.00 96.31 661 ASP A N 1
ATOM 5278 C CA . ASP A 1 661 ? -7.705 -6.402 3.375 1.00 96.31 661 ASP A CA 1
ATOM 5279 C C . ASP A 1 661 ? -7.098 -5.307 4.267 1.00 96.31 661 ASP A C 1
ATOM 5281 O O . ASP A 1 661 ? -7.809 -4.424 4.751 1.00 96.31 661 ASP A O 1
ATOM 5285 N N . ILE A 1 662 ? -5.777 -5.343 4.469 1.00 95.50 662 ILE A N 1
ATOM 5286 C CA . ILE A 1 662 ? -5.028 -4.395 5.307 1.00 95.50 662 ILE A CA 1
ATOM 5287 C C . ILE A 1 662 ? -5.164 -2.940 4.829 1.00 95.50 662 ILE A C 1
ATOM 5289 O O . ILE A 1 662 ? -5.616 -2.110 5.628 1.00 95.50 662 ILE A O 1
ATOM 5293 N N . PRO A 1 663 ? -4.806 -2.594 3.572 1.00 95.94 663 PRO A N 1
ATOM 5294 C CA . PRO A 1 663 ? -4.951 -1.236 3.049 1.00 95.94 663 PRO A CA 1
ATOM 5295 C C . PRO A 1 663 ? -6.406 -0.785 2.955 1.00 95.94 663 PRO A C 1
ATOM 5297 O O . PRO A 1 663 ? -6.651 0.409 2.846 1.00 95.94 663 PRO A O 1
ATOM 5300 N N . LEU A 1 664 ? -7.362 -1.716 2.996 1.00 96.88 664 LEU A N 1
ATOM 5301 C CA . LEU A 1 664 ? -8.782 -1.452 2.794 1.00 96.88 664 LEU A CA 1
ATOM 5302 C C . LEU A 1 664 ? -9.587 -1.452 4.097 1.00 96.88 664 LEU A C 1
ATOM 5304 O O . LEU A 1 664 ? -10.797 -1.573 4.044 1.00 96.88 664 LEU A O 1
ATOM 5308 N N . GLY A 1 665 ? -8.967 -1.313 5.271 1.00 95.75 665 GLY A N 1
ATOM 5309 C CA . GLY A 1 665 ? -9.707 -1.103 6.525 1.00 95.75 665 GLY A CA 1
ATOM 5310 C C . GLY A 1 665 ? -9.591 -2.205 7.565 1.00 95.75 665 GLY A C 1
ATOM 5311 O O . GLY A 1 665 ? -9.856 -1.945 8.741 1.00 95.75 665 GLY A O 1
ATOM 5312 N N . ASN A 1 666 ? -9.108 -3.396 7.207 1.00 96.62 666 ASN A N 1
ATOM 5313 C CA . ASN A 1 666 ? -8.891 -4.473 8.170 1.00 96.62 666 ASN A CA 1
ATOM 5314 C C . ASN A 1 666 ? -7.566 -4.287 8.929 1.00 96.62 666 ASN A C 1
ATOM 5316 O O . ASN A 1 666 ? -6.630 -5.075 8.818 1.00 96.62 666 ASN A O 1
ATOM 5320 N N . ASN A 1 667 ? -7.466 -3.194 9.680 1.00 96.06 667 ASN A N 1
ATOM 5321 C CA . ASN A 1 667 ? -6.277 -2.783 10.420 1.00 96.06 667 ASN A CA 1
ATOM 5322 C C . ASN A 1 667 ? -6.666 -2.107 11.754 1.00 96.06 667 ASN A C 1
ATOM 5324 O O . ASN A 1 667 ? -7.839 -1.784 11.959 1.00 96.06 667 ASN A O 1
ATOM 5328 N N . PRO A 1 668 ? -5.716 -1.863 12.680 1.00 95.50 668 PRO A N 1
ATOM 5329 C CA . PRO A 1 668 ? -6.018 -1.318 14.012 1.00 95.50 668 PRO A CA 1
ATOM 5330 C C . PRO A 1 668 ? -6.735 0.037 14.028 1.00 95.50 668 PRO A C 1
ATOM 5332 O O . PRO A 1 668 ? -7.334 0.395 15.040 1.00 95.50 668 PRO A O 1
ATOM 5335 N N . LEU A 1 669 ? -6.668 0.794 12.931 1.00 94.69 669 LEU A N 1
ATOM 5336 C CA . LEU A 1 669 ? -7.301 2.103 12.795 1.00 94.69 669 LEU A CA 1
ATOM 5337 C C . LEU A 1 669 ? -8.683 2.036 12.128 1.00 94.69 669 LEU A C 1
ATOM 5339 O O . LEU A 1 669 ? -9.345 3.068 12.055 1.00 94.69 669 LEU A O 1
ATOM 5343 N N . SER A 1 670 ? -9.123 0.854 11.670 1.00 95.75 670 SER A N 1
ATOM 5344 C CA . SER A 1 670 ? -10.358 0.659 10.895 1.00 95.75 670 SER A CA 1
ATOM 5345 C C . SER A 1 670 ? -10.487 1.697 9.778 1.00 95.75 670 SER A C 1
ATOM 5347 O O . SER A 1 670 ? -11.435 2.487 9.744 1.00 95.75 670 SER A O 1
ATOM 5349 N N . ARG A 1 671 ? -9.463 1.789 8.922 1.00 94.62 671 ARG A N 1
ATOM 5350 C CA . ARG A 1 671 ? -9.391 2.826 7.887 1.00 94.62 671 ARG A CA 1
ATOM 5351 C C . ARG A 1 671 ? -8.729 2.358 6.609 1.00 94.62 671 ARG A C 1
ATOM 5353 O O . ARG A 1 671 ? -7.801 1.554 6.661 1.00 94.62 671 ARG A O 1
ATOM 5360 N N . SER A 1 672 ? -9.151 2.922 5.490 1.00 96.25 672 SER A N 1
ATOM 5361 C CA . SER A 1 672 ? -8.426 2.748 4.241 1.00 96.25 672 SER A CA 1
ATOM 5362 C C . SER A 1 672 ? -7.131 3.569 4.259 1.00 96.25 672 SER A C 1
ATOM 5364 O O . SER A 1 672 ? -7.046 4.626 4.892 1.00 96.25 672 SER A O 1
ATOM 5366 N N . PHE A 1 673 ? -6.108 3.074 3.570 1.00 97.31 673 PHE A N 1
ATOM 5367 C CA . PHE A 1 673 ? -4.875 3.799 3.260 1.00 97.31 673 PHE A CA 1
ATOM 5368 C C . PHE A 1 673 ? -4.794 4.182 1.777 1.00 97.31 673 PHE A C 1
ATOM 5370 O O . PHE A 1 673 ? -3.739 4.591 1.309 1.00 97.31 673 PHE A O 1
ATOM 5377 N N . ILE A 1 674 ? -5.902 4.089 1.038 1.00 97.75 674 ILE A N 1
ATOM 5378 C CA . ILE A 1 674 ? -5.983 4.497 -0.366 1.00 97.75 674 ILE A CA 1
ATOM 5379 C C . ILE A 1 674 ? -7.013 5.615 -0.494 1.00 97.75 674 ILE A C 1
ATOM 5381 O O . ILE A 1 674 ? -8.155 5.463 -0.055 1.00 97.75 674 ILE A O 1
ATOM 5385 N N . THR A 1 675 ? -6.612 6.758 -1.051 1.00 97.50 675 THR A N 1
ATOM 5386 C CA . THR A 1 675 ? -7.485 7.932 -1.202 1.00 97.50 675 THR A CA 1
ATOM 5387 C C . THR A 1 675 ? -8.752 7.578 -1.979 1.00 97.50 675 THR A C 1
ATOM 5389 O O . THR A 1 675 ? -8.718 6.812 -2.941 1.00 97.50 675 THR A O 1
ATOM 5392 N N . GLY A 1 676 ? -9.893 8.119 -1.553 1.00 95.31 676 GLY A N 1
ATOM 5393 C CA . GLY A 1 676 ? -11.185 7.911 -2.216 1.00 95.31 676 GLY A CA 1
ATOM 5394 C C . GLY A 1 676 ? -11.745 6.480 -2.196 1.00 95.31 676 GLY A C 1
ATOM 5395 O O . GLY A 1 676 ? -12.863 6.291 -2.656 1.00 95.31 676 GLY A O 1
ATOM 5396 N N . ILE A 1 677 ? -11.028 5.488 -1.654 1.00 95.44 677 ILE A N 1
ATOM 5397 C CA . ILE A 1 677 ? -11.486 4.094 -1.576 1.00 95.44 677 ILE A CA 1
ATOM 5398 C C . ILE A 1 677 ? -11.843 3.756 -0.130 1.00 95.44 677 ILE A C 1
ATOM 5400 O O . ILE A 1 677 ? -10.997 3.856 0.758 1.00 95.44 677 ILE A O 1
ATOM 5404 N N . GLY A 1 678 ? -13.073 3.295 0.100 1.00 91.44 678 GLY A N 1
ATOM 5405 C CA . GLY A 1 678 ? -13.601 3.024 1.439 1.00 91.44 678 GLY A CA 1
ATOM 5406 C C . GLY A 1 678 ? -14.066 4.292 2.169 1.00 91.44 678 GLY A C 1
ATOM 5407 O O . GLY A 1 678 ? -13.768 5.420 1.779 1.00 91.44 678 GLY A O 1
ATOM 5408 N N . GLN A 1 679 ? -14.826 4.115 3.248 1.00 87.69 679 GLN A N 1
ATOM 5409 C CA . GLN A 1 679 ? -15.559 5.197 3.921 1.00 87.69 679 GLN A CA 1
ATOM 5410 C C . GLN A 1 679 ? -14.639 6.091 4.772 1.00 87.69 679 GLN A C 1
ATOM 5412 O O . GLN A 1 679 ? -14.942 7.261 4.997 1.00 87.69 679 GLN A O 1
ATOM 5417 N N . ASN A 1 680 ? -13.498 5.560 5.221 1.00 90.62 680 ASN A N 1
ATOM 5418 C CA . ASN A 1 680 ? -12.508 6.262 6.044 1.00 90.62 680 ASN A CA 1
ATOM 5419 C C . ASN A 1 680 ? -11.144 6.330 5.332 1.00 90.62 680 ASN A C 1
ATOM 5421 O O . ASN A 1 680 ? -10.132 5.842 5.839 1.00 90.62 680 ASN A O 1
ATOM 5425 N N . ALA A 1 681 ? -11.146 6.859 4.108 1.00 95.69 681 ALA A N 1
ATOM 5426 C CA . ALA A 1 681 ? -9.958 7.042 3.276 1.00 95.69 681 ALA A CA 1
ATOM 5427 C C . ALA A 1 681 ? -9.132 8.284 3.674 1.00 95.69 681 ALA A C 1
ATOM 5429 O O . ALA A 1 681 ? -9.693 9.227 4.239 1.00 95.69 681 ALA A O 1
ATOM 5430 N N . PRO A 1 682 ? -7.823 8.333 3.351 1.00 95.56 682 PRO A N 1
ATOM 5431 C CA . PRO A 1 682 ? -7.000 9.527 3.531 1.00 95.56 682 PRO A CA 1
ATOM 5432 C C . PRO A 1 682 ? -7.539 10.726 2.743 1.00 95.56 682 PRO A C 1
ATOM 5434 O O . PRO A 1 682 ? -7.954 10.587 1.588 1.00 95.56 682 PRO A O 1
ATOM 5437 N N . LYS A 1 683 ? -7.495 11.904 3.365 1.00 94.12 683 LYS A N 1
ATOM 5438 C CA . LYS A 1 683 ? -7.964 13.180 2.808 1.00 94.12 683 LYS A CA 1
ATOM 5439 C C . LYS A 1 683 ? -6.832 14.165 2.551 1.00 94.12 683 LYS A C 1
ATOM 5441 O O . LYS A 1 683 ? -6.995 15.060 1.726 1.00 94.12 683 LYS A O 1
ATOM 5446 N N . LEU A 1 684 ? -5.695 14.007 3.228 1.00 93.81 684 LEU A N 1
ATOM 5447 C CA . LEU A 1 684 ? -4.564 14.929 3.142 1.00 93.81 684 LEU A CA 1
ATOM 5448 C C . LEU A 1 684 ? -3.270 14.194 2.750 1.00 93.81 684 LEU A C 1
ATOM 5450 O O . LEU A 1 684 ? -2.284 14.278 3.485 1.00 93.81 684 LEU A O 1
ATOM 5454 N N . PRO A 1 685 ? -3.232 13.486 1.601 1.00 95.19 685 PRO A N 1
ATOM 5455 C CA . PRO A 1 685 ? -1.982 12.919 1.108 1.00 95.19 685 PRO A CA 1
ATOM 5456 C C . PRO A 1 685 ? -0.966 14.033 0.818 1.00 95.19 685 PRO A C 1
ATOM 5458 O O . PRO A 1 685 ? -1.330 15.159 0.452 1.00 95.19 685 PRO A O 1
ATOM 5461 N N . LEU A 1 686 ? 0.326 13.718 0.914 1.00 93.50 686 LEU A N 1
ATOM 5462 C CA . LEU A 1 686 ? 1.359 14.550 0.308 1.00 93.50 686 LEU A CA 1
ATOM 5463 C C . LEU A 1 686 ? 1.298 14.360 -1.206 1.00 93.50 686 LEU A C 1
ATOM 5465 O O . LEU A 1 686 ? 2.009 13.546 -1.774 1.00 93.50 686 LEU A O 1
ATOM 5469 N N . HIS A 1 687 ? 0.392 15.098 -1.840 1.00 94.19 687 HIS A N 1
ATOM 5470 C CA . HIS A 1 687 ? 0.174 15.064 -3.275 1.00 94.19 687 HIS A CA 1
ATOM 5471 C C . HIS A 1 687 ? -0.087 16.480 -3.781 1.00 94.19 687 HIS A C 1
ATOM 5473 O O . HIS A 1 687 ? -1.186 17.022 -3.624 1.00 94.19 687 HIS A O 1
ATOM 5479 N N . TRP A 1 688 ? 0.931 17.113 -4.364 1.00 91.38 688 TRP A N 1
ATOM 5480 C CA . TRP A 1 688 ? 0.799 18.485 -4.852 1.00 91.38 688 TRP A CA 1
ATOM 5481 C C . TRP A 1 688 ? -0.222 18.615 -5.993 1.00 91.38 688 TRP A C 1
ATOM 5483 O O . TRP A 1 688 ? -0.882 19.644 -6.087 1.00 91.38 688 TRP A O 1
ATOM 5493 N N . SER A 1 689 ? -0.480 17.559 -6.774 1.00 87.06 689 SER A N 1
ATOM 5494 C CA . SER A 1 689 ? -1.529 17.583 -7.806 1.00 87.06 689 SER A CA 1
ATOM 5495 C C . SER A 1 689 ? -2.962 17.524 -7.263 1.00 87.06 689 SER A C 1
ATOM 5497 O O . SER A 1 689 ? -3.897 17.640 -8.051 1.00 87.06 689 SER A O 1
ATOM 5499 N N . SER A 1 690 ? -3.173 17.352 -5.952 1.00 84.62 690 SER A N 1
ATOM 5500 C CA . SER A 1 690 ? -4.513 17.278 -5.352 1.00 84.62 690 SER A CA 1
ATOM 5501 C C . SER A 1 690 ? -4.658 18.139 -4.092 1.00 84.62 690 SER A C 1
ATOM 5503 O O . SER A 1 690 ? -5.143 17.686 -3.056 1.00 84.62 690 SER A O 1
ATOM 5505 N N . LEU A 1 691 ? -4.215 19.396 -4.179 1.00 82.81 691 LEU A N 1
ATOM 5506 C CA . LEU A 1 691 ? -4.254 20.359 -3.080 1.00 82.81 691 LEU A CA 1
ATOM 5507 C C . LEU A 1 691 ? -5.670 20.631 -2.516 1.00 82.81 691 LEU A C 1
ATOM 5509 O O . LEU A 1 691 ? -6.552 21.028 -3.279 1.00 82.81 691 LEU A O 1
ATOM 5513 N N . PRO A 1 692 ? -5.881 20.575 -1.182 1.00 79.75 692 PRO A N 1
ATOM 5514 C CA . PRO A 1 692 ? -7.204 20.779 -0.567 1.00 79.75 692 PRO A CA 1
ATOM 5515 C C . PRO A 1 692 ? -7.813 22.180 -0.738 1.00 79.75 692 PRO A C 1
ATOM 5517 O O . PRO A 1 692 ? -9.020 22.357 -0.636 1.00 79.75 692 PRO A O 1
ATOM 5520 N N . ASN A 1 693 ? -6.994 23.211 -0.972 1.00 83.88 693 ASN A N 1
ATOM 5521 C CA . ASN A 1 693 ? -7.485 24.567 -1.260 1.00 83.88 693 ASN A CA 1
ATOM 5522 C C . ASN A 1 693 ? -7.880 24.761 -2.738 1.00 83.88 693 ASN A C 1
ATOM 5524 O O . ASN A 1 693 ? -8.318 25.850 -3.116 1.00 83.88 693 ASN A O 1
ATOM 5528 N N . ARG A 1 694 ? -7.686 23.734 -3.571 1.00 86.94 694 ARG A N 1
ATOM 5529 C CA . ARG A 1 694 ? -8.033 23.703 -4.998 1.00 86.94 694 ARG A CA 1
ATOM 5530 C C . ARG A 1 694 ? -9.097 22.654 -5.300 1.00 86.94 694 ARG A C 1
ATOM 5532 O O . ARG A 1 694 ? -9.977 22.919 -6.111 1.00 86.94 694 ARG A O 1
ATOM 5539 N N . PHE A 1 695 ? -9.043 21.509 -4.626 1.00 90.56 695 PHE A N 1
ATOM 5540 C CA . PHE A 1 695 ? -9.950 20.387 -4.837 1.00 90.56 695 PHE A CA 1
ATOM 5541 C C . PHE A 1 695 ? -10.651 20.007 -3.537 1.00 90.56 695 PHE A C 1
ATOM 5543 O O . PHE A 1 695 ? -10.044 20.015 -2.469 1.00 90.56 695 PHE A O 1
ATOM 5550 N N . GLN A 1 696 ? -11.932 19.650 -3.642 1.00 89.44 696 GLN A N 1
ATOM 5551 C CA . GLN A 1 696 ? -12.733 19.212 -2.497 1.00 89.44 696 GLN A CA 1
ATOM 5552 C C . GLN A 1 696 ? -12.234 17.881 -1.919 1.00 89.44 696 GLN A C 1
ATOM 5554 O O . GLN A 1 696 ? -12.288 17.673 -0.711 1.00 89.44 696 GLN A O 1
ATOM 5559 N N . GLU A 1 697 ? -11.759 16.989 -2.786 1.00 92.62 697 GLU A N 1
ATOM 5560 C CA . GLU A 1 697 ? -11.292 15.647 -2.450 1.00 92.62 697 GLU A CA 1
ATOM 5561 C C . GLU A 1 697 ? -9.959 15.374 -3.163 1.00 92.62 697 GLU A C 1
ATOM 5563 O O . GLU A 1 697 ? -9.756 15.862 -4.286 1.00 92.62 697 GLU A O 1
ATOM 5568 N N . PRO A 1 698 ? -9.038 14.603 -2.552 1.00 95.06 698 PRO A N 1
ATOM 5569 C CA . PRO A 1 698 ? -7.823 14.189 -3.236 1.00 95.06 698 PRO A CA 1
ATOM 5570 C C . PRO A 1 698 ? -8.154 13.292 -4.435 1.00 95.06 698 PRO A C 1
ATOM 5572 O O . PRO A 1 698 ? -9.235 12.707 -4.514 1.00 95.06 698 PRO A O 1
ATOM 5575 N N . VAL A 1 699 ? -7.201 13.154 -5.360 1.00 95.00 699 VAL A N 1
ATOM 5576 C CA . VAL A 1 699 ? -7.305 12.174 -6.453 1.00 95.00 699 VAL A CA 1
ATOM 5577 C C . VAL A 1 699 ? -7.533 10.784 -5.842 1.00 95.00 699 VAL A C 1
ATOM 5579 O O . VAL A 1 699 ? -6.763 10.413 -4.950 1.00 95.00 699 VAL A O 1
ATOM 5582 N N . PRO A 1 700 ? -8.560 10.022 -6.261 1.00 95.06 700 PRO A N 1
ATOM 5583 C CA . PRO A 1 700 ? -8.818 8.684 -5.738 1.00 95.06 700 PRO A CA 1
ATOM 5584 C C . PRO A 1 700 ? -7.802 7.664 -6.269 1.00 95.06 700 PRO A C 1
ATOM 5586 O O . PRO A 1 700 ? -7.253 7.832 -7.355 1.00 95.06 700 PRO A O 1
ATOM 5589 N N . GLY A 1 701 ? -7.582 6.583 -5.522 1.00 95.88 701 GLY A N 1
ATOM 5590 C CA . GLY A 1 701 ? -6.698 5.486 -5.925 1.00 95.88 701 GLY A CA 1
ATOM 5591 C C . GLY A 1 701 ? -5.218 5.679 -5.580 1.00 95.88 701 GLY A C 1
ATOM 5592 O O . GLY A 1 701 ? -4.402 4.865 -6.002 1.00 95.88 701 GLY A O 1
ATOM 5593 N N . VAL A 1 702 ? -4.856 6.706 -4.804 1.00 97.25 702 VAL A N 1
ATOM 5594 C CA . VAL A 1 702 ? -3.476 6.971 -4.360 1.00 97.25 702 VAL A CA 1
ATOM 5595 C C . VAL A 1 702 ? -3.213 6.254 -3.026 1.00 97.25 702 VAL A C 1
ATOM 5597 O O . VAL A 1 702 ? -3.851 6.596 -2.023 1.00 97.25 702 VAL A O 1
ATOM 5600 N N . PRO A 1 703 ? -2.310 5.258 -2.973 1.00 96.44 703 PRO A N 1
ATOM 5601 C CA . PRO A 1 703 ? -2.071 4.475 -1.765 1.00 96.44 703 PRO A CA 1
ATOM 5602 C C . PRO A 1 703 ? -0.944 5.090 -0.913 1.00 96.44 703 PRO A C 1
ATOM 5604 O O . PRO A 1 703 ? 0.218 5.076 -1.307 1.00 96.44 703 PRO A O 1
ATOM 5607 N N . VAL A 1 704 ? -1.279 5.649 0.255 1.00 96.69 704 VAL A N 1
ATOM 5608 C CA . VAL A 1 704 ? -0.306 6.337 1.127 1.00 96.69 704 VAL A CA 1
ATOM 5609 C C . VAL A 1 704 ? 0.497 5.362 1.995 1.00 96.69 704 VAL A C 1
ATOM 5611 O O . VAL A 1 704 ? 0.018 4.287 2.360 1.00 96.69 704 VAL A O 1
ATOM 5614 N N . PHE A 1 705 ? 1.693 5.774 2.419 1.00 95.00 705 PHE A N 1
ATOM 5615 C CA . PHE A 1 705 ? 2.613 4.966 3.226 1.00 95.00 705 PHE A CA 1
ATOM 5616 C C . PHE A 1 705 ? 2.058 4.481 4.578 1.00 95.00 705 PHE A C 1
ATOM 5618 O O . PHE A 1 705 ? 2.505 3.453 5.097 1.00 95.00 705 PHE A O 1
ATOM 5625 N N . GLY A 1 706 ? 1.082 5.180 5.156 1.00 94.75 706 GLY A N 1
ATOM 5626 C CA . GLY A 1 706 ? 0.381 4.756 6.365 1.00 94.75 706 GLY A CA 1
ATOM 5627 C C . GLY A 1 706 ? 1.202 4.918 7.652 1.00 94.75 706 GLY A C 1
ATOM 5628 O O . GLY A 1 706 ? 1.919 5.900 7.800 1.00 94.75 706 GLY A O 1
ATOM 5629 N N . PRO A 1 707 ? 1.043 4.051 8.668 1.00 93.44 707 PRO A N 1
ATOM 5630 C CA . PRO A 1 707 ? 1.669 4.275 9.968 1.00 93.44 707 PRO A CA 1
ATOM 5631 C C . PRO A 1 707 ? 3.202 4.299 9.911 1.00 93.44 707 PRO A C 1
ATOM 5633 O O . PRO A 1 707 ? 3.810 3.480 9.224 1.00 93.44 707 PRO A O 1
ATOM 5636 N N . ALA A 1 708 ? 3.823 5.173 10.708 1.00 91.00 708 ALA A N 1
ATOM 5637 C CA . ALA A 1 708 ? 5.280 5.271 10.821 1.00 91.00 708 ALA A CA 1
ATOM 5638 C C . ALA A 1 708 ? 5.750 5.300 12.283 1.00 91.00 708 ALA A C 1
ATOM 5640 O O . ALA A 1 708 ? 5.234 6.040 13.126 1.00 91.00 708 ALA A O 1
ATOM 5641 N N . ALA A 1 709 ? 6.776 4.506 12.589 1.00 86.94 709 ALA A N 1
ATOM 5642 C CA . ALA A 1 709 ? 7.401 4.425 13.904 1.00 86.94 709 ALA A CA 1
ATOM 5643 C C . ALA A 1 709 ? 8.080 5.734 14.298 1.00 86.94 709 ALA A C 1
ATOM 5645 O O . ALA A 1 709 ? 7.906 6.216 15.423 1.00 86.94 709 ALA A O 1
ATOM 5646 N N . THR A 1 710 ? 8.808 6.308 13.343 1.00 83.56 710 THR A N 1
ATOM 5647 C CA . THR A 1 710 ? 9.619 7.519 13.465 1.00 83.56 710 THR A CA 1
ATOM 5648 C C . THR A 1 710 ? 9.431 8.375 12.218 1.00 83.56 710 THR A C 1
ATOM 5650 O O . THR A 1 710 ? 9.347 7.839 11.117 1.00 83.56 710 THR A O 1
ATOM 5653 N N . LEU A 1 711 ? 9.373 9.690 12.400 1.00 84.75 711 LEU A N 1
ATOM 5654 C CA . LEU A 1 711 ? 9.435 10.677 11.327 1.00 84.75 711 LEU A CA 1
ATOM 5655 C C . LEU A 1 711 ? 10.825 11.304 11.364 1.00 84.75 711 LEU A C 1
ATOM 5657 O O . LEU A 1 711 ? 11.451 11.385 12.424 1.00 84.75 711 LEU A O 1
ATOM 5661 N N . THR A 1 712 ? 11.308 11.785 10.227 1.00 81.88 712 THR A N 1
ATOM 5662 C CA . THR A 1 712 ? 12.589 12.484 10.166 1.00 81.88 712 THR A CA 1
ATOM 5663 C C . THR A 1 712 ? 12.500 13.788 10.967 1.00 81.88 712 THR A C 1
ATOM 5665 O O . THR A 1 712 ? 11.727 14.690 10.634 1.00 81.88 712 THR A O 1
ATOM 5668 N N . MET A 1 713 ? 13.299 13.900 12.036 1.00 74.44 713 MET A N 1
ATOM 5669 C CA . MET A 1 713 ? 13.301 15.022 12.994 1.00 74.44 713 MET A CA 1
ATOM 5670 C C . MET A 1 713 ? 14.064 16.257 12.489 1.00 74.44 713 MET A C 1
ATOM 5672 O O . MET A 1 713 ? 14.774 16.914 13.238 1.00 74.44 713 MET A O 1
ATOM 5676 N N . ASN A 1 714 ? 13.956 16.579 11.202 1.00 77.12 714 ASN A N 1
ATOM 5677 C CA . ASN A 1 714 ? 14.483 17.821 10.623 1.00 77.12 714 ASN A CA 1
ATOM 5678 C C . ASN A 1 714 ? 13.374 18.726 10.058 1.00 77.12 714 ASN A C 1
ATOM 5680 O O . ASN A 1 714 ? 13.666 19.800 9.538 1.00 77.12 714 ASN A O 1
ATOM 5684 N N . ARG A 1 715 ? 12.107 18.307 10.175 1.00 79.00 715 ARG A N 1
ATOM 5685 C CA . ARG A 1 715 ? 10.927 19.077 9.770 1.00 79.00 715 ARG A CA 1
ATOM 5686 C C . ARG A 1 715 ? 10.132 19.482 11.011 1.00 79.00 715 ARG A C 1
ATOM 5688 O O . ARG A 1 715 ? 9.861 18.617 11.846 1.00 79.00 715 ARG A O 1
ATOM 5695 N N . PRO A 1 716 ? 9.701 20.747 11.138 1.00 79.12 716 PRO A N 1
ATOM 5696 C CA . PRO A 1 716 ? 8.908 21.167 12.290 1.00 79.12 716 PRO A CA 1
ATOM 5697 C C . PRO A 1 716 ? 7.587 20.398 12.457 1.00 79.12 716 PRO A C 1
ATOM 5699 O O . PRO A 1 716 ? 7.207 20.074 13.577 1.00 79.12 716 PRO A O 1
ATOM 5702 N N . SER A 1 717 ? 6.930 20.014 11.356 1.00 82.75 717 SER A N 1
ATOM 5703 C CA . SER A 1 717 ? 5.741 19.147 11.381 1.00 82.75 717 SER A CA 1
ATOM 5704 C C . SER A 1 717 ? 6.031 17.782 12.006 1.00 82.75 717 SER A C 1
ATOM 5706 O O . SER A 1 717 ? 5.249 17.295 12.820 1.00 82.75 717 SER A O 1
ATOM 5708 N N . SER A 1 718 ? 7.177 17.182 11.673 1.00 85.88 718 SER A N 1
ATOM 5709 C CA . SER A 1 718 ? 7.612 15.924 12.269 1.00 85.88 718 SER A CA 1
ATOM 5710 C C . SER A 1 718 ? 7.770 16.068 13.778 1.00 85.88 718 SER A C 1
ATOM 5712 O O . SER A 1 718 ? 7.285 15.209 14.506 1.00 85.88 718 SER A O 1
ATOM 5714 N N . PHE A 1 719 ? 8.383 17.156 14.261 1.00 82.06 719 PHE A N 1
ATOM 5715 C CA . PHE A 1 719 ? 8.469 17.430 15.700 1.00 82.06 719 PHE A CA 1
ATOM 5716 C C . PHE A 1 719 ? 7.082 17.563 16.328 1.00 82.06 719 PHE A C 1
ATOM 5718 O O . PHE A 1 719 ? 6.792 16.855 17.285 1.00 82.06 719 PHE A O 1
ATOM 5725 N N . ALA A 1 720 ? 6.201 18.382 15.750 1.00 82.25 720 ALA A N 1
ATOM 5726 C CA . ALA A 1 720 ? 4.845 18.591 16.256 1.00 82.25 720 ALA A CA 1
ATOM 5727 C C . ALA A 1 720 ? 4.062 17.275 16.401 1.00 82.25 720 ALA A C 1
ATOM 5729 O O . ALA A 1 720 ? 3.446 17.022 17.438 1.00 82.25 720 ALA A O 1
ATOM 5730 N N . ILE A 1 721 ? 4.123 16.413 15.382 1.00 86.31 721 ILE A N 1
ATOM 5731 C CA . ILE A 1 721 ? 3.451 15.108 15.376 1.00 86.31 721 ILE A CA 1
ATOM 5732 C C . ILE A 1 721 ? 4.116 14.151 16.356 1.00 86.31 721 ILE A C 1
ATOM 5734 O O . ILE A 1 721 ? 3.429 13.360 17.009 1.00 86.31 721 ILE A O 1
ATOM 5738 N N . GLN A 1 722 ? 5.450 14.174 16.423 1.00 80.88 722 GLN A N 1
ATOM 5739 C CA . GLN A 1 722 ? 6.193 13.166 17.155 1.00 80.88 722 GLN A CA 1
ATOM 5740 C C . GLN A 1 722 ? 6.454 13.475 18.622 1.00 80.88 722 GLN A C 1
ATOM 5742 O O . GLN A 1 722 ? 6.837 12.557 19.357 1.00 80.88 722 GLN A O 1
ATOM 5747 N N . ASP A 1 723 ? 6.210 14.710 19.043 1.00 79.19 723 ASP A N 1
ATOM 5748 C CA . ASP A 1 723 ? 6.515 15.160 20.385 1.00 79.19 723 ASP A CA 1
ATOM 5749 C C . ASP A 1 723 ? 5.869 14.265 21.448 1.00 79.19 723 ASP A C 1
ATOM 5751 O O . ASP A 1 723 ? 4.698 13.871 21.400 1.00 79.19 723 ASP A O 1
ATOM 5755 N N . SER A 1 724 ? 6.699 13.990 22.438 1.00 76.00 724 SER A N 1
ATOM 5756 C CA . SER A 1 724 ? 6.382 13.406 23.720 1.00 76.00 724 SER A CA 1
ATOM 5757 C C . SER A 1 724 ? 5.135 13.970 24.393 1.00 76.00 724 SER A C 1
ATOM 5759 O O . SER A 1 724 ? 4.313 13.225 24.924 1.00 76.00 724 SER A O 1
ATOM 5761 N N . ALA A 1 725 ? 5.005 15.292 24.382 1.00 75.12 725 ALA A N 1
ATOM 5762 C CA . ALA A 1 725 ? 3.948 16.018 25.056 1.00 75.12 725 ALA A CA 1
ATOM 5763 C C . ALA A 1 725 ? 2.601 15.907 24.327 1.00 75.12 725 ALA A C 1
ATOM 5765 O O . ALA A 1 725 ? 1.558 16.112 24.951 1.00 75.12 725 ALA A O 1
ATOM 5766 N N . ASN A 1 726 ? 2.621 15.559 23.035 1.00 78.00 726 ASN A N 1
ATOM 5767 C CA . ASN A 1 726 ? 1.441 15.519 22.171 1.00 78.00 726 ASN A CA 1
ATOM 5768 C C . ASN A 1 726 ? 0.867 14.105 21.991 1.00 78.00 726 ASN A C 1
ATOM 5770 O O . ASN A 1 726 ? -0.202 13.940 21.399 1.00 78.00 726 ASN A O 1
ATOM 5774 N N . ARG A 1 727 ? 1.560 13.071 22.487 1.00 79.44 727 ARG A N 1
ATOM 5775 C CA . ARG A 1 727 ? 1.152 11.666 22.358 1.00 79.44 727 ARG A CA 1
ATOM 5776 C C . ARG A 1 727 ? 1.242 10.942 23.697 1.00 79.44 727 ARG A C 1
ATOM 5778 O O . ARG A 1 727 ? 2.226 11.071 24.417 1.00 79.44 727 ARG A O 1
ATOM 5785 N N . TYR A 1 728 ? 0.217 10.164 24.033 1.00 81.62 728 TYR A N 1
ATOM 5786 C CA . TYR A 1 728 ? 0.165 9.413 25.284 1.00 81.62 728 TYR A CA 1
ATOM 5787 C C . TYR A 1 728 ? -0.590 8.081 25.134 1.00 81.62 728 TYR A C 1
ATOM 5789 O O . TYR A 1 728 ? -1.690 8.112 24.576 1.00 81.62 728 TYR A O 1
ATOM 5797 N N . PRO A 1 729 ? -0.105 6.938 25.674 1.00 75.44 729 PRO A N 1
ATOM 5798 C CA . PRO A 1 729 ? 1.120 6.739 26.475 1.00 75.44 729 PRO A CA 1
ATOM 5799 C C . PRO A 1 729 ? 2.416 7.211 25.792 1.00 75.44 729 PRO A C 1
ATOM 5801 O O . PRO A 1 729 ? 2.509 7.150 24.572 1.00 75.44 729 PRO A O 1
ATOM 5804 N N . TYR A 1 730 ? 3.380 7.731 26.562 1.00 68.19 730 TYR A N 1
ATOM 5805 C CA . TYR A 1 730 ? 4.600 8.378 26.042 1.00 68.19 730 TYR A CA 1
ATOM 5806 C C . TYR A 1 730 ? 5.825 7.441 26.003 1.00 68.19 730 TYR A C 1
ATOM 5808 O O . TYR A 1 730 ? 6.040 6.676 26.942 1.00 68.19 730 TYR A O 1
ATOM 5816 N N . GLY A 1 731 ? 6.692 7.614 24.993 1.00 52.16 731 GLY A N 1
ATOM 5817 C CA . GLY A 1 731 ? 8.150 7.495 25.148 1.00 52.16 731 GLY A CA 1
ATOM 5818 C C . GLY A 1 731 ? 8.909 7.397 23.823 1.00 52.16 731 GLY A C 1
ATOM 5819 O O . GLY A 1 731 ? 8.965 6.313 23.290 1.00 52.16 731 GLY A O 1
ATOM 5820 N N . TYR A 1 732 ? 9.600 8.432 23.317 1.00 52.72 732 TYR A N 1
ATOM 5821 C CA . TYR A 1 732 ? 10.430 8.356 22.079 1.00 52.72 732 TYR A CA 1
ATOM 5822 C C . TYR A 1 732 ? 11.669 7.419 22.198 1.00 52.72 732 TYR A C 1
ATOM 5824 O O . TYR A 1 732 ? 12.603 7.461 21.403 1.00 52.72 732 TYR A O 1
ATOM 5832 N N . THR A 1 733 ? 11.725 6.562 23.217 1.00 56.91 733 THR A N 1
ATOM 5833 C CA . THR A 1 733 ? 12.815 5.611 23.445 1.00 56.91 733 THR A CA 1
ATOM 5834 C C . THR A 1 733 ? 12.530 4.274 22.756 1.00 56.91 733 THR A C 1
ATOM 5836 O O . THR A 1 733 ? 11.415 3.970 22.335 1.00 56.91 733 THR A O 1
ATOM 5839 N N . LYS A 1 734 ? 13.545 3.407 22.667 1.00 53.69 734 LYS A N 1
ATOM 5840 C CA . LYS A 1 734 ? 13.396 2.024 22.176 1.00 53.69 734 LYS A CA 1
ATOM 5841 C C . LYS A 1 734 ? 12.255 1.264 22.884 1.00 53.69 734 LYS A C 1
ATOM 5843 O O . LYS A 1 734 ? 11.601 0.430 22.254 1.00 53.69 734 LYS A O 1
ATOM 5848 N N . ASP A 1 735 ? 11.948 1.632 24.126 1.00 62.78 735 ASP A N 1
ATOM 5849 C CA . ASP A 1 735 ? 10.917 1.031 24.978 1.00 62.78 735 ASP A CA 1
ATOM 5850 C C . ASP A 1 735 ? 9.526 1.678 24.835 1.00 62.78 735 ASP A C 1
ATOM 5852 O O . ASP A 1 735 ? 8.635 1.369 25.620 1.00 62.78 735 ASP A O 1
ATOM 5856 N N . ASP A 1 736 ? 9.318 2.531 23.818 1.00 74.25 736 ASP A N 1
ATOM 5857 C CA . ASP A 1 736 ? 8.045 3.222 23.558 1.00 74.25 736 ASP A CA 1
ATOM 5858 C C . ASP A 1 736 ? 6.825 2.279 23.657 1.00 74.25 736 ASP A C 1
ATOM 5860 O O . ASP A 1 736 ? 6.722 1.356 22.828 1.00 74.25 736 ASP A O 1
ATOM 5864 N N . PRO A 1 737 ? 5.914 2.492 24.628 1.00 74.12 737 PRO A N 1
ATOM 5865 C CA . PRO A 1 737 ? 4.731 1.661 24.812 1.00 74.12 737 PRO A CA 1
ATOM 5866 C C . PRO A 1 737 ? 3.612 1.969 23.805 1.00 74.12 737 PRO A C 1
ATOM 5868 O O . PRO A 1 737 ? 2.669 1.183 23.712 1.00 74.12 737 PRO A O 1
ATOM 5871 N N . TYR A 1 738 ? 3.673 3.087 23.066 1.00 87.12 738 TYR A N 1
ATOM 5872 C CA . TYR A 1 738 ? 2.603 3.482 22.153 1.00 87.12 738 TYR A CA 1
ATOM 5873 C C . TYR A 1 738 ? 2.569 2.582 20.904 1.00 87.12 738 TYR A C 1
ATOM 5875 O O . TYR A 1 738 ? 3.579 2.504 20.187 1.00 87.12 738 TYR A O 1
ATOM 5883 N N . PRO A 1 739 ? 1.425 1.953 20.577 1.00 90.00 739 PRO A N 1
ATOM 5884 C CA . PRO A 1 739 ? 1.348 0.992 19.482 1.00 90.00 739 PRO A CA 1
ATOM 5885 C C . PRO A 1 739 ? 1.716 1.599 18.125 1.00 90.00 739 PRO A C 1
ATOM 5887 O O . PRO A 1 739 ? 1.158 2.618 17.708 1.00 90.00 739 PRO A O 1
ATOM 5890 N N . VAL A 1 740 ? 2.667 0.984 17.417 1.00 89.12 740 VAL A N 1
ATOM 5891 C CA . VAL A 1 740 ? 3.241 1.590 16.205 1.00 89.12 740 VAL A CA 1
ATOM 5892 C C . VAL A 1 740 ? 2.247 1.714 15.046 1.00 89.12 740 VAL A C 1
ATOM 5894 O O . VAL A 1 740 ? 2.260 2.718 14.342 1.00 89.12 740 VAL A O 1
ATOM 5897 N N . LEU A 1 741 ? 1.309 0.776 14.899 1.00 92.50 741 LEU A N 1
ATOM 5898 C CA . LEU A 1 741 ? 0.295 0.814 13.835 1.00 92.50 741 LEU A CA 1
ATOM 5899 C C . LEU A 1 741 ? -0.794 1.865 14.077 1.00 92.50 741 LEU A C 1
ATOM 5901 O O . LEU A 1 741 ? -1.620 2.108 13.203 1.00 92.50 741 LEU A O 1
ATOM 5905 N N . ARG A 1 742 ? -0.790 2.505 15.252 1.00 91.94 742 ARG A N 1
ATOM 5906 C CA . ARG A 1 742 ? -1.655 3.646 15.573 1.00 91.94 742 ARG A CA 1
ATOM 5907 C C . ARG A 1 742 ? -0.965 4.993 15.367 1.00 91.94 742 ARG A C 1
ATOM 5909 O O . ARG A 1 742 ? -1.573 6.030 15.616 1.00 91.94 742 ARG A O 1
ATOM 5916 N N . ARG A 1 743 ? 0.298 5.000 14.926 1.00 90.75 743 ARG A N 1
ATOM 5917 C CA . ARG A 1 743 ? 1.051 6.218 14.596 1.00 90.75 743 ARG A CA 1
ATOM 5918 C C . ARG A 1 743 ? 0.783 6.621 13.159 1.00 90.75 743 ARG A C 1
ATOM 5920 O O . ARG A 1 743 ? 1.652 6.507 12.303 1.00 90.75 743 ARG A O 1
ATOM 5927 N N . TYR A 1 744 ? -0.433 7.067 12.911 1.00 93.12 744 TYR A N 1
ATOM 5928 C CA . TYR A 1 744 ? -0.803 7.656 11.643 1.00 93.12 744 TYR A CA 1
ATOM 5929 C C . TYR A 1 744 ? -1.605 8.924 11.909 1.00 93.12 744 TYR A C 1
ATOM 5931 O O . TYR A 1 744 ? -2.559 8.908 12.687 1.00 93.12 744 TYR A O 1
ATOM 5939 N N . THR A 1 745 ? -1.218 9.998 11.238 1.00 93.06 745 THR A N 1
ATOM 5940 C CA . THR A 1 745 ? -1.938 11.265 11.230 1.00 93.06 745 THR A CA 1
ATOM 5941 C C . THR A 1 745 ? -2.169 11.618 9.766 1.00 93.06 745 THR A C 1
ATOM 5943 O O . THR A 1 745 ? -1.220 11.625 8.987 1.00 93.06 745 THR A O 1
ATOM 5946 N N . ASP A 1 746 ? -3.420 11.872 9.383 1.00 93.19 746 ASP A N 1
ATOM 5947 C CA . ASP A 1 746 ? -3.788 12.222 8.005 1.00 93.19 746 ASP A CA 1
ATOM 5948 C C . ASP A 1 746 ? -3.412 13.679 7.724 1.00 93.19 746 ASP A C 1
ATOM 5950 O O . ASP A 1 746 ? -4.251 14.573 7.785 1.00 93.19 746 ASP A O 1
ATOM 5954 N N . VAL A 1 747 ? -2.117 13.931 7.546 1.00 91.12 747 VAL A N 1
ATOM 5955 C CA . VAL A 1 747 ? -1.553 15.254 7.277 1.00 91.12 747 VAL A CA 1
ATOM 5956 C C . VAL A 1 747 ? -0.431 15.135 6.265 1.00 91.12 747 VAL A C 1
ATOM 5958 O O . VAL A 1 747 ? 0.494 14.337 6.418 1.00 91.12 747 VAL A O 1
ATOM 5961 N N . ARG A 1 748 ? -0.483 15.988 5.250 1.00 89.25 748 ARG A N 1
ATOM 5962 C CA . ARG A 1 748 ? 0.471 15.992 4.141 1.00 89.25 748 ARG A CA 1
ATOM 5963 C C . ARG A 1 748 ? 1.909 16.267 4.579 1.00 89.25 748 ARG A C 1
ATOM 5965 O O . ARG A 1 748 ? 2.849 15.858 3.914 1.00 89.25 748 ARG A O 1
ATOM 5972 N N . GLU A 1 749 ? 2.101 16.974 5.689 1.00 87.44 749 GLU A N 1
ATOM 5973 C CA . GLU A 1 749 ? 3.424 17.335 6.193 1.00 87.44 749 GLU A CA 1
ATOM 5974 C C . GLU A 1 749 ? 4.159 16.150 6.849 1.00 87.44 749 GLU A C 1
ATOM 5976 O O . GLU A 1 749 ? 5.341 16.280 7.184 1.00 87.44 749 GLU A O 1
ATOM 5981 N N . ALA A 1 750 ? 3.478 15.011 7.045 1.00 90.19 750 ALA A N 1
ATOM 5982 C CA . ALA A 1 750 ? 4.046 13.759 7.537 1.00 90.19 750 ALA A CA 1
ATOM 5983 C C . ALA A 1 750 ? 4.424 12.842 6.369 1.00 90.19 750 ALA A C 1
ATOM 5985 O O . ALA A 1 750 ? 3.735 11.868 6.077 1.00 90.19 750 ALA A O 1
ATOM 5986 N N . VAL A 1 751 ? 5.528 13.166 5.702 1.00 89.94 751 VAL A N 1
ATOM 5987 C CA . VAL A 1 751 ? 5.999 12.492 4.480 1.00 89.94 751 VAL A CA 1
ATOM 5988 C C . VAL A 1 751 ? 6.022 10.967 4.618 1.00 89.94 751 VAL A C 1
ATOM 5990 O O . VAL A 1 751 ? 5.414 10.266 3.822 1.00 89.94 751 VAL A O 1
ATOM 5993 N N . GLU A 1 752 ? 6.605 10.441 5.695 1.00 90.88 752 GLU A N 1
ATOM 5994 C CA . GLU A 1 752 ? 6.741 8.998 5.933 1.00 90.88 752 GLU A CA 1
ATOM 5995 C C . GLU A 1 752 ? 5.403 8.266 6.163 1.00 90.88 752 GLU A C 1
ATOM 5997 O O . GLU A 1 752 ? 5.399 7.037 6.273 1.00 90.88 752 GLU A O 1
ATOM 6002 N N . MET A 1 753 ? 4.289 9.008 6.252 1.00 93.56 753 MET A N 1
ATOM 6003 C CA . MET A 1 753 ? 2.929 8.492 6.432 1.00 93.56 753 MET A CA 1
ATOM 6004 C C . MET A 1 753 ? 1.978 8.810 5.272 1.00 93.56 753 MET A C 1
ATOM 6006 O O . MET A 1 753 ? 1.136 7.983 4.921 1.00 93.56 753 MET A O 1
ATOM 6010 N N . ALA A 1 754 ? 2.050 10.026 4.735 1.00 94.19 754 ALA A N 1
ATOM 6011 C CA . ALA A 1 754 ? 1.059 10.580 3.816 1.00 94.19 754 ALA A CA 1
ATOM 6012 C C . ALA A 1 754 ? 1.537 10.644 2.358 1.00 94.19 754 ALA A C 1
ATOM 6014 O O . ALA A 1 754 ? 0.733 10.958 1.482 1.00 94.19 754 ALA A O 1
ATOM 6015 N N . GLU A 1 755 ? 2.816 10.374 2.093 1.00 94.50 755 GLU A N 1
ATOM 6016 C CA . GLU A 1 755 ? 3.360 10.252 0.737 1.00 94.50 755 GLU A CA 1
ATOM 6017 C C . GLU A 1 755 ? 3.158 8.830 0.175 1.00 94.50 755 GLU A C 1
ATOM 6019 O O . GLU A 1 755 ? 2.623 7.944 0.846 1.00 94.50 755 GLU A O 1
ATOM 6024 N N . PHE A 1 756 ? 3.539 8.649 -1.083 1.00 95.44 756 PHE A N 1
ATOM 6025 C CA . PHE A 1 756 ? 3.486 7.445 -1.909 1.00 95.44 756 PHE A CA 1
ATOM 6026 C C . PHE A 1 756 ? 4.526 7.603 -3.031 1.00 95.44 756 PHE A C 1
ATOM 6028 O O . PHE A 1 756 ? 4.956 8.726 -3.283 1.00 95.44 756 PHE A O 1
ATOM 6035 N N . THR A 1 757 ? 4.878 6.540 -3.758 1.00 95.56 757 THR A N 1
ATOM 6036 C CA . THR A 1 757 ? 5.553 6.661 -5.065 1.00 95.56 757 THR A CA 1
ATOM 6037 C C . THR A 1 757 ? 4.770 5.925 -6.158 1.00 95.56 757 THR A C 1
ATOM 6039 O O . THR A 1 757 ? 3.821 5.181 -5.884 1.00 95.56 757 THR A O 1
ATOM 6042 N N . VAL A 1 758 ? 5.176 6.086 -7.418 1.00 96.62 758 VAL A N 1
ATOM 6043 C CA . VAL A 1 758 ? 4.635 5.326 -8.557 1.00 96.62 758 VAL A CA 1
ATOM 6044 C C . VAL A 1 758 ? 4.770 3.806 -8.379 1.00 96.62 758 VAL A C 1
ATOM 6046 O O . VAL A 1 758 ? 3.952 3.057 -8.909 1.00 96.62 758 VAL A O 1
ATOM 6049 N N . GLN A 1 759 ? 5.716 3.326 -7.561 1.00 93.75 759 GLN A N 1
ATOM 6050 C CA . GLN A 1 759 ? 5.879 1.893 -7.276 1.00 93.75 759 GLN A CA 1
ATOM 6051 C C . GLN A 1 759 ? 4.739 1.341 -6.417 1.00 93.75 759 GLN A C 1
ATOM 6053 O O . GLN A 1 759 ? 4.229 0.250 -6.681 1.00 93.75 759 GLN A O 1
ATOM 6058 N N . GLU A 1 760 ? 4.309 2.101 -5.407 1.00 94.25 760 GLU A N 1
ATOM 6059 C CA . GLU A 1 760 ? 3.161 1.752 -4.572 1.00 94.25 760 GLU A CA 1
ATOM 6060 C C . GLU A 1 760 ? 1.866 1.724 -5.392 1.00 94.25 760 GLU A C 1
ATOM 6062 O O . GLU A 1 760 ? 1.034 0.824 -5.213 1.00 94.25 760 GLU A O 1
ATOM 6067 N N . MET A 1 761 ? 1.715 2.660 -6.336 1.00 96.38 761 MET A N 1
ATOM 6068 C CA . MET A 1 761 ? 0.629 2.615 -7.318 1.00 96.38 761 MET A CA 1
ATOM 6069 C C . MET A 1 761 ? 0.723 1.343 -8.164 1.00 96.38 761 MET A C 1
ATOM 6071 O O . MET A 1 761 ? -0.257 0.609 -8.265 1.00 96.38 761 MET A O 1
ATOM 6075 N N . ALA A 1 762 ? 1.906 1.020 -8.691 1.00 97.62 762 ALA A N 1
ATOM 6076 C CA . ALA A 1 762 ? 2.130 -0.125 -9.568 1.00 97.62 762 ALA A CA 1
ATOM 6077 C C . ALA A 1 762 ? 1.714 -1.465 -8.941 1.00 97.62 762 ALA A C 1
ATOM 6079 O O . ALA A 1 762 ? 0.943 -2.216 -9.543 1.00 97.62 762 ALA A O 1
ATOM 6080 N N . VAL A 1 763 ? 2.171 -1.764 -7.715 1.00 96.12 763 VAL A N 1
ATOM 6081 C CA . VAL A 1 763 ? 1.799 -3.020 -7.030 1.00 96.12 763 VAL A CA 1
ATOM 6082 C C . VAL A 1 763 ? 0.310 -3.070 -6.693 1.00 96.12 763 VAL A C 1
ATOM 6084 O O . VAL A 1 763 ? -0.295 -4.146 -6.703 1.00 96.12 763 VAL A O 1
ATOM 6087 N N . THR A 1 764 ? -0.300 -1.911 -6.432 1.00 97.00 764 THR A N 1
ATOM 6088 C CA . THR A 1 764 ? -1.735 -1.797 -6.154 1.00 97.00 764 THR A CA 1
ATOM 6089 C C . THR A 1 764 ? -2.558 -2.055 -7.418 1.00 97.00 764 THR A C 1
ATOM 6091 O O . THR A 1 764 ? -3.491 -2.857 -7.374 1.00 97.00 764 THR A O 1
ATOM 6094 N N . ILE A 1 765 ? -2.175 -1.454 -8.550 1.00 98.12 765 ILE A N 1
ATOM 6095 C CA . ILE A 1 765 ? -2.776 -1.684 -9.873 1.00 98.12 765 ILE A CA 1
ATOM 6096 C C . ILE A 1 765 ? -2.673 -3.162 -10.238 1.00 98.12 765 ILE A C 1
ATOM 6098 O O . ILE A 1 765 ? -3.688 -3.802 -10.504 1.00 98.12 765 ILE A O 1
ATOM 6102 N N . ALA A 1 766 ? -1.462 -3.725 -10.195 1.00 98.12 766 ALA A N 1
ATOM 6103 C CA . ALA A 1 766 ? -1.210 -5.107 -10.583 1.00 98.12 766 ALA A CA 1
ATOM 6104 C C . ALA A 1 766 ? -2.028 -6.105 -9.750 1.00 98.12 766 ALA A C 1
ATOM 6106 O O . ALA A 1 766 ? -2.575 -7.064 -10.303 1.00 98.12 766 ALA A O 1
ATOM 6107 N N . SER A 1 767 ? -2.141 -5.871 -8.438 1.00 97.75 767 SER A N 1
ATOM 6108 C CA . SER A 1 767 ? -2.875 -6.753 -7.527 1.00 97.75 767 SER A CA 1
ATOM 6109 C C . SER A 1 767 ? -4.392 -6.626 -7.673 1.00 97.75 767 SER A C 1
ATOM 6111 O O . SER A 1 767 ? -5.088 -7.642 -7.701 1.00 97.75 767 SER A O 1
ATOM 6113 N N . PHE A 1 768 ? -4.931 -5.405 -7.775 1.00 97.94 768 PHE A N 1
ATOM 6114 C CA . PHE A 1 768 ? -6.372 -5.216 -7.967 1.00 97.94 768 PHE A CA 1
ATOM 6115 C C . PHE A 1 768 ? -6.829 -5.679 -9.347 1.00 97.94 768 PHE A C 1
ATOM 6117 O O . PHE A 1 768 ? -7.850 -6.356 -9.421 1.00 97.94 768 PHE A O 1
ATOM 6124 N N . ALA A 1 769 ? -6.049 -5.439 -10.405 1.00 97.62 769 ALA A N 1
ATOM 6125 C CA . ALA A 1 769 ? -6.340 -5.960 -11.739 1.00 97.62 769 ALA A CA 1
ATOM 6126 C C . ALA A 1 769 ? -6.514 -7.487 -11.719 1.00 97.62 769 ALA A C 1
ATOM 6128 O O . ALA A 1 769 ? -7.511 -8.001 -12.228 1.00 97.62 769 ALA A O 1
ATOM 6129 N N . PHE A 1 770 ? -5.601 -8.212 -11.058 1.00 97.62 770 PHE A N 1
ATOM 6130 C CA . PHE A 1 770 ? -5.656 -9.673 -10.962 1.00 97.62 770 PHE A CA 1
ATOM 6131 C C . PHE A 1 770 ? -6.967 -10.183 -10.340 1.00 97.62 770 PHE A C 1
ATOM 6133 O O . PHE A 1 770 ? -7.573 -11.119 -10.862 1.00 97.62 770 PHE A O 1
ATOM 6140 N N . PHE A 1 771 ? -7.422 -9.550 -9.253 1.00 96.19 771 PHE A N 1
ATOM 6141 C CA . PHE A 1 771 ? -8.625 -9.957 -8.516 1.00 96.19 771 PHE A CA 1
ATOM 6142 C C . PHE A 1 771 ? -9.920 -9.257 -8.948 1.00 96.19 771 PHE A C 1
ATOM 6144 O O . PHE A 1 771 ? -10.97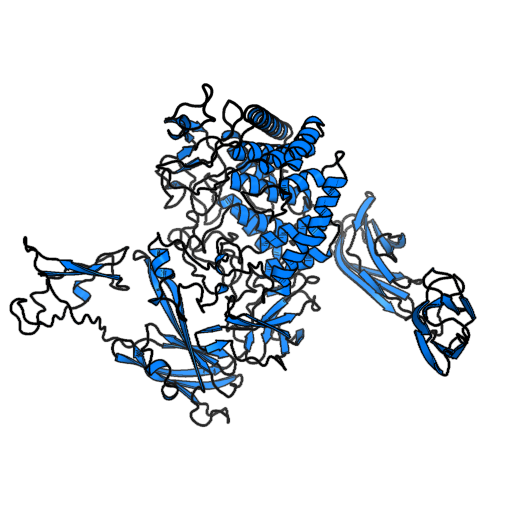5 -9.570 -8.399 1.00 96.19 771 PHE A O 1
ATOM 6151 N N . SER A 1 772 ? -9.858 -8.319 -9.893 1.00 95.00 772 SER A N 1
ATOM 6152 C CA . SER A 1 772 ? -11.035 -7.675 -10.484 1.00 95.00 772 SER A CA 1
ATOM 6153 C C . SER A 1 772 ? -11.787 -8.627 -11.418 1.00 95.00 772 SER A C 1
ATOM 6155 O O . SER A 1 772 ? -11.226 -9.608 -11.917 1.00 95.00 772 SER A O 1
ATOM 6157 N N . SER A 1 773 ? -13.049 -8.323 -11.704 1.00 90.31 773 SER A N 1
ATOM 6158 C CA . SER A 1 773 ? -13.846 -9.002 -12.729 1.00 90.31 773 SER A CA 1
ATOM 6159 C C . SER A 1 773 ? -13.543 -8.495 -14.149 1.00 90.31 773 SER A C 1
ATOM 6161 O O . SER A 1 773 ? -13.896 -9.150 -15.132 1.00 90.31 773 SER A O 1
ATOM 6163 N N . VAL A 1 774 ? -12.821 -7.373 -14.263 1.00 88.25 774 VAL A N 1
ATOM 6164 C CA . VAL A 1 774 ? -12.416 -6.749 -15.530 1.00 88.25 774 VAL A CA 1
ATOM 6165 C C . VAL A 1 774 ? -11.647 -7.746 -16.398 1.00 88.25 774 VAL A C 1
ATOM 6167 O O . VAL A 1 774 ? -10.734 -8.435 -15.933 1.00 88.25 774 VAL A O 1
ATOM 6170 N N . SER A 1 775 ? -12.033 -7.855 -17.672 1.00 84.38 775 SER A N 1
ATOM 6171 C CA . SER A 1 775 ? -11.312 -8.665 -18.653 1.00 84.38 775 SER A CA 1
ATOM 6172 C C . SER A 1 775 ? -11.540 -8.205 -20.101 1.00 84.38 775 SER A C 1
ATOM 6174 O O . SER A 1 775 ? -12.606 -7.698 -20.439 1.00 84.38 775 SER A O 1
ATOM 6176 N N . ASN A 1 776 ? -10.526 -8.386 -20.953 1.00 66.75 776 ASN A N 1
ATOM 6177 C CA . ASN A 1 776 ? -10.539 -8.137 -22.389 1.00 66.75 776 ASN A CA 1
ATOM 6178 C C . ASN A 1 776 ? -11.058 -9.387 -23.119 1.00 66.75 776 ASN A C 1
ATOM 6180 O O . ASN A 1 776 ? -10.361 -10.403 -23.216 1.00 66.75 776 ASN A O 1
ATOM 6184 N N . GLY A 1 777 ? -12.304 -9.306 -23.583 1.00 53.97 777 GLY A N 1
ATOM 6185 C CA . GLY A 1 777 ? -13.015 -10.334 -24.341 1.00 53.97 777 GLY A CA 1
ATOM 6186 C C . GLY A 1 777 ? -14.453 -10.509 -23.838 1.00 53.97 777 GLY A C 1
ATOM 6187 O O . GLY A 1 777 ? -14.675 -10.461 -22.626 1.00 53.97 777 GLY A O 1
ATOM 6188 N N . PRO A 1 778 ? -15.452 -10.726 -24.717 1.00 40.56 778 PRO A N 1
ATOM 6189 C CA . PRO A 1 778 ? -16.700 -11.310 -24.251 1.00 40.56 778 PRO A CA 1
ATOM 6190 C C . PRO A 1 778 ? -16.329 -12.667 -23.654 1.00 40.56 778 PRO A C 1
ATOM 6192 O O . PRO A 1 778 ? -15.751 -13.503 -24.345 1.00 40.56 778 PRO A O 1
ATOM 6195 N N . LEU A 1 779 ? -16.595 -12.876 -22.366 1.00 49.91 779 LEU A N 1
ATOM 6196 C CA . LEU A 1 779 ? -16.641 -14.238 -21.846 1.00 49.91 779 LEU A CA 1
ATOM 6197 C C . LEU A 1 779 ? -17.723 -14.945 -22.676 1.00 49.91 779 LEU A C 1
ATOM 6199 O O . LEU A 1 779 ? -18.867 -14.477 -22.625 1.00 49.91 779 LEU A O 1
ATOM 6203 N N . PRO A 1 780 ? -17.395 -15.983 -23.473 1.00 55.69 780 PRO A N 1
ATOM 6204 C CA . PRO A 1 780 ? -18.382 -16.666 -24.305 1.00 55.69 780 PRO A CA 1
ATOM 6205 C C . PRO A 1 780 ? -19.525 -17.176 -23.438 1.00 55.69 780 PRO A C 1
ATOM 6207 O O . PRO A 1 780 ? -20.685 -17.101 -23.815 1.00 55.69 780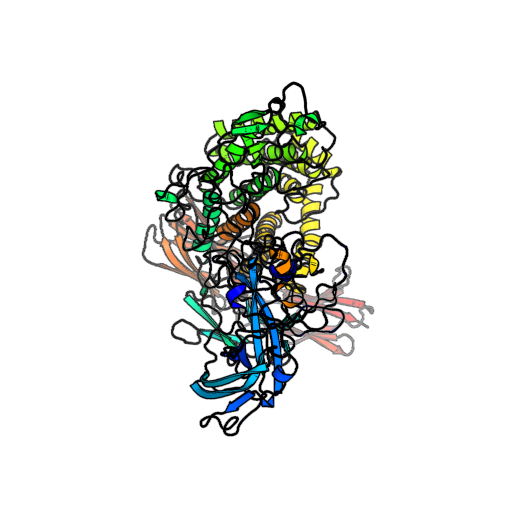 PRO A O 1
ATOM 6210 N N . VAL A 1 781 ? -19.227 -17.560 -22.197 1.00 62.81 781 VAL A N 1
ATOM 6211 C CA . VAL A 1 781 ? -20.230 -17.876 -21.190 1.00 62.81 781 VAL A CA 1
ATOM 6212 C C . VAL A 1 781 ? -19.898 -17.197 -19.868 1.00 62.81 781 VAL A C 1
ATOM 6214 O O . VAL A 1 781 ? -18.828 -17.384 -19.295 1.00 62.81 781 VAL A O 1
ATOM 6217 N N . ARG A 1 782 ? -20.856 -16.451 -19.314 1.00 73.75 782 ARG A N 1
ATOM 6218 C CA . ARG A 1 782 ? -20.775 -15.964 -17.932 1.00 73.75 782 ARG A CA 1
ATOM 6219 C C . ARG A 1 782 ? -21.409 -16.988 -17.001 1.00 73.75 782 ARG A C 1
ATOM 6221 O O . ARG A 1 782 ? -22.633 -17.094 -16.923 1.00 73.75 782 ARG A O 1
ATOM 6228 N N . PHE A 1 783 ? -20.595 -17.741 -16.269 1.00 77.88 783 PHE A N 1
ATOM 6229 C CA . PHE A 1 783 ? -21.088 -18.675 -15.256 1.00 77.88 783 PHE A CA 1
ATOM 6230 C C . PHE A 1 783 ? -21.608 -17.925 -14.023 1.00 77.88 783 PHE A C 1
ATOM 6232 O O . PHE A 1 783 ? -20.933 -17.063 -13.476 1.00 77.88 783 PHE A O 1
ATOM 6239 N N . LYS A 1 784 ? -22.802 -18.288 -13.549 1.00 79.56 784 LYS A N 1
ATOM 6240 C CA . LYS A 1 784 ? -23.315 -17.898 -12.226 1.00 79.56 784 LYS A CA 1
ATOM 6241 C C . LYS A 1 784 ? -22.806 -18.822 -11.130 1.00 79.56 784 LYS A C 1
ATOM 6243 O O . LYS A 1 784 ? -22.579 -18.387 -10.010 1.00 79.56 784 LYS A O 1
ATOM 6248 N N . ASN A 1 785 ? -22.721 -20.116 -11.424 1.00 78.31 785 ASN A N 1
ATOM 6249 C CA . ASN A 1 785 ? -22.212 -21.120 -10.503 1.00 78.31 785 ASN A CA 1
ATOM 6250 C C . ASN A 1 785 ? -21.771 -22.373 -11.263 1.00 78.31 785 ASN A C 1
ATOM 6252 O O . ASN A 1 785 ? -22.190 -22.608 -12.392 1.00 78.31 785 ASN A O 1
ATOM 6256 N N . PHE A 1 786 ? -20.946 -23.178 -10.605 1.00 93.00 786 PHE A N 1
ATOM 6257 C CA . PHE A 1 786 ? -20.674 -24.567 -10.947 1.00 93.00 786 PHE A CA 1
ATOM 6258 C C . PHE A 1 786 ? -20.372 -25.300 -9.639 1.00 93.00 786 PHE A C 1
ATOM 6260 O O . PHE A 1 786 ? -19.597 -24.805 -8.816 1.00 93.00 786 PHE A O 1
ATOM 6267 N N . GLY A 1 787 ? -21.030 -26.433 -9.415 1.00 89.44 787 GLY A N 1
ATOM 6268 C CA . GLY A 1 787 ? -20.954 -27.194 -8.175 1.00 89.44 787 GLY A CA 1
ATOM 6269 C C . GLY A 1 787 ? -21.201 -28.682 -8.392 1.00 89.44 787 GLY A C 1
ATOM 6270 O O . GLY A 1 787 ? -21.636 -29.111 -9.458 1.00 89.44 787 GLY A O 1
ATOM 6271 N N . ALA A 1 788 ? -20.915 -29.464 -7.354 1.00 91.56 788 ALA A N 1
ATOM 6272 C CA . ALA A 1 788 ? -21.124 -30.904 -7.311 1.00 91.56 788 ALA A CA 1
ATOM 6273 C C . ALA A 1 788 ? -21.858 -31.276 -6.018 1.00 91.56 788 ALA A C 1
ATOM 6275 O O . ALA A 1 788 ? -21.463 -30.842 -4.933 1.00 91.56 788 ALA A O 1
ATOM 6276 N N . ARG A 1 789 ? -22.904 -32.100 -6.108 1.00 85.88 789 ARG A N 1
ATOM 6277 C CA . ARG A 1 789 ? -23.620 -32.671 -4.962 1.00 85.88 789 ARG A CA 1
ATOM 6278 C C . ARG A 1 789 ? -23.615 -34.195 -5.026 1.00 85.88 789 ARG A C 1
ATOM 6280 O O . ARG A 1 789 ? -23.639 -34.792 -6.094 1.00 85.88 789 ARG A O 1
ATOM 6287 N N . ARG A 1 790 ? -23.553 -34.826 -3.858 1.00 83.94 790 ARG A N 1
ATOM 6288 C CA . ARG A 1 790 ? -23.503 -36.287 -3.703 1.00 83.94 790 ARG A CA 1
ATOM 6289 C C . ARG A 1 790 ? -24.917 -36.814 -3.484 1.00 83.94 790 ARG A C 1
ATOM 6291 O O . ARG A 1 790 ? -25.625 -36.263 -2.644 1.00 83.94 790 ARG A O 1
ATOM 6298 N N . SER A 1 791 ? -25.299 -37.879 -4.181 1.00 69.88 791 SER A N 1
ATOM 6299 C CA . SER A 1 791 ? -26.571 -38.578 -3.969 1.00 69.88 791 SER A CA 1
ATOM 6300 C C . SER A 1 791 ? -26.409 -40.043 -4.368 1.00 69.88 791 SER A C 1
ATOM 6302 O O . SER A 1 791 ? -25.735 -40.312 -5.346 1.00 69.88 791 SER A O 1
ATOM 6304 N N . GLU A 1 792 ? -26.953 -40.987 -3.595 1.00 65.81 792 GLU A N 1
ATOM 6305 C CA . GLU A 1 792 ? -27.088 -42.419 -3.945 1.00 65.81 792 GLU A CA 1
ATOM 6306 C C . GLU A 1 792 ? -25.947 -43.017 -4.807 1.00 65.81 792 GLU A C 1
ATOM 6308 O O . GLU A 1 792 ? -26.177 -43.544 -5.895 1.00 65.81 792 GLU A O 1
ATOM 6313 N N . CYS A 1 793 ? -24.695 -42.925 -4.331 1.00 74.81 793 CYS A N 1
ATOM 6314 C CA . CYS A 1 793 ? -23.496 -43.454 -5.006 1.00 74.81 793 CYS A CA 1
ATOM 6315 C C . CYS A 1 793 ? -23.141 -42.847 -6.385 1.00 74.81 793 CYS A C 1
ATOM 6317 O O . CYS A 1 793 ? -22.274 -43.371 -7.083 1.00 74.81 793 CYS A O 1
ATOM 6319 N N . HIS A 1 794 ? -23.730 -41.710 -6.746 1.00 81.69 794 HIS A N 1
ATOM 6320 C CA . HIS A 1 794 ? -23.359 -40.888 -7.895 1.00 81.69 794 HIS A CA 1
ATOM 6321 C C . HIS A 1 794 ? -23.012 -39.454 -7.458 1.00 81.69 794 HIS A C 1
ATOM 6323 O O . HIS A 1 794 ? -23.285 -39.024 -6.328 1.00 81.69 794 HIS A O 1
ATOM 6329 N N . VAL A 1 795 ? -22.369 -38.703 -8.352 1.00 87.50 795 VAL A N 1
ATOM 6330 C CA . VAL A 1 795 ? -22.145 -37.264 -8.166 1.00 87.50 795 VAL A CA 1
ATOM 6331 C C . VAL A 1 795 ? -22.945 -36.514 -9.214 1.00 87.50 795 VAL A C 1
ATOM 6333 O O . VAL A 1 795 ? -22.783 -36.737 -10.405 1.00 87.50 795 VAL A O 1
ATOM 6336 N N . GLU A 1 796 ? -23.802 -35.606 -8.776 1.00 93.38 796 GLU A N 1
ATOM 6337 C CA . GLU A 1 796 ? -24.524 -34.706 -9.660 1.00 93.38 796 GLU A CA 1
ATOM 6338 C C . GLU A 1 796 ? -23.818 -33.353 -9.712 1.00 93.38 796 GLU A C 1
ATOM 6340 O O . GLU A 1 796 ? -23.662 -32.662 -8.705 1.00 93.38 796 GLU A O 1
ATOM 6345 N N . LEU A 1 797 ? -23.395 -32.972 -10.905 1.00 96.12 797 LEU A N 1
ATOM 6346 C CA . LEU A 1 797 ? -22.865 -31.663 -11.231 1.00 96.12 797 LEU A CA 1
ATOM 6347 C C . LEU A 1 797 ? -24.002 -30.748 -11.650 1.00 96.12 797 LEU A C 1
ATOM 6349 O O . LEU A 1 797 ? -24.900 -31.163 -12.380 1.00 96.12 797 LEU A O 1
ATOM 6353 N N . TYR A 1 798 ? -23.941 -29.495 -11.224 1.00 94.12 798 TYR A N 1
ATOM 6354 C CA . TYR A 1 798 ? -24.912 -28.474 -11.592 1.00 94.12 798 TYR A CA 1
ATOM 6355 C C . TYR A 1 798 ? -24.204 -27.150 -11.865 1.00 94.12 798 TYR A C 1
ATOM 6357 O O . TYR A 1 798 ? -23.239 -26.794 -11.185 1.00 94.12 798 TYR A O 1
ATOM 6365 N N . TRP A 1 799 ? -24.676 -26.421 -12.871 1.00 96.69 799 TRP A N 1
ATOM 6366 C CA . TRP A 1 799 ? -24.204 -25.074 -13.178 1.00 96.69 799 TRP A CA 1
ATOM 6367 C C . TRP A 1 799 ? -25.319 -24.221 -13.749 1.00 96.69 799 TRP A C 1
ATOM 6369 O O . TRP A 1 799 ? -26.335 -24.716 -14.241 1.00 96.69 799 TRP A O 1
ATOM 6379 N N . ALA A 1 800 ? -25.107 -22.916 -13.696 1.00 90.12 800 ALA A N 1
ATOM 6380 C CA . ALA A 1 800 ? -25.957 -21.948 -14.346 1.00 90.12 800 ALA A CA 1
ATOM 6381 C C . ALA A 1 800 ? -25.107 -20.890 -15.032 1.00 90.12 800 ALA A C 1
ATOM 6383 O O . ALA A 1 800 ? -24.039 -20.522 -14.544 1.00 90.12 800 ALA A O 1
ATOM 6384 N N . THR A 1 801 ? -25.615 -20.370 -16.136 1.00 88.81 801 THR A N 1
ATOM 6385 C CA . THR A 1 801 ? -25.032 -19.268 -16.898 1.00 88.81 801 THR A CA 1
ATOM 6386 C C . THR A 1 801 ? -25.950 -18.052 -16.765 1.00 88.81 801 THR A C 1
ATOM 6388 O O . THR A 1 801 ? -27.166 -18.190 -16.583 1.00 88.81 801 THR A O 1
ATOM 6391 N N . SER A 1 802 ? -25.390 -16.846 -16.743 1.00 80.88 802 SER A N 1
ATOM 6392 C CA . SER A 1 802 ? -26.139 -15.585 -16.830 1.00 80.88 802 SER A CA 1
ATOM 6393 C C . SER A 1 802 ? -26.261 -15.105 -18.271 1.00 80.88 802 SER A C 1
ATOM 6395 O O . SER A 1 802 ? -27.256 -14.468 -18.602 1.00 80.88 802 SER A O 1
ATOM 6397 N N . GLU A 1 803 ? -25.287 -15.452 -19.106 1.00 81.38 803 GLU A N 1
ATOM 6398 C CA . GLU A 1 803 ? -25.220 -15.156 -20.531 1.00 81.38 803 GLU A CA 1
ATOM 6399 C C . GLU A 1 803 ? -24.365 -16.230 -21.212 1.00 81.38 803 GLU A C 1
ATOM 6401 O O . GLU A 1 803 ? -23.411 -16.735 -20.616 1.00 81.38 803 GLU A O 1
ATOM 6406 N N . GLU A 1 804 ? -24.722 -16.573 -22.443 1.00 85.69 804 GLU A N 1
ATOM 6407 C CA . GLU A 1 804 ? -23.956 -17.424 -23.351 1.00 85.69 804 GLU A CA 1
ATOM 6408 C C . GLU A 1 804 ? -23.894 -16.725 -24.711 1.00 85.69 804 GLU A C 1
ATOM 6410 O O . GLU A 1 804 ? -24.843 -16.058 -25.124 1.00 85.69 804 GLU A O 1
ATOM 6415 N N . THR A 1 805 ? -22.778 -16.846 -25.403 1.00 80.31 805 THR A N 1
ATOM 6416 C CA . THR A 1 805 ? -22.470 -16.231 -26.685 1.00 80.31 805 THR A CA 1
ATOM 6417 C C . THR A 1 805 ? -21.587 -17.209 -27.431 1.00 80.31 805 THR A C 1
ATOM 6419 O O . THR A 1 805 ? -20.474 -17.464 -26.997 1.00 80.31 805 THR A O 1
ATOM 6422 N N . ASN A 1 806 ? -22.068 -17.708 -28.570 1.00 85.31 806 ASN A N 1
ATOM 6423 C CA . ASN A 1 806 ? -21.336 -18.643 -29.430 1.00 85.31 806 ASN A CA 1
ATOM 6424 C C . ASN A 1 806 ? -21.005 -20.020 -28.806 1.00 85.31 806 ASN A C 1
ATOM 6426 O O . ASN A 1 806 ? -20.238 -20.773 -29.402 1.00 85.31 806 ASN A O 1
ATOM 6430 N N . ALA A 1 807 ? -21.641 -20.380 -27.688 1.00 87.38 807 ALA A N 1
ATOM 6431 C CA . ALA A 1 807 ? -21.370 -21.614 -26.957 1.00 87.38 807 ALA A CA 1
ATOM 6432 C C . ALA A 1 807 ? -22.006 -22.841 -27.639 1.00 87.38 807 ALA A C 1
ATOM 6434 O O . ALA A 1 807 ? -23.229 -22.907 -27.784 1.00 87.38 807 ALA A O 1
ATOM 6435 N N . ASP A 1 808 ? -21.210 -23.840 -28.020 1.00 94.19 808 ASP A N 1
ATOM 6436 C CA . ASP A 1 808 ? -21.692 -25.092 -28.627 1.00 94.19 808 ASP A CA 1
ATOM 6437 C C . ASP A 1 808 ? -22.056 -26.122 -27.540 1.00 94.19 808 ASP A C 1
ATOM 6439 O O . ASP A 1 808 ? -23.202 -26.575 -27.431 1.00 94.19 808 ASP A O 1
ATOM 6443 N N . TYR A 1 809 ? -21.113 -26.463 -26.654 1.00 96.56 809 TYR A N 1
ATOM 6444 C CA . TYR A 1 809 ? -21.359 -27.427 -25.574 1.00 96.56 809 TYR A CA 1
ATOM 6445 C C . TYR A 1 809 ? -20.429 -27.273 -24.368 1.00 96.56 809 TYR A C 1
ATOM 6447 O O . TYR A 1 809 ? -19.314 -26.775 -24.450 1.00 96.56 809 TYR A O 1
ATOM 6455 N N . PHE A 1 810 ? -20.859 -27.817 -23.234 1.00 97.12 810 PHE A N 1
ATOM 6456 C CA . PHE A 1 810 ? -20.042 -28.041 -22.048 1.00 97.12 810 PHE A CA 1
ATOM 6457 C C . PHE A 1 810 ? -19.509 -29.477 -22.042 1.00 97.12 810 PHE A C 1
ATOM 6459 O O . PHE A 1 810 ? -20.273 -30.433 -21.911 1.00 97.12 810 PHE A O 1
ATOM 6466 N N . SER A 1 811 ? -18.195 -29.643 -22.146 1.00 97.25 811 SER A N 1
ATOM 6467 C CA . SER A 1 811 ? -17.472 -30.884 -21.861 1.00 97.25 811 SER A CA 1
ATOM 6468 C C . SER A 1 811 ? -17.275 -31.020 -20.354 1.00 97.25 811 SER A C 1
ATOM 6470 O O . SER A 1 811 ? -16.553 -30.253 -19.715 1.00 97.25 811 SER A O 1
ATOM 6472 N N . VAL A 1 812 ? -17.952 -31.997 -19.764 1.00 97.62 812 VAL A N 1
ATOM 6473 C CA . VAL A 1 812 ? -17.850 -32.324 -18.346 1.00 97.62 812 VAL A CA 1
ATOM 6474 C C . VAL A 1 812 ? -16.621 -33.195 -18.152 1.00 97.62 812 VAL A C 1
ATOM 6476 O O . VAL A 1 812 ? -16.537 -34.292 -18.706 1.00 97.62 812 VAL A O 1
ATOM 6479 N N . GLN A 1 813 ? -15.660 -32.723 -17.361 1.00 97.06 813 GLN A N 1
ATOM 6480 C CA . GLN A 1 813 ? -14.396 -33.419 -17.150 1.00 97.06 813 GLN A CA 1
ATOM 6481 C C . GLN A 1 813 ? -14.221 -33.848 -15.697 1.00 97.06 813 GLN A C 1
ATOM 6483 O O . GLN A 1 813 ? -14.564 -33.093 -14.789 1.00 97.06 813 GLN A O 1
ATOM 6488 N N . ARG A 1 814 ? -13.629 -35.028 -15.488 1.00 96.25 814 ARG A N 1
ATOM 6489 C CA . ARG A 1 814 ? -13.283 -35.593 -14.178 1.00 96.25 814 ARG A CA 1
ATOM 6490 C C . ARG A 1 814 ? -11.805 -35.949 -14.093 1.00 96.25 814 ARG A C 1
ATOM 6492 O O . ARG A 1 814 ? -11.216 -36.424 -15.062 1.00 96.25 814 ARG A O 1
ATOM 6499 N N . SER A 1 815 ? -11.234 -35.771 -12.913 1.00 91.19 815 SER A N 1
ATOM 6500 C CA . SER A 1 815 ? -9.879 -36.162 -12.541 1.00 91.19 815 SER A CA 1
ATOM 6501 C C . SER A 1 815 ? -9.883 -36.809 -11.152 1.00 91.19 815 SER A C 1
ATOM 6503 O O . SER A 1 815 ? -10.703 -36.445 -10.309 1.00 91.19 815 SER A O 1
ATOM 6505 N N . SER A 1 816 ? -8.977 -37.757 -10.909 1.00 85.56 816 SER A N 1
ATOM 6506 C CA . SER A 1 816 ? -8.770 -38.386 -9.595 1.00 85.56 816 SER A CA 1
ATOM 6507 C C . SER A 1 816 ? -7.604 -37.793 -8.801 1.00 85.56 816 SER A C 1
ATOM 6509 O O . SER A 1 816 ? -7.542 -37.949 -7.582 1.00 85.56 816 SER A O 1
ATOM 6511 N N . ASP A 1 817 ? -6.714 -37.068 -9.481 1.00 77.69 817 ASP A N 1
ATOM 6512 C CA . ASP A 1 817 ? -5.500 -36.441 -8.945 1.00 77.69 817 ASP A CA 1
ATOM 6513 C C . ASP A 1 817 ? -5.546 -34.899 -8.982 1.00 77.69 817 ASP A C 1
ATOM 6515 O O . ASP A 1 817 ? -4.611 -34.235 -8.534 1.00 77.69 817 ASP A O 1
ATOM 6519 N N . GLY A 1 818 ? -6.619 -34.325 -9.535 1.00 75.38 818 GLY A N 1
ATOM 6520 C CA . GLY A 1 818 ? -6.794 -32.889 -9.751 1.00 75.38 818 GLY A CA 1
ATOM 6521 C C . GLY A 1 818 ? -5.924 -32.310 -10.874 1.00 75.38 818 GLY A C 1
ATOM 6522 O O . GLY A 1 818 ? -5.936 -31.096 -11.073 1.00 75.38 818 GLY A O 1
ATOM 6523 N N . GLN A 1 819 ? -5.179 -33.145 -11.606 1.00 72.38 819 GLN A N 1
ATOM 6524 C CA . GLN A 1 819 ? -4.207 -32.742 -12.629 1.00 72.38 819 GLN A CA 1
ATOM 6525 C C . GLN A 1 819 ? -4.594 -33.276 -14.010 1.00 72.38 819 GLN A C 1
ATOM 6527 O O . GLN A 1 819 ? -4.670 -32.517 -14.980 1.00 72.38 819 GLN A O 1
ATOM 6532 N N . THR A 1 820 ? -4.883 -34.573 -14.097 1.00 86.69 820 THR A N 1
ATOM 6533 C CA . THR A 1 820 ? -5.213 -35.262 -15.344 1.00 86.69 820 THR A CA 1
ATOM 6534 C C . THR A 1 820 ? -6.724 -35.382 -15.472 1.00 86.69 820 THR A C 1
ATOM 6536 O O . THR A 1 820 ? -7.355 -36.199 -14.803 1.00 86.69 820 THR A O 1
ATOM 6539 N N . PHE A 1 821 ? -7.318 -34.550 -16.327 1.00 93.88 821 PHE A N 1
ATOM 6540 C CA . PHE A 1 821 ? -8.761 -34.528 -16.561 1.00 93.88 821 PHE A CA 1
ATOM 6541 C C . PHE A 1 821 ? -9.126 -35.295 -17.826 1.00 93.88 821 PHE A C 1
ATOM 6543 O O . PHE A 1 821 ? -8.586 -35.030 -18.900 1.00 93.88 821 PHE A O 1
ATOM 6550 N N . ARG A 1 822 ? -10.100 -36.196 -17.703 1.00 95.31 822 ARG A N 1
ATOM 6551 C CA . ARG A 1 822 ? -10.755 -36.865 -18.829 1.00 95.31 822 ARG A CA 1
ATOM 6552 C C . ARG A 1 822 ? -12.190 -36.385 -18.965 1.00 95.31 822 ARG A C 1
ATOM 6554 O O . ARG A 1 822 ? -12.855 -36.126 -17.967 1.00 95.31 822 ARG A O 1
ATOM 6561 N N . GLU A 1 823 ? -12.669 -36.279 -20.195 1.00 96.81 823 GLU A N 1
ATOM 6562 C CA . GLU A 1 823 ? -14.079 -36.007 -20.466 1.00 96.81 823 GLU A CA 1
ATOM 6563 C C . GLU A 1 823 ? -14.929 -37.222 -20.070 1.00 96.81 823 GLU A C 1
ATOM 6565 O O . GLU A 1 823 ? -14.608 -38.353 -20.435 1.00 96.81 823 GLU A O 1
ATOM 6570 N N . ILE A 1 824 ? -15.987 -36.981 -19.297 1.00 96.62 824 ILE A N 1
ATOM 6571 C CA . ILE A 1 824 ? -16.957 -37.993 -18.856 1.00 96.62 824 ILE A CA 1
ATOM 6572 C C . ILE A 1 824 ? -18.358 -37.753 -19.432 1.00 96.62 824 ILE A C 1
ATOM 6574 O O . ILE A 1 824 ? -19.224 -38.614 -19.307 1.00 96.62 824 ILE A O 1
ATOM 6578 N N . GLY A 1 825 ? -18.585 -36.613 -20.090 1.00 95.88 825 GLY A N 1
ATOM 6579 C CA . GLY A 1 825 ? -19.829 -36.323 -20.793 1.00 95.88 825 GLY A CA 1
ATOM 6580 C C . GLY A 1 825 ? -19.829 -34.960 -21.474 1.00 95.88 825 GLY A C 1
ATOM 6581 O O . GLY A 1 825 ? -18.929 -34.148 -21.265 1.00 95.88 825 GLY A O 1
ATOM 6582 N N . ARG A 1 826 ? -20.858 -34.706 -22.288 1.00 97.56 826 ARG A N 1
ATOM 6583 C CA . ARG A 1 826 ? -21.110 -33.410 -22.930 1.00 97.56 826 ARG A CA 1
ATOM 6584 C C . ARG A 1 826 ? -22.561 -33.002 -22.743 1.00 97.56 826 ARG A C 1
ATOM 6586 O O . ARG A 1 826 ? -23.445 -33.843 -22.884 1.00 97.56 826 ARG A O 1
ATOM 6593 N N . ILE A 1 827 ? -22.792 -31.722 -22.478 1.00 97.31 827 ILE A N 1
ATOM 6594 C CA . ILE A 1 827 ? -24.120 -31.107 -22.437 1.00 97.31 827 ILE A CA 1
ATOM 6595 C C . ILE A 1 827 ? -24.141 -29.958 -23.439 1.00 97.31 827 ILE A C 1
ATOM 6597 O O . ILE A 1 827 ? -23.320 -29.053 -23.337 1.00 97.31 827 ILE A O 1
ATOM 6601 N N . THR A 1 828 ? -25.058 -29.987 -24.403 1.00 96.50 828 THR A N 1
ATOM 6602 C CA . THR A 1 828 ? -25.231 -28.907 -25.387 1.00 96.50 828 THR A CA 1
ATOM 6603 C C . THR A 1 828 ? -25.569 -27.590 -24.685 1.00 96.50 828 THR A C 1
ATOM 6605 O O . THR A 1 828 ? -26.428 -27.564 -23.798 1.00 96.50 828 THR A O 1
ATOM 6608 N N . ALA A 1 829 ? -24.880 -26.514 -25.063 1.00 93.62 829 ALA A N 1
ATOM 6609 C CA . ALA A 1 829 ? -25.146 -25.168 -24.572 1.00 93.62 829 ALA A CA 1
ATOM 6610 C C . ALA A 1 829 ? -26.316 -24.533 -25.346 1.00 93.62 829 ALA A C 1
ATOM 6612 O O . ALA A 1 829 ? -26.846 -25.098 -26.303 1.00 93.62 829 ALA A O 1
ATOM 6613 N N . SER A 1 830 ? -26.767 -23.355 -24.926 1.00 91.44 830 SER A N 1
ATOM 6614 C CA . SER A 1 830 ? -27.875 -22.635 -25.564 1.00 91.44 830 SER A CA 1
ATOM 6615 C C . SER A 1 830 ? -27.426 -21.732 -26.723 1.00 91.44 830 SER A C 1
ATOM 6617 O O . SER A 1 830 ? -28.237 -20.943 -27.217 1.00 91.44 830 SER A O 1
ATOM 6619 N N . GLY A 1 831 ? -26.169 -21.821 -27.173 1.00 87.94 831 GLY A N 1
ATOM 6620 C CA . GLY A 1 831 ? -25.641 -20.998 -28.259 1.00 87.94 831 GLY A CA 1
ATOM 6621 C C . GLY A 1 831 ? -25.377 -19.567 -27.813 1.00 87.94 831 GLY A C 1
ATOM 6622 O O . GLY A 1 831 ? -24.390 -19.266 -27.148 1.00 87.94 831 GLY A O 1
ATOM 6623 N N . THR A 1 832 ? -26.289 -18.676 -28.196 1.00 87.69 832 THR A N 1
ATOM 6624 C CA . THR A 1 832 ? -26.239 -17.255 -27.848 1.00 87.69 832 THR A CA 1
ATOM 6625 C C . THR A 1 832 ? -27.532 -16.865 -27.143 1.00 87.69 832 THR A C 1
ATOM 6627 O O . THR A 1 832 ? -28.604 -16.834 -27.748 1.00 87.69 832 THR A O 1
ATOM 6630 N N . THR A 1 833 ? -27.450 -16.560 -25.851 1.00 82.19 833 THR A N 1
ATOM 6631 C CA . THR A 1 833 ? -28.582 -16.176 -25.006 1.00 82.19 833 THR A CA 1
ATOM 6632 C C . THR A 1 833 ? -28.155 -15.209 -23.906 1.00 82.19 833 THR A C 1
ATOM 6634 O O . THR A 1 833 ? -27.192 -15.444 -23.193 1.00 82.19 833 THR A O 1
ATOM 6637 N N . LYS A 1 834 ? -28.948 -14.155 -23.688 1.00 78.56 834 LYS A N 1
ATOM 6638 C CA . LYS A 1 834 ? -28.835 -13.270 -22.509 1.00 78.56 834 LYS A CA 1
ATOM 6639 C C . LYS A 1 834 ? -29.728 -13.696 -21.339 1.00 78.56 834 LYS A C 1
ATOM 6641 O O . LYS A 1 834 ? -29.781 -13.030 -20.310 1.00 78.56 834 LYS A O 1
ATOM 6646 N N . LEU A 1 835 ? -30.497 -14.771 -21.517 1.00 78.69 835 LEU A N 1
ATOM 6647 C CA . LEU A 1 835 ? -31.307 -15.370 -20.462 1.00 78.69 835 LEU A CA 1
ATOM 6648 C C . LEU A 1 835 ? -30.478 -16.388 -19.695 1.00 78.69 835 LEU A C 1
ATOM 6650 O O . LEU A 1 835 ? -29.741 -17.170 -20.292 1.00 78.69 835 LEU A O 1
ATOM 6654 N N . SER A 1 836 ? -30.682 -16.418 -18.380 1.00 85.38 836 SER A N 1
ATOM 6655 C CA . SER A 1 836 ? -30.021 -17.386 -17.519 1.00 85.38 836 SER A CA 1
ATOM 6656 C C . SER A 1 836 ? -30.449 -18.811 -17.864 1.00 85.38 836 SER A C 1
ATOM 6658 O O . SER A 1 836 ? -31.644 -19.082 -18.013 1.00 85.38 836 SER A O 1
ATOM 6660 N N . ARG A 1 837 ? -29.481 -19.723 -17.949 1.00 94.25 837 ARG A N 1
ATOM 6661 C CA . ARG A 1 837 ? -29.720 -21.152 -18.170 1.00 94.25 837 ARG A CA 1
ATOM 6662 C C . ARG A 1 837 ? -29.171 -21.958 -17.012 1.00 94.25 837 ARG A C 1
ATOM 6664 O O . ARG A 1 837 ? -28.224 -21.539 -16.356 1.00 94.25 837 ARG A O 1
ATOM 6671 N N . SER A 1 838 ? -29.789 -23.099 -16.745 1.00 92.06 838 SER A N 1
ATOM 6672 C CA . SER A 1 838 ? -29.353 -24.043 -15.722 1.00 92.06 838 SER A CA 1
ATOM 6673 C C . SER A 1 838 ? -29.190 -25.410 -16.353 1.00 92.06 838 SER A C 1
ATOM 6675 O O . SER A 1 838 ? -30.017 -25.828 -17.162 1.00 92.06 838 SER A O 1
ATOM 6677 N N . TYR A 1 839 ? -28.132 -26.094 -15.954 1.00 96.38 839 TYR A N 1
ATOM 6678 C CA . TYR A 1 839 ? -27.719 -27.373 -16.494 1.00 96.38 839 TYR A CA 1
ATOM 6679 C C . TYR A 1 839 ? -27.352 -28.310 -15.348 1.00 96.38 839 TYR A C 1
ATOM 6681 O O . TYR A 1 839 ? -26.992 -27.877 -14.249 1.00 96.38 839 TYR A O 1
ATOM 6689 N N . SER A 1 840 ? -27.433 -29.607 -15.619 1.00 95.31 840 SER A N 1
ATOM 6690 C CA . SER A 1 840 ? -26.976 -30.641 -14.700 1.00 95.31 840 SER A CA 1
ATOM 6691 C C . SER A 1 840 ? -26.377 -31.811 -15.468 1.00 95.31 840 SER A C 1
ATOM 6693 O O . SER A 1 840 ? -26.703 -32.039 -16.634 1.00 95.31 840 SER A O 1
ATOM 6695 N N . PHE A 1 841 ? -25.482 -32.538 -14.810 1.00 96.56 841 PHE A N 1
ATOM 6696 C CA . PHE A 1 841 ? -24.886 -33.761 -15.321 1.00 96.56 841 PHE A CA 1
ATOM 6697 C C . PHE A 1 841 ? -24.655 -34.737 -14.170 1.00 96.56 841 PHE A C 1
ATOM 6699 O O . PHE A 1 841 ? -24.035 -34.378 -13.173 1.00 96.56 841 PHE A O 1
ATOM 6706 N N . THR A 1 842 ? -25.095 -35.983 -14.314 1.00 94.69 842 THR A N 1
ATOM 6707 C CA . THR A 1 842 ? -24.858 -37.029 -13.313 1.00 94.69 842 THR A CA 1
ATOM 6708 C C . THR A 1 842 ? -23.675 -37.889 -13.726 1.00 94.69 842 THR A C 1
ATOM 6710 O O . THR A 1 842 ? -23.719 -38.529 -14.771 1.00 94.69 842 THR A O 1
ATOM 6713 N N . ASP A 1 843 ? -22.642 -37.946 -12.886 1.00 93.25 843 ASP A N 1
ATOM 6714 C CA . ASP A 1 843 ? -21.579 -38.944 -12.957 1.00 93.25 843 ASP A CA 1
ATOM 6715 C C . ASP A 1 843 ? -22.025 -40.233 -12.241 1.00 93.25 843 ASP A C 1
ATOM 6717 O O . ASP A 1 843 ? -22.078 -40.254 -11.005 1.00 93.25 843 ASP A O 1
ATOM 6721 N N . PRO A 1 844 ? -22.334 -41.316 -12.982 1.00 84.31 844 PRO A N 1
ATOM 6722 C CA . PRO A 1 844 ? -22.809 -42.571 -12.408 1.00 84.31 844 PRO A CA 1
ATOM 6723 C C . PRO A 1 844 ? -21.684 -43.449 -11.840 1.00 84.31 844 PRO A C 1
ATOM 6725 O O . PRO A 1 844 ? -21.959 -44.493 -11.250 1.00 84.31 844 PRO A O 1
ATOM 6728 N N . GLN A 1 845 ? -20.413 -43.098 -12.063 1.00 84.12 845 GLN A N 1
ATOM 6729 C CA . GLN A 1 845 ? -19.268 -43.916 -11.663 1.00 84.12 845 GLN A CA 1
ATOM 6730 C C . GLN A 1 845 ? -18.140 -43.080 -11.037 1.00 84.12 845 GLN A C 1
ATOM 6732 O O . GLN A 1 845 ? -17.007 -43.147 -11.533 1.00 84.12 845 GLN A O 1
ATOM 6737 N N . PRO A 1 846 ? -18.419 -42.316 -9.965 1.00 82.62 846 PRO A N 1
ATOM 6738 C CA . PRO A 1 846 ? -17.406 -41.533 -9.274 1.00 82.62 846 PRO A CA 1
ATOM 6739 C C . PRO A 1 846 ? -16.353 -42.444 -8.623 1.00 82.62 846 PRO A C 1
ATOM 6741 O O . PRO A 1 846 ? -16.628 -43.566 -8.200 1.00 82.62 846 PRO A O 1
ATOM 6744 N N . GLU A 1 847 ? -15.124 -41.955 -8.579 1.00 80.69 847 GLU A N 1
ATOM 6745 C CA . GLU A 1 847 ? -13.953 -42.557 -7.946 1.00 80.69 847 GLU A CA 1
ATOM 6746 C C . GLU A 1 847 ? -13.818 -42.105 -6.479 1.00 80.69 847 GLU A C 1
ATOM 6748 O O . GLU A 1 847 ? -14.684 -41.417 -5.938 1.00 80.69 847 GLU A O 1
ATOM 6753 N N . GLN A 1 848 ? -12.725 -42.489 -5.809 1.00 74.25 848 GLN A N 1
ATOM 6754 C CA . GLN A 1 848 ? -12.499 -42.139 -4.402 1.00 74.25 848 GLN A CA 1
ATOM 6755 C C . GLN A 1 848 ? -12.388 -40.618 -4.188 1.00 74.25 848 GLN A C 1
ATOM 6757 O O . GLN A 1 848 ? -12.974 -40.050 -3.264 1.00 74.25 848 GLN A O 1
ATOM 6762 N N . ASN A 1 849 ? -11.642 -39.966 -5.078 1.00 78.94 849 ASN A N 1
ATOM 6763 C CA . ASN A 1 849 ? -11.497 -38.523 -5.169 1.00 78.94 849 ASN A CA 1
ATOM 6764 C C . ASN A 1 849 ? -11.979 -38.107 -6.551 1.00 78.94 849 ASN A C 1
ATOM 6766 O O . ASN A 1 849 ? -11.505 -38.652 -7.545 1.00 78.94 849 ASN A O 1
ATOM 6770 N N . ASN A 1 850 ? -12.907 -37.157 -6.617 1.00 87.12 850 ASN A N 1
ATOM 6771 C CA . ASN A 1 850 ? -13.405 -36.663 -7.891 1.00 87.12 850 ASN A CA 1
ATOM 6772 C C . ASN A 1 850 ? -13.253 -35.158 -7.955 1.00 87.12 850 ASN A C 1
ATOM 6774 O O . ASN A 1 850 ? -13.890 -34.420 -7.207 1.00 87.12 850 ASN A O 1
ATOM 6778 N N . TYR A 1 851 ? -12.425 -34.715 -8.881 1.00 91.75 851 TYR A N 1
ATOM 6779 C CA . TYR A 1 851 ? -12.259 -33.326 -9.250 1.00 91.75 851 TYR A CA 1
ATOM 6780 C C . TYR A 1 851 ? -12.980 -33.117 -10.572 1.00 91.75 851 TYR A C 1
ATOM 6782 O O . TYR A 1 851 ? -12.637 -33.761 -11.560 1.00 91.75 851 TYR A O 1
ATOM 6790 N N . TYR A 1 852 ? -13.968 -32.233 -10.600 1.00 95.62 852 TYR A N 1
ATOM 6791 C CA . TYR A 1 852 ? -14.743 -31.933 -11.795 1.00 95.62 852 TYR A CA 1
ATOM 6792 C C . TYR A 1 852 ? -14.488 -30.519 -12.272 1.00 95.62 852 TYR A C 1
ATOM 6794 O O . TYR A 1 852 ? -14.355 -29.611 -11.461 1.00 95.62 852 TYR A O 1
ATOM 6802 N N . ARG A 1 853 ? -14.478 -30.317 -13.582 1.00 96.69 853 ARG A N 1
ATOM 6803 C CA . ARG A 1 853 ? -14.520 -28.993 -14.212 1.00 96.69 853 ARG A CA 1
ATOM 6804 C C . ARG A 1 853 ? -15.339 -29.072 -15.489 1.00 96.69 853 ARG A C 1
ATOM 6806 O O . ARG A 1 853 ? -15.457 -30.149 -16.074 1.00 96.69 853 ARG A O 1
ATOM 6813 N N . LEU A 1 854 ? -15.869 -27.944 -15.932 1.00 96.38 854 LEU A N 1
ATOM 6814 C CA . LEU A 1 854 ? -16.464 -27.822 -17.253 1.00 96.38 854 LEU A CA 1
ATOM 6815 C C . LEU A 1 854 ? -15.438 -27.211 -18.196 1.00 96.38 854 LEU A C 1
ATOM 6817 O O . LEU A 1 854 ? -14.717 -26.286 -17.826 1.00 96.38 854 LEU A O 1
ATOM 6821 N N . LYS A 1 855 ? -15.392 -27.742 -19.410 1.00 95.25 855 LYS A N 1
ATOM 6822 C CA . LYS A 1 855 ? -14.779 -27.126 -20.574 1.00 95.25 855 LYS A CA 1
ATOM 6823 C C . LYS A 1 855 ? -15.911 -26.683 -21.489 1.00 95.25 855 LYS A C 1
ATOM 6825 O O . LYS A 1 855 ? -16.487 -27.512 -22.180 1.00 95.25 855 LYS A O 1
ATOM 6830 N N . GLU A 1 856 ? -16.275 -25.418 -21.427 1.00 93.44 856 GLU A N 1
ATOM 6831 C CA . GLU A 1 856 ? -17.194 -24.810 -22.387 1.00 93.44 856 GLU A CA 1
ATOM 6832 C C . GLU A 1 856 ? -16.473 -24.693 -23.730 1.00 93.44 856 GLU A C 1
ATOM 6834 O O . GLU A 1 856 ? -15.291 -24.369 -23.741 1.00 93.44 856 GLU A O 1
ATOM 6839 N N . VAL A 1 857 ? -17.124 -25.076 -24.825 1.00 92.06 857 VAL A N 1
ATOM 6840 C CA . VAL A 1 857 ? -16.557 -25.093 -26.173 1.00 92.06 857 VAL A CA 1
ATOM 6841 C C . VAL A 1 857 ? -17.483 -24.316 -27.094 1.00 92.06 857 VAL A C 1
ATOM 6843 O O . VAL A 1 857 ? -18.656 -24.665 -27.215 1.00 92.06 857 VAL A O 1
ATOM 6846 N N . ASP A 1 858 ? -16.920 -23.332 -27.781 1.00 89.38 858 ASP A N 1
ATOM 6847 C CA . ASP A 1 858 ? -17.585 -22.497 -28.772 1.00 89.38 858 ASP A CA 1
ATOM 6848 C C . ASP A 1 858 ? -17.779 -23.231 -30.111 1.00 89.38 858 ASP A C 1
ATOM 6850 O O . ASP A 1 858 ? -17.034 -24.158 -30.450 1.00 89.38 858 ASP A O 1
ATOM 6854 N N . PHE A 1 859 ? -18.695 -22.739 -30.956 1.00 84.06 859 PHE A N 1
ATOM 6855 C CA . PHE A 1 859 ? -18.865 -23.237 -32.334 1.00 84.06 859 PHE A CA 1
ATOM 6856 C C . PHE A 1 859 ? -17.607 -23.081 -33.209 1.00 84.06 859 PHE A C 1
ATOM 6858 O O . PHE A 1 859 ? -17.466 -23.781 -34.212 1.00 84.06 859 PHE A O 1
ATOM 6865 N N . ASP A 1 860 ? -16.689 -22.175 -32.853 1.00 83.12 860 ASP A N 1
ATOM 6866 C CA . ASP A 1 860 ? -15.407 -21.985 -33.546 1.00 83.12 860 ASP A CA 1
ATOM 6867 C C . ASP A 1 860 ? -14.267 -22.857 -32.972 1.00 83.12 860 ASP A C 1
ATOM 6869 O O . ASP A 1 860 ? -13.128 -22.791 -33.444 1.00 83.12 860 ASP A O 1
ATOM 6873 N N . GLY A 1 861 ? -14.568 -23.699 -31.976 1.00 78.94 861 GLY A N 1
ATOM 6874 C CA . GLY A 1 861 ? -13.633 -24.622 -31.338 1.00 78.94 861 GLY A CA 1
ATOM 6875 C C . GLY A 1 861 ? -12.765 -24.009 -30.235 1.00 78.94 861 GLY A C 1
ATOM 6876 O O . GLY A 1 861 ? -11.961 -24.735 -29.633 1.00 78.94 861 GLY A O 1
ATOM 6877 N N . LYS A 1 862 ? -12.908 -22.707 -29.937 1.00 81.62 862 LYS A N 1
ATOM 6878 C CA . LYS A 1 862 ? -12.342 -22.117 -28.715 1.00 81.62 862 LYS A CA 1
ATOM 6879 C C . LYS A 1 862 ? -13.032 -22.696 -27.490 1.00 81.62 862 LYS A C 1
ATOM 6881 O O . LYS A 1 862 ? -14.081 -23.321 -27.583 1.00 81.62 862 LYS A O 1
ATOM 6886 N N . TYR A 1 863 ? -12.383 -22.564 -26.341 1.00 86.50 863 TYR A N 1
ATOM 6887 C CA . TYR A 1 863 ? -12.934 -23.103 -25.112 1.00 86.50 863 TYR A CA 1
ATOM 6888 C C . TYR A 1 863 ? -12.507 -22.310 -23.886 1.00 86.50 863 TYR A C 1
ATOM 6890 O O . TYR A 1 863 ? -11.396 -21.771 -23.829 1.00 86.50 863 TYR A O 1
ATOM 6898 N N . GLU A 1 864 ? -13.355 -22.344 -22.867 1.00 81.88 864 GLU A N 1
ATOM 6899 C CA . GLU A 1 864 ? -13.076 -21.848 -21.526 1.00 81.88 864 GLU A CA 1
ATOM 6900 C C . GLU A 1 864 ? -13.215 -22.978 -20.497 1.00 81.88 864 GLU A C 1
ATOM 6902 O O . GLU A 1 864 ? -13.980 -23.925 -20.672 1.00 81.88 864 GLU A O 1
ATOM 6907 N N . LEU A 1 865 ? -12.432 -22.916 -19.418 1.00 87.06 865 LEU A N 1
ATOM 6908 C CA . LEU A 1 865 ? -12.509 -23.870 -18.314 1.00 87.06 865 LEU A CA 1
ATOM 6909 C C . LEU A 1 865 ? -13.088 -23.189 -17.080 1.00 87.06 865 LEU A C 1
ATOM 6911 O O . LEU A 1 865 ? -12.625 -22.122 -16.685 1.00 87.06 865 LEU A O 1
ATOM 6915 N N . THR A 1 866 ? -14.026 -23.847 -16.406 1.00 86.38 866 THR A N 1
ATOM 6916 C CA . THR A 1 866 ? -14.437 -23.420 -15.067 1.00 86.38 866 THR A CA 1
ATOM 6917 C C . THR A 1 866 ? -13.356 -23.744 -14.041 1.00 86.38 866 THR A C 1
ATOM 6919 O O . THR A 1 866 ? -12.453 -24.557 -14.271 1.00 86.38 866 THR A O 1
ATOM 6922 N N . ARG A 1 867 ? -13.518 -23.200 -12.830 1.00 83.62 867 ARG A N 1
ATOM 6923 C CA . ARG A 1 867 ? -12.847 -23.743 -11.645 1.00 83.62 867 ARG A CA 1
ATOM 6924 C C . ARG A 1 867 ? -13.136 -25.239 -11.479 1.00 83.62 867 ARG A C 1
ATOM 6926 O O . ARG A 1 867 ? -14.180 -25.740 -11.909 1.00 83.62 867 ARG A O 1
ATOM 6933 N N . THR A 1 868 ? -12.227 -25.921 -10.794 1.00 90.88 868 THR A N 1
ATOM 6934 C CA . THR A 1 868 ? -12.398 -27.318 -10.398 1.00 90.88 868 THR A CA 1
ATOM 6935 C C . THR A 1 868 ? -13.198 -27.403 -9.097 1.00 90.88 868 THR A C 1
ATOM 6937 O O . THR A 1 868 ? -12.874 -26.719 -8.129 1.00 90.88 868 THR A O 1
ATOM 6940 N N . VAL A 1 869 ? -14.211 -28.266 -9.043 1.00 84.81 869 VAL A N 1
ATOM 6941 C CA . VAL A 1 869 ? -14.978 -28.588 -7.832 1.00 84.81 869 VAL A CA 1
ATOM 6942 C C . VAL A 1 869 ? -14.676 -30.014 -7.390 1.00 84.81 869 VAL A C 1
ATOM 6944 O O . VAL A 1 869 ? -14.561 -30.918 -8.213 1.00 84.81 869 VAL A O 1
ATOM 6947 N N . PHE A 1 870 ? -14.529 -30.226 -6.087 1.00 89.38 870 PHE A N 1
ATOM 6948 C CA . PHE A 1 870 ? -14.241 -31.542 -5.526 1.00 89.38 870 PHE A CA 1
ATOM 6949 C C . PHE A 1 870 ? -15.512 -32.202 -4.982 1.00 89.38 870 PHE A C 1
ATOM 6951 O O . PHE A 1 870 ? -16.282 -31.573 -4.257 1.00 89.38 870 PHE A O 1
ATOM 6958 N N . ALA A 1 871 ? -15.688 -33.492 -5.264 1.00 80.56 871 ALA A N 1
ATOM 6959 C CA . ALA A 1 871 ? -16.613 -34.360 -4.553 1.00 80.56 871 ALA A CA 1
ATOM 6960 C C . ALA A 1 871 ? -15.888 -35.638 -4.105 1.00 80.56 871 ALA A C 1
ATOM 6962 O O . ALA A 1 871 ? -15.419 -36.435 -4.922 1.00 80.56 871 ALA A O 1
ATOM 6963 N N . ALA A 1 872 ? -15.823 -35.845 -2.790 1.00 72.94 872 ALA A N 1
ATOM 6964 C CA . ALA A 1 872 ? -15.385 -37.114 -2.216 1.00 72.94 872 ALA A CA 1
ATOM 6965 C C . ALA A 1 872 ? -16.334 -38.254 -2.624 1.00 72.94 872 ALA A C 1
ATOM 6967 O O . ALA A 1 872 ? -17.508 -37.995 -2.906 1.00 72.94 872 ALA A O 1
ATOM 6968 N N . ASP A 1 873 ? -15.834 -39.492 -2.590 1.00 71.19 873 ASP A N 1
ATOM 6969 C CA . ASP A 1 873 ? -16.597 -40.717 -2.854 1.00 71.19 873 ASP A CA 1
ATOM 6970 C C . ASP A 1 873 ? -18.009 -40.680 -2.222 1.00 71.19 873 ASP A C 1
ATOM 6972 O O . ASP A 1 873 ? -18.137 -40.692 -0.987 1.00 71.19 873 ASP A O 1
ATOM 6976 N N . PRO A 1 874 ? -19.088 -40.630 -3.027 1.00 63.88 874 PRO A N 1
ATOM 6977 C CA . PRO A 1 874 ? -20.451 -40.611 -2.508 1.00 63.88 874 PRO A CA 1
ATOM 6978 C C . PRO A 1 874 ? -20.860 -41.936 -1.851 1.00 63.88 874 PRO A C 1
ATOM 6980 O O . PRO A 1 874 ? -21.855 -41.953 -1.126 1.00 63.88 874 PRO A O 1
ATOM 6983 N N . CYS A 1 875 ? -20.109 -43.026 -2.047 1.00 62.16 875 CYS A N 1
ATOM 6984 C CA . CYS A 1 875 ? -20.390 -44.321 -1.432 1.00 62.16 875 CYS A CA 1
ATOM 6985 C C . CYS A 1 875 ? -19.774 -44.503 -0.036 1.00 62.16 875 CYS A C 1
ATOM 6987 O O . CYS A 1 875 ? -20.056 -45.523 0.589 1.00 62.16 875 CYS A O 1
ATOM 6989 N N . ASN A 1 876 ? -18.994 -43.538 0.480 1.00 55.41 876 ASN A N 1
ATOM 6990 C CA . ASN A 1 876 ? -18.376 -43.586 1.814 1.00 55.41 876 ASN A CA 1
ATOM 6991 C C . ASN A 1 876 ? -17.628 -44.926 2.030 1.00 55.41 876 ASN A C 1
ATOM 6993 O O . ASN A 1 876 ? -18.155 -45.846 2.657 1.00 55.41 876 ASN A O 1
ATOM 6997 N N . GLY A 1 877 ? -16.430 -45.038 1.441 1.00 63.31 877 GLY A N 1
ATOM 6998 C CA . GLY A 1 877 ? -15.655 -46.278 1.277 1.00 63.31 877 GLY A CA 1
ATOM 6999 C C . GLY A 1 877 ? -15.547 -47.215 2.493 1.00 63.31 877 GLY A C 1
ATOM 7000 O O . GLY A 1 877 ? -15.786 -46.835 3.640 1.00 63.31 877 GLY A O 1
ATOM 7001 N N . THR A 1 878 ? -15.172 -48.472 2.225 1.00 66.81 878 THR A N 1
ATOM 7002 C CA . THR A 1 878 ? -14.994 -49.550 3.214 1.00 66.81 878 THR A CA 1
ATOM 7003 C C . THR A 1 878 ? -14.304 -49.052 4.483 1.00 66.81 878 THR A C 1
ATOM 7005 O O . THR A 1 878 ? -13.140 -48.654 4.456 1.00 66.81 878 THR A O 1
ATOM 7008 N N . LYS A 1 879 ? -15.000 -49.112 5.623 1.00 74.88 879 LYS A N 1
ATOM 7009 C CA . LYS A 1 879 ? -14.399 -48.781 6.918 1.00 74.88 879 LYS A CA 1
ATOM 7010 C C . LYS A 1 879 ? -13.611 -49.976 7.423 1.00 74.88 879 LYS A C 1
ATOM 7012 O O . LYS A 1 879 ? -14.161 -51.073 7.514 1.00 74.88 879 LYS A O 1
ATOM 7017 N N . VAL A 1 880 ? -12.358 -49.746 7.796 1.00 81.00 880 VAL A N 1
ATOM 7018 C CA . VAL A 1 880 ? -11.514 -50.750 8.439 1.00 81.00 880 VAL A CA 1
ATOM 7019 C C . VAL A 1 880 ? -11.091 -50.253 9.816 1.00 81.00 880 VAL A C 1
ATOM 7021 O O . VAL A 1 880 ? -10.636 -49.119 9.951 1.00 81.00 880 VAL A O 1
ATOM 7024 N N . SER A 1 881 ? -11.249 -51.092 10.838 1.00 87.31 881 SER A N 1
ATOM 7025 C CA . SER A 1 881 ? -10.660 -50.875 12.161 1.00 87.31 881 SER A CA 1
ATOM 7026 C C . SER A 1 881 ? -9.757 -52.044 12.522 1.00 87.31 881 SER A C 1
ATOM 7028 O O . SER A 1 881 ? -10.177 -53.197 12.399 1.00 87.31 881 SER A O 1
ATOM 7030 N N . VAL A 1 882 ? -8.557 -51.739 13.007 1.00 89.00 882 VAL A N 1
ATOM 7031 C CA . VAL A 1 882 ? -7.577 -52.725 13.463 1.00 89.00 882 VAL A CA 1
ATOM 7032 C C . VAL A 1 882 ? -7.348 -52.530 14.957 1.00 89.00 882 VAL A C 1
ATOM 7034 O O . VAL A 1 882 ? -7.086 -51.415 15.407 1.00 89.00 882 VAL A O 1
ATOM 7037 N N . SER A 1 883 ? -7.437 -53.609 15.726 1.00 89.38 883 SER A N 1
ATOM 7038 C CA . SER A 1 883 ? -7.126 -53.617 17.157 1.00 89.38 883 SER A CA 1
ATOM 7039 C C . SER A 1 883 ? -6.211 -54.783 17.498 1.00 89.38 883 SER A C 1
ATOM 7041 O O . SER A 1 883 ? -6.476 -55.912 17.097 1.00 89.38 883 SER A O 1
ATOM 7043 N N . GLU A 1 884 ? -5.149 -54.525 18.254 1.00 87.94 884 GLU A N 1
ATOM 7044 C CA . GLU A 1 884 ? -4.275 -55.577 18.770 1.00 87.94 884 GLU A CA 1
ATOM 7045 C C . GLU A 1 884 ? -4.965 -56.328 19.923 1.00 87.94 884 GLU A C 1
ATOM 7047 O O . GLU A 1 884 ? -5.500 -55.724 20.855 1.00 87.94 884 GLU A O 1
ATOM 7052 N N . LEU A 1 885 ? -4.971 -57.656 19.839 1.00 86.81 885 LEU A N 1
ATOM 7053 C CA . LEU A 1 885 ? -5.328 -58.578 20.914 1.00 86.81 885 LEU A CA 1
ATOM 7054 C C . LEU A 1 885 ? -4.052 -59.042 21.640 1.00 86.81 885 LEU A C 1
ATOM 7056 O O . LEU A 1 885 ? -2.957 -58.535 21.429 1.00 86.81 885 LEU A O 1
ATOM 7060 N N . LYS A 1 886 ? -4.163 -60.032 22.526 1.00 84.25 886 LYS A N 1
ATOM 7061 C CA . LYS A 1 886 ? -2.990 -60.577 23.226 1.00 84.25 886 LYS A CA 1
ATOM 7062 C C . LYS A 1 886 ? -2.043 -61.297 22.255 1.00 84.25 886 LYS A C 1
ATOM 7064 O O . LYS A 1 886 ? -2.498 -61.934 21.309 1.00 84.25 886 LYS A O 1
ATOM 7069 N N . ASN A 1 887 ? -0.745 -61.255 22.560 1.00 83.00 887 ASN A N 1
ATOM 7070 C CA . ASN A 1 887 ? 0.324 -61.978 21.858 1.00 83.00 887 ASN A CA 1
ATOM 7071 C C . ASN A 1 887 ? 0.466 -61.628 20.359 1.00 83.00 887 ASN A C 1
ATOM 7073 O O . ASN A 1 887 ? 0.698 -62.519 19.548 1.00 83.00 887 ASN A O 1
ATOM 7077 N N . HIS A 1 888 ? 0.335 -60.346 19.990 1.00 87.81 888 HIS A N 1
ATOM 7078 C CA . HIS A 1 888 ? 0.520 -59.848 18.612 1.00 87.81 888 HIS A CA 1
ATOM 7079 C C . HIS A 1 888 ? -0.448 -60.440 17.578 1.00 87.81 888 HIS A C 1
ATOM 7081 O O . HIS A 1 888 ? -0.145 -60.535 16.388 1.00 87.81 888 HIS A O 1
ATOM 7087 N N . VAL A 1 889 ? -1.639 -60.828 18.029 1.00 90.69 889 VAL A N 1
ATOM 7088 C CA . VAL A 1 889 ? -2.755 -61.175 17.149 1.00 90.69 889 VAL A CA 1
ATOM 7089 C C . VAL A 1 889 ? -3.584 -59.917 16.921 1.00 90.69 889 VAL A C 1
ATOM 7091 O O . VAL A 1 889 ? -4.076 -59.329 17.876 1.00 90.69 889 VAL A O 1
ATOM 7094 N N . PHE A 1 890 ? -3.772 -59.496 15.675 1.00 91.56 890 PHE A N 1
ATOM 7095 C CA . PHE A 1 890 ? -4.544 -58.302 15.330 1.00 91.56 890 PHE A CA 1
ATOM 7096 C C . PHE A 1 890 ? -5.944 -58.687 14.851 1.00 91.56 890 PHE A C 1
ATOM 7098 O O . PHE A 1 890 ? -6.104 -59.514 13.959 1.00 91.56 890 PHE A O 1
ATOM 7105 N N . GLU A 1 891 ? -6.973 -58.073 15.422 1.00 93.38 891 GLU A N 1
ATOM 7106 C CA . GLU A 1 891 ? -8.343 -58.168 14.931 1.00 93.38 891 GLU A CA 1
ATOM 7107 C C . GLU A 1 891 ? -8.598 -57.057 13.906 1.00 93.38 891 GLU A C 1
ATOM 7109 O O . GLU A 1 891 ? -8.538 -55.870 14.229 1.00 93.38 891 GLU A O 1
ATOM 7114 N N . VAL A 1 892 ? -8.908 -57.446 12.669 1.00 92.75 892 VAL A N 1
ATOM 7115 C CA . VAL A 1 892 ? -9.247 -56.545 11.564 1.00 92.75 892 VAL A CA 1
ATOM 7116 C C . VAL A 1 892 ? -10.741 -56.657 11.278 1.00 92.75 892 VAL A C 1
ATOM 7118 O O . VAL A 1 892 ? -11.216 -57.711 10.852 1.00 92.75 892 VAL A O 1
ATOM 7121 N N . LYS A 1 893 ? -11.497 -55.576 11.496 1.00 90.38 893 LYS A N 1
ATOM 7122 C CA . LYS A 1 893 ? -12.930 -55.497 11.165 1.00 90.38 893 LYS A CA 1
ATOM 7123 C C . LYS A 1 893 ? -13.130 -54.654 9.926 1.00 90.38 893 LYS A C 1
ATOM 7125 O O . LYS A 1 893 ? -12.654 -53.522 9.871 1.00 90.38 893 LYS A O 1
ATOM 7130 N N . THR A 1 894 ? -13.881 -55.186 8.971 1.00 86.38 894 THR A N 1
ATOM 7131 C CA . THR A 1 894 ? -14.276 -54.464 7.760 1.00 86.38 894 THR A CA 1
ATOM 7132 C C . THR A 1 894 ? -15.774 -54.169 7.808 1.00 86.38 894 THR A C 1
ATOM 7134 O O . THR A 1 894 ? -16.550 -54.976 8.318 1.00 86.38 894 THR A O 1
ATOM 7137 N N . LYS A 1 895 ? -16.194 -53.002 7.313 1.00 80.50 895 LYS A N 1
ATOM 7138 C CA . LYS A 1 895 ? -17.599 -52.668 7.057 1.00 80.50 895 LYS A CA 1
ATOM 7139 C C . LYS A 1 895 ? -17.721 -52.077 5.658 1.00 80.50 895 LYS A C 1
ATOM 7141 O O . LYS A 1 895 ? -17.237 -50.972 5.409 1.00 80.50 895 LYS A O 1
ATOM 7146 N N . THR A 1 896 ? -18.383 -52.808 4.775 1.00 71.38 896 THR A N 1
ATOM 7147 C CA . THR A 1 896 ? -18.513 -52.517 3.346 1.00 71.38 896 THR A CA 1
ATOM 7148 C C . THR A 1 896 ? -19.978 -52.150 3.039 1.00 71.38 896 THR A C 1
ATOM 7150 O O . THR A 1 896 ? -20.875 -52.905 3.427 1.00 71.38 896 THR A O 1
ATOM 7153 N N . PRO A 1 897 ? -20.268 -50.991 2.412 1.00 65.56 897 PRO A N 1
ATOM 7154 C CA . PRO A 1 897 ? -21.630 -50.603 2.018 1.00 65.56 897 PRO A CA 1
ATOM 7155 C C . PRO A 1 897 ? -22.317 -51.636 1.108 1.00 65.56 897 PRO A C 1
ATOM 7157 O O . PRO A 1 897 ? -21.648 -52.289 0.315 1.00 65.56 897 PRO A O 1
ATOM 7160 N N . GLN A 1 898 ? -23.654 -51.736 1.156 1.00 55.81 898 GLN A N 1
ATOM 7161 C CA . GLN A 1 898 ? -24.440 -52.740 0.405 1.00 55.81 898 GLN A CA 1
ATOM 7162 C C . GLN A 1 898 ? -24.247 -52.716 -1.129 1.00 55.81 898 GLN A C 1
ATOM 7164 O O . GLN A 1 898 ? -24.564 -53.708 -1.771 1.00 55.81 898 GLN A O 1
ATOM 7169 N N . ASN A 1 899 ? -23.675 -51.642 -1.694 1.00 54.00 899 ASN A N 1
ATOM 7170 C CA . ASN A 1 899 ? -23.382 -51.475 -3.129 1.00 54.00 899 ASN A CA 1
ATOM 7171 C C . ASN A 1 899 ? -21.888 -51.204 -3.422 1.00 54.00 899 ASN A C 1
ATOM 7173 O O . ASN A 1 899 ? -21.538 -50.592 -4.431 1.00 54.00 899 ASN A O 1
ATOM 7177 N N . SER A 1 900 ? -20.982 -51.576 -2.515 1.00 58.12 900 SER A N 1
ATOM 7178 C CA . SER A 1 900 ? -19.551 -51.292 -2.669 1.00 58.12 900 SER A CA 1
ATOM 7179 C C . SER A 1 900 ? -18.861 -52.233 -3.666 1.00 58.12 900 SER A C 1
ATOM 7181 O O . SER A 1 900 ? -19.080 -53.439 -3.618 1.00 58.12 900 SER A O 1
ATOM 7183 N N . ARG A 1 901 ? -17.944 -51.709 -4.489 1.00 54.47 901 ARG A N 1
ATOM 7184 C CA . ARG A 1 901 ? -17.180 -52.458 -5.515 1.00 54.47 901 ARG A CA 1
ATOM 7185 C C . ARG A 1 901 ? -16.073 -53.387 -4.967 1.00 54.47 901 ARG A C 1
ATOM 7187 O O . ARG A 1 901 ? -15.224 -53.846 -5.726 1.00 54.47 901 ARG A O 1
ATOM 7194 N N . TYR A 1 902 ? -16.016 -53.629 -3.658 1.00 58.91 902 TYR A N 1
ATOM 7195 C CA . TYR A 1 902 ? -14.920 -54.361 -3.010 1.00 58.91 902 TYR A CA 1
ATOM 7196 C C . TYR A 1 902 ? -15.341 -55.800 -2.703 1.00 58.91 902 TYR A C 1
ATOM 7198 O O . TYR A 1 902 ? -15.681 -56.118 -1.568 1.00 58.91 902 TYR A O 1
ATOM 7206 N N . GLU A 1 903 ? -15.335 -56.674 -3.711 1.00 57.41 903 GLU A N 1
ATOM 7207 C CA . GLU A 1 903 ? -15.815 -58.055 -3.539 1.00 57.41 903 GLU A CA 1
ATOM 7208 C C . GLU A 1 903 ? -14.838 -58.983 -2.794 1.00 57.41 903 GLU A C 1
ATOM 7210 O O . GLU A 1 903 ? -15.242 -60.049 -2.344 1.00 57.41 903 GLU A O 1
ATOM 7215 N N . GLN A 1 904 ? -13.603 -58.557 -2.521 1.00 73.69 904 GLN A N 1
ATOM 7216 C CA . GLN A 1 904 ? -12.632 -59.281 -1.690 1.00 73.69 904 GLN A CA 1
ATOM 7217 C C . GLN A 1 904 ? -11.587 -58.300 -1.149 1.00 73.69 904 GLN A C 1
ATOM 7219 O O . GLN A 1 904 ? -11.156 -57.400 -1.876 1.00 73.69 904 GLN A O 1
ATOM 7224 N N . LEU A 1 905 ? -11.227 -58.451 0.129 1.00 86.31 905 LEU A N 1
ATOM 7225 C CA . LEU A 1 905 ? -10.198 -57.665 0.805 1.00 86.31 905 LEU A CA 1
ATOM 7226 C C . LEU A 1 905 ? -9.149 -58.615 1.371 1.00 86.31 905 LEU A C 1
ATOM 7228 O O . LEU A 1 905 ? -9.526 -59.593 2.005 1.00 86.31 905 LEU A O 1
ATOM 7232 N N . SER A 1 906 ? -7.870 -58.284 1.246 1.00 90.75 906 SER A N 1
ATOM 7233 C CA . SER A 1 906 ? -6.777 -59.021 1.880 1.00 90.75 906 SER A CA 1
ATOM 7234 C C . SER A 1 906 ? -5.942 -58.097 2.760 1.00 90.75 906 SER A C 1
ATOM 7236 O O . SER A 1 906 ? -5.922 -56.882 2.565 1.00 90.75 906 SER A O 1
ATOM 7238 N N . ALA A 1 907 ? -5.298 -58.662 3.776 1.00 92.75 907 ALA A N 1
ATOM 7239 C CA . ALA A 1 907 ? -4.392 -57.985 4.686 1.00 92.75 907 ALA A CA 1
ATOM 7240 C C . ALA A 1 907 ? -2.975 -58.551 4.560 1.00 92.75 907 ALA A C 1
ATOM 7242 O O . ALA A 1 907 ? -2.785 -59.765 4.555 1.00 92.75 907 ALA A O 1
ATOM 7243 N N . GLU A 1 908 ? -1.982 -57.670 4.539 1.00 94.00 908 GLU A N 1
ATOM 7244 C CA . GLU A 1 908 ? -0.562 -57.986 4.441 1.00 94.00 908 GLU A CA 1
ATOM 7245 C C . GLU A 1 908 ? 0.228 -57.331 5.571 1.00 94.00 908 GLU A C 1
ATOM 7247 O O . GLU A 1 908 ? 0.086 -56.134 5.809 1.00 94.00 908 GLU A O 1
ATOM 7252 N N . ILE A 1 909 ? 1.111 -58.088 6.228 1.00 93.12 909 ILE A N 1
ATOM 7253 C CA . ILE A 1 909 ? 2.130 -57.527 7.130 1.00 93.12 909 ILE A CA 1
ATOM 7254 C C . ILE A 1 909 ? 3.438 -57.432 6.362 1.00 93.12 909 ILE A C 1
ATOM 7256 O O . ILE A 1 909 ? 3.925 -58.439 5.851 1.00 93.12 909 ILE A O 1
ATOM 7260 N N . ILE A 1 910 ? 4.024 -56.242 6.316 1.00 93.06 910 ILE A N 1
ATOM 7261 C CA . ILE A 1 910 ? 5.183 -55.924 5.484 1.00 93.06 910 ILE A CA 1
ATOM 7262 C C . ILE A 1 910 ? 6.332 -55.402 6.360 1.00 93.06 910 ILE A C 1
ATOM 7264 O O . ILE A 1 910 ? 6.111 -54.625 7.294 1.00 93.06 910 ILE A O 1
ATOM 7268 N N . SER A 1 911 ? 7.565 -55.837 6.070 1.00 88.19 911 SER A N 1
ATOM 7269 C CA . SER A 1 911 ? 8.789 -55.352 6.731 1.00 88.19 911 SER A CA 1
ATOM 7270 C C . SER A 1 911 ? 9.127 -53.904 6.342 1.00 88.19 911 SER A C 1
ATOM 7272 O O . SER A 1 911 ? 8.608 -53.370 5.361 1.00 88.19 911 SER A O 1
ATOM 7274 N N . LYS A 1 912 ? 10.057 -53.261 7.063 1.00 80.44 912 LYS A N 1
ATOM 7275 C CA . LYS A 1 912 ? 10.535 -51.904 6.720 1.00 80.44 912 LYS A CA 1
ATOM 7276 C C . LYS A 1 912 ? 11.212 -51.819 5.339 1.00 80.44 912 LYS A C 1
ATOM 7278 O O . LYS A 1 912 ? 11.266 -50.745 4.755 1.00 80.44 912 LYS A O 1
ATOM 7283 N N . GLU A 1 913 ? 11.707 -52.939 4.813 1.00 83.88 913 GLU A N 1
ATOM 7284 C CA . GLU A 1 913 ? 12.279 -53.076 3.466 1.00 83.88 913 GLU A CA 1
ATOM 7285 C C . GLU A 1 913 ? 11.227 -53.404 2.388 1.00 83.88 913 GLU A C 1
ATOM 7287 O O . GLU A 1 913 ? 11.595 -53.675 1.247 1.00 83.88 913 GLU A O 1
ATOM 7292 N N . GLY A 1 914 ? 9.932 -53.420 2.729 1.00 81.94 914 GLY A N 1
ATOM 7293 C CA . GLY A 1 914 ? 8.845 -53.645 1.771 1.00 81.94 914 GLY A CA 1
ATOM 7294 C C . GLY A 1 914 ? 8.558 -55.115 1.444 1.00 81.94 914 GLY A C 1
ATOM 7295 O O . GLY A 1 914 ? 7.845 -55.388 0.483 1.00 81.94 914 GLY A O 1
ATOM 7296 N N . ARG A 1 915 ? 9.094 -56.076 2.212 1.00 86.94 915 ARG A N 1
ATOM 7297 C CA . ARG A 1 915 ? 8.838 -57.514 1.996 1.00 86.94 915 ARG A CA 1
ATOM 7298 C C . ARG A 1 915 ? 7.567 -57.960 2.715 1.00 86.94 915 ARG A C 1
ATOM 7300 O O . ARG A 1 915 ? 7.472 -57.766 3.925 1.00 86.94 915 ARG A O 1
ATOM 7307 N N . THR A 1 916 ? 6.635 -58.598 2.009 1.00 91.06 916 THR A N 1
ATOM 7308 C CA . THR A 1 916 ? 5.440 -59.217 2.610 1.00 91.06 916 THR A CA 1
ATOM 7309 C C . THR A 1 916 ? 5.835 -60.432 3.450 1.00 91.06 916 THR A C 1
ATOM 7311 O O . THR A 1 916 ? 6.463 -61.367 2.958 1.00 91.06 916 THR A O 1
ATOM 7314 N N . LEU A 1 917 ? 5.488 -60.406 4.735 1.00 91.75 917 LEU A N 1
ATOM 7315 C CA . LEU A 1 917 ? 5.812 -61.430 5.736 1.00 91.75 917 LEU A CA 1
ATOM 7316 C C . LEU A 1 917 ? 4.608 -62.313 6.079 1.00 91.75 917 LEU A C 1
ATOM 7318 O O . LEU A 1 917 ? 4.771 -63.480 6.434 1.00 91.75 917 LEU A O 1
ATOM 7322 N N . LYS A 1 918 ? 3.397 -61.757 5.982 1.00 90.50 918 LYS A N 1
ATOM 7323 C CA . LYS A 1 918 ? 2.117 -62.458 6.149 1.00 90.50 918 LYS A CA 1
ATOM 7324 C C . LYS A 1 918 ? 1.109 -61.893 5.154 1.00 90.50 918 LYS A C 1
ATOM 7326 O O . LYS A 1 918 ? 1.142 -60.696 4.894 1.00 90.50 918 LYS A O 1
ATOM 7331 N N . HIS A 1 919 ? 0.213 -62.742 4.664 1.00 92.50 919 HIS A N 1
ATOM 7332 C CA . HIS A 1 919 ? -0.916 -62.382 3.806 1.00 92.50 919 HIS A CA 1
ATOM 7333 C C . HIS A 1 919 ? -2.148 -63.183 4.245 1.00 92.50 919 HIS A C 1
ATOM 7335 O O . HIS A 1 919 ? -2.030 -64.385 4.501 1.00 92.50 919 HIS A O 1
ATOM 7341 N N . GLN A 1 920 ? -3.313 -62.543 4.340 1.00 91.88 920 GLN A N 1
ATOM 7342 C CA . GLN A 1 920 ? -4.559 -63.193 4.739 1.00 91.88 920 GLN A CA 1
ATOM 7343 C C . GLN A 1 920 ? -5.790 -62.513 4.139 1.00 91.88 920 GLN A C 1
ATOM 7345 O O . GLN A 1 920 ? -5.954 -61.303 4.251 1.00 91.88 920 GLN A O 1
ATOM 7350 N N . GLU A 1 921 ? -6.707 -63.306 3.591 1.00 92.12 921 GLU A N 1
ATOM 7351 C CA . GLU A 1 921 ? -8.018 -62.822 3.151 1.00 92.12 921 GLU A CA 1
ATOM 7352 C C . GLU A 1 921 ? -8.881 -62.381 4.341 1.00 92.12 921 GLU A C 1
ATOM 7354 O O . GLU A 1 921 ? -9.016 -63.093 5.343 1.00 92.12 921 GLU A O 1
ATOM 7359 N N . LEU A 1 922 ? -9.493 -61.206 4.221 1.00 89.38 922 LEU A N 1
ATOM 7360 C CA . LEU A 1 922 ? -10.390 -60.626 5.208 1.00 89.38 922 LEU A CA 1
ATOM 7361 C C . LEU A 1 922 ? -11.839 -60.995 4.902 1.00 89.38 922 LEU A C 1
ATOM 7363 O O . LEU A 1 922 ? -12.341 -60.848 3.787 1.00 89.38 922 LEU A O 1
ATOM 7367 N N . LYS A 1 923 ? -12.563 -61.391 5.946 1.00 84.88 923 LYS A N 1
ATOM 7368 C CA . LYS A 1 923 ? -14.016 -61.544 5.885 1.00 84.88 923 LYS A CA 1
ATOM 7369 C C . LYS A 1 923 ? -14.672 -60.171 5.724 1.00 84.88 923 LYS A C 1
ATOM 7371 O O . LYS A 1 923 ? -14.376 -59.245 6.483 1.00 84.88 923 LYS A O 1
ATOM 7376 N N . GLN A 1 924 ? -15.593 -60.051 4.771 1.00 78.94 924 GLN A N 1
ATOM 7377 C CA . GLN A 1 924 ? -16.406 -58.848 4.602 1.00 78.94 924 GLN A CA 1
ATOM 7378 C C . GLN A 1 924 ? -17.394 -58.679 5.759 1.00 78.94 924 GLN A C 1
ATOM 7380 O O . GLN A 1 924 ? -17.998 -59.658 6.201 1.00 78.94 924 GLN A O 1
ATOM 7385 N N . ASN A 1 925 ? -17.605 -57.437 6.209 1.00 80.69 925 ASN A N 1
ATOM 7386 C CA . ASN A 1 925 ? -18.584 -57.099 7.253 1.00 80.69 925 ASN A CA 1
ATOM 7387 C C . ASN A 1 925 ? -18.408 -57.902 8.560 1.00 80.69 925 ASN A C 1
ATOM 7389 O O . ASN A 1 925 ? -19.356 -58.089 9.323 1.00 80.69 925 ASN A O 1
ATOM 7393 N N . ALA A 1 926 ? -17.190 -58.386 8.816 1.00 84.88 926 ALA A N 1
ATOM 7394 C CA . ALA A 1 926 ? -16.858 -59.257 9.934 1.00 84.88 926 ALA A CA 1
ATOM 7395 C C . ALA A 1 926 ? -15.423 -59.008 10.423 1.00 84.88 926 ALA A C 1
ATOM 7397 O O . ALA A 1 926 ? -14.649 -58.267 9.812 1.00 84.88 926 ALA A O 1
ATOM 7398 N N . ALA A 1 927 ? -15.083 -59.627 11.553 1.00 89.62 927 ALA A N 1
ATOM 7399 C CA . ALA A 1 927 ? -13.737 -59.624 12.111 1.00 89.62 927 ALA A CA 1
ATOM 7400 C C . ALA A 1 927 ? -12.893 -60.774 11.534 1.00 89.62 927 ALA A C 1
ATOM 7402 O O . ALA A 1 927 ? -13.365 -61.909 11.413 1.00 89.62 927 ALA A O 1
ATOM 7403 N N . THR A 1 928 ? -11.632 -60.485 11.226 1.00 93.69 928 THR A N 1
ATOM 7404 C CA . THR A 1 928 ? -10.606 -61.466 10.851 1.00 93.69 928 THR A CA 1
ATOM 7405 C C . THR A 1 928 ? -9.422 -61.330 11.799 1.00 93.69 928 THR A C 1
ATOM 7407 O O . THR A 1 928 ? -8.984 -60.215 12.071 1.00 93.69 928 THR A O 1
ATOM 7410 N N . LEU A 1 929 ? -8.920 -62.452 12.317 1.00 92.94 929 LEU A N 1
ATOM 7411 C CA . LEU A 1 929 ? -7.735 -62.476 13.173 1.00 92.94 929 LEU A CA 1
ATOM 7412 C C . LEU A 1 929 ? -6.495 -62.702 12.317 1.00 92.94 929 LEU A C 1
ATOM 7414 O O . LEU A 1 929 ? -6.426 -63.701 11.602 1.00 92.94 929 LEU A O 1
ATOM 7418 N N . LEU A 1 930 ? -5.547 -61.779 12.427 1.00 92.50 930 LEU A N 1
ATOM 7419 C CA . LEU A 1 930 ? -4.259 -61.794 11.759 1.00 92.50 930 LEU A CA 1
ATOM 7420 C C . LEU A 1 930 ? -3.168 -62.073 12.792 1.00 92.50 930 LEU A C 1
ATOM 7422 O O . LEU A 1 930 ? -2.878 -61.238 13.648 1.00 92.50 930 LEU A O 1
ATOM 7426 N N . ASP A 1 931 ? -2.587 -63.265 12.721 1.00 91.50 931 ASP A N 1
ATOM 7427 C CA . ASP A 1 931 ? -1.586 -63.721 13.679 1.00 91.50 931 ASP A CA 1
ATOM 7428 C C . ASP A 1 931 ? -0.169 -63.313 13.247 1.00 91.50 931 ASP A C 1
ATOM 7430 O O . ASP A 1 931 ? 0.377 -63.822 12.258 1.00 91.50 931 ASP A O 1
ATOM 7434 N N . ALA A 1 932 ? 0.421 -62.383 14.000 1.00 89.62 932 ALA A N 1
ATOM 7435 C CA . ALA A 1 932 ? 1.800 -61.945 13.828 1.00 89.62 932 ALA A CA 1
ATOM 7436 C C . ALA A 1 932 ? 2.762 -62.585 14.848 1.00 89.62 932 ALA A C 1
ATOM 7438 O O . ALA A 1 932 ? 3.942 -62.223 14.887 1.00 89.62 932 ALA A O 1
ATOM 7439 N N . SER A 1 933 ? 2.292 -63.544 15.655 1.00 81.00 933 SER A N 1
ATOM 7440 C CA . SER A 1 933 ? 3.144 -64.282 16.583 1.00 81.00 933 SER A CA 1
ATOM 7441 C C . SER A 1 933 ? 4.217 -65.064 15.808 1.00 81.00 933 SER A C 1
ATOM 7443 O O . SER A 1 933 ? 3.953 -65.749 14.816 1.00 81.00 933 SER A O 1
ATOM 7445 N N . GLY A 1 934 ? 5.478 -64.875 16.202 1.00 84.00 934 GLY A N 1
ATOM 7446 C CA . GLY A 1 934 ? 6.648 -65.444 15.522 1.00 84.00 934 GLY A CA 1
ATOM 7447 C C . GLY A 1 934 ? 7.387 -64.497 14.570 1.00 84.00 934 GLY A C 1
ATOM 7448 O O . GLY A 1 934 ? 8.454 -64.866 14.080 1.00 84.00 934 GLY A O 1
ATOM 7449 N N . LEU A 1 935 ? 6.887 -63.279 14.327 1.00 90.25 935 LEU A N 1
ATOM 7450 C CA . LEU A 1 935 ? 7.707 -62.233 13.710 1.00 90.25 935 LEU A CA 1
ATOM 7451 C C . LEU A 1 935 ? 8.699 -61.659 14.744 1.00 90.25 935 LEU A C 1
ATOM 7453 O O . LEU A 1 935 ? 8.318 -61.487 15.903 1.00 90.25 935 LEU A O 1
ATOM 7457 N N . PRO A 1 936 ? 9.957 -61.350 14.366 1.00 88.00 936 PRO A N 1
ATOM 7458 C CA . PRO A 1 936 ? 10.911 -60.708 15.271 1.00 88.00 936 PRO A CA 1
ATOM 7459 C C . PRO A 1 936 ? 10.392 -59.371 15.811 1.00 88.00 936 PRO A C 1
ATOM 7461 O O . PRO A 1 936 ? 9.657 -58.666 15.112 1.00 88.00 936 PRO A O 1
ATOM 7464 N N . SER A 1 937 ? 10.829 -58.973 17.006 1.00 85.56 937 SER A N 1
ATOM 7465 C CA . SER A 1 937 ? 10.512 -57.653 17.560 1.00 85.56 937 SER A CA 1
ATOM 7466 C C . SER A 1 937 ? 10.921 -56.547 16.581 1.00 85.56 937 SER A C 1
ATOM 7468 O O . SER A 1 937 ? 12.057 -56.508 16.096 1.00 85.56 937 SER A O 1
ATOM 7470 N N . GLY A 1 938 ? 9.992 -55.655 16.244 1.00 85.88 938 GLY A N 1
ATOM 7471 C CA . GLY A 1 938 ? 10.190 -54.689 15.170 1.00 85.88 938 GLY A CA 1
ATOM 7472 C C . GLY A 1 938 ? 8.939 -53.901 14.789 1.00 85.88 938 GLY A C 1
ATOM 7473 O O . GLY A 1 938 ? 7.840 -54.125 15.293 1.00 85.88 938 GLY A O 1
ATOM 7474 N N . ILE A 1 939 ? 9.129 -52.941 13.883 1.00 85.12 939 ILE A N 1
ATOM 7475 C CA . ILE A 1 939 ? 8.057 -52.130 13.297 1.00 85.12 939 ILE A CA 1
ATOM 7476 C C . ILE A 1 939 ? 7.675 -52.726 11.942 1.00 85.12 939 ILE A C 1
ATOM 7478 O O . ILE A 1 939 ? 8.547 -52.917 11.092 1.00 85.12 939 ILE A O 1
ATOM 7482 N N . TYR A 1 940 ? 6.377 -52.928 11.728 1.00 91.31 940 TYR A N 1
ATOM 7483 C CA . TYR A 1 940 ? 5.815 -53.452 10.486 1.00 91.31 940 TYR A CA 1
ATOM 7484 C C . TYR A 1 940 ? 4.677 -52.563 9.978 1.00 91.31 940 TYR A C 1
ATOM 7486 O O . TYR A 1 940 ? 4.085 -51.785 10.733 1.00 91.31 940 TYR A O 1
ATOM 7494 N N . MET A 1 941 ? 4.362 -52.689 8.691 1.00 90.38 941 MET A N 1
ATOM 7495 C CA . MET A 1 941 ? 3.201 -52.048 8.076 1.00 90.38 941 MET A CA 1
ATOM 7496 C C . MET A 1 941 ? 2.130 -53.094 7.792 1.00 90.38 941 MET A C 1
ATOM 7498 O O . MET A 1 941 ? 2.406 -54.093 7.136 1.00 90.38 941 MET A O 1
ATOM 7502 N N . LEU A 1 942 ? 0.915 -52.857 8.277 1.00 92.62 942 LEU A N 1
ATOM 7503 C CA . LEU A 1 942 ? -0.278 -53.600 7.900 1.00 92.62 942 LEU A CA 1
ATOM 7504 C C . LEU A 1 942 ? -0.944 -52.885 6.722 1.00 92.62 942 LEU A C 1
ATOM 7506 O O . LEU A 1 942 ? -1.412 -51.755 6.875 1.00 92.62 942 LEU A O 1
ATOM 7510 N N . HIS A 1 943 ? -0.980 -53.532 5.562 1.00 92.19 943 HIS A N 1
ATOM 7511 C CA . HIS A 1 943 ? -1.695 -53.072 4.374 1.00 92.19 943 HIS A CA 1
ATOM 7512 C C . HIS A 1 943 ? -2.965 -53.884 4.192 1.00 92.19 943 HIS A C 1
ATOM 7514 O O . HIS A 1 943 ? -2.938 -55.098 4.323 1.00 92.19 943 HIS A O 1
ATOM 7520 N N . ILE A 1 944 ? -4.066 -53.227 3.856 1.00 89.06 944 ILE A N 1
ATOM 7521 C CA . ILE A 1 944 ? -5.311 -53.880 3.466 1.00 89.06 944 ILE A CA 1
ATOM 7522 C C . ILE A 1 944 ? -5.633 -53.440 2.056 1.00 89.06 944 ILE A C 1
ATOM 7524 O O . ILE A 1 944 ? -5.676 -52.237 1.793 1.00 89.06 944 ILE A O 1
ATOM 7528 N N . ARG A 1 945 ? -5.836 -54.399 1.158 1.00 84.06 945 ARG A N 1
ATOM 7529 C CA . ARG A 1 945 ? -6.034 -54.169 -0.274 1.00 84.06 945 ARG A CA 1
ATOM 7530 C C . ARG A 1 945 ? -7.290 -54.858 -0.774 1.00 84.06 945 ARG A C 1
ATOM 7532 O O . ARG A 1 945 ? -7.843 -55.707 -0.084 1.00 84.06 945 ARG A O 1
ATOM 7539 N N . ASN A 1 946 ? -7.756 -54.471 -1.956 1.00 79.56 946 ASN A N 1
ATOM 7540 C CA . ASN A 1 946 ? -8.825 -55.176 -2.659 1.00 79.56 946 ASN A CA 1
ATOM 7541 C C . ASN A 1 946 ? -8.275 -56.155 -3.715 1.00 79.56 946 ASN A C 1
ATOM 7543 O O . ASN A 1 946 ? -7.078 -56.183 -3.981 1.00 79.56 946 ASN A O 1
ATOM 7547 N N . HIS A 1 947 ? -9.161 -56.920 -4.360 1.00 73.00 947 HIS A N 1
ATOM 7548 C CA . HIS A 1 947 ? -8.805 -57.892 -5.408 1.00 73.00 947 HIS A CA 1
ATOM 7549 C C . HIS A 1 947 ? -8.093 -57.307 -6.649 1.00 73.00 947 HIS A C 1
ATOM 7551 O O . HIS A 1 947 ? -7.518 -58.063 -7.426 1.00 73.00 947 HIS A O 1
ATOM 7557 N N . SER A 1 948 ? -8.142 -55.986 -6.868 1.00 67.62 948 SER A N 1
ATOM 7558 C CA . SER A 1 948 ? -7.396 -55.299 -7.937 1.00 67.62 948 SER A CA 1
ATOM 7559 C C . SER A 1 948 ? -6.110 -54.634 -7.417 1.00 67.62 948 SER A C 1
ATOM 7561 O O . SER A 1 948 ? -5.568 -53.749 -8.071 1.00 67.62 948 SER A O 1
ATOM 7563 N N . ASP A 1 949 ? -5.649 -55.047 -6.234 1.00 66.75 949 ASP A N 1
ATOM 7564 C CA . ASP A 1 949 ? -4.439 -54.585 -5.547 1.00 66.75 949 ASP A CA 1
ATOM 7565 C C . ASP A 1 949 ? -4.452 -53.100 -5.117 1.00 66.75 949 ASP A C 1
ATOM 7567 O O . ASP A 1 949 ? -3.418 -52.517 -4.784 1.00 66.75 949 ASP A O 1
ATOM 7571 N N . TYR A 1 950 ? -5.632 -52.464 -5.057 1.00 70.06 950 TYR A N 1
ATOM 7572 C CA . TYR A 1 950 ? -5.756 -51.089 -4.560 1.00 70.06 950 TYR A CA 1
ATOM 7573 C C . TYR A 1 950 ? -5.696 -51.033 -3.027 1.00 70.06 950 TYR A C 1
ATOM 7575 O O . TYR A 1 950 ? -6.398 -51.806 -2.366 1.00 70.06 950 TYR A O 1
ATOM 7583 N N . PRO A 1 951 ? -4.941 -50.084 -2.437 1.00 71.06 951 PRO A N 1
ATOM 7584 C CA . PRO A 1 951 ? -4.869 -49.911 -0.991 1.00 71.06 951 PRO A CA 1
ATOM 7585 C C . PRO A 1 951 ? -6.178 -49.341 -0.425 1.00 71.06 951 PRO A C 1
ATOM 7587 O O . PRO A 1 951 ? -6.648 -48.285 -0.838 1.00 71.06 951 PRO A O 1
ATOM 7590 N N . VAL A 1 952 ? -6.744 -50.036 0.560 1.00 75.56 952 VAL A N 1
ATOM 7591 C CA . VAL A 1 952 ? -7.977 -49.679 1.282 1.00 75.56 952 VAL A CA 1
ATOM 7592 C C . VAL A 1 952 ? -7.664 -49.098 2.664 1.00 75.56 952 VAL A C 1
ATOM 7594 O O . VAL A 1 952 ? -8.330 -48.167 3.110 1.00 75.56 952 VAL A O 1
ATOM 7597 N N . HIS A 1 953 ? -6.647 -49.622 3.352 1.00 82.38 953 HIS A N 1
ATOM 7598 C CA . HIS A 1 953 ? -6.208 -49.125 4.657 1.00 82.38 953 HIS A CA 1
ATOM 7599 C C . HIS A 1 953 ? -4.734 -49.464 4.902 1.00 82.38 953 HIS A C 1
ATOM 7601 O O . HIS A 1 953 ? -4.287 -50.552 4.549 1.00 82.38 953 HIS A O 1
ATOM 7607 N N . THR A 1 954 ? -3.997 -48.559 5.547 1.00 87.31 954 THR A N 1
ATOM 7608 C CA . THR A 1 954 ? -2.595 -48.774 5.921 1.00 87.31 954 THR A CA 1
ATOM 7609 C C . THR A 1 954 ? -2.357 -48.282 7.342 1.00 87.31 954 THR A C 1
ATOM 7611 O O . THR A 1 954 ? -2.662 -47.132 7.658 1.00 87.31 954 THR A O 1
ATOM 7614 N N . GLN A 1 955 ? -1.772 -49.129 8.190 1.00 88.06 955 GLN A N 1
ATOM 7615 C CA . GLN A 1 955 ? -1.444 -48.787 9.574 1.00 88.06 955 GLN A CA 1
ATOM 7616 C C . GLN A 1 955 ? -0.092 -49.375 9.989 1.00 88.06 955 GLN A C 1
ATOM 7618 O O . GLN A 1 955 ? 0.271 -50.483 9.607 1.00 88.06 955 GLN A O 1
ATOM 7623 N N . LYS A 1 956 ? 0.653 -48.636 10.814 1.00 87.81 956 LYS A N 1
ATOM 7624 C CA . LYS A 1 956 ? 1.859 -49.135 11.483 1.00 87.81 956 LYS A CA 1
ATOM 7625 C C . LYS A 1 956 ? 1.476 -50.036 12.663 1.00 87.81 956 LYS A C 1
ATOM 7627 O O . LYS A 1 956 ? 0.702 -49.608 13.518 1.00 87.81 956 LYS A O 1
ATOM 7632 N N . ILE A 1 957 ? 2.082 -51.219 12.751 1.00 88.31 957 ILE A N 1
ATOM 7633 C CA . ILE A 1 957 ? 1.997 -52.118 13.911 1.00 88.31 957 ILE A CA 1
ATOM 7634 C C . ILE A 1 957 ? 3.391 -52.342 14.513 1.00 88.31 957 ILE A C 1
ATOM 7636 O O . ILE A 1 957 ? 4.408 -52.229 13.821 1.00 88.31 957 ILE A O 1
ATOM 7640 N N . VAL A 1 958 ? 3.450 -52.611 15.816 1.00 83.88 958 VAL A N 1
ATOM 7641 C CA . VAL A 1 958 ? 4.702 -52.840 16.551 1.00 83.88 958 VAL A CA 1
ATOM 7642 C C . VAL A 1 958 ? 4.616 -54.199 17.229 1.00 83.88 958 VAL A C 1
ATOM 7644 O O . VAL A 1 958 ? 3.624 -54.488 17.886 1.00 83.88 958 VAL A O 1
ATOM 7647 N N . ILE A 1 959 ? 5.645 -55.023 17.047 1.00 84.31 959 ILE A N 1
ATOM 7648 C CA . ILE A 1 959 ? 5.788 -56.335 17.687 1.00 84.31 959 ILE A CA 1
ATOM 7649 C C . ILE A 1 959 ? 6.942 -56.216 18.681 1.00 84.31 959 ILE A C 1
ATOM 7651 O O . ILE A 1 959 ? 8.001 -55.694 18.313 1.00 84.31 959 ILE A O 1
ATOM 7655 N N . TYR A 1 960 ? 6.715 -56.630 19.928 1.00 74.75 960 TYR A N 1
ATOM 7656 C CA . TYR A 1 960 ? 7.644 -56.450 21.048 1.00 74.75 960 TYR A CA 1
ATOM 7657 C C . TYR A 1 960 ? 8.351 -57.743 21.418 1.00 74.75 960 TYR A C 1
ATOM 7659 O O . TYR A 1 960 ? 7.696 -58.803 21.420 1.00 74.75 960 TYR A O 1
#

Solvent-accessible surface area (backbone atoms only — not comparable to full-atom values): 50155 Å² total; per-residue (Å²): 116,46,27,38,28,47,26,44,100,57,40,66,36,34,78,38,69,45,62,90,28,32,64,94,54,74,79,92,65,99,58,95,74,58,70,64,76,68,69,75,66,34,41,43,99,89,36,82,72,89,62,78,75,41,81,46,76,38,58,88,69,94,64,98,74,88,83,88,82,90,84,88,82,85,69,70,94,66,54,50,52,78,46,80,44,74,46,36,29,34,28,38,34,37,40,34,73,49,68,56,29,80,72,61,67,64,42,39,87,34,32,34,36,29,17,92,83,39,85,93,22,59,52,85,38,53,39,78,46,63,11,44,30,32,34,37,63,34,58,41,85,84,48,51,34,55,39,56,45,32,39,39,34,40,31,40,89,59,70,63,56,69,81,37,58,36,39,41,37,36,45,69,48,28,31,79,61,70,30,53,27,74,45,77,49,74,48,66,40,55,39,82,39,76,47,60,26,27,22,33,33,30,52,40,37,48,31,93,39,76,38,70,30,37,38,37,36,59,36,35,70,52,32,44,53,93,69,56,72,89,67,42,64,54,34,32,34,25,37,89,87,68,45,78,79,45,76,43,66,36,41,68,72,42,78,35,52,65,42,55,21,18,44,32,24,39,39,66,51,38,89,61,47,75,66,48,55,35,28,48,36,28,86,48,35,10,14,25,67,58,23,32,29,33,68,50,53,27,40,64,59,22,42,34,18,53,35,35,56,66,70,25,40,39,52,64,39,53,53,92,57,40,48,91,62,39,43,58,19,47,73,66,50,46,28,25,31,38,71,61,31,83,76,41,94,81,58,56,94,71,54,81,56,60,72,42,71,42,71,52,49,63,25,44,29,34,43,36,46,66,35,33,44,42,45,50,50,30,35,22,45,51,47,44,52,49,38,43,72,74,47,46,46,41,46,33,49,47,67,56,49,51,94,65,38,72,69,87,46,32,35,64,56,54,55,50,44,41,38,50,57,22,54,62,52,37,45,46,83,74,22,44,13,35,37,33,41,27,36,40,50,73,67,63,63,41,48,50,63,53,81,65,61,36,32,34,47,50,62,29,51,42,30,14,20,36,46,15,20,38,23,15,50,44,18,61,73,29,43,88,79,39,47,73,60,11,50,56,30,35,53,51,15,49,37,13,48,54,30,45,69,77,48,80,65,61,42,75,50,76,79,62,85,85,48,46,69,89,61,85,71,42,81,63,31,53,33,29,44,14,20,18,22,14,24,40,20,54,55,66,62,46,63,67,27,49,55,48,17,55,63,28,47,77,74,45,90,82,63,71,61,67,76,78,40,58,78,55,30,47,42,58,13,52,46,33,48,64,68,35,94,57,94,68,66,62,67,60,46,48,48,51,57,47,45,41,61,71,45,46,51,46,49,49,44,44,29,11,69,71,66,29,86,72,38,31,49,56,65,97,53,64,76,63,34,23,73,18,49,44,31,46,14,29,49,57,16,36,50,27,50,55,48,18,65,78,69,70,37,70,75,34,45,49,56,19,52,55,17,51,28,33,26,30,6,28,43,81,71,45,30,18,33,22,15,72,42,44,92,49,32,49,69,32,52,27,36,36,78,37,40,73,95,81,29,97,62,42,64,40,29,44,45,23,10,26,30,26,52,66,64,70,82,86,41,68,46,28,43,39,58,63,33,57,92,38,31,34,52,60,46,99,52,99,78,40,65,47,25,34,58,65,39,58,46,67,29,37,72,38,53,46,25,17,19,43,42,51,40,53,33,25,29,42,24,43,37,27,31,71,62,20,61,56,58,55,65,82,65,43,57,40,71,72,48,74,47,64,47,72,48,95,50,21,38,38,33,38,35,29,32,48,29,34,41,56,28,43,30,33,36,35,26,42,13,70,80,74,74,65,69,43,78,77,47,74,46,79,46,83,28,63,35,80,60,68,45,76,52,73,48,74,41,80,76,66,49,72,41,31,28,34,31,41,36,37,29,30,75,86,71,50,70,48,70,56,75,75,42,73,44,67,38,54,63,61,72,65,45,74,50,78,46,80,50,79,77,54,26,31,40,38,34,36,46,62,53,100,86,56,94,67,90,42,39,34,37,34,37,23,43,88,86,70,47,78,77,45,76,46,80,45,48,78,67,32,75,29,81,46,77,49,65,86,61,73,68,44,66,34,38,40,39,27,26,34,84,86,72,47,82,70,46,76,46,83,48,76,43,122

Organism: NCBI:txid2579942

Foldseek 3Di:
DQWKWFDDPQDTFDTDGQQVFWVVGDDDDPDDTDGDDDVVNRDDPQGDPPDGDDMDDDDPDPDDDDDDDDDDDDADQDAWDWDWDAQFQFKIKIKTQAAWDPVVLFPQVQKWKAFCPDPVRPDTFTAPGKAWWKAFQEADPRRLFGRIIIMIMGGGPGGHDAQGKMWMWGWQTGHPNSRGDIDTDIDGDDLQADNLQKWFQQQADELQFWGKIKGWAQRFVVFTDDADQVQGFKKFKAAPVRDTPDIGGWHFFDCDLAALSIRMIIDTPNVGRDWHKIWIGTHRRHIAHIYTHHLFSLLVLLLQLLCVLVLQKQAFDDCQQCPLLTDGHAPDQWAFAAPCQVVFPLRDPQFDDGRDIFGQHFAGCFKLWNKDFLLQLLLLLLLLLLLCVLAVFLFDAQRNRHPCGPVRARVSLVSNVRRLVRQLRQQGPQLFGFGIKHFLATDAAANHPDDGGIYTFYTWLQSLLSQLLSLLSNLQRCCVPDVVSSVSSNVSSVSSLVSCVVVVFGTFQTDDPRGHDDRLGEGGRLLSQLLSLLSNCLRPVPVVSVVSNVVSLVVDPLDDDQSLDSHGRSVNNLLSQLPGPHDHDVVSLVVNLVCCVPPVVVVLCCQQVVPDSLSFQHDPQLQPQWQQRGLLSLSLLSVLVSSCVSNVPCVSNSSSSSSVTRQSQSASSSAHQWFPHGPHYQFAASHSSADVVSHVGGRTNAGWSAFHLAAPPPASSSCSRQDQVRTPPGDNDSPGSDHRNPREHSHHSRCRHRMDTSSSSSSSSSSSSVSRPRGDDPPQWAWPDWAWDFDDQKIKIKTKTQWHAQWAWKFKWKDQVLPDIDGPDIDGDPHGDNHMDMDMDIGNHDDQKIWIWIWTAGPVGDTDIDDIYIDGGSQPAKDWDWDADPQRKIKIAIEGDPPHPFPWKKKFKADPVGHTPDIGTDDYRDIDIDDPHPPPFDKIKIFMAGPVRHTPDIDIDTHD

Mean predicted aligned error: 12.67 Å

Nearest PDB structures (foldseek):
  3x17-assembly2_A  TM=8.950E-01  e=3.388E-36  uncultured bacterium
  6dht-assembly1_A  TM=8.797E-01  e=1.223E-35  Bacteroides ovatus ATCC 8483
  4cj0-assembly1_A  TM=9.138E-01  e=2.563E-34  Acetivibrio thermocellus
  5u0h-assembly1_A  TM=9.041E-01  e=5.019E-32  Thermobacillus composti KWC4
  5u2o-assembly1_A  TM=9.039E-01  e=5.520E-32  Thermobacillus composti KWC4

Sequence (960 aa):
MTSVRFTTYFAKSNWVNLEPYIQGGGLITTSYKEVRIPLQLLKTQSYNLSSIEFLEFGTSAVSQLQFFIDNIKVADGKSPKVYFRPVAGNIAKLRVSERFDTTDCYNVKNYSIESQADADYKNVVYPVKIGRHAYVSGLMPGSGSPVTTFELFLIFDKPLKNNVSYTIHANKLKDLSDNSTVLDTTFIFSDKDIYGNVKANHVGYLPDSPKLGKLGNFLGDAWFMPIDTLNPPPFQLINDEQQVVFSGNSKFLKTDSTFSGERVFELDFSAFATAGKYHLFVPGYGRSENFTISDNVYDEPYFHTARALYFQRTEKLEGSSAGSWARDGLPSKTAEIHSSHTLSDLNNATDYAPGTKIPMPKGWLDAGDYGRYVPTAASTMFILFTAFELYPKKFPDGFSNIPESDNNIPDLLDELRFETDWLKHMQAPDGGVYFRVTPALWSSGLPGEETNPLYVSEKTTQSTAMFAAAMAMAYRNFKTYDLPYANACLDQAKKAWTFLQAHPAASKPVDVKGIAAGPYPDKEDRDNRAWAAAELYKSTGDEKYHADFLNWYKLIPHEFHATMSWQQHTVKAIWAYSTTTFPVEAAHVNEFKNKLNSEVLVNYFNRTMKKHAYHGAYHHYKGYVGFGSFAMAQSYAFDYIMFSHLLKKPELLDLAKIQLDIPLGNNPLSRSFITGIGQNAPKLPLHWSSLPNRFQEPVPGVPVFGPAATLTMNRPSSFAIQDSANRYPYGYTKDDPYPVLRRYTDVREAVEMAEFTVQEMAVTIASFAFFSSVSNGPLPVRFKNFGARRSECHVELYWATSEETNADYFSVQRSSDGQTFREIGRITASGTTKLSRSYSFTDPQPEQNNYYRLKEVDFDGKYELTRTVFAADPCNGTKVSVSELKNHVFEVKTKTPQNSRYEQLSAEIISKEGRTLKHQELKQNAATLLDASGLPSGIYMLHIRNHSDYPVHTQKIVIY